Protein AF-0000000066797118 (afdb_homodimer)

pLDDT: mean 88.31, std 12.16, range [44.78, 98.69]

Nearest PDB structures (foldseek):
  5efv-assembly1_A  TM=8.133E-01  e=1.687E-69  Dubowvirus dv11
  5efv-assembly1_C  TM=8.160E-01  e=1.232E-68  Dubowvirus dv11
  6v8i-assembly1_FH  TM=8.648E-01  e=7.683E-67  Dubowvirus dv80alpha
  5efv-assembly1_B  TM=8.167E-01  e=9.477E-68  Dubowvirus dv11
  6iab-assembly1_A  TM=5.808E-01  e=4.477E-37  Staphylococcus phage P68

Organism: Staphylococcus aureus (strain NCTC 8325 / PS 47) (NCBI:txid93061)

Structure (mmCIF, N/CA/C/O backbone):
data_AF-0000000066797118-model_v1
#
loop_
_entity.id
_entity.type
_entity.pdbx_description
1 polymer 'SLT orf 636-like protein'
#
loop_
_atom_site.group_PDB
_atom_site.id
_atom_site.type_symbol
_atom_site.label_atom_id
_atom_site.label_alt_id
_atom_site.label_comp_id
_atom_site.label_asym_id
_atom_site.label_entity_id
_atom_site.label_seq_id
_atom_site.pdbx_PDB_ins_code
_atom_site.Cartn_x
_atom_site.Cartn_y
_atom_site.Cartn_z
_atom_site.occupancy
_atom_site.B_iso_or_equiv
_atom_site.auth_seq_id
_atom_site.auth_comp_id
_atom_site.auth_asym_id
_atom_site.auth_atom_id
_atom_site.pdbx_PDB_model_num
ATOM 1 N N . MET A 1 1 ? 9.672 45.156 -14.453 1 52.44 1 MET A N 1
ATOM 2 C CA . MET A 1 1 ? 9.688 44.719 -15.836 1 52.44 1 MET A CA 1
ATOM 3 C C . MET A 1 1 ? 10.453 43.406 -15.984 1 52.44 1 MET A C 1
ATOM 5 O O . MET A 1 1 ? 11.547 43.25 -15.438 1 52.44 1 MET A O 1
ATOM 9 N N . GLU A 1 2 ? 9.617 42.688 -16.25 1 57.53 2 GLU A N 1
ATOM 10 C CA . GLU A 1 2 ? 10.328 41.406 -16.406 1 57.53 2 GLU A CA 1
ATOM 11 C C . GLU A 1 2 ? 11.211 41.406 -17.656 1 57.53 2 GLU A C 1
ATOM 13 O O . GLU A 1 2 ? 10.859 42.031 -18.656 1 57.53 2 GLU A O 1
ATOM 18 N N . ASN A 1 3 ? 12.438 41.031 -17.5 1 62.5 3 ASN A N 1
ATOM 19 C CA . ASN A 1 3 ? 13.406 40.906 -18.578 1 62.5 3 ASN A CA 1
ATOM 20 C C . ASN A 1 3 ? 12.93 39.938 -19.656 1 62.5 3 ASN A C 1
ATOM 22 O O . ASN A 1 3 ? 12.227 38.969 -19.344 1 62.5 3 ASN A O 1
ATOM 26 N N . LEU A 1 4 ? 13.062 40.281 -20.969 1 65.06 4 LEU A N 1
ATOM 27 C CA . LEU A 1 4 ? 12.766 39.438 -22.094 1 65.06 4 LEU A CA 1
ATOM 28 C C . LEU A 1 4 ? 13.906 38.438 -22.344 1 65.06 4 LEU A C 1
ATOM 30 O O . LEU A 1 4 ? 15.031 38.875 -22.656 1 65.06 4 LEU A O 1
ATOM 34 N N . TYR A 1 5 ? 13.641 37.188 -22.016 1 67.19 5 TYR A N 1
ATOM 35 C CA . TYR A 1 5 ? 14.602 36.156 -22.359 1 67.19 5 TYR A CA 1
ATOM 36 C C . TYR A 1 5 ? 14.062 35.25 -23.469 1 67.19 5 TYR A C 1
ATOM 38 O O . TYR A 1 5 ? 13.008 34.625 -23.312 1 67.19 5 TYR A O 1
ATOM 46 N N . LEU A 1 6 ? 14.664 35.219 -24.672 1 68.31 6 LEU A N 1
ATOM 47 C CA . LEU A 1 6 ? 14.227 34.469 -25.828 1 68.31 6 LEU A CA 1
ATOM 48 C C . LEU A 1 6 ? 15.031 33.188 -25.969 1 68.31 6 LEU A C 1
ATOM 50 O O . LEU A 1 6 ? 16.188 33.094 -25.531 1 68.31 6 LEU A O 1
ATOM 54 N N . ILE A 1 7 ? 14.438 32.25 -26.641 1 69.88 7 ILE A N 1
ATOM 55 C CA . ILE A 1 7 ? 15.125 31 -27 1 69.88 7 ILE A CA 1
ATOM 56 C C . ILE A 1 7 ? 16.047 31.25 -28.203 1 69.88 7 ILE A C 1
ATOM 58 O O . ILE A 1 7 ? 15.586 31.625 -29.281 1 69.88 7 ILE A O 1
ATOM 62 N N . LYS A 1 8 ? 17.438 31 -28.141 1 70.56 8 LYS A N 1
ATOM 63 C CA . LYS A 1 8 ? 18.406 31.328 -29.188 1 70.56 8 LYS A CA 1
ATOM 64 C C . LYS A 1 8 ? 18.844 30.094 -29.938 1 70.56 8 LYS A C 1
ATOM 66 O O . LYS A 1 8 ? 19.203 30.172 -31.125 1 70.56 8 LYS A O 1
ATOM 71 N N . ASP A 1 9 ? 18.797 29 -29.359 1 64.56 9 ASP A N 1
ATOM 72 C CA . ASP A 1 9 ? 19.125 27.75 -30.047 1 64.56 9 ASP A CA 1
ATOM 73 C C . ASP A 1 9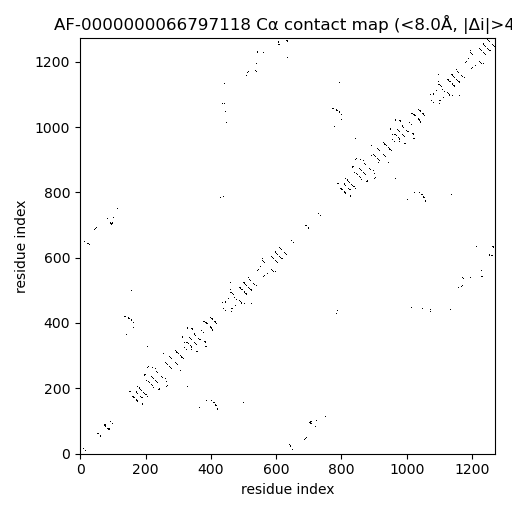 ? 17.859 27.094 -30.609 1 64.56 9 ASP A C 1
ATOM 75 O O . ASP A 1 9 ? 17.172 26.344 -29.906 1 64.56 9 ASP A O 1
ATOM 79 N N . LEU A 1 10 ? 17.422 27.453 -31.719 1 69.56 10 LEU A N 1
ATOM 80 C CA . LEU A 1 10 ? 16.172 27.016 -32.344 1 69.56 10 LEU A CA 1
ATOM 81 C C . LEU A 1 10 ? 16.344 25.641 -32.969 1 69.56 10 LEU A C 1
ATOM 83 O O . LEU A 1 10 ? 15.359 25.047 -33.438 1 69.56 10 LEU A O 1
ATOM 87 N N . GLY A 1 11 ? 17.328 25.109 -32.938 1 61.22 11 GLY A N 1
ATOM 88 C CA . GLY A 1 11 ? 17.625 23.844 -33.594 1 61.22 11 GLY A CA 1
ATOM 89 C C . GLY A 1 11 ? 17.891 23.984 -35.062 1 61.22 11 GLY A C 1
ATOM 90 O O . GLY A 1 11 ? 17.5 24.984 -35.688 1 61.22 11 GLY A O 1
ATOM 91 N N . ALA A 1 12 ? 18.688 23.25 -35.812 1 58.88 12 ALA A N 1
ATOM 92 C CA . ALA A 1 12 ? 19.188 23.328 -37.188 1 58.88 12 ALA A CA 1
ATOM 93 C C . ALA A 1 12 ? 18.078 22.984 -38.188 1 58.88 12 ALA A C 1
ATOM 95 O O . ALA A 1 12 ? 18.109 23.453 -39.312 1 58.88 12 ALA A O 1
ATOM 96 N N . LEU A 1 13 ? 17.172 21.953 -37.812 1 58.66 13 LEU A N 1
ATOM 97 C CA . LEU A 1 13 ? 16.203 21.531 -38.812 1 58.66 13 LEU A CA 1
ATOM 98 C C . LEU A 1 13 ? 14.867 22.25 -38.625 1 58.66 13 LEU A C 1
ATOM 100 O O . LEU A 1 13 ? 14.383 22.359 -37.5 1 58.66 13 LEU A O 1
ATOM 104 N N . ALA A 1 14 ? 14.391 22.875 -39.594 1 59.75 14 ALA A N 1
ATOM 105 C CA . ALA A 1 14 ? 13.156 23.656 -39.656 1 59.75 14 ALA A CA 1
ATOM 106 C C . ALA A 1 14 ? 11.93 22.781 -39.406 1 59.75 14 ALA A C 1
ATOM 108 O O . ALA A 1 14 ? 11.164 22.5 -40.344 1 59.75 14 ALA A O 1
ATOM 109 N N . GLY A 1 15 ? 11.953 22 -38.312 1 62.81 15 GLY A N 1
ATOM 110 C CA . GLY A 1 15 ? 10.844 21.094 -38 1 62.81 15 GLY A CA 1
ATOM 111 C C . GLY A 1 15 ? 9.945 21.594 -36.906 1 62.81 15 GLY A C 1
ATOM 112 O O . GLY A 1 15 ? 9.891 22.797 -36.625 1 62.81 15 GLY A O 1
ATOM 113 N N . ARG A 1 16 ? 9.242 20.625 -36.188 1 64.88 16 ARG A N 1
ATOM 114 C CA . ARG A 1 16 ? 8.211 20.891 -35.188 1 64.88 16 ARG A CA 1
ATOM 115 C C . ARG A 1 16 ? 8.797 21.578 -33.969 1 64.88 16 ARG A C 1
ATOM 117 O O . ARG A 1 16 ? 8.203 22.516 -33.438 1 64.88 16 ARG A O 1
ATOM 124 N N . ASP A 1 17 ? 9.891 21.219 -33.688 1 66 17 ASP A N 1
ATOM 125 C CA . ASP A 1 17 ? 10.539 21.766 -32.5 1 66 17 ASP A CA 1
ATOM 126 C C . ASP A 1 17 ? 10.969 23.203 -32.719 1 66 17 ASP A C 1
ATOM 128 O O . ASP A 1 17 ? 10.828 24.047 -31.812 1 66 17 ASP A O 1
ATOM 132 N N . TYR A 1 18 ? 11.422 23.438 -33.688 1 69.31 18 TYR A N 1
ATOM 133 C CA . TYR A 1 18 ? 11.812 24.781 -34.094 1 69.31 18 TYR A CA 1
ATOM 134 C C . TYR A 1 18 ? 10.617 25.734 -34.031 1 69.31 18 TYR A C 1
ATOM 136 O O . TYR A 1 18 ? 10.719 26.828 -33.469 1 69.31 18 TYR A O 1
ATOM 144 N N . ARG A 1 19 ? 9.594 25.266 -34.438 1 72.31 19 ARG A N 1
ATOM 145 C CA . ARG A 1 19 ? 8.383 26.078 -34.531 1 72.31 19 ARG A CA 1
ATOM 146 C C . ARG A 1 19 ? 7.828 26.359 -33.125 1 72.31 19 ARG A C 1
ATOM 148 O O . ARG A 1 19 ? 7.375 27.469 -32.844 1 72.31 19 ARG A O 1
ATOM 155 N N . ALA A 1 20 ? 7.816 25.438 -32.5 1 72 20 ALA A N 1
ATOM 156 C CA . ALA A 1 20 ? 7.305 25.578 -31.125 1 72 20 ALA A CA 1
ATOM 157 C C . ALA A 1 20 ? 8.133 26.578 -30.328 1 72 20 ALA A C 1
ATOM 159 O O . ALA A 1 20 ? 7.586 27.406 -29.594 1 72 20 ALA A O 1
ATOM 160 N N . LYS A 1 21 ? 9.352 26.484 -30.516 1 73.81 21 LYS A N 1
ATOM 161 C CA . LYS A 1 21 ? 10.242 27.406 -29.812 1 73.81 21 LYS A CA 1
ATOM 162 C C . LYS A 1 21 ? 10.078 28.844 -30.328 1 73.81 21 LYS A C 1
ATOM 164 O O . LYS A 1 21 ? 10.117 29.797 -29.547 1 73.81 21 LYS A O 1
ATOM 169 N N . GLU A 1 22 ? 9.867 28.844 -31.453 1 74.94 22 GLU A N 1
ATOM 170 C CA . GLU A 1 22 ? 9.609 30.141 -32.062 1 74.94 22 GLU A CA 1
ATOM 171 C C . GLU A 1 22 ? 8.305 30.734 -31.531 1 74.94 22 GLU A C 1
ATOM 173 O O . GLU A 1 22 ? 8.242 31.938 -31.219 1 74.94 22 GLU A O 1
ATOM 178 N N . ILE A 1 23 ? 7.465 29.875 -31.578 1 72.56 23 ILE A N 1
ATOM 179 C CA . ILE A 1 23 ? 6.172 30.328 -31.078 1 72.56 23 ILE A CA 1
ATOM 180 C C . ILE A 1 23 ? 6.301 30.766 -29.625 1 72.56 23 ILE A C 1
ATOM 182 O O . ILE A 1 23 ? 5.738 31.781 -29.219 1 72.56 23 ILE A O 1
ATOM 186 N N . GLN A 1 24 ? 6.969 30.062 -28.953 1 74.19 24 GLN A N 1
ATOM 187 C CA . GLN A 1 24 ? 7.211 30.438 -27.562 1 74.19 24 GLN A CA 1
ATOM 188 C C . GLN A 1 24 ? 7.926 31.781 -27.484 1 74.19 24 GLN A C 1
ATOM 190 O O . GLN A 1 24 ? 7.594 32.625 -26.625 1 74.19 24 GLN A O 1
ATOM 195 N N . ASN A 1 25 ? 8.852 31.922 -28.203 1 75.94 25 ASN A N 1
ATOM 196 C CA . ASN A 1 25 ? 9.547 33.188 -28.25 1 75.94 25 ASN A CA 1
ATOM 197 C C . ASN A 1 25 ? 8.602 34.344 -28.594 1 75.94 25 ASN A C 1
ATOM 199 O O . ASN A 1 25 ? 8.695 35.438 -28 1 75.94 25 ASN A O 1
ATOM 203 N N . LEU A 1 26 ? 7.758 34 -29.484 1 76.94 26 LEU A N 1
ATOM 204 C CA . LEU A 1 26 ? 6.797 35.031 -29.875 1 76.94 26 LEU A CA 1
ATOM 205 C C . LEU A 1 26 ? 5.844 35.344 -28.734 1 76.94 26 LEU A C 1
ATOM 207 O O . LEU A 1 26 ? 5.5 36.531 -28.516 1 76.94 26 LEU A O 1
ATOM 211 N N . GLN A 1 27 ? 5.523 34.438 -28.156 1 73.75 27 GLN A N 1
ATOM 212 C CA . GLN A 1 27 ? 4.664 34.656 -27 1 73.75 27 GLN A CA 1
ATOM 213 C C . GLN A 1 27 ? 5.391 35.438 -25.906 1 73.75 27 GLN A C 1
ATOM 215 O O . GLN A 1 27 ? 4.809 36.344 -25.312 1 73.75 27 GLN A O 1
ATOM 220 N N . ARG A 1 28 ? 6.496 35.125 -25.672 1 73.38 28 ARG A N 1
ATOM 221 C CA . ARG A 1 28 ? 7.289 35.812 -24.672 1 73.38 28 ARG A CA 1
ATOM 222 C C . ARG A 1 28 ? 7.465 37.281 -25.047 1 73.38 28 ARG A C 1
ATOM 224 O O . ARG A 1 28 ? 7.391 38.188 -24.188 1 73.38 28 ARG A O 1
ATOM 231 N N . ILE A 1 29 ? 7.719 37.375 -26.203 1 76.56 29 ILE A N 1
ATOM 232 C CA . ILE A 1 29 ? 7.906 38.75 -26.703 1 76.56 29 ILE A CA 1
ATOM 233 C C . ILE A 1 29 ? 6.617 39.531 -26.531 1 76.56 29 ILE A C 1
ATOM 235 O O . ILE A 1 29 ? 6.645 40.688 -26.094 1 76.56 29 ILE A O 1
ATOM 239 N N . GLU A 1 30 ? 5.637 38.906 -26.906 1 74.56 30 GLU A N 1
ATOM 240 C CA . GLU A 1 30 ? 4.348 39.562 -26.797 1 74.56 30 GLU A CA 1
ATOM 241 C C . GLU A 1 30 ? 4.031 39.906 -25.344 1 74.56 30 GLU A C 1
ATOM 243 O O . GLU A 1 30 ? 3.594 41 -25.031 1 74.56 30 GLU A O 1
ATOM 248 N N . GLN A 1 31 ? 4.238 39.062 -24.547 1 72.94 31 GLN A N 1
ATOM 249 C CA . GLN A 1 31 ? 3.973 39.281 -23.125 1 72.94 31 GLN A CA 1
ATOM 250 C C . GLN A 1 31 ? 4.867 40.406 -22.578 1 72.94 31 GLN A C 1
ATOM 252 O O . GLN A 1 31 ? 4.414 41.25 -21.797 1 72.94 31 GLN A O 1
ATOM 257 N N . PHE A 1 32 ? 6.047 40.344 -22.891 1 72.5 32 PHE A N 1
ATOM 258 C CA . PHE A 1 32 ? 6.996 41.344 -22.469 1 72.5 32 PHE A CA 1
ATOM 259 C C . PHE A 1 32 ? 6.559 42.75 -22.953 1 72.5 32 PHE A C 1
ATOM 261 O O . PHE A 1 32 ? 6.59 43.719 -22.203 1 72.5 32 PHE A O 1
ATOM 268 N N . ALA A 1 33 ? 6.211 42.719 -24.188 1 72.19 33 ALA A N 1
ATOM 269 C CA . ALA A 1 33 ? 5.789 43.969 -24.797 1 72.19 33 ALA A CA 1
ATOM 270 C C . ALA A 1 33 ? 4.535 44.531 -24.109 1 72.19 33 ALA A C 1
ATOM 272 O O . ALA A 1 33 ? 4.43 45.719 -23.859 1 72.19 33 ALA A O 1
ATOM 273 N N . LEU A 1 34 ? 3.727 43.688 -23.891 1 69.19 34 LEU A N 1
ATOM 274 C CA . LEU A 1 34 ? 2.508 44.094 -23.203 1 69.19 34 LEU A CA 1
ATOM 275 C C . LEU A 1 34 ? 2.816 44.562 -21.797 1 69.19 34 LEU A C 1
ATOM 277 O O . LEU A 1 34 ? 2.229 45.531 -21.328 1 69.19 34 LEU A O 1
ATOM 281 N N . GLY A 1 35 ? 3.66 43.906 -21.141 1 69.31 35 GLY A N 1
ATOM 282 C CA . GLY A 1 35 ? 4.098 44.375 -19.828 1 69.31 35 GLY A CA 1
ATOM 283 C C . GLY A 1 35 ? 4.73 45.75 -19.859 1 69.31 35 GLY A C 1
ATOM 284 O O . GLY A 1 35 ? 4.457 46.562 -18.984 1 69.31 35 GLY A O 1
ATOM 285 N N . LEU A 1 36 ? 5.523 45.906 -20.828 1 69.62 36 LEU A N 1
ATOM 286 C CA . LEU A 1 36 ? 6.191 47.188 -20.984 1 69.62 36 LEU A CA 1
ATOM 287 C C . LEU A 1 36 ? 5.176 48.312 -21.188 1 69.62 36 LEU A C 1
ATOM 289 O O . LEU A 1 36 ? 5.309 49.406 -20.609 1 69.62 36 LEU A O 1
ATOM 293 N N . THR A 1 37 ? 4.277 48.062 -22.062 1 65.56 37 THR A N 1
ATOM 294 C CA . THR A 1 37 ? 3.242 49.062 -22.328 1 65.56 37 THR A CA 1
ATOM 295 C C . THR A 1 37 ? 2.451 49.375 -21.062 1 65.56 37 THR A C 1
ATOM 297 O O . THR A 1 37 ? 2.162 50.531 -20.781 1 65.56 37 THR A O 1
ATOM 300 N N . THR A 1 38 ? 2.207 48.375 -20.422 1 64.56 38 THR A N 1
ATOM 301 C CA . THR A 1 38 ? 1.459 48.562 -19.188 1 64.56 38 THR A CA 1
ATOM 302 C C . THR A 1 38 ? 2.283 49.375 -18.172 1 64.56 38 THR A C 1
ATOM 304 O O . THR A 1 38 ? 1.768 50.281 -17.531 1 64.56 38 THR A O 1
ATOM 307 N N . GLU A 1 39 ? 3.477 49 -18.094 1 66 39 GLU A N 1
ATOM 308 C CA . GLU A 1 39 ? 4.34 49.719 -17.141 1 66 39 GLU A CA 1
ATOM 309 C C . GLU A 1 39 ? 4.504 51.188 -17.531 1 66 39 GLU A C 1
ATOM 311 O O . GLU A 1 39 ? 4.531 52.062 -16.656 1 66 39 GLU A O 1
ATOM 316 N N . PHE A 1 40 ? 4.59 51.344 -18.766 1 64 40 PHE A N 1
ATOM 317 C CA . PHE A 1 40 ? 4.746 52.719 -19.25 1 64 40 PHE A CA 1
ATOM 318 C C . PHE A 1 40 ? 3.486 53.531 -19 1 64 40 PHE A C 1
ATOM 320 O O . PHE A 1 40 ? 3.564 54.688 -18.594 1 64 40 PHE A O 1
ATOM 327 N N . LYS A 1 41 ? 2.439 52.938 -19.234 1 62.47 41 LYS A N 1
ATOM 328 C CA . LYS A 1 41 ? 1.177 53.625 -18.969 1 62.47 41 LYS A CA 1
ATOM 329 C C . LYS A 1 41 ? 1.019 53.906 -17.469 1 62.47 41 LYS A C 1
ATOM 331 O O . LYS A 1 41 ? 0.583 55 -17.094 1 62.47 41 LYS A O 1
ATOM 336 N N . LEU A 1 42 ? 1.353 52.969 -16.719 1 63.72 42 LEU A N 1
ATOM 337 C CA . LEU A 1 42 ? 1.281 53.156 -15.273 1 63.72 42 LEU A CA 1
ATOM 338 C C . LEU A 1 42 ? 2.273 54.219 -14.82 1 63.72 42 LEU A C 1
ATOM 340 O O . LEU A 1 42 ? 1.965 55.031 -13.945 1 63.72 42 LEU A O 1
ATOM 344 N N . HIS A 1 43 ? 3.369 54.156 -15.391 1 63.03 43 HIS A N 1
ATOM 345 C CA . HIS A 1 43 ? 4.395 55.156 -15.117 1 63.03 43 HIS A CA 1
ATOM 346 C C . HIS A 1 43 ? 3.879 56.562 -15.391 1 63.03 43 HIS A C 1
ATOM 348 O O . HIS A 1 43 ? 4.176 57.5 -14.641 1 63.03 43 HIS A O 1
ATOM 354 N N . GLN A 1 44 ? 3.121 56.688 -16.438 1 55.84 44 GLN A N 1
ATOM 355 C CA . GLN A 1 44 ? 2.621 58 -16.844 1 55.84 44 GLN A CA 1
ATOM 356 C C . GLN A 1 44 ? 1.487 58.469 -15.93 1 55.84 44 GLN A C 1
ATOM 358 O O . GLN A 1 44 ? 1.384 59.656 -15.617 1 55.84 44 GLN A O 1
ATOM 363 N N . LYS A 1 45 ? 0.59 57.562 -15.656 1 54.41 45 LYS A N 1
ATOM 364 C CA . LYS A 1 45 ? -0.666 58.031 -15.086 1 54.41 45 LYS A CA 1
ATOM 365 C C . LYS A 1 45 ? -0.819 57.594 -13.641 1 54.41 45 LYS A C 1
ATOM 367 O O . LYS A 1 45 ? -1.422 58.281 -12.828 1 54.41 45 LYS A O 1
ATOM 372 N N . ALA A 1 46 ? -0.504 56.375 -13.352 1 53.19 46 ALA A N 1
ATOM 373 C CA . ALA A 1 46 ? -1.07 55.812 -12.141 1 53.19 46 ALA A CA 1
ATOM 374 C C . ALA A 1 46 ? -0.007 55.656 -11.055 1 53.19 46 ALA A C 1
ATOM 376 O O . ALA A 1 46 ? -0.318 55.719 -9.859 1 53.19 46 ALA A O 1
ATOM 377 N N . LYS A 1 47 ? 1.193 55.344 -11.5 1 54.81 47 LYS A N 1
ATOM 378 C CA . LYS A 1 47 ? 2.139 55.062 -10.422 1 54.81 47 LYS A CA 1
ATOM 379 C C . LYS A 1 47 ? 2.492 56.344 -9.672 1 54.81 47 LYS A C 1
ATOM 381 O O . LYS A 1 47 ? 2.801 57.375 -10.289 1 54.81 47 LYS A O 1
ATOM 386 N N . THR A 1 48 ? 2.166 56.406 -8.414 1 53.88 48 THR A N 1
ATOM 387 C CA . THR A 1 48 ? 2.242 57.562 -7.551 1 53.88 48 THR A CA 1
ATOM 388 C C . THR A 1 48 ? 3.67 58.125 -7.488 1 53.88 48 THR A C 1
ATOM 390 O O . THR A 1 48 ? 3.881 59.312 -7.395 1 53.88 48 THR A O 1
ATOM 393 N N . ILE A 1 49 ? 4.594 57.25 -7.41 1 51.88 49 ILE A N 1
ATOM 394 C CA . ILE A 1 49 ? 5.957 57.75 -7.309 1 51.88 49 ILE A CA 1
ATOM 395 C C . ILE A 1 49 ? 6.723 57.438 -8.594 1 51.88 49 ILE A C 1
ATOM 397 O O . ILE A 1 49 ? 7.035 56.281 -8.867 1 51.88 49 ILE A O 1
ATOM 401 N N . GLN A 1 50 ? 6.805 58.312 -9.57 1 58.03 50 GLN A N 1
ATOM 402 C CA . GLN A 1 50 ? 7.445 58.062 -10.859 1 58.03 50 GLN A CA 1
ATOM 403 C C . GLN A 1 50 ? 8.859 58.625 -10.883 1 58.03 50 GLN A C 1
ATOM 405 O O . GLN A 1 50 ? 9.773 58.031 -11.445 1 58.03 50 GLN A O 1
ATOM 410 N N . HIS A 1 51 ? 8.984 59.906 -10.586 1 61.25 51 HIS A N 1
ATOM 411 C CA . HIS A 1 51 ? 10.305 60.531 -10.492 1 61.25 51 HIS A CA 1
ATOM 412 C C . HIS A 1 51 ? 10.531 61.125 -9.109 1 61.25 51 HIS A C 1
ATOM 414 O O . HIS A 1 51 ? 9.57 61.438 -8.398 1 61.25 51 HIS A O 1
ATOM 420 N N . PHE A 1 52 ? 11.773 61.125 -8.758 1 64 52 PHE A N 1
ATOM 421 C CA . PHE A 1 52 ? 12.141 61.906 -7.574 1 64 52 PHE A CA 1
ATOM 422 C C . PHE A 1 52 ? 12.555 63.312 -7.953 1 64 52 PHE A C 1
ATOM 424 O O . PHE A 1 52 ? 13.055 63.531 -9.055 1 64 52 PHE A O 1
ATOM 431 N N . ALA A 1 53 ? 12.25 64.312 -7.137 1 65.56 53 ALA A N 1
ATOM 432 C CA . ALA A 1 53 ? 12.578 65.75 -7.379 1 65.56 53 ALA A CA 1
ATOM 433 C C . ALA A 1 53 ? 14.055 65.875 -7.734 1 65.56 53 ALA A C 1
ATOM 435 O O . ALA A 1 53 ? 14.43 66.875 -8.414 1 65.56 53 ALA A O 1
ATOM 436 N N . GLU A 1 54 ? 14.797 64.938 -7.34 1 66.25 54 GLU A N 1
ATOM 437 C CA . GLU A 1 54 ? 16.219 65 -7.684 1 66.25 54 GLU A CA 1
ATOM 438 C C . GLU A 1 54 ? 16.422 64.688 -9.164 1 66.25 54 GLU A C 1
ATOM 440 O O . GLU A 1 54 ? 17.469 65 -9.734 1 66.25 54 GLU A O 1
ATOM 445 N N . GLN A 1 55 ? 15.469 64.125 -9.742 1 63.81 55 GLN A N 1
ATOM 446 C CA . GLN A 1 55 ? 15.602 63.656 -11.125 1 63.81 55 GLN A CA 1
ATOM 447 C C . GLN A 1 55 ? 14.992 64.625 -12.094 1 63.81 55 GLN A C 1
ATOM 449 O O . GLN A 1 55 ? 15.07 64.5 -13.312 1 63.81 55 GLN A O 1
ATOM 454 N N . ILE A 1 56 ? 14.344 65.5 -11.562 1 64.44 56 ILE A N 1
ATOM 455 C CA . ILE A 1 56 ? 13.727 66.562 -12.375 1 64.44 56 ILE A CA 1
ATOM 456 C C . ILE A 1 56 ? 14.539 67.812 -12.258 1 64.44 56 ILE A C 1
ATOM 458 O O . ILE A 1 56 ? 14.828 68.312 -11.148 1 64.44 56 ILE A O 1
ATOM 462 N N . TYR A 1 57 ? 15.031 68.312 -13.406 1 58.62 57 TYR A N 1
ATOM 463 C CA . TYR A 1 57 ? 15.906 69.5 -13.383 1 58.62 57 TYR A CA 1
ATOM 464 C C . TYR A 1 57 ? 15.18 70.688 -13.922 1 58.62 57 TYR A C 1
ATOM 466 O O . TYR A 1 57 ? 14.398 70.625 -14.867 1 58.62 57 TYR A O 1
ATOM 474 N N . TYR A 1 58 ? 15.25 71.75 -13.266 1 56.97 58 TYR A N 1
ATOM 475 C CA . TYR A 1 58 ? 14.805 73.062 -13.648 1 56.97 58 TYR A CA 1
ATOM 476 C C . TYR A 1 58 ? 15.977 74.062 -13.734 1 56.97 58 TYR A C 1
ATOM 478 O O . TYR A 1 58 ? 16.609 74.375 -12.727 1 56.97 58 TYR A O 1
ATOM 486 N N . ASN A 1 59 ? 16.156 74.625 -14.867 1 51.94 59 ASN A N 1
ATOM 487 C CA . ASN A 1 59 ? 17.234 75.625 -15.141 1 51.94 59 ASN A CA 1
ATOM 488 C C . ASN A 1 59 ? 18.562 75.125 -14.57 1 51.94 59 ASN A C 1
ATOM 490 O O . ASN A 1 59 ? 19.25 75.875 -13.891 1 51.94 59 ASN A O 1
ATOM 494 N N . GLY A 1 60 ? 18.922 73.812 -14.75 1 56.03 60 GLY A N 1
ATOM 495 C CA . GLY A 1 60 ? 20.219 73.25 -14.422 1 56.03 60 GLY A CA 1
ATOM 496 C C . GLY A 1 60 ? 20.312 72.75 -13 1 56.03 60 GLY A C 1
ATOM 497 O O . GLY A 1 60 ? 21.344 72.25 -12.578 1 56.03 60 GLY A O 1
ATOM 498 N N . ARG A 1 61 ? 19.406 73 -12.219 1 61.31 61 ARG A N 1
ATOM 499 C CA . ARG A 1 61 ? 19.359 72.5 -10.859 1 61.31 61 ARG A CA 1
ATOM 500 C C . ARG A 1 61 ? 18.203 71.5 -10.703 1 61.31 61 ARG A C 1
ATOM 502 O O . ARG A 1 61 ? 17.188 71.625 -11.375 1 61.31 61 ARG A O 1
ATOM 509 N N . SER A 1 62 ? 18.547 70.562 -9.945 1 64.31 62 SER A N 1
ATOM 510 C CA . SER A 1 62 ? 17.453 69.625 -9.68 1 64.31 62 SER A CA 1
ATOM 511 C C . SER A 1 62 ? 16.297 70.312 -8.977 1 64.31 62 SER A C 1
ATOM 513 O O . SER A 1 62 ? 16.484 71.312 -8.25 1 64.31 62 SER A O 1
ATOM 515 N N . GLN A 1 63 ? 15.102 69.812 -9.328 1 64.12 63 GLN A N 1
ATOM 516 C CA . GLN A 1 63 ? 13.945 70.375 -8.625 1 64.12 63 GLN A CA 1
ATOM 517 C C . GLN A 1 63 ? 14.109 70.25 -7.113 1 64.12 63 GLN A C 1
ATOM 519 O O . GLN A 1 63 ? 13.648 71.062 -6.352 1 64.12 63 GLN A O 1
ATOM 524 N N . ALA A 1 64 ? 14.742 69.25 -6.664 1 64.5 64 ALA A N 1
ATOM 525 C CA . ALA A 1 64 ? 15.055 69.125 -5.246 1 64.5 64 ALA A CA 1
ATOM 526 C C . ALA A 1 64 ? 15.898 70.25 -4.734 1 64.5 64 ALA A C 1
ATOM 528 O O . ALA A 1 64 ? 15.648 70.812 -3.648 1 64.5 64 ALA A O 1
ATOM 529 N N . ALA A 1 65 ? 16.781 70.625 -5.5 1 58.44 65 ALA A N 1
ATOM 530 C CA . ALA A 1 65 ? 17.641 71.75 -5.145 1 58.44 65 ALA A CA 1
ATOM 531 C C . ALA A 1 65 ? 16.844 73.062 -5.148 1 58.44 65 ALA A C 1
ATOM 533 O O . ALA A 1 65 ? 17.047 73.938 -4.277 1 58.44 65 ALA A O 1
ATOM 534 N N . VAL A 1 66 ? 16.125 73.312 -6.117 1 60.72 66 VAL A N 1
ATOM 535 C CA . VAL A 1 66 ? 15.289 74.5 -6.176 1 60.72 66 VAL A CA 1
ATOM 536 C C . VAL A 1 66 ? 14.398 74.562 -4.934 1 60.72 66 VAL A C 1
ATOM 538 O O . VAL A 1 66 ? 14.273 75.625 -4.305 1 60.72 66 VAL A O 1
ATOM 541 N N . ASN A 1 67 ? 13.844 73.5 -4.668 1 63.47 67 ASN A N 1
ATOM 542 C CA . ASN A 1 67 ? 13.008 73.438 -3.473 1 63.47 67 ASN A CA 1
ATOM 543 C C . ASN A 1 67 ? 13.797 73.75 -2.219 1 63.47 67 ASN A C 1
ATOM 545 O O . ASN A 1 67 ? 13.312 74.5 -1.372 1 63.47 67 ASN A O 1
ATOM 549 N N . LYS A 1 68 ? 14.867 73.25 -2.125 1 61.22 68 LYS A N 1
ATOM 550 C CA . LYS A 1 68 ? 15.727 73.562 -0.984 1 61.22 68 LYS A CA 1
ATOM 551 C C . LYS A 1 68 ? 16.078 75 -0.939 1 61.22 68 LYS A C 1
ATOM 553 O O . LYS A 1 68 ? 16.062 75.625 0.129 1 61.22 68 LYS A O 1
ATOM 558 N N . SER A 1 69 ? 16.484 75.562 -2.053 1 54.88 69 SER A N 1
ATOM 559 C CA . SER A 1 69 ? 16.812 77 -2.133 1 54.88 69 SER A CA 1
ATOM 560 C C . SER A 1 69 ? 15.625 77.875 -1.702 1 54.88 69 SER A C 1
ATOM 562 O O . SER A 1 69 ? 15.789 78.812 -0.904 1 54.88 69 SER A O 1
ATOM 564 N N . LEU A 1 70 ? 14.555 77.562 -2.24 1 56.84 70 LEU A N 1
ATOM 565 C CA . LEU A 1 70 ? 13.375 78.375 -1.889 1 56.84 70 LEU A CA 1
ATOM 566 C C . LEU A 1 70 ? 13.078 78.25 -0.396 1 56.84 70 LEU A C 1
ATOM 568 O O . LEU A 1 70 ? 12.797 79.25 0.256 1 56.84 70 LEU A O 1
ATOM 572 N N . GLN A 1 71 ? 13.211 77.188 0.071 1 61.25 71 GLN A N 1
ATOM 573 C CA . GLN A 1 71 ? 12.992 77 1.502 1 61.25 71 GLN A CA 1
ATOM 574 C C . GLN A 1 71 ? 14.039 77.75 2.32 1 61.25 71 GLN A C 1
ATOM 576 O O . GLN A 1 71 ? 13.719 78.375 3.336 1 61.25 71 GLN A O 1
ATOM 581 N N . SER A 1 72 ? 15.156 77.625 1.866 1 55.16 72 SER A N 1
ATOM 582 C CA . SER A 1 72 ? 16.219 78.375 2.549 1 55.16 72 SER A CA 1
ATOM 583 C C . SER A 1 72 ? 15.953 79.875 2.537 1 55.16 72 SER A C 1
ATOM 585 O O . SER A 1 72 ? 16.172 80.562 3.539 1 55.16 72 SER A O 1
ATOM 587 N N . GLN A 1 73 ? 15.633 80.438 1.498 1 54.25 73 GLN A N 1
ATOM 588 C CA . GLN A 1 73 ? 15.289 81.875 1.418 1 54.25 73 GLN A CA 1
ATOM 589 C C . GLN A 1 73 ? 14.156 82.188 2.387 1 54.25 73 GLN A C 1
ATOM 591 O O . GLN A 1 73 ? 14.227 83.188 3.09 1 54.25 73 GLN A O 1
ATOM 596 N N . ILE A 1 74 ? 13.25 81.375 2.354 1 58.03 74 ILE A N 1
ATOM 597 C CA . ILE A 1 74 ? 12.141 81.625 3.27 1 58.03 74 ILE A CA 1
ATOM 598 C C . ILE A 1 74 ? 12.641 81.562 4.711 1 58.03 74 ILE A C 1
ATOM 600 O O . ILE A 1 74 ? 12.289 82.438 5.531 1 58.03 74 ILE A O 1
ATOM 604 N N . ASN A 1 75 ? 13.5 80.562 4.93 1 56.03 75 ASN A N 1
ATOM 605 C CA . ASN A 1 75 ? 14.078 80.438 6.266 1 56.03 75 ASN A CA 1
ATOM 606 C C . ASN A 1 75 ? 14.875 81.688 6.641 1 56.03 75 ASN A C 1
ATOM 608 O O . ASN A 1 75 ? 14.766 82.188 7.766 1 56.03 75 ASN A O 1
ATOM 612 N N . ALA A 1 76 ? 15.688 82.125 5.82 1 54.03 76 ALA A N 1
ATOM 613 C CA . ALA A 1 76 ? 16.5 83.312 6.059 1 54.03 76 ALA A CA 1
ATOM 614 C C . ALA A 1 76 ? 15.625 84.562 6.281 1 54.03 76 ALA A C 1
ATOM 616 O O . ALA A 1 76 ? 15.914 85.375 7.137 1 54.03 76 ALA A O 1
ATOM 617 N N . LEU A 1 77 ? 14.727 84.688 5.531 1 56.03 77 LEU A N 1
ATOM 618 C CA . LEU A 1 77 ? 13.812 85.812 5.68 1 56.03 77 LEU A CA 1
ATOM 619 C C . LEU A 1 77 ? 13.117 85.75 7.035 1 56.03 77 LEU A C 1
ATOM 621 O O . LEU A 1 77 ? 12.875 86.812 7.641 1 56.03 77 LEU A O 1
ATOM 625 N N . VAL A 1 78 ? 12.93 84.562 7.473 1 57.12 78 VAL A N 1
ATOM 626 C CA . VAL A 1 78 ? 12.25 84.375 8.75 1 57.12 78 VAL A CA 1
ATOM 627 C C . VAL A 1 78 ? 13.211 84.688 9.898 1 57.12 78 VAL A C 1
ATOM 629 O O . VAL A 1 78 ? 12.82 85.312 10.898 1 57.12 78 VAL A O 1
ATOM 632 N N . VAL A 1 79 ? 14.609 84.438 9.82 1 54.5 79 VAL A N 1
ATOM 633 C CA . VAL A 1 79 ? 15.547 84.625 10.922 1 54.5 79 VAL A CA 1
ATOM 634 C C . VAL A 1 79 ? 16.203 86 10.82 1 54.5 79 VAL A C 1
ATOM 636 O O . VAL A 1 79 ? 16.953 86.375 11.703 1 54.5 79 VAL A O 1
ATOM 639 N N . ALA A 1 80 ? 16.172 86.875 9.922 1 50 80 ALA A N 1
ATOM 640 C CA . ALA A 1 80 ? 16.766 88.188 9.906 1 50 80 ALA A CA 1
ATOM 641 C C . ALA A 1 80 ? 16.344 89 11.141 1 50 80 ALA A C 1
ATOM 643 O O . ALA A 1 80 ? 15.25 88.812 11.68 1 50 80 ALA A O 1
ATOM 644 N N . PRO A 1 81 ? 17.25 89.875 11.992 1 46.28 81 PRO A N 1
ATOM 645 C CA . PRO A 1 81 ? 17.25 90.438 13.352 1 46.28 81 PRO A CA 1
ATOM 646 C C . PRO A 1 81 ? 15.898 91 13.758 1 46.28 81 PRO A C 1
ATOM 648 O O . PRO A 1 81 ? 15.641 91.188 14.953 1 46.28 81 PRO A O 1
ATOM 651 N N . ARG A 1 82 ? 15.289 91.938 13.289 1 50.25 82 ARG A N 1
ATOM 652 C CA . ARG A 1 82 ? 14.391 92.562 14.266 1 50.25 82 ARG A CA 1
ATOM 653 C C . ARG A 1 82 ? 13.531 91.5 14.961 1 50.25 82 ARG A C 1
ATOM 655 O O . ARG A 1 82 ? 13.711 91.25 16.156 1 50.25 82 ARG A O 1
ATOM 662 N N . ASN A 1 83 ? 12.18 91.438 14.906 1 44.78 83 ASN A N 1
ATOM 663 C CA . ASN A 1 83 ? 11.078 90.75 15.531 1 44.78 83 ASN A CA 1
ATOM 664 C C . ASN A 1 83 ? 10.953 89.312 15.008 1 44.78 83 ASN A C 1
ATOM 666 O O . ASN A 1 83 ? 9.969 88.938 14.359 1 44.78 83 ASN A O 1
ATOM 670 N N . ASN A 1 84 ? 11.961 88.5 14.906 1 50.94 84 ASN A N 1
ATOM 671 C CA . ASN A 1 84 ? 12.375 87.25 14.242 1 50.94 84 ASN A CA 1
ATOM 672 C C . ASN A 1 84 ? 11.57 86.062 14.75 1 50.94 84 ASN A C 1
ATOM 674 O O . ASN A 1 84 ? 11.203 85.188 13.969 1 50.94 84 ASN A O 1
ATOM 678 N N . SER A 1 85 ? 11.508 85.812 15.977 1 57.06 85 SER A N 1
ATOM 679 C CA . SER A 1 85 ? 10.844 84.688 16.562 1 57.06 85 SER A CA 1
ATOM 680 C C . SER A 1 85 ? 9.422 84.5 16.016 1 57.06 85 SER A C 1
ATOM 682 O O . SER A 1 85 ? 8.961 83.375 15.789 1 57.06 85 SER A O 1
ATOM 684 N N . ALA A 1 86 ? 8.898 85.625 15.617 1 61.31 86 ALA A N 1
ATOM 685 C CA . ALA A 1 86 ? 7.52 85.625 15.133 1 61.31 86 ALA A CA 1
ATOM 686 C C . ALA A 1 86 ? 7.434 85.062 13.719 1 61.31 86 ALA A C 1
ATOM 688 O O . ALA A 1 86 ? 6.539 84.25 13.414 1 61.31 86 ALA A O 1
ATOM 689 N N . ASN A 1 87 ? 8.414 85.375 12.945 1 61.19 87 ASN A N 1
ATOM 690 C CA . ASN A 1 87 ? 8.398 84.938 11.555 1 61.19 87 ASN A CA 1
ATOM 691 C C . ASN A 1 87 ? 8.656 83.438 11.445 1 61.19 87 ASN A C 1
ATOM 693 O O . ASN A 1 87 ? 8.055 82.75 10.617 1 61.19 87 ASN A O 1
ATOM 697 N N . GLU A 1 88 ? 9.508 82.875 12.148 1 64 88 GLU A N 1
ATOM 698 C CA . GLU A 1 88 ? 9.797 81.438 12.172 1 64 88 GLU A CA 1
ATOM 699 C C . GLU A 1 88 ? 8.555 80.625 12.531 1 64 88 GLU A C 1
ATOM 701 O O . GLU A 1 88 ? 8.312 79.562 11.945 1 64 88 GLU A O 1
ATOM 706 N N . ILE A 1 89 ? 7.844 81 13.438 1 69.5 89 ILE A N 1
ATOM 707 C CA . ILE A 1 89 ? 6.625 80.312 13.867 1 69.5 89 ILE A CA 1
ATOM 708 C C . ILE A 1 89 ? 5.602 80.375 12.734 1 69.5 89 ILE A C 1
ATOM 710 O O . ILE A 1 89 ? 4.965 79.312 12.461 1 69.5 89 ILE A O 1
ATOM 714 N N . VAL A 1 90 ? 5.551 81.5 12.094 1 67.81 90 VAL A N 1
ATOM 715 C CA . VAL A 1 90 ? 4.582 81.625 11.008 1 67.81 90 VAL A CA 1
ATOM 716 C C . VAL A 1 90 ? 4.953 80.688 9.883 1 67.81 90 VAL A C 1
ATOM 718 O O . VAL A 1 90 ? 4.086 80 9.312 1 67.81 90 VAL A O 1
ATOM 721 N N . GLN A 1 91 ? 6.148 80.562 9.625 1 67.81 91 GLN A N 1
ATOM 722 C CA . GLN A 1 91 ? 6.617 79.625 8.609 1 67.81 91 GLN A CA 1
ATOM 723 C C . GLN A 1 91 ? 6.309 78.188 9.008 1 67.81 91 GLN A C 1
ATOM 725 O O . GLN A 1 91 ? 5.918 77.375 8.164 1 67.81 91 GLN A O 1
ATOM 730 N N . ALA A 1 92 ? 6.426 77.812 10.195 1 70.19 92 ALA A N 1
ATOM 731 C CA . ALA A 1 92 ? 6.238 76.438 10.703 1 70.19 92 ALA A CA 1
ATOM 732 C C . ALA A 1 92 ? 4.762 76.062 10.703 1 70.19 92 ALA A C 1
ATOM 734 O O . ALA A 1 92 ? 4.422 74.938 10.898 1 70.19 92 ALA A O 1
ATOM 735 N N . ARG A 1 93 ? 3.936 77 10.453 1 72.5 93 ARG A N 1
ATOM 736 C CA . ARG A 1 93 ? 2.504 76.75 10.367 1 72.5 93 ARG A CA 1
ATOM 737 C C . ARG A 1 93 ? 2.152 76 9.07 1 72.5 93 ARG A C 1
ATOM 739 O O . ARG A 1 93 ? 1.025 75.562 8.891 1 72.5 93 ARG A O 1
ATOM 746 N N . VAL A 1 94 ? 3.061 75.938 8.281 1 65.25 94 VAL A N 1
ATOM 747 C CA . VAL A 1 94 ? 2.803 75.312 6.973 1 65.25 94 VAL A CA 1
ATOM 748 C C . VAL A 1 94 ? 3.391 73.938 6.926 1 65.25 94 VAL A C 1
ATOM 750 O O . VAL A 1 94 ? 4.57 73.688 7.227 1 65.25 94 VAL A O 1
ATOM 753 N N . ASN A 1 95 ? 2.539 73 6.586 1 67.44 95 ASN A N 1
ATOM 754 C CA . ASN A 1 95 ? 3.012 71.625 6.57 1 67.44 95 ASN A CA 1
ATOM 755 C C . ASN A 1 95 ? 3.66 71.312 5.234 1 67.44 95 ASN A C 1
ATOM 757 O O . ASN A 1 95 ? 3.775 72.125 4.352 1 67.44 95 ASN A O 1
ATOM 761 N N . VAL A 1 96 ? 4.004 70.062 5.07 1 65.06 96 VAL A N 1
ATOM 762 C CA . VAL A 1 96 ? 4.832 69.625 3.953 1 65.06 96 VAL A CA 1
ATOM 763 C C . VAL A 1 96 ? 4.012 69.625 2.666 1 65.06 96 VAL A C 1
ATOM 765 O O . VAL A 1 96 ? 4.562 69.75 1.569 1 65.06 96 VAL A O 1
ATOM 768 N N . ASN A 1 97 ? 2.752 69.688 2.934 1 63.69 97 ASN A N 1
ATOM 769 C CA . ASN A 1 97 ? 1.877 69.625 1.766 1 63.69 97 ASN A CA 1
ATOM 770 C C . ASN A 1 97 ? 1.434 71.062 1.363 1 63.69 97 ASN A C 1
ATOM 772 O O . ASN A 1 97 ? 0.655 71.188 0.422 1 63.69 97 ASN A O 1
ATOM 776 N N . GLY A 1 98 ? 1.9 72.062 2.154 1 60.59 98 GLY A N 1
ATOM 777 C CA . GLY A 1 98 ? 1.585 73.5 1.836 1 60.59 98 GLY A CA 1
ATOM 778 C C . GLY A 1 98 ? 0.318 73.938 2.508 1 60.59 98 GLY A C 1
ATOM 779 O O . GLY A 1 98 ? -0.161 75.062 2.213 1 60.59 98 GLY A O 1
ATOM 780 N N . GLU A 1 99 ? -0.144 73.062 3.324 1 71.31 99 GLU A N 1
ATOM 781 C CA . GLU A 1 99 ? -1.304 73.5 4.09 1 71.31 99 GLU A CA 1
ATOM 782 C C . GLU A 1 99 ? -0.892 74.5 5.211 1 71.31 99 GLU A C 1
ATOM 784 O O . GLU A 1 99 ? 0.038 74.188 5.965 1 71.31 99 GLU A O 1
ATOM 789 N N . THR A 1 100 ? -1.48 75.688 5.293 1 72.31 100 THR A N 1
ATOM 790 C CA . THR A 1 100 ? -1.192 76.625 6.324 1 72.31 100 THR A CA 1
ATOM 791 C C . THR A 1 100 ? -2.17 76.5 7.488 1 72.31 100 THR A C 1
ATOM 793 O O . THR A 1 100 ? -3.385 76.438 7.281 1 72.31 100 THR A O 1
ATOM 796 N N . PHE A 1 101 ? -1.584 76.5 8.641 1 74.06 101 PHE A N 1
ATOM 797 C CA . PHE A 1 101 ? -2.367 76.438 9.867 1 74.06 101 PHE A CA 1
ATOM 798 C C . PHE A 1 101 ? -2.373 77.812 10.57 1 74.06 101 PHE A C 1
ATOM 800 O O . PHE A 1 101 ? -1.491 78.625 10.336 1 74.06 101 PHE A O 1
ATOM 807 N N . ASP A 1 102 ? -3.398 77.938 11.172 1 72.44 102 ASP A N 1
ATOM 808 C CA . ASP A 1 102 ? -3.512 79.25 11.867 1 72.44 102 ASP A CA 1
ATOM 809 C C . ASP A 1 102 ? -2.443 79.375 12.953 1 72.44 102 ASP A C 1
ATOM 811 O O . ASP A 1 102 ? -1.931 80.438 13.195 1 72.44 102 ASP A O 1
ATOM 815 N N . THR A 1 103 ? -2.186 78.25 13.547 1 69.56 103 THR A N 1
ATOM 816 C CA . THR A 1 103 ? -1.163 78.188 14.594 1 69.56 103 THR A CA 1
ATOM 817 C C . THR A 1 103 ? -0.199 77 14.359 1 69.56 103 THR A C 1
ATOM 819 O O . THR A 1 103 ? -0.512 76.062 13.617 1 69.56 103 THR A O 1
ATOM 822 N N . LEU A 1 104 ? 0.907 77.125 14.906 1 74.62 104 LEU A N 1
ATOM 823 C CA . LEU A 1 104 ? 1.882 76 14.859 1 74.62 104 LEU A CA 1
ATOM 824 C C . LEU A 1 104 ? 1.339 74.812 15.547 1 74.62 104 LEU A C 1
ATOM 826 O O . LEU A 1 104 ? 1.559 73.688 15.07 1 74.62 104 LEU A O 1
ATOM 830 N N . LYS A 1 105 ? 0.647 74.938 16.625 1 70.75 105 LYS A N 1
ATOM 831 C CA . LYS A 1 105 ? 0.051 73.812 17.328 1 70.75 105 LYS A CA 1
ATOM 832 C C . LYS A 1 105 ? -0.854 73 16.391 1 70.75 105 LYS A C 1
ATOM 834 O O . LYS A 1 105 ? -0.825 71.75 16.406 1 70.75 105 LYS A O 1
ATOM 839 N N . GLU A 1 106 ? -1.596 73.625 15.68 1 72.56 106 GLU A N 1
ATOM 840 C CA . GLU A 1 106 ? -2.516 72.938 14.773 1 72.56 106 GLU A CA 1
ATOM 841 C C . GLU A 1 106 ? -1.759 72.125 13.742 1 72.56 106 GLU A C 1
ATOM 843 O O . GLU A 1 106 ? -2.195 71 13.383 1 72.56 106 GLU A O 1
ATOM 848 N N . HIS A 1 107 ? -0.666 72.625 13.344 1 76.56 107 HIS A N 1
ATOM 849 C CA . HIS A 1 107 ? 0.175 71.812 12.43 1 76.56 107 HIS A CA 1
ATOM 850 C C . HIS A 1 107 ? 0.704 70.562 13.102 1 76.56 107 HIS A C 1
ATOM 852 O O . HIS A 1 107 ? 0.585 69.5 12.555 1 76.56 107 HIS A O 1
ATOM 858 N N . LEU A 1 108 ? 1.199 70.688 14.188 1 75.38 108 LEU A N 1
ATOM 859 C CA . LEU A 1 108 ? 1.781 69.562 14.914 1 75.38 108 LEU A CA 1
ATOM 860 C C . LEU A 1 108 ? 0.71 68.562 15.273 1 75.38 108 LEU A C 1
ATOM 862 O O . LEU A 1 108 ? 0.938 67.375 15.164 1 75.38 108 LEU A O 1
ATOM 866 N N . ASP A 1 109 ? -0.419 69 15.688 1 72.44 109 ASP A N 1
ATOM 867 C CA . ASP A 1 109 ? -1.534 68.125 15.984 1 72.44 109 ASP A CA 1
ATOM 868 C C . ASP A 1 109 ? -1.933 67.312 14.75 1 72.44 109 ASP A C 1
ATOM 870 O O . ASP A 1 109 ? -2.205 66.125 14.844 1 72.44 109 ASP A O 1
ATOM 874 N N . ASP A 1 110 ? -1.964 68 13.688 1 76.31 110 ASP A N 1
ATOM 875 C CA . ASP A 1 110 ? -2.312 67.312 12.438 1 76.31 110 ASP A CA 1
ATOM 876 C C . ASP A 1 110 ? -1.314 66.188 12.109 1 76.31 110 ASP A C 1
ATOM 878 O O . ASP A 1 110 ? -1.707 65.125 11.727 1 76.31 110 ASP A O 1
ATOM 882 N N . TRP A 1 111 ? -0.111 66.438 12.266 1 77.88 111 TRP A N 1
ATOM 883 C CA . TRP A 1 111 ? 0.934 65.438 11.969 1 77.88 111 TRP A CA 1
ATOM 884 C C . TRP A 1 111 ? 0.843 64.25 12.914 1 77.88 111 TRP A C 1
ATOM 886 O O . TRP A 1 111 ? 0.899 63.125 12.477 1 77.88 111 TRP A O 1
ATOM 896 N N . GLU A 1 112 ? 0.725 64.5 14.164 1 71.31 112 GLU A N 1
ATOM 897 C CA . GLU A 1 112 ? 0.61 63.469 15.156 1 71.31 112 GLU A CA 1
ATOM 898 C C . GLU A 1 112 ? -0.602 62.562 14.883 1 71.31 112 GLU A C 1
ATOM 900 O O . GLU A 1 112 ? -0.511 61.344 14.961 1 71.31 112 GLU A O 1
ATOM 905 N N . THR A 1 113 ? -1.649 63.25 14.617 1 77.06 113 THR A N 1
ATOM 906 C CA . THR A 1 113 ? -2.871 62.531 14.32 1 77.06 113 THR A CA 1
ATOM 907 C C . THR A 1 113 ? -2.689 61.656 13.086 1 77.06 113 THR A C 1
ATOM 909 O O . THR A 1 113 ? -3.096 60.469 13.07 1 77.06 113 THR A O 1
ATOM 912 N N . LYS A 1 114 ? -2 62.094 12.102 1 73.62 114 LYS A N 1
ATOM 913 C CA . LYS A 1 114 ? -1.772 61.344 10.875 1 73.62 114 LYS A CA 1
ATOM 914 C C . LYS A 1 114 ? -0.86 60.156 11.125 1 73.62 114 LYS A C 1
ATOM 916 O O . LYS A 1 114 ? -1.066 59.062 10.555 1 73.62 114 LYS A O 1
ATOM 921 N N . THR A 1 115 ? 0.054 60.281 11.938 1 74.75 115 THR A N 1
ATOM 922 C CA . THR A 1 115 ? 0.958 59.188 12.266 1 74.75 115 THR A CA 1
ATOM 923 C C . THR A 1 115 ? 0.21 58.094 12.984 1 74.75 115 THR A C 1
ATOM 925 O O . THR A 1 115 ? 0.437 56.906 12.711 1 74.75 115 THR A O 1
ATOM 928 N N . GLN A 1 116 ? -0.597 58.5 13.898 1 71.69 116 GLN A N 1
ATOM 929 C CA . GLN A 1 116 ? -1.399 57.5 14.602 1 71.69 116 GLN A CA 1
ATOM 930 C C . GLN A 1 116 ? -2.332 56.75 13.648 1 71.69 116 GLN A C 1
ATOM 932 O O . GLN A 1 116 ? -2.457 55.531 13.711 1 71.69 116 GLN A O 1
ATOM 937 N N . ILE A 1 117 ? -2.922 57.562 12.789 1 77.38 117 ILE A N 1
ATOM 938 C CA . ILE A 1 117 ? -3.848 56.969 11.828 1 77.38 117 ILE A CA 1
ATOM 939 C C . ILE A 1 117 ? -3.1 56 10.914 1 77.38 117 ILE A C 1
ATOM 941 O O . ILE A 1 117 ? -3.584 54.906 10.633 1 77.38 117 ILE A O 1
ATOM 945 N N . ASN A 1 118 ? -1.876 56.344 10.539 1 73.62 118 ASN A N 1
ATOM 946 C CA . ASN A 1 118 ? -1.078 55.469 9.656 1 73.62 118 ASN A CA 1
ATOM 947 C C . ASN A 1 118 ? -0.698 54.156 10.336 1 73.62 118 ASN A C 1
ATOM 949 O O . ASN A 1 118 ? -0.723 53.125 9.711 1 73.62 118 ASN A O 1
ATOM 953 N N . LYS A 1 119 ? -0.382 54.344 11.539 1 75.5 119 LYS A N 1
ATOM 954 C CA . LYS A 1 119 ? -0.062 53.156 12.305 1 75.5 119 LYS A CA 1
ATOM 955 C C . LYS A 1 119 ? -1.265 52.219 12.383 1 75.5 119 LYS A C 1
ATOM 957 O O . LYS A 1 119 ? -1.146 51 12.109 1 75.5 119 LYS A O 1
ATOM 962 N N . GLU A 1 120 ? -2.314 52.75 12.766 1 75.94 120 GLU A N 1
ATOM 963 C CA . GLU A 1 120 ? -3.521 51.969 12.914 1 75.94 120 GLU A CA 1
ATOM 964 C C . GLU A 1 120 ? -3.928 51.312 11.586 1 75.94 120 GLU A C 1
ATOM 966 O O . GLU A 1 120 ? -4.324 50.156 11.539 1 75.94 120 GLU A O 1
ATOM 971 N N . GLU A 1 121 ? -3.68 52.062 10.555 1 77.5 121 GLU A N 1
ATOM 972 C CA . GLU A 1 121 ? -4.016 51.562 9.227 1 77.5 121 GLU A CA 1
ATOM 973 C C . GLU A 1 121 ? -3.08 50.438 8.828 1 77.5 121 GLU A C 1
ATOM 975 O O . GLU A 1 121 ? -3.521 49.438 8.25 1 77.5 121 GLU A O 1
ATOM 980 N N . THR A 1 122 ? -1.845 50.594 9.188 1 78.06 122 THR A N 1
ATOM 981 C CA . THR A 1 122 ? -0.865 49.562 8.844 1 78.06 122 THR A CA 1
ATOM 982 C C . THR A 1 122 ? -1.137 48.281 9.617 1 78.06 122 THR A C 1
ATOM 984 O O . THR A 1 122 ? -1.121 47.188 9.039 1 78.06 122 THR A O 1
ATOM 987 N N . ILE A 1 123 ? -1.455 48.375 10.773 1 77 123 ILE A N 1
ATOM 988 C CA . ILE A 1 123 ? -1.729 47.219 11.609 1 77 123 ILE A CA 1
ATOM 989 C C . ILE A 1 123 ? -3.002 46.531 11.133 1 77 123 ILE A C 1
ATOM 991 O O . ILE A 1 123 ? -3.064 45.312 11.078 1 77 123 ILE A O 1
ATOM 995 N N . ARG A 1 124 ? -3.895 47.344 10.828 1 78.88 124 ARG A N 1
ATOM 996 C CA . ARG A 1 124 ? -5.145 46.781 10.312 1 78.88 124 ARG A CA 1
ATOM 997 C C . ARG A 1 124 ? -4.91 46 9.039 1 78.88 124 ARG A C 1
ATOM 999 O O . ARG A 1 124 ? -5.445 44.906 8.875 1 78.88 124 ARG A O 1
ATOM 1006 N N . GLU A 1 125 ? -4.051 46.531 8.234 1 77.75 125 GLU A N 1
ATOM 1007 C CA . GLU A 1 125 ? -3.771 45.875 6.977 1 77.75 125 GLU A CA 1
ATOM 1008 C C . GLU A 1 125 ? -2.984 44.562 7.207 1 77.75 125 GLU A C 1
ATOM 1010 O O . GLU A 1 125 ? -3.217 43.562 6.535 1 77.75 125 GLU A O 1
ATOM 1015 N N . LEU A 1 126 ? -2.145 44.625 8.102 1 79.69 126 LEU A N 1
ATOM 1016 C CA . LEU A 1 126 ? -1.362 43.438 8.453 1 79.69 126 LEU A CA 1
ATOM 1017 C C . LEU A 1 126 ? -2.262 42.344 9 1 79.69 126 LEU A C 1
ATOM 1019 O O . LEU A 1 126 ? -2.146 41.188 8.594 1 79.69 126 LEU A O 1
ATOM 1023 N N . ASN A 1 127 ? -3.066 42.688 9.844 1 80.19 127 ASN A N 1
ATOM 1024 C CA . ASN A 1 127 ? -3.979 41.719 10.43 1 80.19 127 ASN A CA 1
ATOM 1025 C C . ASN A 1 127 ? -4.938 41.156 9.391 1 80.19 127 ASN A C 1
ATOM 1027 O O . ASN A 1 127 ? -5.254 39.938 9.422 1 80.19 127 ASN A O 1
ATOM 1031 N N . LYS A 1 128 ? -5.324 42 8.547 1 80.94 128 LYS A N 1
ATOM 1032 C CA . LYS A 1 128 ? -6.195 41.531 7.473 1 80.94 128 LYS A CA 1
ATOM 1033 C C . LYS A 1 128 ? -5.48 40.531 6.582 1 80.94 128 LYS A C 1
ATOM 1035 O O . LYS A 1 128 ? -6.047 39.5 6.238 1 80.94 128 LYS A O 1
ATOM 1040 N N . THR A 1 129 ? -4.25 40.812 6.254 1 79.88 129 THR A N 1
ATOM 1041 C CA . THR A 1 129 ? -3.465 39.906 5.414 1 79.88 129 THR A CA 1
ATOM 1042 C C . THR A 1 129 ? -3.223 38.594 6.121 1 79.88 129 THR A C 1
ATOM 1044 O O . THR A 1 129 ? -3.328 37.531 5.508 1 79.88 129 THR A O 1
ATOM 1047 N N . LYS A 1 130 ? -2.895 38.688 7.293 1 81.69 130 LYS A N 1
ATOM 1048 C CA . LYS A 1 130 ? -2.711 37.469 8.094 1 81.69 130 LYS A CA 1
ATOM 1049 C C . LYS A 1 130 ? -3.965 36.594 8.078 1 81.69 130 LYS A C 1
ATOM 1051 O O . LYS A 1 130 ? -3.889 35.375 7.84 1 81.69 130 LYS A O 1
ATOM 1056 N N . GLN A 1 131 ? -4.996 37.25 8.359 1 83.25 131 GLN A N 1
ATOM 1057 C CA . GLN A 1 131 ? -6.258 36.5 8.391 1 83.25 131 GLN A CA 1
ATOM 1058 C C . GLN A 1 131 ? -6.566 35.875 7.039 1 83.25 131 GLN A C 1
ATOM 1060 O O . GLN A 1 131 ? -7.055 34.75 6.977 1 83.25 131 GLN A O 1
ATOM 1065 N N . GLU A 1 132 ? -6.219 36.562 5.996 1 83.12 132 GLU A N 1
ATOM 1066 C CA . GLU A 1 132 ? -6.441 36.031 4.652 1 83.12 132 GLU A CA 1
ATOM 1067 C C . GLU A 1 132 ? -5.613 34.781 4.418 1 83.12 132 GLU A C 1
ATOM 1069 O O . GLU A 1 132 ? -6.105 33.812 3.84 1 83.12 132 GLU A O 1
ATOM 1074 N N . ILE A 1 133 ? -4.523 34.75 4.863 1 85.31 133 ILE A N 1
ATOM 1075 C CA . ILE A 1 133 ? -3.637 33.625 4.68 1 85.31 133 ILE A CA 1
ATOM 1076 C C . ILE A 1 133 ? -4.133 32.438 5.523 1 85.31 133 ILE A C 1
ATOM 1078 O O . ILE A 1 133 ? -4.16 31.297 5.055 1 85.31 133 ILE A O 1
ATOM 1082 N N . LEU A 1 134 ? -4.5 32.75 6.688 1 87.31 134 LEU A N 1
ATOM 1083 C CA . LEU A 1 134 ? -5.004 31.703 7.574 1 87.31 134 LEU A CA 1
ATOM 1084 C C . LEU A 1 134 ? -6.32 31.125 7.055 1 87.31 134 LEU A C 1
ATOM 1086 O O . LEU A 1 134 ? -6.586 29.938 7.203 1 87.31 134 LEU A O 1
ATOM 1090 N N . ASP A 1 135 ? -7.062 32 6.453 1 87.06 135 ASP A N 1
ATOM 1091 C CA . ASP A 1 135 ? -8.32 31.562 5.871 1 87.06 135 ASP A CA 1
ATOM 1092 C C . ASP A 1 135 ? -8.07 30.531 4.766 1 87.06 135 ASP A C 1
ATOM 1094 O O . ASP A 1 135 ? -8.859 29.609 4.586 1 87.06 135 ASP A O 1
ATOM 1098 N N . ILE A 1 136 ? -7.059 30.719 4.105 1 85.75 136 ILE A N 1
ATOM 1099 C CA . ILE A 1 136 ? -6.707 29.781 3.051 1 85.75 136 ILE A CA 1
ATOM 1100 C C . ILE A 1 136 ? -6.238 28.469 3.672 1 85.75 136 ILE A C 1
ATOM 1102 O O . ILE A 1 136 ? -6.672 27.391 3.256 1 85.75 136 ILE A O 1
ATOM 1106 N N . GLU A 1 137 ? -5.465 28.562 4.668 1 88.62 137 GLU A N 1
ATOM 1107 C CA . GLU A 1 137 ? -4.883 27.406 5.34 1 88.62 137 GLU A CA 1
ATOM 1108 C C . GLU A 1 137 ? -5.961 26.562 6.02 1 88.62 137 GLU A C 1
ATOM 1110 O O . GLU A 1 137 ? -5.891 25.328 6.012 1 88.62 137 GLU A O 1
ATOM 1115 N N . TYR A 1 138 ? -6.965 27.203 6.523 1 92.62 138 TYR A N 1
ATOM 1116 C CA . TYR A 1 138 ? -7.957 26.531 7.348 1 92.62 138 TYR A CA 1
ATOM 1117 C C . TYR A 1 138 ? -9.328 26.562 6.688 1 92.62 138 TYR A C 1
ATOM 1119 O O . TYR A 1 138 ? -10.359 26.516 7.371 1 92.62 138 TYR A O 1
ATOM 1127 N N . ARG A 1 139 ? -9.336 26.734 5.359 1 93.25 139 ARG A N 1
ATOM 1128 C CA . ARG A 1 139 ? -10.602 26.75 4.625 1 93.25 139 ARG A CA 1
ATOM 1129 C C . ARG A 1 139 ? -11.43 25.516 4.93 1 93.25 139 ARG A C 1
ATOM 1131 O O . ARG A 1 139 ? -10.93 24.391 4.867 1 93.25 139 ARG A O 1
ATOM 1138 N N . PHE A 1 140 ? -12.695 25.75 5.336 1 96.19 140 PHE A N 1
ATOM 1139 C CA . PHE A 1 140 ? -13.641 24.688 5.645 1 96.19 140 PHE A CA 1
ATOM 1140 C C . PHE A 1 140 ? -15.07 25.125 5.332 1 96.19 140 PHE A C 1
ATOM 1142 O O . PHE A 1 140 ? -15.758 25.672 6.195 1 96.19 140 PHE A O 1
ATOM 1149 N N . GLU A 1 141 ? -15.453 24.859 4.066 1 95.69 141 GLU A N 1
ATOM 1150 C CA . GLU A 1 141 ? -16.766 25.266 3.555 1 95.69 141 GLU A CA 1
ATOM 1151 C C . GLU A 1 141 ? -17.469 24.109 2.854 1 95.69 141 GLU A C 1
ATOM 1153 O O . GLU A 1 141 ? -17.562 24.078 1.625 1 95.69 141 GLU A O 1
ATOM 1158 N N . PRO A 1 142 ? -18.062 23.234 3.703 1 95.94 142 PRO A N 1
ATOM 1159 C CA . PRO A 1 142 ? -18.703 22.062 3.125 1 95.94 142 PRO A CA 1
ATOM 1160 C C . PRO A 1 142 ? -19.781 22.406 2.113 1 95.94 142 PRO A C 1
ATOM 1162 O O . PRO A 1 142 ? -20.125 21.578 1.25 1 95.94 142 PRO A O 1
ATOM 1165 N N . ASP A 1 143 ? -20.344 23.547 2.158 1 94.62 143 ASP A N 1
ATOM 1166 C CA . ASP A 1 143 ? -21.406 23.938 1.236 1 94.62 143 ASP A CA 1
ATOM 1167 C C . ASP A 1 143 ? -20.828 24.406 -0.096 1 94.62 143 ASP A C 1
ATOM 1169 O O . ASP A 1 143 ? -21.547 24.5 -1.092 1 94.62 143 ASP A O 1
ATOM 1173 N N . LYS A 1 144 ? -19.531 24.703 -0.157 1 93.62 144 LYS A N 1
ATOM 1174 C CA . LYS A 1 144 ? -18.938 25.266 -1.361 1 93.62 144 LYS A CA 1
ATOM 1175 C C . LYS A 1 144 ? -17.859 24.359 -1.922 1 93.62 144 LYS A C 1
ATOM 1177 O O . LYS A 1 144 ? -17.531 24.406 -3.113 1 93.62 144 LYS A O 1
ATOM 1182 N N . GLN A 1 145 ? -17.297 23.578 -1.078 1 93.44 145 GLN A N 1
ATOM 1183 C CA . GLN A 1 145 ? -16.203 22.703 -1.484 1 93.44 145 GLN A CA 1
ATOM 1184 C C . GLN A 1 145 ? -16.719 21.359 -1.955 1 93.44 145 GLN A C 1
ATOM 1186 O O . GLN A 1 145 ? -17.75 20.875 -1.471 1 93.44 145 GLN A O 1
ATOM 1191 N N . GLU A 1 146 ? -15.984 20.766 -2.916 1 91.94 146 GLU A N 1
ATOM 1192 C CA . GLU A 1 146 ? -16.297 19.422 -3.393 1 91.94 146 GLU A CA 1
ATOM 1193 C C . GLU A 1 146 ? -15.766 18.359 -2.438 1 91.94 146 GLU A C 1
ATOM 1195 O O . GLU A 1 146 ? -14.617 18.438 -1.981 1 91.94 146 GLU A O 1
ATOM 1200 N N . PHE A 1 147 ? -16.594 17.359 -2.137 1 95.69 147 PHE A N 1
ATOM 1201 C CA . PHE A 1 147 ? -16.109 16.188 -1.401 1 95.69 147 PHE A CA 1
ATOM 1202 C C . PHE A 1 147 ? -15.242 15.312 -2.291 1 95.69 147 PHE A C 1
ATOM 1204 O O . PHE A 1 147 ? -15.656 14.93 -3.389 1 95.69 147 PHE A O 1
ATOM 1211 N N . LEU A 1 148 ? -14.031 14.953 -1.791 1 96.06 148 LEU A N 1
ATOM 1212 C CA . LEU A 1 148 ? -13.07 14.164 -2.555 1 96.06 148 LEU A CA 1
ATOM 1213 C C . LEU A 1 148 ? -12.992 12.742 -2.008 1 96.06 148 LEU A C 1
ATOM 1215 O O . LEU A 1 148 ? -13.117 12.523 -0.801 1 96.06 148 LEU A O 1
ATOM 1219 N N . PHE A 1 149 ? -12.75 11.867 -2.949 1 96.44 149 PHE A N 1
ATOM 1220 C CA . PHE A 1 149 ? -12.664 10.453 -2.621 1 96.44 149 PHE A CA 1
ATOM 1221 C C . PHE A 1 149 ? -11.531 10.188 -1.645 1 96.44 149 PHE A C 1
ATOM 1223 O O . PHE A 1 149 ? -10.422 10.711 -1.812 1 96.44 149 PHE A O 1
ATOM 1230 N N . VAL A 1 150 ? -11.781 9.336 -0.599 1 96.56 150 VAL A N 1
ATOM 1231 C CA . VAL A 1 150 ? -10.766 8.969 0.384 1 96.56 150 VAL A CA 1
ATOM 1232 C C . VAL A 1 150 ? -10.383 7.5 0.201 1 96.56 150 VAL A C 1
ATOM 1234 O O . VAL A 1 150 ? -9.227 7.188 -0.07 1 96.56 150 VAL A O 1
ATOM 1237 N N . THR A 1 151 ? -11.352 6.625 0.371 1 96.62 151 THR A N 1
ATOM 1238 C CA . THR A 1 151 ? -11.094 5.191 0.283 1 96.62 151 THR A CA 1
ATOM 1239 C C . THR A 1 151 ? -12.406 4.418 0.149 1 96.62 151 THR A C 1
ATOM 1241 O O . THR A 1 151 ? -13.492 4.996 0.272 1 96.62 151 THR A O 1
ATOM 1244 N N . GLU A 1 152 ? -12.289 3.139 -0.187 1 95.81 152 GLU A N 1
ATOM 1245 C CA . GLU A 1 152 ? -13.391 2.184 -0.095 1 95.81 152 GLU A CA 1
ATOM 1246 C C . GLU A 1 152 ? -13.25 1.292 1.135 1 95.81 152 GLU A C 1
ATOM 1248 O O . GLU A 1 152 ? -12.141 0.877 1.48 1 95.81 152 GLU A O 1
ATOM 1253 N N . LEU A 1 153 ? -14.359 1.101 1.788 1 96.62 153 LEU A N 1
ATOM 1254 C CA . LEU A 1 153 ? -14.375 0.169 2.91 1 96.62 153 LEU A CA 1
ATOM 1255 C C . LEU A 1 153 ? -14.891 -1.197 2.475 1 96.62 153 LEU A C 1
ATOM 1257 O O . LEU A 1 153 ? -15.867 -1.285 1.728 1 96.62 153 LEU A O 1
ATOM 1261 N N . ALA A 1 154 ? -14.156 -2.24 2.906 1 93.44 154 ALA A N 1
ATOM 1262 C CA . ALA A 1 154 ? -14.445 -3.58 2.398 1 93.44 154 ALA A CA 1
ATOM 1263 C C . ALA A 1 154 ? -14.641 -4.57 3.543 1 93.44 154 ALA A C 1
ATOM 1265 O O . ALA A 1 154 ? -13.898 -5.543 3.668 1 93.44 154 ALA A O 1
ATOM 1266 N N . PRO A 1 155 ? -15.695 -4.426 4.301 1 94.88 155 PRO A N 1
ATOM 1267 C CA . PRO A 1 155 ? -16.016 -5.438 5.309 1 94.88 155 PRO A CA 1
ATOM 1268 C C . PRO A 1 155 ? -16.453 -6.766 4.695 1 94.88 155 PRO A C 1
ATOM 1270 O O . PRO A 1 155 ? -16.688 -6.844 3.488 1 94.88 155 PRO A O 1
ATOM 1273 N N . LEU A 1 156 ? -16.531 -7.809 5.5 1 92.44 156 LEU A N 1
ATOM 1274 C CA . LEU A 1 156 ? -16.984 -9.109 5.023 1 92.44 156 LEU A CA 1
ATOM 1275 C C . LEU A 1 156 ? -18.406 -9.398 5.516 1 92.44 156 LEU A C 1
ATOM 1277 O O . LEU A 1 156 ? -18.672 -10.469 6.062 1 92.44 156 LEU A O 1
ATOM 1281 N N . THR A 1 157 ? -19.219 -8.414 5.398 1 91.88 157 THR A N 1
ATOM 1282 C CA . THR A 1 157 ? -20.641 -8.461 5.73 1 91.88 157 THR A CA 1
ATOM 1283 C C . THR A 1 157 ? -21.484 -7.848 4.613 1 91.88 157 THR A C 1
ATOM 1285 O O . THR A 1 157 ? -21.234 -6.719 4.191 1 91.88 157 THR A O 1
ATOM 1288 N N . ASN A 1 158 ? -22.453 -8.625 4.129 1 90.56 158 ASN A N 1
ATOM 1289 C CA . ASN A 1 158 ? -23.281 -8.133 3.031 1 90.56 158 ASN A CA 1
ATOM 1290 C C . ASN A 1 158 ? -24.469 -7.312 3.543 1 90.56 158 ASN A C 1
ATOM 1292 O O . ASN A 1 158 ? -25.594 -7.812 3.615 1 90.56 158 ASN A O 1
ATOM 1296 N N . ALA A 1 159 ? -24.234 -6.18 3.807 1 94.44 159 ALA A N 1
ATOM 1297 C CA . ALA A 1 159 ? -25.25 -5.211 4.227 1 94.44 159 ALA A CA 1
ATOM 1298 C C . ALA A 1 159 ? -24.781 -3.781 3.971 1 94.44 159 ALA A C 1
ATOM 1300 O O . ALA A 1 159 ? -23.578 -3.539 3.791 1 94.44 159 ALA A O 1
ATOM 1301 N N . VAL A 1 160 ? -25.688 -2.924 3.869 1 95.62 160 VAL A N 1
ATOM 1302 C CA . VAL A 1 160 ? -25.375 -1.512 3.66 1 95.62 160 VAL A CA 1
ATOM 1303 C C . VAL A 1 160 ? -24.672 -0.949 4.891 1 95.62 160 VAL A C 1
ATOM 1305 O O . VAL A 1 160 ? -25.047 -1.242 6.023 1 95.62 160 VAL A O 1
ATOM 1308 N N . MET A 1 161 ? -23.656 -0.205 4.691 1 96.62 161 MET A N 1
ATOM 1309 C CA . MET A 1 161 ? -23 0.527 5.77 1 96.62 161 MET A CA 1
ATOM 1310 C C . MET A 1 161 ? -23.984 1.446 6.488 1 96.62 161 MET A C 1
ATOM 1312 O O . MET A 1 161 ? -24.812 2.094 5.848 1 96.62 161 MET A O 1
ATOM 1316 N N . GLN A 1 162 ? -23.859 1.496 7.777 1 97.5 162 GLN A N 1
ATOM 1317 C CA . GLN A 1 162 ? -24.688 2.42 8.539 1 97.5 162 GLN A CA 1
ATOM 1318 C C . GLN A 1 162 ? -23.875 3.586 9.078 1 97.5 162 GLN A C 1
ATOM 1320 O O . GLN A 1 162 ? -24.344 4.727 9.109 1 97.5 162 GLN A O 1
ATOM 1325 N N . SER A 1 163 ? -22.703 3.289 9.547 1 97.94 163 SER A N 1
ATOM 1326 C CA . SER A 1 163 ? -21.797 4.332 10.031 1 97.94 163 SER A CA 1
ATOM 1327 C C . SER A 1 163 ? -20.344 3.912 9.891 1 97.94 163 SER A C 1
ATOM 1329 O O . SER A 1 163 ? -20.047 2.74 9.641 1 97.94 163 SER A O 1
ATOM 1331 N N . PHE A 1 164 ? -19.5 4.852 9.961 1 98.31 164 PHE A N 1
ATOM 1332 C CA . PHE A 1 164 ? -18.047 4.648 9.969 1 98.31 164 PHE A CA 1
ATOM 1333 C C . PHE A 1 164 ? -17.375 5.656 10.891 1 98.31 164 PHE A C 1
ATOM 1335 O O . PHE A 1 164 ? -17.953 6.688 11.227 1 98.31 164 PHE A O 1
ATOM 1342 N N . TRP A 1 165 ? -16.188 5.309 11.312 1 98.5 165 TRP A N 1
ATOM 1343 C CA . TRP A 1 165 ? -15.383 6.211 12.133 1 98.5 165 TRP A CA 1
ATOM 1344 C C . TRP A 1 165 ? -13.898 5.926 11.945 1 98.5 165 TRP A C 1
ATOM 1346 O O . TRP A 1 165 ? -13.43 4.816 12.227 1 98.5 165 TRP A O 1
ATOM 1356 N N . PHE A 1 166 ? -13.211 6.91 11.414 1 98.06 166 PHE A N 1
ATOM 1357 C CA . PHE A 1 166 ? -11.758 6.844 11.297 1 98.06 166 PHE A CA 1
ATOM 1358 C C . PHE A 1 166 ? -11.086 7.23 12.609 1 98.06 166 PHE A C 1
ATOM 1360 O O . PHE A 1 166 ? -11.219 8.367 13.062 1 98.06 166 PHE A O 1
ATOM 1367 N N . ASP A 1 167 ? -10.359 6.352 13.164 1 97.31 167 ASP A N 1
ATOM 1368 C CA . ASP A 1 167 ? -9.578 6.625 14.367 1 97.31 167 ASP A CA 1
ATOM 1369 C C . ASP A 1 167 ? -8.344 7.465 14.039 1 97.31 167 ASP A C 1
ATOM 1371 O O . ASP A 1 167 ? -7.453 7.012 13.32 1 97.31 167 ASP A O 1
ATOM 1375 N N . ASN A 1 168 ? -8.305 8.656 14.516 1 95.06 168 ASN A N 1
ATOM 1376 C CA . ASN A 1 168 ? -7.215 9.562 14.172 1 95.06 168 ASN A CA 1
ATOM 1377 C C . ASN A 1 168 ? -5.926 9.195 14.898 1 95.06 168 ASN A C 1
ATOM 1379 O O . ASN A 1 168 ? -4.879 9.805 14.664 1 95.06 168 ASN A O 1
ATOM 1383 N N . ARG A 1 169 ? -5.926 8.195 15.812 1 92.44 169 ARG A N 1
ATOM 1384 C CA . ARG A 1 169 ? -4.73 7.754 16.531 1 92.44 169 ARG A CA 1
ATOM 1385 C C . ARG A 1 169 ? -4.066 6.582 15.805 1 92.44 169 ARG A C 1
ATOM 1387 O O . ARG A 1 169 ? -2.844 6.543 15.672 1 92.44 169 ARG A O 1
ATOM 1394 N N . THR A 1 170 ? -4.918 5.668 15.32 1 91.88 170 THR A N 1
ATOM 1395 C CA . THR A 1 170 ? -4.375 4.418 14.797 1 91.88 170 THR A CA 1
ATOM 1396 C C . THR A 1 170 ? -4.586 4.32 13.289 1 91.88 170 THR A C 1
ATOM 1398 O O . THR A 1 170 ? -3.955 3.498 12.625 1 91.88 170 THR A O 1
ATOM 1401 N N . GLY A 1 171 ? -5.531 5.086 12.812 1 92.69 171 GLY A N 1
ATOM 1402 C CA . GLY A 1 171 ? -5.902 4.984 11.414 1 92.69 171 GLY A CA 1
ATOM 1403 C C . GLY A 1 171 ? -6.93 3.9 11.141 1 92.69 171 GLY A C 1
ATOM 1404 O O . GLY A 1 171 ? -7.492 3.83 10.047 1 92.69 171 GLY A O 1
ATOM 1405 N N . ILE A 1 172 ? -7.285 3.146 12.148 1 96.44 172 ILE A N 1
ATOM 1406 C CA . ILE A 1 172 ? -8.25 2.062 12.008 1 96.44 172 ILE A CA 1
ATOM 1407 C C . ILE A 1 172 ? -9.648 2.643 11.789 1 96.44 172 ILE A C 1
ATOM 1409 O O . ILE A 1 172 ? -9.992 3.676 12.367 1 96.44 172 ILE A O 1
ATOM 1413 N N . VAL A 1 173 ? -10.398 1.957 10.945 1 97.94 173 VAL A N 1
ATOM 1414 C CA . VAL A 1 173 ? -11.766 2.389 10.68 1 97.94 173 VAL A CA 1
ATOM 1415 C C . VAL A 1 173 ? -12.75 1.438 11.359 1 97.94 173 VAL A C 1
ATOM 1417 O O . VAL A 1 173 ? -12.656 0.219 11.203 1 97.94 173 VAL A O 1
ATOM 1420 N N . TYR A 1 174 ? -13.617 1.937 12.125 1 98.38 174 TYR A N 1
ATOM 1421 C CA . TYR A 1 174 ? -14.742 1.194 12.68 1 98.38 174 TYR A CA 1
ATOM 1422 C C . TYR A 1 174 ? -16.016 1.426 11.867 1 98.38 174 TYR A C 1
ATOM 1424 O O . TYR A 1 174 ? -16.375 2.57 11.578 1 98.38 174 TYR A O 1
ATOM 1432 N N . MET A 1 175 ? -16.625 0.379 11.445 1 98 175 MET A N 1
ATOM 1433 C CA . MET A 1 175 ? -17.797 0.473 10.586 1 98 175 MET A CA 1
ATOM 1434 C C . MET A 1 175 ? -18.922 -0.42 11.094 1 98 175 MET A C 1
ATOM 1436 O O . MET A 1 175 ? -18.672 -1.477 11.68 1 98 175 MET A O 1
ATOM 1440 N N . THR A 1 176 ? -20.141 0.029 10.852 1 98.38 176 THR A N 1
ATOM 1441 C CA . THR A 1 176 ? -21.297 -0.764 11.281 1 98.38 176 THR A CA 1
ATOM 1442 C C . THR A 1 176 ? -22.156 -1.158 10.086 1 98.38 176 THR A C 1
ATOM 1444 O O . THR A 1 176 ? -22.266 -0.402 9.117 1 98.38 176 THR A O 1
ATOM 1447 N N . GLN A 1 177 ? -22.734 -2.316 10.148 1 97.38 177 GLN A N 1
ATOM 1448 C CA . GLN A 1 177 ? -23.734 -2.822 9.211 1 97.38 177 GLN A CA 1
ATOM 1449 C C . GLN A 1 177 ? -24.891 -3.498 9.945 1 97.38 177 GLN A C 1
ATOM 1451 O O . GLN A 1 177 ? -24.672 -4.293 10.859 1 97.38 177 GLN A O 1
ATOM 1456 N N . ALA A 1 178 ? -26.094 -3.199 9.516 1 96.94 178 ALA A N 1
ATOM 1457 C CA . ALA A 1 178 ? -27.281 -3.736 10.172 1 96.94 178 ALA A CA 1
ATOM 1458 C C . ALA A 1 178 ? -27.391 -5.246 9.961 1 96.94 178 ALA A C 1
ATOM 1460 O O . ALA A 1 178 ? -27.094 -5.75 8.875 1 96.94 178 ALA A O 1
ATOM 1461 N N . ARG A 1 179 ? -27.766 -5.906 11.055 1 95.69 179 ARG A N 1
ATOM 1462 C CA . ARG A 1 179 ? -28.109 -7.32 11.031 1 95.69 179 ARG A CA 1
ATOM 1463 C C . ARG A 1 179 ? -29.469 -7.562 11.68 1 95.69 179 ARG A C 1
ATOM 1465 O O . ARG A 1 179 ? -30.047 -6.648 12.273 1 95.69 179 ARG A O 1
ATOM 1472 N N . ASN A 1 180 ? -30.031 -8.742 11.594 1 91.62 180 ASN A N 1
ATOM 1473 C CA . ASN A 1 180 ? -31.359 -9.062 12.094 1 91.62 180 ASN A CA 1
ATOM 1474 C C . ASN A 1 180 ? -31.453 -8.859 13.602 1 91.62 180 ASN A C 1
ATOM 1476 O O . ASN A 1 180 ? -32.469 -8.359 14.102 1 91.62 180 ASN A O 1
ATOM 1480 N N . ASN A 1 181 ? -30.516 -9.219 14.359 1 93.56 181 ASN A N 1
ATOM 1481 C CA . ASN A 1 181 ? -30.562 -9.148 15.812 1 93.56 181 ASN A CA 1
ATOM 1482 C C . ASN A 1 181 ? -29.641 -8.07 16.359 1 93.56 181 ASN A C 1
ATOM 1484 O O . ASN A 1 181 ? -29.266 -8.102 17.531 1 93.56 181 ASN A O 1
ATOM 1488 N N . GLY A 1 182 ? -29.281 -7.109 15.586 1 97.5 182 GLY A N 1
ATOM 1489 C CA . GLY A 1 182 ? -28.344 -6.051 15.953 1 97.5 182 GLY A CA 1
ATOM 1490 C C . GLY A 1 182 ? -27.547 -5.527 14.781 1 97.5 182 GLY A C 1
ATOM 1491 O O . GLY A 1 182 ? -28.094 -5.309 13.695 1 97.5 182 GLY A O 1
ATOM 1492 N N . TYR A 1 183 ? -26.281 -5.254 15.031 1 98.19 183 TYR A N 1
ATOM 1493 C CA . TYR A 1 183 ? -25.438 -4.781 13.945 1 98.19 183 TYR A CA 1
ATOM 1494 C C . TYR A 1 183 ? -24.031 -5.367 14.039 1 98.19 183 TYR A C 1
ATOM 1496 O O . TYR A 1 183 ? -23.578 -5.75 15.125 1 98.19 183 TYR A O 1
ATOM 1504 N N . MET A 1 184 ? -23.406 -5.566 12.914 1 97.88 184 MET A N 1
ATOM 1505 C CA . MET A 1 184 ? -22.016 -5.984 12.836 1 97.88 184 MET A CA 1
ATOM 1506 C C . MET A 1 184 ? -21.078 -4.789 12.984 1 97.88 184 MET A C 1
ATOM 1508 O O . MET A 1 184 ? -21.234 -3.787 12.289 1 97.88 184 MET A O 1
ATOM 1512 N N . LEU A 1 185 ? -20.219 -4.832 13.945 1 98.19 185 LEU A N 1
ATOM 1513 C CA . LEU A 1 185 ? -19.141 -3.861 14.117 1 98.19 185 LEU A CA 1
ATOM 1514 C C . LEU A 1 185 ? -17.828 -4.41 13.586 1 98.19 185 LEU A C 1
ATOM 1516 O O . LEU A 1 185 ? -17.297 -5.398 14.109 1 98.19 185 LEU A O 1
ATOM 1520 N N . SER A 1 186 ? -17.297 -3.746 12.57 1 97.56 186 SER A N 1
ATOM 1521 C CA . SER A 1 186 ? -16.078 -4.238 11.922 1 97.56 186 SER A CA 1
ATOM 1522 C C . SER A 1 186 ? -14.914 -3.262 12.109 1 97.56 186 SER A C 1
ATOM 1524 O O . SER A 1 186 ? -15.125 -2.047 12.141 1 97.56 186 SER A O 1
ATOM 1526 N N . ARG A 1 187 ? -13.773 -3.832 12.227 1 97.19 187 ARG A N 1
ATOM 1527 C CA . ARG A 1 187 ? -12.531 -3.076 12.109 1 97.19 187 ARG A CA 1
ATOM 1528 C C . ARG A 1 187 ? -11.891 -3.289 10.742 1 97.19 187 ARG A C 1
ATOM 1530 O O . ARG A 1 187 ? -11.758 -4.426 10.281 1 97.19 187 ARG A O 1
ATOM 1537 N N . LEU A 1 188 ? -11.484 -2.125 10.156 1 97.44 188 LEU A N 1
ATOM 1538 C CA . LEU A 1 188 ? -10.852 -2.117 8.844 1 97.44 188 LEU A CA 1
ATOM 1539 C C . LEU A 1 188 ? -9.547 -1.325 8.875 1 97.44 188 LEU A C 1
ATOM 1541 O O . LEU A 1 188 ? -9.406 -0.391 9.664 1 97.44 188 LEU A O 1
ATOM 1545 N N . ARG A 1 189 ? -8.562 -1.727 8.078 1 94.62 189 ARG A N 1
ATOM 1546 C CA . ARG A 1 189 ? -7.379 -0.902 7.855 1 94.62 189 ARG A CA 1
ATOM 1547 C C . ARG A 1 189 ? -7.746 0.425 7.203 1 94.62 189 ARG A C 1
ATOM 1549 O O . ARG A 1 189 ? -8.852 0.58 6.684 1 94.62 189 ARG A O 1
ATOM 1556 N N . PRO A 1 190 ? -6.848 1.315 7.219 1 94 190 PRO A N 1
ATOM 1557 C CA . PRO A 1 190 ? -7.176 2.621 6.645 1 94 190 PRO A CA 1
ATOM 1558 C C . PRO A 1 190 ? -7.535 2.539 5.164 1 94 190 PRO A C 1
ATOM 1560 O O . PRO A 1 190 ? -8.242 3.41 4.645 1 94 190 PRO A O 1
ATOM 1563 N N . ASN A 1 191 ? -7.027 1.583 4.477 1 93.62 191 ASN A N 1
ATOM 1564 C CA . ASN A 1 191 ? -7.352 1.433 3.061 1 93.62 191 ASN A CA 1
ATOM 1565 C C . ASN A 1 191 ? -8.656 0.66 2.865 1 93.62 191 ASN A C 1
ATOM 1567 O O . ASN A 1 191 ? -9.039 0.369 1.731 1 93.62 191 ASN A O 1
ATOM 1571 N N . GLY A 1 192 ? -9.297 0.246 3.99 1 96.12 192 GLY A N 1
ATOM 1572 C CA . GLY A 1 192 ? -10.594 -0.406 3.918 1 96.12 192 GLY A CA 1
ATOM 1573 C C . GLY A 1 192 ? -10.508 -1.917 4.027 1 96.12 192 GLY A C 1
ATOM 1574 O O . GLY A 1 192 ? -11.539 -2.6 4.066 1 96.12 192 GLY A O 1
ATOM 1575 N N . GLN A 1 193 ? -9.32 -2.463 4.07 1 94.56 193 GLN A N 1
ATOM 1576 C CA . GLN A 1 193 ? -9.156 -3.91 4.164 1 94.56 193 GLN A CA 1
ATOM 1577 C C . GLN A 1 193 ? -9.664 -4.438 5.5 1 94.56 193 GLN A C 1
ATOM 1579 O O . GLN A 1 193 ? -9.414 -3.84 6.547 1 94.56 193 GLN A O 1
ATOM 1584 N N . PHE A 1 194 ? -10.32 -5.562 5.488 1 94.62 194 PHE A N 1
ATOM 1585 C CA . PHE A 1 194 ? -10.961 -6.18 6.641 1 94.62 194 PHE A CA 1
ATOM 1586 C C . PHE A 1 194 ? -9.922 -6.691 7.629 1 94.62 194 PHE A C 1
ATOM 1588 O O . PHE A 1 194 ? -8.914 -7.277 7.23 1 94.62 194 PHE A O 1
ATOM 1595 N N . ILE A 1 195 ? -10.125 -6.422 8.898 1 93.62 195 ILE A N 1
ATOM 1596 C CA . ILE A 1 195 ? -9.32 -6.996 9.969 1 93.62 195 ILE A CA 1
ATOM 1597 C C . ILE A 1 195 ? -10.133 -8.062 10.703 1 93.62 195 ILE A C 1
ATOM 1599 O O . ILE A 1 195 ? -9.766 -9.242 10.695 1 93.62 195 ILE A O 1
ATOM 1603 N N . ASP A 1 196 ? -11.211 -7.664 11.336 1 93.94 196 ASP A N 1
ATOM 1604 C CA . ASP A 1 196 ? -12.109 -8.531 12.094 1 93.94 196 ASP A CA 1
ATOM 1605 C C . ASP A 1 196 ? -13.453 -7.852 12.359 1 93.94 196 ASP A C 1
ATOM 1607 O O . ASP A 1 196 ? -13.68 -6.73 11.898 1 93.94 196 ASP A O 1
ATOM 1611 N N . SER A 1 197 ? -14.422 -8.602 12.992 1 95.88 197 SER A N 1
ATOM 1612 C CA . SER A 1 197 ? -15.734 -8.031 13.305 1 95.88 197 SER A CA 1
ATOM 1613 C C . SER A 1 197 ? -16.359 -8.719 14.508 1 95.88 197 SER A C 1
ATOM 1615 O O . SER A 1 197 ? -15.922 -9.797 14.922 1 95.88 197 SER A O 1
ATOM 1617 N N . SER A 1 198 ? -17.312 -8.031 15.125 1 96.94 198 SER A N 1
ATOM 1618 C CA . SER A 1 198 ? -18.141 -8.57 16.203 1 96.94 198 SER A CA 1
ATOM 1619 C C . SER A 1 198 ? -19.594 -8.141 16.062 1 96.94 198 SER A C 1
ATOM 1621 O O . SER A 1 198 ? -19.875 -7.027 15.609 1 96.94 198 SER A O 1
ATOM 1623 N N . LEU A 1 199 ? -20.453 -9.031 16.438 1 97.25 199 LEU A N 1
ATOM 1624 C CA . LEU A 1 199 ? -21.875 -8.75 16.375 1 97.25 199 LEU A CA 1
ATOM 1625 C C . LEU A 1 199 ? -22.344 -8.102 17.688 1 97.25 199 LEU A C 1
ATOM 1627 O O . LEU A 1 199 ? -22.125 -8.648 18.766 1 97.25 199 LEU A O 1
ATOM 1631 N N . ILE A 1 200 ? -22.922 -7.012 17.594 1 98.12 200 ILE A N 1
ATOM 1632 C CA . ILE A 1 200 ? -23.547 -6.359 18.734 1 98.12 200 ILE A CA 1
ATOM 1633 C C . ILE A 1 200 ? -25.031 -6.703 18.781 1 98.12 200 ILE A C 1
ATOM 1635 O O . ILE A 1 200 ? -25.844 -6.098 18.078 1 98.12 200 ILE A O 1
ATOM 1639 N N . VAL A 1 201 ? -25.344 -7.539 19.688 1 97.56 201 VAL A N 1
ATOM 1640 C CA . VAL A 1 201 ? -26.703 -8.047 19.797 1 97.56 201 VAL A CA 1
ATOM 1641 C C . VAL A 1 201 ? -27.578 -7.023 20.516 1 97.56 201 VAL A C 1
ATOM 1643 O O . VAL A 1 201 ? -27.203 -6.508 21.562 1 97.56 201 VAL A O 1
ATOM 1646 N N . GLY A 1 202 ? -28.719 -6.73 19.922 1 97.44 202 GLY A N 1
ATOM 1647 C CA . GLY A 1 202 ? -29.625 -5.762 20.516 1 97.44 202 GLY A CA 1
ATOM 1648 C C . GLY A 1 202 ? -29.219 -4.324 20.25 1 97.44 202 GLY A C 1
ATOM 1649 O O . GLY A 1 202 ? -29.797 -3.396 20.812 1 97.44 202 GLY A O 1
ATOM 1650 N N . GLY A 1 203 ? -28.266 -4.094 19.391 1 97.06 203 GLY A N 1
ATOM 1651 C CA . GLY A 1 203 ? -27.719 -2.768 19.156 1 97.06 203 GLY A CA 1
ATOM 1652 C C . GLY A 1 203 ? -28.469 -1.983 18.094 1 97.06 203 GLY A C 1
ATOM 1653 O O . GLY A 1 203 ? -28.062 -0.885 17.719 1 97.06 203 GLY A O 1
ATOM 1654 N N . GLY A 1 204 ? -29.609 -2.545 17.641 1 95 204 GLY A N 1
ATOM 1655 C CA . GLY A 1 204 ? -30.344 -1.874 16.562 1 95 204 GLY A CA 1
ATOM 1656 C C . GLY A 1 204 ? -29.625 -1.929 15.234 1 95 204 GLY A C 1
ATOM 1657 O O . GLY A 1 204 ? -28.984 -2.93 14.906 1 95 204 GLY A O 1
ATOM 1658 N N . HIS A 1 205 ? -29.719 -0.828 14.438 1 93.88 205 HIS A N 1
ATOM 1659 C CA . HIS A 1 205 ? -29.172 -0.782 13.086 1 93.88 205 HIS A CA 1
ATOM 1660 C C . HIS A 1 205 ? -27.703 -0.377 13.109 1 93.88 205 HIS A C 1
ATOM 1662 O O . HIS A 1 205 ? -27 -0.531 12.109 1 93.88 205 HIS A O 1
ATOM 1668 N N . GLY A 1 206 ? -27.219 0.059 14.219 1 95.56 206 GLY A N 1
ATOM 1669 C CA . GLY A 1 206 ? -25.875 0.621 14.227 1 95.56 206 GLY A CA 1
ATOM 1670 C C . GLY A 1 206 ? -25.781 1.947 13.5 1 95.56 206 GLY A C 1
ATOM 1671 O O . GLY A 1 206 ? -24.797 2.205 12.797 1 95.56 206 GLY A O 1
ATOM 1672 N N . THR A 1 207 ? -26.75 2.779 13.578 1 91.62 207 THR A N 1
ATOM 1673 C CA . THR A 1 207 ? -26.891 4.035 12.852 1 91.62 207 THR A CA 1
ATOM 1674 C C . THR A 1 207 ? -25.688 4.945 13.125 1 91.62 207 THR A C 1
ATOM 1676 O O . THR A 1 207 ? -25.125 5.527 12.195 1 91.62 207 THR A O 1
ATOM 1679 N N . HIS A 1 208 ? -25.406 5.129 14.445 1 93.06 208 HIS A N 1
ATOM 1680 C CA . HIS A 1 208 ? -24.203 5.852 14.844 1 93.06 208 HIS A CA 1
ATOM 1681 C C . HIS A 1 208 ? -23.734 5.406 16.219 1 93.06 208 HIS A C 1
ATOM 1683 O O . HIS A 1 208 ? -24.531 4.961 17.047 1 93.06 208 HIS A O 1
ATOM 1689 N N . ASN A 1 209 ? -22.5 5.523 16.359 1 97.88 209 ASN A N 1
ATOM 1690 C CA . ASN A 1 209 ? -21.844 5.258 17.625 1 97.88 209 ASN A CA 1
ATOM 1691 C C . ASN A 1 209 ? -20.906 6.398 18.031 1 97.88 209 ASN A C 1
ATOM 1693 O O . ASN A 1 209 ? -20.484 7.191 17.188 1 97.88 209 ASN A O 1
ATOM 1697 N N . GLY A 1 210 ? -20.734 6.523 19.344 1 98.44 210 GLY A N 1
ATOM 1698 C CA . GLY A 1 210 ? -19.688 7.402 19.844 1 98.44 210 GLY A CA 1
ATOM 1699 C C . GLY A 1 210 ? -18.391 6.68 20.125 1 98.44 210 GLY A C 1
ATOM 1700 O O . GLY A 1 210 ? -18.391 5.535 20.594 1 98.44 210 GLY A O 1
ATOM 1701 N N . TYR A 1 211 ? -17.344 7.293 19.844 1 98.31 211 TYR A N 1
ATOM 1702 C CA . TYR A 1 211 ? -16.016 6.758 20.109 1 98.31 211 TYR A CA 1
ATOM 1703 C C . TYR A 1 211 ? -15.195 7.727 20.953 1 98.31 211 TYR A C 1
ATOM 1705 O O . TYR A 1 211 ? -15.102 8.914 20.625 1 98.31 211 TYR A O 1
ATOM 1713 N N . ARG A 1 212 ? -14.625 7.16 22.016 1 98 212 ARG A N 1
ATOM 1714 C CA . ARG A 1 212 ? -13.906 8.023 22.953 1 98 212 ARG A CA 1
ATOM 1715 C C . ARG A 1 212 ? -12.742 7.273 23.609 1 98 212 ARG A C 1
ATOM 1717 O O . ARG A 1 212 ? -12.898 6.137 24.047 1 98 212 ARG A O 1
ATOM 1724 N N . TYR A 1 213 ? -11.594 7.977 23.594 1 97.12 213 TYR A N 1
ATOM 1725 C CA . TYR A 1 213 ? -10.461 7.438 24.344 1 97.12 213 TYR A CA 1
ATOM 1726 C C . TYR A 1 213 ? -10.5 7.898 25.797 1 97.12 213 TYR A C 1
ATOM 1728 O O . TYR A 1 213 ? -10.633 9.094 26.062 1 97.12 213 TYR A O 1
ATOM 1736 N N . ILE A 1 214 ? -10.43 6.969 26.703 1 95.88 214 ILE A N 1
ATOM 1737 C CA . ILE A 1 214 ? -10.281 7.215 28.125 1 95.88 214 ILE A CA 1
ATOM 1738 C C . ILE A 1 214 ? -9.062 6.453 28.656 1 95.88 214 ILE A C 1
ATOM 1740 O O . ILE A 1 214 ? -9.008 5.227 28.578 1 95.88 214 ILE A O 1
ATOM 1744 N N . ASP A 1 215 ? -8.062 7.156 29.172 1 93.38 215 ASP A N 1
ATOM 1745 C CA . ASP A 1 215 ? -6.828 6.559 29.656 1 93.38 215 ASP A CA 1
ATOM 1746 C C . ASP A 1 215 ? -6.195 5.648 28.609 1 93.38 215 ASP A C 1
ATOM 1748 O O . ASP A 1 215 ? -5.898 4.484 28.891 1 93.38 215 ASP A O 1
ATOM 1752 N N . ASP A 1 216 ? -6.184 6.059 27.344 1 91.44 216 ASP A N 1
ATOM 1753 C CA . ASP A 1 216 ? -5.516 5.426 26.219 1 91.44 216 ASP A CA 1
ATOM 1754 C C . ASP A 1 216 ? -6.246 4.156 25.781 1 91.44 216 ASP A C 1
ATOM 1756 O O . ASP A 1 216 ? -5.672 3.309 25.094 1 91.44 216 ASP A O 1
ATOM 1760 N N . GLU A 1 217 ? -7.457 4.074 26.266 1 94.25 217 GLU A N 1
ATOM 1761 C CA . GLU A 1 217 ? -8.312 2.98 25.812 1 94.25 217 GLU A CA 1
ATOM 1762 C C . GLU A 1 217 ? -9.531 3.508 25.047 1 94.25 217 GLU A C 1
ATOM 1764 O O . GLU A 1 217 ? -10.172 4.469 25.484 1 94.25 217 GLU A O 1
ATOM 1769 N N . LEU A 1 218 ? -9.828 2.848 23.953 1 96.06 218 LEU A N 1
ATOM 1770 C CA . LEU A 1 218 ? -10.961 3.283 23.141 1 96.06 218 LEU A CA 1
ATOM 1771 C C . LEU A 1 218 ? -12.266 2.701 23.672 1 96.06 218 LEU A C 1
ATOM 1773 O O . LEU A 1 218 ? -12.398 1.482 23.812 1 96.06 218 LEU A O 1
ATOM 1777 N N . TRP A 1 219 ? -13.188 3.51 24.016 1 97.44 219 TRP A N 1
ATOM 1778 C CA . TRP A 1 219 ? -14.547 3.137 24.406 1 97.44 219 TRP A CA 1
ATOM 1779 C C . TRP A 1 219 ? -15.539 3.453 23.297 1 97.44 219 TRP A C 1
ATOM 1781 O O . TRP A 1 219 ? -15.469 4.52 22.672 1 97.44 219 TRP A O 1
ATOM 1791 N N . ILE A 1 220 ? -16.453 2.533 23.047 1 98 220 ILE A N 1
ATOM 1792 C CA . ILE A 1 220 ? -17.5 2.701 22.047 1 98 220 ILE A CA 1
ATOM 1793 C C . ILE A 1 220 ? -18.844 2.896 22.734 1 98 220 ILE A C 1
ATOM 1795 O O . ILE A 1 220 ? -19.266 2.07 23.547 1 98 220 ILE A O 1
ATOM 1799 N N . TYR A 1 221 ? -19.484 3.992 22.484 1 98.44 221 TYR A N 1
ATOM 1800 C CA . TYR A 1 221 ? -20.812 4.316 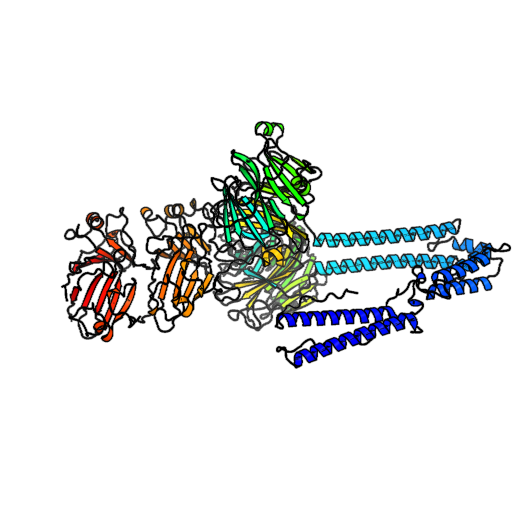22.969 1 98.44 221 TYR A CA 1
ATOM 1801 C C . TYR A 1 221 ? -21.875 3.91 21.969 1 98.44 221 TYR A C 1
ATOM 1803 O O . TYR A 1 221 ? -21.781 4.246 20.781 1 98.44 221 TYR A O 1
ATOM 1811 N N . SER A 1 222 ? -22.859 3.227 22.422 1 98.25 222 SER A N 1
ATOM 1812 C CA . SER A 1 222 ? -23.844 2.693 21.484 1 98.25 222 SER A CA 1
ATOM 1813 C C . SER A 1 222 ? -25.188 2.496 22.156 1 98.25 222 SER A C 1
ATOM 1815 O O . SER A 1 222 ? -25.266 2.332 23.375 1 98.25 222 SER A O 1
ATOM 1817 N N . PHE A 1 223 ? -26.188 2.572 21.328 1 98.12 223 PHE A N 1
ATOM 1818 C CA . PHE A 1 223 ? -27.516 2.107 21.719 1 98.12 223 PHE A CA 1
ATOM 1819 C C . PHE A 1 223 ? -27.531 0.588 21.844 1 98.12 223 PHE A C 1
ATOM 1821 O O . PHE A 1 223 ? -26.922 -0.116 21.047 1 98.12 223 PHE A O 1
ATOM 1828 N N . ILE A 1 224 ? -28.25 0.106 22.844 1 97.88 224 ILE A N 1
ATOM 1829 C CA . ILE A 1 224 ? -28.5 -1.328 22.953 1 97.88 224 ILE A CA 1
ATOM 1830 C C . ILE A 1 224 ? -29.797 -1.57 23.734 1 97.88 224 ILE A C 1
ATOM 1832 O O . ILE A 1 224 ? -30.219 -0.721 24.516 1 97.88 224 ILE A O 1
ATOM 1836 N N . LEU A 1 225 ? -30.5 -2.656 23.391 1 97.62 225 LEU A N 1
ATOM 1837 C CA . LEU A 1 225 ? -31.594 -3.123 24.25 1 97.62 225 LEU A CA 1
ATOM 1838 C C . LEU A 1 225 ? -31.047 -3.885 25.453 1 97.62 225 LEU A C 1
ATOM 1840 O O . LEU A 1 225 ? -30.266 -4.816 25.297 1 97.62 225 LEU A O 1
ATOM 1844 N N . ASN A 1 226 ? -31.469 -3.455 26.625 1 96.56 226 ASN A N 1
ATOM 1845 C CA . ASN A 1 226 ? -30.969 -4.145 27.828 1 96.56 226 ASN A CA 1
ATOM 1846 C C . ASN A 1 226 ? -31.734 -5.445 28.062 1 96.56 226 ASN A C 1
ATOM 1848 O O . ASN A 1 226 ? -32.469 -5.906 27.203 1 96.56 226 ASN A O 1
ATOM 1852 N N . GLY A 1 227 ? -31.406 -6.105 29.219 1 93.12 227 GLY A N 1
ATOM 1853 C CA . GLY A 1 227 ? -32 -7.395 29.531 1 93.12 227 GLY A CA 1
ATOM 1854 C C . GLY A 1 227 ? -33.531 -7.352 29.609 1 93.12 227 GLY A C 1
ATOM 1855 O O . GLY A 1 227 ? -34.188 -8.367 29.391 1 93.12 227 GLY A O 1
ATOM 1856 N N . ASN A 1 228 ? -34.125 -6.184 29.828 1 95.62 228 ASN A N 1
ATOM 1857 C CA . ASN A 1 228 ? -35.562 -5.988 29.906 1 95.62 228 ASN A CA 1
ATOM 1858 C C . ASN A 1 228 ? -36.125 -5.473 28.594 1 95.62 228 ASN A C 1
ATOM 1860 O O . ASN A 1 228 ? -37.25 -4.98 28.547 1 95.62 228 ASN A O 1
ATOM 1864 N N . ASN A 1 229 ? -35.281 -5.438 27.594 1 95.56 229 ASN A N 1
ATOM 1865 C CA . ASN A 1 229 ? -35.656 -4.969 26.266 1 95.56 229 ASN A CA 1
ATOM 1866 C C . ASN A 1 229 ? -35.969 -3.477 26.266 1 95.56 229 ASN A C 1
ATOM 1868 O O . ASN A 1 229 ? -36.906 -3.029 25.578 1 95.56 229 ASN A O 1
ATOM 1872 N N . GLU A 1 230 ? -35.312 -2.758 27.156 1 97.12 230 GLU A N 1
ATOM 1873 C CA . GLU A 1 230 ? -35.438 -1.306 27.203 1 97.12 230 GLU A CA 1
ATOM 1874 C C . GLU A 1 230 ? -34.312 -0.623 26.453 1 97.12 230 GLU A C 1
ATOM 1876 O O . GLU A 1 230 ? -33.188 -1.1 26.469 1 97.12 230 GLU A O 1
ATOM 1881 N N . ASN A 1 231 ? -34.719 0.522 25.828 1 97.69 231 ASN A N 1
ATOM 1882 C CA . ASN A 1 231 ? -33.688 1.322 25.172 1 97.69 231 ASN A CA 1
ATOM 1883 C C . ASN A 1 231 ? -32.625 1.81 26.172 1 97.69 231 ASN A C 1
ATOM 1885 O O . ASN A 1 231 ? -32.969 2.396 27.203 1 97.69 231 ASN A O 1
ATOM 1889 N N . THR A 1 232 ? -31.359 1.521 25.875 1 98.06 232 THR A N 1
ATOM 1890 C CA . THR A 1 232 ? -30.266 1.884 26.781 1 98.06 232 THR A CA 1
ATOM 1891 C C . THR A 1 232 ? -29.047 2.359 26.016 1 98.06 232 THR A C 1
ATOM 1893 O O . THR A 1 232 ? -28.766 1.86 24.922 1 98.06 232 THR A O 1
ATOM 1896 N N . LEU A 1 233 ? -28.438 3.383 26.531 1 98.25 233 LEU A N 1
ATOM 1897 C CA . LEU A 1 233 ? -27.141 3.811 26.031 1 98.25 233 LEU A CA 1
ATOM 1898 C C . LEU A 1 233 ? -26.016 3.234 26.875 1 98.25 233 LEU A C 1
ATOM 1900 O O . LEU A 1 233 ? -26.047 3.334 28.109 1 98.25 233 LEU A O 1
ATOM 1904 N N . VAL A 1 234 ? -25.078 2.637 26.219 1 98.38 234 VAL A N 1
ATOM 1905 C CA . VAL A 1 234 ? -23.984 1.979 26.938 1 98.38 234 VAL A CA 1
ATOM 1906 C C . VAL A 1 234 ? -22.641 2.379 26.344 1 98.38 234 VAL A C 1
ATOM 1908 O O . VAL A 1 234 ? -22.594 3.016 25.281 1 98.38 234 VAL A O 1
ATOM 1911 N N . ARG A 1 235 ? -21.594 2.068 27.016 1 98.06 235 ARG A N 1
ATOM 1912 C CA . ARG A 1 235 ? -20.25 2.064 26.453 1 98.06 235 ARG A CA 1
ATOM 1913 C C . ARG A 1 235 ? -19.547 0.747 26.75 1 98.06 235 ARG A C 1
ATOM 1915 O O . ARG A 1 235 ? -19.766 0.129 27.781 1 98.06 235 ARG A O 1
ATOM 1922 N N . PHE A 1 236 ? -18.75 0.313 25.812 1 97.44 236 PHE A N 1
ATOM 1923 C CA . PHE A 1 236 ? -18.016 -0.943 25.922 1 97.44 236 PHE A CA 1
ATOM 1924 C C . PHE A 1 236 ? -16.719 -0.893 25.125 1 97.44 236 PHE A C 1
ATOM 1926 O O . PHE A 1 236 ? -16.5 0.03 24.328 1 97.44 236 PHE A O 1
ATOM 1933 N N . LYS A 1 237 ? -15.828 -1.85 25.406 1 94.62 237 LYS A N 1
ATOM 1934 C CA . LYS A 1 237 ? -14.586 -2.006 24.656 1 94.62 237 LYS A CA 1
ATOM 1935 C C . LYS A 1 237 ? -14.727 -3.076 23.578 1 94.62 237 LYS A C 1
ATOM 1937 O O . LYS A 1 237 ? -15.391 -4.094 23.781 1 94.62 237 LYS A O 1
ATOM 1942 N N . TYR A 1 238 ? -14.102 -2.76 22.484 1 93.88 238 TYR A N 1
ATOM 1943 C CA . TYR A 1 238 ? -14.195 -3.686 21.359 1 93.88 238 TYR A CA 1
ATOM 1944 C C . TYR A 1 238 ? -13.469 -4.988 21.672 1 93.88 238 TYR A C 1
ATOM 1946 O O . TYR A 1 238 ? -12.344 -4.977 22.156 1 93.88 238 TYR A O 1
ATOM 1954 N N . THR A 1 239 ? -14.047 -6.098 21.453 1 93.69 239 THR A N 1
ATOM 1955 C CA . THR A 1 239 ? -13.484 -7.441 21.484 1 93.69 239 THR A CA 1
ATOM 1956 C C . THR A 1 239 ? -13.734 -8.164 20.156 1 93.69 239 THR A C 1
ATOM 1958 O O . THR A 1 239 ? -14.891 -8.32 19.75 1 93.69 239 THR A O 1
ATOM 1961 N N . PRO A 1 240 ? -12.672 -8.617 19.516 1 93.62 240 PRO A N 1
ATOM 1962 C CA . PRO A 1 240 ? -12.836 -9.148 18.172 1 93.62 240 PRO A CA 1
ATOM 1963 C C . PRO A 1 240 ? -13.477 -10.531 18.156 1 93.62 240 PRO A C 1
ATOM 1965 O O . PRO A 1 240 ? -13.234 -11.344 19.047 1 93.62 240 PRO A O 1
ATOM 1968 N N . ASN A 1 241 ? -14.336 -10.805 17.188 1 93.31 241 ASN A N 1
ATOM 1969 C CA . ASN A 1 241 ? -14.844 -12.109 16.781 1 93.31 241 ASN A CA 1
ATOM 1970 C C . ASN A 1 241 ? -15.727 -12.734 17.859 1 93.31 241 ASN A C 1
ATOM 1972 O O . ASN A 1 241 ? -15.617 -13.93 18.141 1 93.31 241 ASN A O 1
ATOM 1976 N N . VAL A 1 242 ? -16.484 -11.883 18.484 1 95.56 242 VAL A N 1
ATOM 1977 C CA . VAL A 1 242 ? -17.422 -12.344 19.5 1 95.56 242 VAL A CA 1
ATOM 1978 C C . VAL A 1 242 ? -18.781 -11.695 19.281 1 95.56 242 VAL A C 1
ATOM 1980 O O . VAL A 1 242 ? -18.938 -10.867 18.375 1 95.56 242 VAL A O 1
ATOM 1983 N N . GLU A 1 243 ? -19.75 -12.148 20.047 1 96.25 243 GLU A N 1
ATOM 1984 C CA . GLU A 1 243 ? -21.047 -11.477 20.203 1 96.25 243 GLU A CA 1
ATOM 1985 C C . GLU A 1 243 ? -21.094 -10.664 21.484 1 96.25 243 GLU A C 1
ATOM 1987 O O . GLU A 1 243 ? -20.844 -11.195 22.578 1 96.25 243 GLU A O 1
ATOM 1992 N N . ILE A 1 244 ? -21.391 -9.469 21.328 1 96.62 244 ILE A N 1
ATOM 1993 C CA . ILE A 1 244 ? -21.453 -8.586 22.484 1 96.62 244 ILE A CA 1
ATOM 1994 C C . ILE A 1 244 ? -22.891 -8.195 22.766 1 96.62 244 ILE A C 1
ATOM 1996 O O . ILE A 1 244 ? -23.516 -7.477 21.969 1 96.62 244 ILE A O 1
ATOM 2000 N N . SER A 1 245 ? -23.438 -8.664 23.797 1 96.5 245 SER A N 1
ATOM 2001 C CA . SER A 1 245 ? -24.766 -8.297 24.266 1 96.5 245 SER A CA 1
ATOM 2002 C C . SER A 1 245 ? -24.703 -7.453 25.531 1 96.5 245 SER A C 1
ATOM 2004 O O . SER A 1 245 ? -23.625 -7.281 26.109 1 96.5 245 SER A O 1
ATOM 2006 N N . TYR A 1 246 ? -25.859 -6.973 25.922 1 97.44 246 TYR A N 1
ATOM 2007 C CA . TYR A 1 246 ? -25.922 -6.098 27.078 1 97.44 246 TYR A CA 1
ATOM 2008 C C . TYR A 1 246 ? -25.281 -6.766 28.297 1 97.44 246 TYR A C 1
ATOM 2010 O O . TYR A 1 246 ? -25.547 -7.934 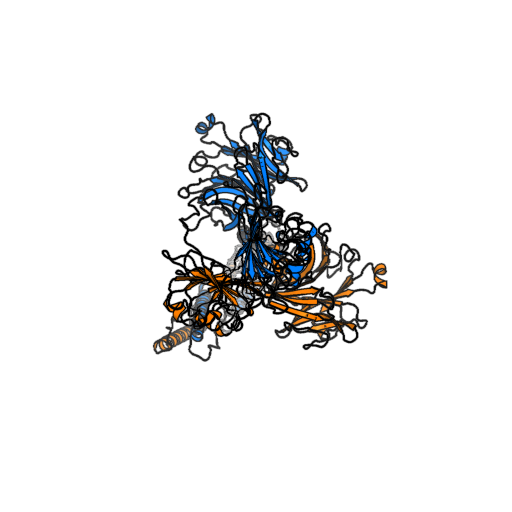28.578 1 97.44 246 TYR A O 1
ATOM 2018 N N . GLY A 1 247 ? -24.391 -6.023 28.969 1 95.56 247 GLY A N 1
ATOM 2019 C CA . GLY A 1 247 ? -23.797 -6.477 30.219 1 95.56 247 GLY A CA 1
ATOM 2020 C C . GLY A 1 247 ? -22.531 -7.281 30.031 1 95.56 247 GLY A C 1
ATOM 2021 O O . GLY A 1 247 ? -21.844 -7.605 31 1 95.56 247 GLY A O 1
ATOM 2022 N N . LYS A 1 248 ? -22.188 -7.523 28.875 1 92.19 248 LYS A N 1
ATOM 2023 C CA . LYS A 1 248 ? -21 -8.328 28.625 1 92.19 248 LYS A CA 1
ATOM 2024 C C . LYS A 1 248 ? -19.781 -7.449 28.344 1 92.19 248 LYS A C 1
ATOM 2026 O O . LYS A 1 248 ? -19.922 -6.266 28.031 1 92.19 248 LYS A O 1
ATOM 2031 N N . TYR A 1 249 ? -18.625 -7.969 28.609 1 88.75 249 TYR A N 1
ATOM 2032 C CA . TYR A 1 249 ? -17.328 -7.406 28.234 1 88.75 249 TYR A CA 1
ATOM 2033 C C . TYR A 1 249 ? -17.141 -6.027 28.859 1 88.75 249 TYR A C 1
ATOM 2035 O O . TYR A 1 249 ? -16.719 -5.09 28.172 1 88.75 249 TYR A O 1
ATOM 2043 N N . GLY A 1 250 ? -17.562 -5.906 30.078 1 88.12 250 GLY A N 1
ATOM 2044 C CA . GLY A 1 250 ? -17.297 -4.684 30.812 1 88.12 250 GLY A CA 1
ATOM 2045 C C . GLY A 1 250 ? -18.188 -3.531 30.406 1 88.12 250 GLY A C 1
ATOM 2046 O O . GLY A 1 250 ? -17.875 -2.369 30.688 1 88.12 250 GLY A O 1
ATOM 2047 N N . MET A 1 251 ? -19.219 -3.803 29.844 1 96.56 251 MET A N 1
ATOM 2048 C CA . MET A 1 251 ? -20.172 -2.795 29.391 1 96.56 251 MET A CA 1
ATOM 2049 C C . MET A 1 251 ? -20.719 -1.987 30.578 1 96.56 251 MET A C 1
ATOM 2051 O O . MET A 1 251 ? -21 -2.543 31.641 1 96.56 251 MET A O 1
ATOM 2055 N N . GLN A 1 252 ? -20.844 -0.69 30.328 1 97.44 252 GLN A N 1
ATOM 2056 C CA . GLN A 1 252 ? -21.375 0.226 31.344 1 97.44 252 GLN A CA 1
ATOM 2057 C C . GLN A 1 252 ? -22.516 1.071 30.781 1 97.44 252 GLN A C 1
ATOM 2059 O O . GLN A 1 252 ? -22.469 1.492 29.625 1 97.44 252 GLN A O 1
ATOM 2064 N N . ASP A 1 253 ? -23.5 1.291 31.594 1 97.62 253 ASP A N 1
ATOM 2065 C CA . ASP A 1 253 ? -24.562 2.215 31.203 1 97.62 253 ASP A CA 1
ATOM 2066 C C . ASP A 1 253 ? -24.047 3.65 31.156 1 97.62 253 ASP A C 1
ATOM 2068 O O . ASP A 1 253 ? -23.219 4.047 31.969 1 97.62 253 ASP A O 1
ATOM 2072 N N . VAL A 1 254 ? -24.578 4.367 30.25 1 98.5 254 VAL A N 1
ATOM 2073 C CA . VAL A 1 254 ? -24.219 5.773 30.094 1 98.5 254 VAL A CA 1
ATOM 2074 C C . VAL A 1 254 ? -25.406 6.656 30.469 1 98.5 254 VAL A C 1
ATOM 2076 O O . VAL A 1 254 ? -26.547 6.367 30.062 1 98.5 254 VAL A O 1
ATOM 2079 N N . PHE A 1 255 ? -25.156 7.695 31.172 1 98.5 255 PHE A N 1
ATOM 2080 C CA . PHE A 1 255 ? -26.203 8.625 31.594 1 98.5 255 PHE A CA 1
ATOM 2081 C C . PHE A 1 255 ? -26.766 9.383 30.391 1 98.5 255 PHE A C 1
ATOM 2083 O O . PHE A 1 255 ? -26.016 9.914 29.578 1 98.5 255 PHE A O 1
ATOM 2090 N N . THR A 1 256 ? -28.125 9.508 30.344 1 98.19 256 THR A N 1
ATOM 2091 C CA . THR A 1 256 ? -28.734 10.188 29.203 1 98.19 256 THR A CA 1
ATOM 2092 C C . THR A 1 256 ? -29.578 11.367 29.672 1 98.19 256 THR A C 1
ATOM 2094 O O . THR A 1 256 ? -29.938 12.234 28.859 1 98.19 256 THR A O 1
ATOM 2097 N N . GLY A 1 257 ? -29.953 11.359 30.906 1 97.56 257 GLY A N 1
ATOM 2098 C CA . GLY A 1 257 ? -30.906 12.352 31.391 1 97.56 257 GLY A CA 1
ATOM 2099 C C . GLY A 1 257 ? -32.344 12.047 31.031 1 97.56 257 GLY A C 1
ATOM 2100 O O . GLY A 1 257 ? -33.219 12.891 31.188 1 97.56 257 GLY A O 1
ATOM 2101 N N . HIS A 1 258 ? -32.562 10.922 30.531 1 97.81 258 HIS A N 1
ATOM 2102 C CA . HIS A 1 258 ? -33.875 10.523 30.078 1 97.81 258 HIS A CA 1
ATOM 2103 C C . HIS A 1 258 ? -34.344 9.242 30.766 1 97.81 258 HIS A C 1
ATOM 2105 O O . HIS A 1 258 ? -34.219 8.148 30.203 1 97.81 258 HIS A O 1
ATOM 2111 N N . PRO A 1 259 ? -35 9.359 31.922 1 95.25 259 PRO A N 1
ATOM 2112 C CA . PRO A 1 259 ? -35.438 8.164 32.656 1 95.25 259 PRO A CA 1
ATOM 2113 C C . PRO A 1 259 ? -36.5 7.379 31.906 1 95.25 259 PRO A C 1
ATOM 2115 O O . PRO A 1 259 ? -36.719 6.195 32.188 1 95.25 259 PRO A O 1
ATOM 2118 N N . GLU A 1 260 ? -37.281 8.016 30.953 1 94.38 260 GLU A N 1
ATOM 2119 C CA . GLU A 1 260 ? -38.312 7.359 30.172 1 94.38 260 GLU A CA 1
ATOM 2120 C C . GLU A 1 260 ? -37.719 6.477 29.094 1 94.38 260 GLU A C 1
ATOM 2122 O O . GLU A 1 260 ? -38.406 5.707 28.438 1 94.38 260 GLU A O 1
ATOM 2127 N N . LYS A 1 261 ? -36.406 6.574 28.828 1 96.38 261 LYS A N 1
ATOM 2128 C CA . LYS A 1 261 ? -35.594 5.691 28 1 96.38 261 LYS A CA 1
ATOM 2129 C C . LYS A 1 261 ? -36.062 5.695 26.547 1 96.38 261 LYS A C 1
ATOM 2131 O O . LYS A 1 261 ? -36.312 4.641 25.969 1 96.38 261 LYS A O 1
ATOM 2136 N N . PRO A 1 262 ? -36.125 6.855 25.953 1 97.12 262 PRO A N 1
ATOM 2137 C CA . PRO A 1 262 ? -36.375 6.895 24.516 1 97.12 262 PRO A CA 1
ATOM 2138 C C . PRO A 1 262 ? -35.25 6.293 23.703 1 97.12 262 PRO A C 1
ATOM 2140 O O . PRO A 1 262 ? -34.188 5.953 24.25 1 97.12 262 PRO A O 1
ATOM 2143 N N . TYR A 1 263 ? -35.5 6.055 22.406 1 96.81 263 TYR A N 1
ATOM 2144 C CA . TYR A 1 263 ? -34.438 5.609 21.516 1 96.81 263 TYR A CA 1
ATOM 2145 C C . TYR A 1 263 ? -33.406 6.707 21.312 1 96.81 263 TYR A C 1
ATOM 2147 O O . TYR A 1 263 ? -33.719 7.781 20.797 1 96.81 263 TYR A O 1
ATOM 2155 N N . ILE A 1 264 ? -32.156 6.461 21.781 1 97.81 264 ILE A N 1
ATOM 2156 C CA . ILE A 1 264 ? -31.062 7.441 21.734 1 97.81 264 ILE A CA 1
ATOM 2157 C C . ILE A 1 264 ? -29.844 6.824 21.047 1 97.81 264 ILE A C 1
ATOM 2159 O O . ILE A 1 264 ? -29.438 5.715 21.391 1 97.81 264 ILE A O 1
ATOM 2163 N N . THR A 1 265 ? -29.312 7.512 20.078 1 97.75 265 THR A N 1
ATOM 2164 C CA . THR A 1 265 ? -28.016 7.148 19.5 1 97.75 265 THR A CA 1
ATOM 2165 C C . THR A 1 265 ? -27 8.266 19.688 1 97.75 265 THR A C 1
ATOM 2167 O O . THR A 1 265 ? -27.344 9.445 19.594 1 97.75 265 THR A O 1
ATOM 2170 N N . PRO A 1 266 ? -25.797 7.938 19.984 1 98.38 266 PRO A N 1
ATOM 2171 C CA . PRO A 1 266 ? -24.797 8.938 20.375 1 98.38 266 PRO A CA 1
ATOM 2172 C C . PRO A 1 266 ? -23.797 9.227 19.266 1 98.38 266 PRO A C 1
ATOM 2174 O O . PRO A 1 266 ? -23.547 8.375 18.406 1 98.38 266 PRO A O 1
ATOM 2177 N N . VAL A 1 267 ? -23.281 10.375 19.203 1 98.44 267 VAL A N 1
ATOM 2178 C CA . VAL A 1 267 ? -22.062 10.773 18.484 1 98.44 267 VAL A CA 1
ATOM 2179 C C . VAL A 1 267 ? -21.156 11.57 19.422 1 98.44 267 VAL A C 1
ATOM 2181 O O . VAL A 1 267 ? -21.625 12.406 20.188 1 98.44 267 VAL A O 1
ATOM 2184 N N . ILE A 1 268 ? -19.875 11.273 19.375 1 98.62 268 ILE A N 1
ATOM 2185 C CA . ILE A 1 268 ? -18.969 11.961 20.297 1 98.62 268 ILE A CA 1
ATOM 2186 C C . ILE A 1 268 ? -17.969 12.797 19.5 1 98.62 268 ILE A C 1
ATOM 2188 O O . ILE A 1 268 ? -17.438 12.336 18.484 1 98.62 268 ILE A O 1
ATOM 2192 N N . ASN A 1 269 ? -17.781 13.977 19.859 1 98 269 ASN A N 1
ATOM 2193 C CA . ASN A 1 269 ? -16.672 14.852 19.469 1 98 269 ASN A CA 1
ATOM 2194 C C . ASN A 1 269 ? -15.68 15.047 20.609 1 98 269 ASN A C 1
ATOM 2196 O O . ASN A 1 269 ? -15.867 15.914 21.453 1 98 269 ASN A O 1
ATOM 2200 N N . GLU A 1 270 ? -14.664 14.336 20.547 1 95.62 270 GLU A N 1
ATOM 2201 C CA . GLU A 1 270 ? -13.68 14.328 21.625 1 95.62 270 GLU A CA 1
ATOM 2202 C C . GLU A 1 270 ? -12.938 15.656 21.703 1 95.62 270 GLU A C 1
ATOM 2204 O O . GLU A 1 270 ? -12.609 16.125 22.797 1 95.62 270 GLU A O 1
ATOM 2209 N N . LYS A 1 271 ? -12.68 16.188 20.562 1 95.06 271 LYS A N 1
ATOM 2210 C CA . LYS A 1 271 ? -11.953 17.453 20.516 1 95.06 271 LYS A CA 1
ATOM 2211 C C . LYS A 1 271 ? -12.68 18.547 21.297 1 95.06 271 LYS A C 1
ATOM 2213 O O . LYS A 1 271 ? -12.062 19.297 22.047 1 95.06 271 LYS A O 1
ATOM 2218 N N . GLU A 1 272 ? -13.938 18.578 21.156 1 94.56 272 GLU A N 1
ATOM 2219 C CA . GLU A 1 272 ? -14.758 19.594 21.828 1 94.56 272 GLU A CA 1
ATOM 2220 C C . GLU A 1 272 ? -15.242 19.078 23.188 1 94.56 272 GLU A C 1
ATOM 2222 O O . GLU A 1 272 ? -15.891 19.812 23.938 1 94.56 272 GLU A O 1
ATOM 2227 N N . ASN A 1 273 ? -15.016 17.906 23.547 1 97.81 273 ASN A N 1
ATOM 2228 C CA . ASN A 1 273 ? -15.453 17.281 24.781 1 97.81 273 ASN A CA 1
ATOM 2229 C C . ASN A 1 273 ? -16.969 17.297 24.922 1 97.81 273 ASN A C 1
ATOM 2231 O O . ASN A 1 273 ? -17.5 17.719 25.953 1 97.81 273 ASN A O 1
ATOM 2235 N N . LYS A 1 274 ? -17.641 16.859 23.875 1 98.62 274 LYS A N 1
ATOM 2236 C CA . LYS A 1 274 ? -19.094 16.906 23.844 1 98.62 274 LYS A CA 1
ATOM 2237 C C . LYS A 1 274 ? -19.672 15.609 23.266 1 98.62 274 LYS A C 1
ATOM 2239 O O . LYS A 1 274 ? -18.984 14.883 22.547 1 98.62 274 LYS A O 1
ATOM 2244 N N . ILE A 1 275 ? -20.875 15.328 23.625 1 98.69 275 ILE A N 1
ATOM 2245 C CA . ILE A 1 275 ? -21.609 14.172 23.109 1 98.69 275 ILE A CA 1
ATOM 2246 C C . ILE A 1 275 ? -22.984 14.625 22.594 1 98.69 275 ILE A C 1
ATOM 2248 O O . ILE A 1 275 ? -23.625 15.484 23.203 1 98.69 275 ILE A O 1
ATOM 2252 N N . LEU A 1 276 ? -23.359 14.141 21.469 1 98.69 276 LEU A N 1
ATOM 2253 C CA . LEU A 1 276 ? -24.656 14.367 20.844 1 98.69 276 LEU A CA 1
ATOM 2254 C C . LEU A 1 276 ? -25.578 13.156 21.047 1 98.69 276 LEU A C 1
ATOM 2256 O O . LEU A 1 276 ? -25.156 12.016 20.844 1 98.69 276 LEU A O 1
ATOM 2260 N N . TYR A 1 277 ? -26.797 13.375 21.516 1 98.69 277 TYR A N 1
ATOM 2261 C CA . TYR A 1 277 ? -27.875 12.391 21.547 1 98.69 277 TYR A CA 1
ATOM 2262 C C . TYR A 1 277 ? -28.906 12.672 20.469 1 98.69 277 TYR A C 1
ATOM 2264 O O . TYR A 1 277 ? -29.547 13.734 20.469 1 98.69 277 TYR A O 1
ATOM 2272 N N . ARG A 1 278 ? -29.016 11.828 19.547 1 98.44 278 ARG A N 1
ATOM 2273 C CA . ARG A 1 278 ? -30.203 11.836 18.703 1 98.44 278 ARG A CA 1
ATOM 2274 C C . ARG A 1 278 ? -31.359 11.109 19.391 1 98.44 278 ARG A C 1
ATOM 2276 O O . ARG A 1 278 ? -31.266 9.914 19.672 1 98.44 278 ARG A O 1
ATOM 2283 N N . ILE A 1 279 ? -32.438 11.758 19.578 1 98.06 279 ILE A N 1
ATOM 2284 C CA . ILE A 1 279 ? -33.531 11.227 20.375 1 98.06 279 ILE A CA 1
ATOM 2285 C C . ILE A 1 279 ? -34.781 11.156 19.516 1 98.06 279 ILE A C 1
ATOM 2287 O O . ILE A 1 279 ? -35.156 12.148 18.875 1 98.06 279 ILE A O 1
ATOM 2291 N N . GLU A 1 280 ? -35.406 10.062 19.547 1 96.44 280 GLU A N 1
ATOM 2292 C CA . GLU A 1 280 ? -36.656 9.906 18.844 1 96.44 280 GLU A CA 1
ATOM 2293 C C . GLU A 1 280 ? -37.844 10.289 19.734 1 96.44 280 GLU A C 1
ATOM 2295 O O . GLU A 1 280 ? -37.969 9.797 20.859 1 96.44 280 GLU A O 1
ATOM 2300 N N . ARG A 1 281 ? -38.688 11.094 19.141 1 96 281 ARG A N 1
ATOM 2301 C CA . ARG A 1 281 ? -39.906 11.461 19.844 1 96 281 ARG A CA 1
ATOM 2302 C C . ARG A 1 281 ? -40.938 10.328 19.812 1 96 281 ARG A C 1
ATOM 2304 O O . ARG A 1 281 ? -40.906 9.5 18.906 1 96 281 ARG A O 1
ATOM 2311 N N . PRO A 1 282 ? -41.75 10.367 20.891 1 94.88 282 PRO A N 1
ATOM 2312 C CA . PRO A 1 282 ? -42.906 9.461 20.734 1 94.88 282 PRO A CA 1
ATOM 2313 C C . PRO A 1 282 ? -43.75 9.773 19.5 1 94.88 282 PRO A C 1
ATOM 2315 O O . PRO A 1 282 ? -43.938 10.945 19.172 1 94.88 282 PRO A O 1
ATOM 2318 N N . ARG A 1 283 ? -44.25 8.75 18.844 1 91.44 283 ARG A N 1
ATOM 2319 C CA . ARG A 1 283 ? -44.969 8.883 17.594 1 91.44 283 ARG A CA 1
ATOM 2320 C C . ARG A 1 283 ? -46.094 9.906 17.719 1 91.44 283 ARG A C 1
ATOM 2322 O O . ARG A 1 283 ? -46.375 10.648 16.766 1 91.44 283 ARG A O 1
ATOM 2329 N N . SER A 1 284 ? -46.75 9.93 18.859 1 93.06 284 SER A N 1
ATOM 2330 C CA . SER A 1 284 ? -47.906 10.82 19.094 1 93.06 284 SER A CA 1
ATOM 2331 C C . SER A 1 284 ? -47.469 12.281 19.016 1 93.06 284 SER A C 1
ATOM 2333 O O . SER A 1 284 ? -48.312 13.164 18.781 1 93.06 284 SER A O 1
ATOM 2335 N N . GLN A 1 285 ? -46.25 12.531 19.094 1 93.81 285 GLN A N 1
ATOM 2336 C CA . GLN A 1 285 ? -45.781 13.914 19.141 1 93.81 285 GLN A CA 1
ATOM 2337 C C . GLN A 1 285 ? -45.25 14.352 17.781 1 93.81 285 GLN A C 1
ATOM 2339 O O . GLN A 1 285 ? -44.906 15.531 17.578 1 93.81 285 GLN A O 1
ATOM 2344 N N . TRP A 1 286 ? -45.125 13.531 16.812 1 94.12 286 TRP A N 1
ATOM 2345 C CA . TRP A 1 286 ? -44.469 13.812 15.539 1 94.12 286 TRP A CA 1
ATOM 2346 C C . TRP A 1 286 ? -45.188 14.953 14.805 1 94.12 286 TRP A C 1
ATOM 2348 O O . TRP A 1 286 ? -44.531 15.914 14.383 1 94.12 286 TRP A O 1
ATOM 2358 N N . GLU A 1 287 ? -46.438 14.836 14.695 1 92.75 287 GLU A N 1
ATOM 2359 C CA . GLU A 1 287 ? -47.219 15.828 13.961 1 92.75 287 GLU A CA 1
ATOM 2360 C C . GLU A 1 287 ? -47.281 17.156 14.719 1 92.75 287 GLU A C 1
ATOM 2362 O O . GLU A 1 287 ? -47.156 18.219 14.125 1 92.75 287 GLU A O 1
ATOM 2367 N N . LEU A 1 288 ? -47.469 17.031 16.016 1 93.44 288 LEU A N 1
ATOM 2368 C CA . LEU A 1 288 ? -47.562 18.219 16.859 1 93.44 288 LEU A CA 1
ATOM 2369 C C . LEU A 1 288 ? -46.281 19.047 16.812 1 93.44 288 LEU A C 1
ATOM 2371 O O . LEU A 1 288 ? -46.344 20.266 16.766 1 93.44 288 LEU A O 1
ATOM 2375 N N . GLU A 1 289 ? -45.25 18.359 16.781 1 93.56 289 GLU A N 1
ATOM 2376 C CA . GLU A 1 289 ? -43.938 19.031 16.812 1 93.56 289 GLU A CA 1
ATOM 2377 C C . GLU A 1 289 ? -43.375 19.219 15.414 1 93.56 289 GLU A C 1
ATOM 2379 O O . GLU A 1 289 ? -42.375 19.906 15.234 1 93.56 289 GLU A O 1
ATOM 2384 N N . ASN A 1 290 ? -43.969 18.594 14.422 1 95.25 290 ASN A N 1
ATOM 2385 C CA . ASN A 1 290 ? -43.438 18.531 13.07 1 95.25 290 ASN A CA 1
ATOM 2386 C C . ASN A 1 290 ? -41.969 18.078 13.062 1 95.25 290 ASN A C 1
ATOM 2388 O O . ASN A 1 290 ? -41.125 18.719 12.469 1 95.25 290 ASN A O 1
ATOM 2392 N N . SER A 1 291 ? -41.75 17.125 13.875 1 95.44 291 SER A N 1
ATOM 2393 C CA . SER A 1 291 ? -40.406 16.594 14.109 1 95.44 291 SER A CA 1
ATOM 2394 C C . SER A 1 291 ? -40.438 15.18 14.68 1 95.44 291 SER A C 1
ATOM 2396 O O . SER A 1 291 ? -41.188 14.914 15.625 1 95.44 291 SER A O 1
ATOM 2398 N N . MET A 1 292 ? -39.719 14.289 14.07 1 95.38 292 MET A N 1
ATOM 2399 C CA . MET A 1 292 ? -39.594 12.914 14.562 1 95.38 292 MET A CA 1
ATOM 2400 C C . MET A 1 292 ? -38.438 12.789 15.547 1 95.38 292 MET A C 1
ATOM 2402 O O . MET A 1 292 ? -38.531 12.07 16.547 1 95.38 292 MET A O 1
ATOM 2406 N N . ASN A 1 293 ? -37.344 13.484 15.258 1 95.38 293 ASN A N 1
ATOM 2407 C CA . ASN A 1 293 ? -36.125 13.422 16.062 1 95.38 293 ASN A CA 1
ATOM 2408 C C . ASN A 1 293 ? -35.688 14.812 16.531 1 95.38 293 ASN A C 1
ATOM 2410 O O . ASN A 1 293 ? -35.938 15.805 15.844 1 95.38 293 ASN A O 1
ATOM 2414 N N . TYR A 1 294 ? -35.125 14.852 17.656 1 96.94 294 TYR A N 1
ATOM 2415 C CA . TYR A 1 294 ? -34.375 16.047 18.078 1 96.94 294 TYR A CA 1
ATOM 2416 C C . TYR A 1 294 ? -33.031 15.68 18.656 1 96.94 294 TYR A C 1
ATOM 2418 O O . TYR A 1 294 ? -32.75 14.516 18.953 1 96.94 294 TYR A O 1
ATOM 2426 N N . ILE A 1 295 ? -32.188 16.703 18.734 1 97.94 295 ILE A N 1
ATOM 2427 C CA . ILE A 1 295 ? -30.812 16.516 19.156 1 97.94 295 ILE A CA 1
ATOM 2428 C C . ILE A 1 295 ? -30.562 17.25 20.469 1 97.94 295 ILE A C 1
ATOM 2430 O O . ILE A 1 295 ? -31.031 18.375 20.656 1 97.94 295 ILE A O 1
ATOM 2434 N N . GLU A 1 296 ? -29.812 16.562 21.312 1 98.62 296 GLU A N 1
ATOM 2435 C CA . GLU A 1 296 ? -29.234 17.203 22.484 1 98.62 296 GLU A CA 1
ATOM 2436 C C . GLU A 1 296 ? -27.719 17.047 22.5 1 98.62 296 GLU A C 1
ATOM 2438 O O . GLU A 1 296 ? -27.203 15.953 22.234 1 98.62 296 GLU A O 1
ATOM 2443 N N . ILE A 1 297 ? -27.078 18.125 22.734 1 98.69 297 ILE A N 1
ATOM 2444 C CA . ILE A 1 297 ? -25.625 18.078 22.922 1 98.69 297 ILE A CA 1
ATOM 2445 C C . ILE A 1 297 ? -25.297 18.391 24.391 1 98.69 297 ILE A C 1
ATOM 2447 O O . ILE A 1 297 ? -25.828 19.344 24.969 1 98.69 297 ILE A O 1
ATOM 2451 N N . ARG A 1 298 ? -24.438 17.562 24.938 1 98.62 298 ARG A N 1
ATOM 2452 C CA . ARG A 1 298 ? -24.031 17.656 26.328 1 98.62 298 ARG A CA 1
ATOM 2453 C C . ARG A 1 298 ? -22.516 17.594 26.453 1 98.62 298 ARG A C 1
ATOM 2455 O O . ARG A 1 298 ? -21.812 17.172 25.531 1 98.62 298 ARG A O 1
ATOM 2462 N N . SER A 1 299 ? -22.031 18.094 27.625 1 98.44 299 SER A N 1
ATOM 2463 C CA . SER A 1 299 ? -20.625 17.891 27.938 1 98.44 299 SER A CA 1
ATOM 2464 C C . SER A 1 299 ? -20.344 16.453 28.375 1 98.44 299 SER A C 1
ATOM 2466 O O . SER A 1 299 ? -21.125 15.875 29.141 1 98.44 299 SER A O 1
ATOM 2468 N N . LEU A 1 300 ? -19.266 15.953 27.875 1 98.62 300 LEU A N 1
ATOM 2469 C CA . LEU A 1 300 ? -18.891 14.602 28.281 1 98.62 300 LEU A CA 1
ATOM 2470 C C . LEU A 1 300 ? -18.625 14.539 29.781 1 98.62 300 LEU A C 1
ATOM 2472 O O . LEU A 1 300 ? -18.969 13.555 30.438 1 98.62 300 LEU A O 1
ATOM 2476 N N . ASP A 1 301 ? -18.078 15.609 30.328 1 98.12 301 ASP A N 1
ATOM 2477 C CA . ASP A 1 301 ? -17.844 15.68 31.766 1 98.12 301 ASP A CA 1
ATOM 2478 C C . ASP A 1 301 ? -19.156 15.586 32.531 1 98.12 301 ASP A C 1
ATOM 2480 O O . ASP A 1 301 ? -19.234 14.875 33.531 1 98.12 301 ASP A O 1
ATOM 2484 N N . ASP A 1 302 ? -20.141 16.281 32.094 1 98.31 302 ASP A N 1
ATOM 2485 C CA . ASP A 1 302 ? -21.438 16.25 32.75 1 98.31 302 ASP A CA 1
ATOM 2486 C C . ASP A 1 302 ? -22.062 14.867 32.688 1 98.31 302 ASP A C 1
ATOM 2488 O O . ASP A 1 302 ? -22.625 14.367 33.656 1 98.31 302 ASP A O 1
ATOM 2492 N N . VAL A 1 303 ? -21.938 14.258 31.562 1 98.44 303 VAL A N 1
ATOM 2493 C CA . VAL A 1 303 ? -22.469 12.914 31.375 1 98.44 303 VAL A CA 1
ATOM 2494 C C . VAL A 1 303 ? -21.781 11.945 32.312 1 98.44 303 VAL A C 1
ATOM 2496 O O . VAL A 1 303 ? -22.438 11.125 32.969 1 98.44 303 VAL A O 1
ATOM 2499 N N . ASP A 1 304 ? -20.5 12.047 32.438 1 98 304 ASP A N 1
ATOM 2500 C CA . ASP A 1 304 ? -19.734 11.172 33.312 1 98 304 ASP A CA 1
ATOM 2501 C C . ASP A 1 304 ? -20.141 11.359 34.781 1 98 304 ASP A C 1
ATOM 2503 O O . ASP A 1 304 ? -20.062 10.422 35.562 1 98 304 ASP A O 1
ATOM 2507 N N . LYS A 1 305 ? -20.594 12.523 35.125 1 97.81 305 LYS A N 1
ATOM 2508 C CA . LYS A 1 305 ? -20.969 12.844 36.5 1 97.81 305 LYS A CA 1
ATOM 2509 C C . LYS A 1 305 ? -22.484 12.734 36.688 1 97.81 305 LYS A C 1
ATOM 2511 O O . LYS A 1 305 ? -23 13.133 37.75 1 97.81 305 LYS A O 1
ATOM 2516 N N . ASN A 1 306 ? -23.203 12.32 35.75 1 97.69 306 ASN A N 1
ATOM 2517 C CA . ASN A 1 306 ? -24.656 12.164 35.781 1 97.69 306 ASN A CA 1
ATOM 2518 C C . ASN A 1 306 ? -25.359 13.5 36 1 97.69 306 ASN A C 1
ATOM 2520 O O . ASN A 1 306 ? -26.297 13.578 36.812 1 97.69 306 ASN A O 1
ATOM 2524 N N . ILE A 1 307 ? -24.781 14.477 35.406 1 98 307 ILE A N 1
ATOM 2525 C CA . ILE A 1 307 ? -25.375 15.805 35.469 1 98 307 ILE A CA 1
ATOM 2526 C C . ILE A 1 307 ? -26.266 16.031 34.25 1 98 307 ILE A C 1
ATOM 2528 O O . ILE A 1 307 ? -25.812 15.914 33.125 1 98 307 ILE A O 1
ATOM 2532 N N . ASP A 1 308 ? -27.484 16.344 34.5 1 97.81 308 ASP A N 1
ATOM 2533 C CA . ASP A 1 308 ? -28.469 16.547 33.438 1 97.81 308 ASP A CA 1
ATOM 2534 C C . ASP A 1 308 ? -28.438 18 32.938 1 97.81 308 ASP A C 1
ATOM 2536 O O . ASP A 1 308 ? -29.297 18.797 33.344 1 97.81 308 ASP A O 1
ATOM 2540 N N . LYS A 1 309 ? -27.531 18.297 32.156 1 98.12 309 LYS A N 1
ATOM 2541 C CA . LYS A 1 309 ? -27.391 19.625 31.562 1 98.12 309 LYS A CA 1
ATOM 2542 C C . LYS A 1 309 ? -27.297 19.531 30.047 1 98.12 309 LYS A C 1
ATOM 2544 O O . LYS A 1 309 ? -26.406 18.875 29.5 1 98.12 309 LYS A O 1
ATOM 2549 N N . VAL A 1 310 ? -28.234 20.203 29.375 1 98.19 310 VAL A N 1
ATOM 2550 C CA . VAL A 1 310 ? -28.25 20.25 27.922 1 98.19 310 VAL A CA 1
ATOM 2551 C C . VAL A 1 310 ? -27.641 21.562 27.438 1 98.19 310 VAL A C 1
ATOM 2553 O O . VAL A 1 310 ? -28.094 22.641 27.828 1 98.19 310 VAL A O 1
ATOM 2556 N N . LEU A 1 311 ? -26.625 21.5 26.594 1 98 311 LEU A N 1
ATOM 2557 C CA . LEU A 1 311 ? -25.953 22.688 26.078 1 98 311 LEU A CA 1
ATOM 2558 C C . LEU A 1 311 ? -26.688 23.25 24.859 1 98 311 LEU A C 1
ATOM 2560 O O . LEU A 1 311 ? -26.812 24.469 24.703 1 98 311 LEU A O 1
ATOM 2564 N N . HIS A 1 312 ? -27.047 22.406 23.938 1 97.94 312 HIS A N 1
ATOM 2565 C CA . HIS A 1 312 ? -27.781 22.734 22.734 1 97.94 312 HIS A CA 1
ATOM 2566 C C . HIS A 1 312 ? -28.922 21.75 22.5 1 97.94 312 HIS A C 1
ATOM 2568 O O . HIS A 1 312 ? -28.781 20.562 22.766 1 97.94 312 HIS A O 1
ATOM 2574 N N . LYS A 1 313 ? -29.984 22.219 22.016 1 97.5 313 LYS A N 1
ATOM 2575 C CA . LYS A 1 313 ? -31.141 21.422 21.625 1 97.5 313 LYS A CA 1
ATOM 2576 C C . LYS A 1 313 ? -31.719 21.875 20.297 1 97.5 313 LYS A C 1
ATOM 2578 O O . LYS A 1 313 ? -32 23.062 20.109 1 97.5 313 LYS A O 1
ATOM 2583 N N . ILE A 1 314 ? -31.812 20.984 19.391 1 97.69 314 ILE A N 1
ATOM 2584 C CA . ILE A 1 314 ? -32.281 21.328 18.047 1 97.69 314 ILE A CA 1
ATOM 2585 C C . ILE A 1 314 ? -33.344 20.312 17.609 1 97.69 314 ILE A C 1
ATOM 2587 O O . ILE A 1 314 ? -33.094 19.109 17.625 1 97.69 314 ILE A O 1
ATOM 2591 N N . SER A 1 315 ? -34.469 20.781 17.188 1 96.88 315 SER A N 1
ATOM 2592 C CA . SER A 1 315 ? -35.5 19.938 16.609 1 96.88 315 SER A CA 1
ATOM 2593 C C . SER A 1 315 ? -35.281 19.75 15.109 1 96.88 315 SER A C 1
ATOM 2595 O O . SER A 1 315 ? -35.125 20.734 14.375 1 96.88 315 SER A O 1
ATOM 2597 N N . ILE A 1 316 ? -35.281 18.562 14.656 1 97.56 316 ILE A N 1
ATOM 2598 C CA . ILE A 1 316 ? -35.062 18.297 13.242 1 97.56 316 ILE A CA 1
ATOM 2599 C C . ILE A 1 316 ? -36.406 18.281 12.508 1 97.56 316 ILE A C 1
ATOM 2601 O O . ILE A 1 316 ? -37.312 17.5 12.844 1 97.56 316 ILE A O 1
ATOM 2605 N N . PRO A 1 317 ? -36.531 19.078 11.492 1 96.5 317 PRO A N 1
ATOM 2606 C CA . PRO A 1 317 ? -37.812 19.141 10.789 1 96.5 317 PRO A CA 1
ATOM 2607 C C . PRO A 1 317 ? -38.219 17.797 10.18 1 96.5 317 PRO A C 1
ATOM 2609 O O . PRO A 1 317 ? -37.375 17.062 9.672 1 96.5 317 PRO A O 1
ATOM 2612 N N . MET A 1 318 ? -39.5 17.625 10.094 1 95.31 318 MET A N 1
ATOM 2613 C CA . MET A 1 318 ? -40.031 16.359 9.594 1 95.31 318 MET A CA 1
ATOM 2614 C C . MET A 1 318 ? -39.625 16.125 8.148 1 95.31 318 MET A C 1
ATOM 2616 O O . MET A 1 318 ? -39.406 14.977 7.742 1 95.31 318 MET A O 1
ATOM 2620 N N . ARG A 1 319 ? -39.375 17.125 7.363 1 93.56 319 ARG A N 1
ATOM 2621 C CA . ARG A 1 319 ? -39 17 5.957 1 93.56 319 ARG A CA 1
ATOM 2622 C C . ARG A 1 319 ? -37.656 16.312 5.805 1 93.56 319 ARG A C 1
ATOM 2624 O O . ARG A 1 319 ? -37.344 15.773 4.738 1 93.56 319 ARG A O 1
ATOM 2631 N N . LEU A 1 320 ? -36.875 16.328 6.824 1 95 320 LEU A N 1
ATOM 2632 C CA . LEU A 1 320 ? -35.531 15.734 6.793 1 95 320 LEU A CA 1
ATOM 2633 C C . LEU A 1 320 ? -35.531 14.336 7.398 1 95 320 LEU A C 1
ATOM 2635 O O . LEU A 1 320 ? -34.5 13.805 7.754 1 95 320 LEU A O 1
ATOM 2639 N N . THR A 1 321 ? -36.656 13.734 7.602 1 90.81 321 THR A N 1
ATOM 2640 C CA . THR A 1 321 ? -36.781 12.391 8.164 1 90.81 321 THR A CA 1
ATOM 2641 C C . THR A 1 321 ? -37.844 11.594 7.438 1 90.81 321 THR A C 1
ATOM 2643 O O . THR A 1 321 ? -38.281 10.539 7.914 1 90.81 321 THR A O 1
ATOM 2646 N N . ASN A 1 322 ? -38.312 12 6.379 1 87 322 ASN A N 1
ATOM 2647 C CA . ASN A 1 322 ? -39.406 11.328 5.684 1 87 322 ASN A CA 1
ATOM 2648 C C . ASN A 1 322 ? -38.906 10.141 4.867 1 87 322 ASN A C 1
ATOM 2650 O O . ASN A 1 322 ? -37.75 9.773 4.957 1 87 322 ASN A O 1
ATOM 2654 N N . GLU A 1 323 ? -39.812 9.562 4.051 1 87.75 323 GLU A N 1
ATOM 2655 C CA . GLU A 1 323 ? -39.5 8.297 3.383 1 87.75 323 GLU A CA 1
ATOM 2656 C C . GLU A 1 323 ? -38.438 8.461 2.324 1 87.75 323 GLU A C 1
ATOM 2658 O O . GLU A 1 323 ? -37.594 7.57 2.135 1 87.75 323 GLU A O 1
ATOM 2663 N N . THR A 1 324 ? -38.344 9.539 1.676 1 91.06 324 THR A N 1
ATOM 2664 C CA . THR A 1 324 ? -37.375 9.758 0.617 1 91.06 324 THR A CA 1
ATOM 2665 C C . THR A 1 324 ? -36.125 10.445 1.164 1 91.06 324 THR A C 1
ATOM 2667 O O . THR A 1 324 ? -35.094 10.469 0.51 1 91.06 324 THR A O 1
ATOM 2670 N N . GLN A 1 325 ? -36.312 10.977 2.332 1 94.69 325 GLN A N 1
ATOM 2671 C CA . GLN A 1 325 ? -35.188 11.672 2.955 1 94.69 325 GLN A CA 1
ATOM 2672 C C . GLN A 1 325 ? -35 11.195 4.391 1 94.69 325 GLN A C 1
ATOM 2674 O O . GLN A 1 325 ? -34.906 12 5.316 1 94.69 325 GLN A O 1
ATOM 2679 N N . PRO A 1 326 ? -34.875 9.922 4.547 1 94.88 326 PRO A N 1
ATOM 2680 C CA . PRO A 1 326 ? -34.531 9.461 5.895 1 94.88 326 PRO A CA 1
ATOM 2681 C C . PRO A 1 326 ? -33.156 9.945 6.359 1 94.88 326 PRO A C 1
ATOM 2683 O O . PRO A 1 326 ? -32.281 10.25 5.531 1 94.88 326 PRO A O 1
ATOM 2686 N N . MET A 1 327 ? -33 10.039 7.68 1 95.69 327 MET A N 1
ATOM 2687 C CA . MET A 1 327 ? -31.703 10.375 8.242 1 95.69 327 MET A CA 1
ATOM 2688 C C . MET A 1 327 ? -30.703 9.242 8.023 1 95.69 327 MET A C 1
ATOM 2690 O O . MET A 1 327 ? -30.984 8.086 8.328 1 95.69 327 MET A O 1
ATOM 2694 N N . GLN A 1 328 ? -29.5 9.664 7.5 1 96.12 328 GLN A N 1
ATOM 2695 C CA . GLN A 1 328 ? -28.484 8.664 7.18 1 96.12 328 GLN A CA 1
ATOM 2696 C C . GLN A 1 328 ? -27.188 8.914 7.965 1 96.12 328 GLN A C 1
ATOM 2698 O O . GLN A 1 328 ? -26.312 8.055 8.031 1 96.12 328 GLN A O 1
ATOM 2703 N N . GLY A 1 329 ? -27.062 10.031 8.539 1 96.81 329 GLY A N 1
ATOM 2704 C CA . GLY A 1 329 ? -25.891 10.367 9.336 1 96.81 329 GLY A CA 1
ATOM 2705 C C . GLY A 1 329 ? -26.016 11.695 10.047 1 96.81 329 GLY A C 1
ATOM 2706 O O . GLY A 1 329 ? -26.719 12.594 9.578 1 96.81 329 GLY A O 1
ATOM 2707 N N . VAL A 1 330 ? -25.328 11.789 11.141 1 98 330 VAL A N 1
ATOM 2708 C CA . VAL A 1 330 ? -25.312 13.031 11.898 1 98 330 VAL A CA 1
ATOM 2709 C C . VAL A 1 330 ? -23.953 13.211 12.57 1 98 330 VAL A C 1
ATOM 2711 O O . VAL A 1 330 ? -23.297 12.234 12.945 1 98 330 VAL A O 1
ATOM 2714 N N . THR A 1 331 ? -23.516 14.375 12.578 1 98.44 331 THR A N 1
ATOM 2715 C CA . THR A 1 331 ? -22.312 14.766 13.32 1 98.44 331 THR A CA 1
ATOM 2716 C C . THR A 1 331 ? -22.328 16.266 13.625 1 98.44 331 THR A C 1
ATOM 2718 O O . THR A 1 331 ? -23.297 16.953 13.297 1 98.44 331 THR A O 1
ATOM 2721 N N . PHE A 1 332 ? -21.297 16.688 14.375 1 98.62 332 PHE A N 1
ATOM 2722 C CA . PHE A 1 332 ? -21.297 18.109 14.727 1 98.62 332 PHE A CA 1
ATOM 2723 C C . PHE A 1 332 ? -19.875 18.578 15.016 1 98.62 332 PHE A C 1
ATOM 2725 O O . PHE A 1 332 ? -19 17.781 15.367 1 98.62 332 PHE A O 1
ATOM 2732 N N . ASP A 1 333 ? -19.672 19.797 14.734 1 97.75 333 ASP A N 1
ATOM 2733 C CA . ASP A 1 333 ? -18.438 20.469 15.164 1 97.75 333 ASP A CA 1
ATOM 2734 C C . ASP A 1 333 ? -18.75 21.656 16.094 1 97.75 333 ASP A C 1
ATOM 2736 O O . ASP A 1 333 ? -19.781 21.656 16.766 1 97.75 333 ASP A O 1
ATOM 2740 N N . GLU A 1 334 ? -17.859 22.609 16.234 1 95.69 334 GLU A N 1
ATOM 2741 C CA . GLU A 1 334 ? -18.016 23.703 17.203 1 95.69 334 GLU A CA 1
ATOM 2742 C C . GLU A 1 334 ? -19.141 24.641 16.797 1 95.69 334 GLU A C 1
ATOM 2744 O O . GLU A 1 334 ? -19.703 25.344 17.641 1 95.69 334 GLU A O 1
ATOM 2749 N N . LYS A 1 335 ? -19.531 24.578 15.531 1 96.56 335 LYS A N 1
ATOM 2750 C CA . LYS A 1 335 ? -20.469 25.594 15.062 1 96.56 335 LYS A CA 1
ATOM 2751 C C . LYS A 1 335 ? -21.75 24.953 14.531 1 96.56 335 LYS A C 1
ATOM 2753 O O . LYS A 1 335 ? -22.844 25.5 14.711 1 96.56 335 LYS A O 1
ATOM 2758 N N . TYR A 1 336 ? -21.578 23.844 13.906 1 98.19 336 TYR A N 1
ATOM 2759 C CA . TYR A 1 336 ? -22.734 23.344 13.164 1 98.19 336 TYR A CA 1
ATOM 2760 C C . TYR A 1 336 ? -23.047 21.906 13.562 1 98.19 336 TYR A C 1
ATOM 2762 O O . TYR A 1 336 ? -22.156 21.141 13.938 1 98.19 336 TYR A O 1
ATOM 2770 N N . LEU A 1 337 ? -24.328 21.609 13.492 1 98.56 337 LEU A N 1
ATOM 2771 C CA . LEU A 1 337 ? -24.844 20.25 13.367 1 98.56 337 LEU A CA 1
ATOM 2772 C C . LEU A 1 337 ? -25 19.859 11.898 1 98.56 337 LEU A C 1
ATOM 2774 O O . LEU A 1 337 ? -25.625 20.594 11.133 1 98.56 337 LEU A O 1
ATOM 2778 N N . TYR A 1 338 ? -24.391 18.766 11.508 1 98.62 338 TYR A N 1
ATOM 2779 C CA . TYR A 1 338 ? -24.516 18.266 10.141 1 98.62 338 TYR A CA 1
ATOM 2780 C C . TYR A 1 338 ? -25.469 17.078 10.078 1 98.62 338 TYR A C 1
ATOM 2782 O O . TYR A 1 338 ? -25.344 16.141 10.852 1 98.62 338 TYR A O 1
ATOM 2790 N N . TRP A 1 339 ? -26.406 17.141 9.18 1 98.25 339 TRP A N 1
ATOM 2791 C CA . TRP A 1 339 ? -27.469 16.156 9 1 98.25 339 TRP A CA 1
ATOM 2792 C C . TRP A 1 339 ? -27.516 15.656 7.555 1 98.25 339 TRP A C 1
ATOM 2794 O O . TRP A 1 339 ? -27.672 16.453 6.621 1 98.25 339 TRP A O 1
ATOM 2804 N N . TYR A 1 340 ? -27.281 14.352 7.406 1 97.75 340 TYR A N 1
ATOM 2805 C CA . TYR A 1 340 ? -27.188 13.719 6.094 1 97.75 340 TYR A CA 1
ATOM 2806 C C . TYR A 1 340 ? -28.453 12.922 5.789 1 97.75 340 TYR A C 1
ATOM 2808 O O . TYR A 1 340 ? -28.891 12.094 6.598 1 97.75 340 TYR A O 1
ATOM 2816 N N . THR A 1 341 ? -29.125 13.203 4.637 1 97.56 341 THR A N 1
ATOM 2817 C CA . THR A 1 341 ? -30.359 12.523 4.293 1 97.56 341 THR A CA 1
ATOM 2818 C C . THR A 1 341 ? -30.312 11.977 2.867 1 97.56 341 THR A C 1
ATOM 2820 O O . THR A 1 341 ? -29.594 12.516 2.02 1 97.56 341 THR A O 1
ATOM 2823 N N . GLY A 1 342 ? -31.047 10.969 2.689 1 95.38 342 GLY A N 1
ATOM 2824 C CA . GLY A 1 342 ? -31.203 10.336 1.389 1 95.38 342 GLY A CA 1
ATOM 2825 C C . GLY A 1 342 ? -31.656 8.898 1.477 1 95.38 342 GLY A C 1
ATOM 2826 O O . GLY A 1 342 ? -31.688 8.312 2.564 1 95.38 342 GLY A O 1
ATOM 2827 N N . ASP A 1 343 ? -32.031 8.305 0.359 1 92.56 343 ASP A N 1
ATOM 2828 C CA . ASP A 1 343 ? -32.438 6.906 0.311 1 92.56 343 ASP A CA 1
ATOM 2829 C C . ASP A 1 343 ? -31.594 6.125 -0.698 1 92.56 343 ASP A C 1
ATOM 2831 O O . ASP A 1 343 ? -30.484 6.547 -1.047 1 92.56 343 ASP A O 1
ATOM 2835 N N . SER A 1 344 ? -32.031 4.941 -1.027 1 91.5 344 SER A N 1
ATOM 2836 C CA . SER A 1 344 ? -31.219 4.051 -1.857 1 91.5 344 SER A CA 1
ATOM 2837 C C . SER A 1 344 ? -31.531 4.238 -3.338 1 91.5 344 SER A C 1
ATOM 2839 O O . SER A 1 344 ? -30.922 3.596 -4.195 1 91.5 344 SER A O 1
ATOM 2841 N N . ASN A 1 345 ? -32.5 5.039 -3.643 1 90.25 345 ASN A N 1
ATOM 2842 C CA . ASN A 1 345 ? -32.844 5.316 -5.031 1 90.25 345 ASN A CA 1
ATOM 2843 C C . ASN A 1 345 ? -31.984 6.426 -5.617 1 90.25 345 ASN A C 1
ATOM 2845 O O . ASN A 1 345 ? -32.156 7.598 -5.273 1 90.25 345 ASN A O 1
ATOM 2849 N N . PRO A 1 346 ? -31.203 6.078 -6.602 1 89.12 346 PRO A N 1
ATOM 2850 C CA . PRO A 1 346 ? -30.281 7.078 -7.137 1 89.12 346 PRO A CA 1
ATOM 2851 C C . PRO A 1 346 ? -31 8.258 -7.793 1 89.12 346 PRO A C 1
ATOM 2853 O O . PRO A 1 346 ? -30.391 9.305 -8.031 1 89.12 346 PRO A O 1
ATOM 2856 N N . ASN A 1 347 ? -32.281 8.141 -8.086 1 89.31 347 ASN A N 1
ATOM 2857 C CA . ASN A 1 347 ? -33.031 9.227 -8.68 1 89.31 347 ASN A CA 1
ATOM 2858 C C . ASN A 1 347 ? -33.406 10.289 -7.645 1 89.31 347 ASN A C 1
ATOM 2860 O O . ASN A 1 347 ? -33.781 11.406 -8 1 89.31 347 ASN A O 1
ATOM 2864 N N . ASN A 1 348 ? -33.438 9.883 -6.395 1 92.25 348 ASN A N 1
ATOM 2865 C CA . ASN A 1 348 ? -33.656 10.828 -5.312 1 92.25 348 ASN A CA 1
ATOM 2866 C C . ASN A 1 348 ? -32.344 11.461 -4.832 1 92.25 348 ASN A C 1
ATOM 2868 O O . ASN A 1 348 ? -31.391 10.75 -4.547 1 92.25 348 ASN A O 1
ATOM 2872 N N . ARG A 1 349 ? -32.281 12.672 -4.742 1 91.69 349 ARG A N 1
ATOM 2873 C CA . ARG A 1 349 ? -31.078 13.383 -4.336 1 91.69 349 ARG A CA 1
ATOM 2874 C C . ARG A 1 349 ? -30.797 13.172 -2.85 1 91.69 349 ARG A C 1
ATOM 2876 O O . ARG A 1 349 ? -31.734 13.008 -2.055 1 91.69 349 ARG A O 1
ATOM 2883 N N . ASN A 1 350 ? -29.547 13.148 -2.506 1 94.88 350 ASN A N 1
ATOM 2884 C CA . ASN A 1 350 ? -29.109 13.227 -1.115 1 94.88 350 ASN A CA 1
ATOM 2885 C C . ASN A 1 350 ? -28.734 14.648 -0.718 1 94.88 350 ASN A C 1
ATOM 2887 O O . ASN A 1 350 ? -28.281 15.438 -1.554 1 94.88 350 ASN A O 1
ATOM 2891 N N . TYR A 1 351 ? -28.969 14.953 0.554 1 97.19 351 TYR A N 1
ATOM 2892 C CA . TYR A 1 351 ? -28.672 16.312 0.998 1 97.19 351 TYR A CA 1
ATOM 2893 C C . TYR A 1 351 ? -27.844 16.297 2.275 1 97.19 351 TYR A C 1
ATOM 2895 O O . TYR A 1 351 ? -28 15.414 3.121 1 97.19 351 TYR A O 1
ATOM 2903 N N . LEU A 1 352 ? -26.969 17.203 2.359 1 98 352 LEU A N 1
ATOM 2904 C CA . LEU A 1 352 ? -26.297 17.594 3.598 1 98 352 LEU A CA 1
ATOM 2905 C C . LEU A 1 352 ? -26.859 18.922 4.117 1 98 352 LEU A C 1
ATOM 2907 O O . LEU A 1 352 ? -26.797 19.938 3.424 1 98 352 LEU A O 1
ATOM 2911 N N . THR A 1 353 ? -27.391 18.906 5.266 1 98.31 353 THR A N 1
ATOM 2912 C CA . THR A 1 353 ? -27.969 20.094 5.891 1 98.31 353 THR A CA 1
ATOM 2913 C C . THR A 1 353 ? -27.188 20.469 7.145 1 98.31 353 THR A C 1
ATOM 2915 O O . THR A 1 353 ? -26.875 19.609 7.969 1 98.31 353 THR A O 1
ATOM 2918 N N . ALA A 1 354 ? -26.922 21.734 7.25 1 98.62 354 ALA A N 1
ATOM 2919 C CA . ALA A 1 354 ? -26.219 22.234 8.43 1 98.62 354 ALA A CA 1
ATOM 2920 C C . ALA A 1 354 ? -27.109 23.141 9.258 1 98.62 354 ALA A C 1
ATOM 2922 O O . ALA A 1 354 ? -27.781 24.031 8.719 1 98.62 354 ALA A O 1
ATOM 2923 N N . PHE A 1 355 ? -27.125 22.859 10.555 1 98.5 355 PHE A N 1
ATOM 2924 C CA . PHE A 1 355 ? -27.828 23.703 11.516 1 98.5 355 PHE A CA 1
ATOM 2925 C C . PHE A 1 355 ? -26.844 24.453 12.406 1 98.5 355 PHE A C 1
ATOM 2927 O O . PHE A 1 355 ? -25.859 23.875 12.859 1 98.5 355 PHE A O 1
ATOM 2934 N N . ASP A 1 356 ? -27.125 25.688 12.633 1 97.94 356 ASP A N 1
ATOM 2935 C CA . ASP A 1 356 ? -26.312 26.453 13.57 1 97.94 356 ASP A CA 1
ATOM 2936 C C . ASP A 1 356 ? -26.594 26.031 15.016 1 97.94 356 ASP A C 1
ATOM 2938 O O . ASP A 1 356 ? -27.734 26.047 15.461 1 97.94 356 ASP A O 1
ATOM 2942 N N . LEU A 1 357 ? -25.594 25.703 15.773 1 97.56 357 LEU A N 1
ATOM 2943 C CA . LEU A 1 357 ? -25.766 25.156 17.109 1 97.56 357 LEU A CA 1
ATOM 2944 C C . LEU A 1 357 ? -26.297 26.219 18.062 1 97.56 357 LEU A C 1
ATOM 2946 O O . LEU A 1 357 ? -27.031 25.906 19.016 1 97.56 357 LEU A O 1
ATOM 2950 N N . GLU A 1 358 ? -25.953 27.391 17.859 1 94.81 358 GLU A N 1
ATOM 2951 C CA . GLU A 1 358 ? -26.359 28.484 18.75 1 94.81 358 GLU A CA 1
ATOM 2952 C C . GLU A 1 358 ? -27.812 28.875 18.531 1 94.81 358 GLU A C 1
ATOM 2954 O O . GLU A 1 358 ? -28.578 29 19.5 1 94.81 358 GLU A O 1
ATOM 2959 N N . THR A 1 359 ? -28.234 28.953 17.312 1 95.25 359 THR A N 1
ATOM 2960 C CA . THR A 1 359 ? -29.578 29.438 17.016 1 95.25 359 THR A CA 1
ATOM 2961 C C . THR A 1 359 ? -30.547 28.281 16.828 1 95.25 359 THR A C 1
ATOM 2963 O O . THR A 1 359 ? -31.75 28.438 16.953 1 95.25 359 THR A O 1
ATOM 2966 N N . GLY A 1 360 ? -29.953 27.172 16.438 1 95.75 360 GLY A N 1
ATOM 2967 C CA . GLY A 1 360 ? -30.781 26.016 16.125 1 95.75 360 GLY A CA 1
ATOM 2968 C C . GLY A 1 360 ? -31.391 26.078 14.734 1 95.75 360 GLY A C 1
ATOM 2969 O O . GLY A 1 360 ? -32.125 25.188 14.328 1 95.75 360 GLY A O 1
ATOM 2970 N N . GLU A 1 361 ? -31.047 27.125 13.977 1 96.25 361 GLU A N 1
ATOM 2971 C CA . GLU A 1 361 ? -31.641 27.344 12.664 1 96.25 361 GLU A CA 1
ATOM 2972 C C . GLU A 1 361 ? -30.797 26.688 11.57 1 96.25 361 GLU A C 1
ATOM 2974 O O . GLU A 1 361 ? -29.594 26.516 11.727 1 96.25 361 GLU A O 1
ATOM 2979 N N . GLU A 1 362 ? -31.453 26.312 10.453 1 97.38 362 GLU A N 1
ATOM 2980 C CA . GLU A 1 362 ? -30.766 25.797 9.273 1 97.38 362 GLU A CA 1
ATOM 2981 C C . GLU A 1 362 ? -29.875 26.875 8.648 1 97.38 362 GLU A C 1
ATOM 2983 O O . GLU A 1 362 ? -30.344 27.969 8.32 1 97.38 362 GLU A O 1
ATOM 2988 N N . ALA A 1 363 ? -28.641 26.578 8.508 1 97.62 363 ALA A N 1
ATOM 2989 C CA . ALA A 1 363 ? -27.688 27.5 7.906 1 97.62 363 ALA A CA 1
ATOM 2990 C C . ALA A 1 363 ? -27.625 27.312 6.395 1 97.62 363 ALA A C 1
ATOM 2992 O O . ALA A 1 363 ? -27.641 28.297 5.641 1 97.62 363 ALA A O 1
ATOM 2993 N N . TYR A 1 364 ? -27.5 26.078 5.918 1 97.25 364 TYR A N 1
ATOM 2994 C CA . TYR A 1 364 ? -27.484 25.766 4.492 1 97.25 364 TYR A CA 1
ATOM 2995 C C . TYR A 1 364 ? -27.844 24.312 4.246 1 97.25 364 TYR A C 1
ATOM 2997 O O . TYR A 1 364 ? -27.859 23.5 5.18 1 97.25 364 TYR A O 1
ATOM 3005 N N . GLN A 1 365 ? -28.219 23.984 3.07 1 97.25 365 GLN A N 1
ATOM 3006 C CA . GLN A 1 365 ? -28.391 22.641 2.533 1 97.25 365 GLN A CA 1
ATOM 3007 C C . GLN A 1 365 ? -27.766 22.516 1.153 1 97.25 365 GLN A C 1
ATOM 3009 O O . GLN A 1 365 ? -27.906 23.391 0.308 1 97.25 365 GLN A O 1
ATOM 3014 N N . VAL A 1 366 ? -27.016 21.484 1.002 1 96.75 366 VAL A N 1
ATOM 3015 C CA . VAL A 1 366 ? -26.344 21.266 -0.281 1 96.75 366 VAL A CA 1
ATOM 3016 C C . VAL A 1 366 ? -26.594 19.844 -0.767 1 96.75 366 VAL A C 1
ATOM 3018 O O . VAL A 1 366 ? -26.844 18.938 0.038 1 96.75 366 VAL A O 1
ATOM 3021 N N . ASN A 1 367 ? -26.594 19.734 -2.107 1 94.31 367 ASN A N 1
ATOM 3022 C CA . ASN A 1 367 ? -26.641 18.406 -2.705 1 94.31 367 ASN A CA 1
ATOM 3023 C C . ASN A 1 367 ? -25.406 17.594 -2.367 1 94.31 367 ASN A C 1
ATOM 3025 O O . ASN A 1 367 ? -24.281 18.109 -2.426 1 94.31 367 ASN A O 1
ATOM 3029 N N . ALA A 1 368 ? -25.609 16.344 -1.963 1 94.75 368 ALA A N 1
ATOM 3030 C CA . ALA A 1 368 ? -24.5 15.461 -1.596 1 94.75 368 ALA A CA 1
ATOM 3031 C C . ALA A 1 368 ? -24.609 14.117 -2.305 1 94.75 368 ALA A C 1
ATOM 3033 O O . ALA A 1 368 ? -24.562 13.062 -1.665 1 94.75 368 ALA A O 1
ATOM 3034 N N . ASP A 1 369 ? -24.672 14.102 -3.664 1 92.44 369 ASP A N 1
ATOM 3035 C CA . ASP A 1 369 ? -24.734 12.891 -4.469 1 92.44 369 ASP A CA 1
ATOM 3036 C C . ASP A 1 369 ? -23.344 12.398 -4.844 1 92.44 369 ASP A C 1
ATOM 3038 O O . ASP A 1 369 ? -22.703 12.961 -5.73 1 92.44 369 ASP A O 1
ATOM 3042 N N . TYR A 1 370 ? -22.875 11.391 -4.203 1 92.69 370 TYR A N 1
ATOM 3043 C CA . TYR A 1 370 ? -21.531 10.859 -4.445 1 92.69 370 TYR A CA 1
ATOM 3044 C C . TYR A 1 370 ? -21.562 9.359 -4.68 1 92.69 370 TYR A C 1
ATOM 3046 O O . TYR A 1 370 ? -22.578 8.703 -4.391 1 92.69 370 TYR A O 1
ATOM 3054 N N . GLY A 1 371 ? -20.453 8.805 -5.262 1 90.31 371 GLY A N 1
ATOM 3055 C CA . GLY A 1 371 ? -20.312 7.363 -5.414 1 90.31 371 GLY A CA 1
ATOM 3056 C C . GLY A 1 371 ? -20.484 6.898 -6.848 1 90.31 371 GLY A C 1
ATOM 3057 O O . GLY A 1 371 ? -20.266 5.723 -7.156 1 90.31 371 GLY A O 1
ATOM 3058 N N . GLY A 1 372 ? -20.922 7.785 -7.656 1 88.75 372 GLY A N 1
ATOM 3059 C CA . GLY A 1 372 ? -21.109 7.434 -9.055 1 88.75 372 GLY A CA 1
ATOM 3060 C C . GLY A 1 372 ? -20.328 8.312 -10.008 1 88.75 372 GLY A C 1
ATOM 3061 O O . GLY A 1 372 ? -19.484 9.102 -9.57 1 88.75 372 GLY A O 1
ATOM 3062 N N . THR A 1 373 ? -20.406 7.961 -11.25 1 85.38 373 THR A N 1
ATOM 3063 C CA . THR A 1 373 ? -19.859 8.766 -12.336 1 85.38 373 THR A CA 1
ATOM 3064 C C . THR A 1 373 ? -20.969 9.227 -13.281 1 85.38 373 THR A C 1
ATOM 3066 O O . THR A 1 373 ? -21.703 8.406 -13.828 1 85.38 373 THR A O 1
ATOM 3069 N N . LEU A 1 374 ? -21.031 10.656 -13.258 1 81 374 LEU A N 1
ATOM 3070 C CA . LEU A 1 374 ? -22.125 11.266 -13.992 1 81 374 LEU A CA 1
ATOM 3071 C C . LEU A 1 374 ? -23.469 10.82 -13.414 1 81 374 LEU A C 1
ATOM 3073 O O . LEU A 1 374 ? -23.703 10.938 -12.211 1 81 374 LEU A O 1
ATOM 3077 N N . ASP A 1 375 ? -24.266 10.148 -13.953 1 78.31 375 ASP A N 1
ATOM 3078 C CA . ASP A 1 375 ? -25.562 9.734 -13.453 1 78.31 375 ASP A CA 1
ATOM 3079 C C . ASP A 1 375 ? -25.672 8.219 -13.367 1 78.31 375 ASP A C 1
ATOM 3081 O O . ASP A 1 375 ? -26.781 7.664 -13.367 1 78.31 375 ASP A O 1
ATOM 3085 N N . SER A 1 376 ? -24.516 7.719 -13.297 1 88.19 376 SER A N 1
ATOM 3086 C CA . SER A 1 376 ? -24.5 6.258 -13.25 1 88.19 376 SER A CA 1
ATOM 3087 C C . SER A 1 376 ? -23.828 5.754 -11.977 1 88.19 376 SER A C 1
ATOM 3089 O O . SER A 1 376 ? -22.766 6.234 -11.602 1 88.19 376 SER A O 1
ATOM 3091 N N . PHE A 1 377 ? -24.562 4.863 -11.258 1 90.81 377 PHE A N 1
ATOM 3092 C CA . PHE A 1 377 ? -24.062 4.227 -10.039 1 90.81 377 PHE A CA 1
ATOM 3093 C C . PHE A 1 377 ? -23.953 2.721 -10.227 1 90.81 377 PHE A C 1
ATOM 3095 O O . PHE A 1 377 ? -24.781 2.104 -10.891 1 90.81 377 PHE A O 1
ATOM 3102 N N . PRO A 1 378 ? -22.938 2.131 -9.711 1 88.62 378 PRO A N 1
ATOM 3103 C CA . PRO A 1 378 ? -22.859 0.67 -9.766 1 88.62 378 PRO A CA 1
ATOM 3104 C C . PRO A 1 378 ? -24.125 -0.011 -9.266 1 88.62 378 PRO A C 1
ATOM 3106 O O . PRO A 1 378 ? -24.641 0.324 -8.195 1 88.62 378 PRO A O 1
ATOM 3109 N N . GLY A 1 379 ? -24.703 -0.897 -10.109 1 89.75 379 GLY A N 1
ATOM 3110 C CA . GLY A 1 379 ? -25.906 -1.626 -9.734 1 89.75 379 GLY A CA 1
ATOM 3111 C C . GLY A 1 379 ? -27.125 -0.737 -9.617 1 89.75 379 GLY A C 1
ATOM 3112 O O . GLY A 1 379 ? -28.141 -1.146 -9.055 1 89.75 379 GLY A O 1
ATOM 3113 N N . GLU A 1 380 ? -26.938 0.494 -9.984 1 89.75 380 GLU A N 1
ATOM 3114 C CA . GLU A 1 380 ? -28.031 1.458 -9.883 1 89.75 380 GLU A CA 1
ATOM 3115 C C . GLU A 1 380 ? -28.5 1.604 -8.438 1 89.75 380 GLU A C 1
ATOM 3117 O O . GLU A 1 380 ? -29.703 1.645 -8.172 1 89.75 380 GLU A O 1
ATOM 3122 N N . PHE A 1 381 ? -27.625 1.513 -7.625 1 92.38 381 PHE A N 1
ATOM 3123 C CA . PHE A 1 381 ? -27.875 1.606 -6.191 1 92.38 381 PHE A CA 1
ATOM 3124 C C . PHE A 1 381 ? -26.891 2.559 -5.531 1 92.38 381 PHE A C 1
ATOM 3126 O O . PHE A 1 381 ? -25.672 2.43 -5.715 1 92.38 381 PHE A O 1
ATOM 3133 N N . ALA A 1 382 ? -27.344 3.484 -4.855 1 93.19 382 ALA A N 1
ATOM 3134 C CA . ALA A 1 382 ? -26.562 4.406 -4.043 1 93.19 382 ALA A CA 1
ATOM 3135 C C . ALA A 1 382 ? -27.328 4.836 -2.797 1 93.19 382 ALA A C 1
ATOM 3137 O O . ALA A 1 382 ? -28.422 5.402 -2.896 1 93.19 382 ALA A O 1
ATOM 3138 N N . GLU A 1 383 ? -26.719 4.625 -1.67 1 94.88 383 GLU A N 1
ATOM 3139 C CA . GLU A 1 383 ? -27.375 5.008 -0.417 1 94.88 383 GLU A CA 1
ATOM 3140 C C . GLU A 1 383 ? -26.406 5.754 0.496 1 94.88 383 GLU A C 1
ATOM 3142 O O . GLU A 1 383 ? -25.344 5.234 0.846 1 94.88 383 GLU A O 1
ATOM 3147 N N . ALA A 1 384 ? -26.844 6.922 0.854 1 94.75 384 ALA A N 1
ATOM 3148 C CA . ALA A 1 384 ? -26.078 7.738 1.789 1 94.75 384 ALA A CA 1
ATOM 3149 C C . ALA A 1 384 ? -26.031 7.09 3.17 1 94.75 384 ALA A C 1
ATOM 3151 O O . ALA A 1 384 ? -27.047 6.586 3.662 1 94.75 384 ALA A O 1
ATOM 3152 N N . GLU A 1 385 ? -24.734 7.055 3.77 1 94.94 385 GLU A N 1
ATOM 3153 C CA . GLU A 1 385 ? -24.609 6.465 5.098 1 94.94 385 GLU A CA 1
ATOM 3154 C C . GLU A 1 385 ? -23.422 7.035 5.844 1 94.94 385 GLU A C 1
ATOM 3156 O O . GLU A 1 385 ? -22.281 6.98 5.355 1 94.94 385 GLU A O 1
ATOM 3161 N N . GLY A 1 386 ? -23.688 7.547 7.016 1 96.38 386 GLY A N 1
ATOM 3162 C CA . GLY A 1 386 ? -22.594 7.867 7.922 1 96.38 386 GLY A CA 1
ATOM 3163 C C . GLY A 1 386 ? -22.016 9.258 7.695 1 96.38 386 GLY A C 1
ATOM 3164 O O . GLY A 1 386 ? -21.922 9.711 6.559 1 96.38 386 GLY A O 1
ATOM 3165 N N . LEU A 1 387 ? -21.672 9.906 8.781 1 98 387 LEU A N 1
ATOM 3166 C CA . LEU A 1 387 ? -20.969 11.188 8.836 1 98 387 LEU A CA 1
ATOM 3167 C C . LEU A 1 387 ? -19.938 11.203 9.969 1 98 387 LEU A C 1
ATOM 3169 O O . LEU A 1 387 ? -20.203 10.672 11.047 1 98 387 LEU A O 1
ATOM 3173 N N . GLN A 1 388 ? -18.844 11.836 9.68 1 98.25 388 GLN A N 1
ATOM 3174 C CA . GLN A 1 388 ? -17.859 12.055 10.742 1 98.25 388 GLN A CA 1
ATOM 3175 C C . GLN A 1 388 ? -17.172 13.406 10.578 1 98.25 388 GLN A C 1
ATOM 3177 O O . GLN A 1 388 ? -16.781 13.781 9.469 1 98.25 388 GLN A O 1
ATOM 3182 N N . ILE A 1 389 ? -17.125 14.125 11.625 1 98.44 389 ILE A N 1
ATOM 3183 C CA . ILE A 1 389 ? -16.125 15.188 11.719 1 98.44 389 ILE A CA 1
ATOM 3184 C C . ILE A 1 389 ? -14.805 14.617 12.227 1 98.44 389 ILE A C 1
ATOM 3186 O O . ILE A 1 389 ? -14.727 14.117 13.352 1 98.44 389 ILE A O 1
ATOM 3190 N N . TYR A 1 390 ? -13.844 14.664 11.383 1 98 390 TYR A N 1
ATOM 3191 C CA . TYR A 1 390 ? -12.508 14.133 11.656 1 98 390 TYR A CA 1
ATOM 3192 C C . TYR A 1 390 ? -11.547 15.25 12.023 1 98 390 TYR A C 1
ATOM 3194 O O . TYR A 1 390 ? -11.484 16.281 11.352 1 98 390 TYR A O 1
ATOM 3202 N N . TYR A 1 391 ? -10.82 15.039 13.133 1 97.5 391 TYR A N 1
ATOM 3203 C CA . TYR A 1 391 ? -9.75 15.953 13.516 1 97.5 391 TYR A CA 1
ATOM 3204 C C . TYR A 1 391 ? -8.391 15.25 13.453 1 97.5 391 TYR A C 1
ATOM 3206 O O . TYR A 1 391 ? -8.188 14.227 14.109 1 97.5 391 TYR A O 1
ATOM 3214 N N . ASP A 1 392 ? -7.543 15.836 12.688 1 94.94 392 ASP A N 1
ATOM 3215 C CA . ASP A 1 392 ? -6.18 15.32 12.688 1 94.94 392 ASP A CA 1
ATOM 3216 C C . ASP A 1 392 ? -5.531 15.508 14.062 1 94.94 392 ASP A C 1
ATOM 3218 O O . ASP A 1 392 ? -5.555 16.594 14.625 1 94.94 392 ASP A O 1
ATOM 3222 N N . LYS A 1 393 ? -4.926 14.516 14.547 1 90.75 393 LYS A N 1
ATOM 3223 C CA . LYS A 1 393 ? -4.402 14.516 15.906 1 90.75 393 LYS A CA 1
ATOM 3224 C C . LYS A 1 393 ? -3.23 15.484 16.047 1 90.75 393 LYS A C 1
ATOM 3226 O O . LYS A 1 393 ? -3.098 16.172 17.062 1 90.75 393 LYS A O 1
ATOM 3231 N N . ASP A 1 394 ? -2.41 15.625 15.062 1 87.44 394 ASP A N 1
ATOM 3232 C CA . ASP A 1 394 ? -1.178 16.406 15.125 1 87.44 394 ASP A CA 1
ATOM 3233 C C . ASP A 1 394 ? -1.456 17.891 14.906 1 87.44 394 ASP A C 1
ATOM 3235 O O . ASP A 1 394 ? -0.99 18.734 15.672 1 87.44 394 ASP A O 1
ATOM 3239 N N . SER A 1 395 ? -2.252 18.203 13.914 1 87.19 395 SER A N 1
ATOM 3240 C CA . SER A 1 395 ? -2.43 19.594 13.508 1 87.19 395 SER A CA 1
ATOM 3241 C C . SER A 1 395 ? -3.693 20.188 14.117 1 87.19 395 SER A C 1
ATOM 3243 O O . SER A 1 395 ? -3.834 21.406 14.188 1 87.19 395 SER A O 1
ATOM 3245 N N . GLY A 1 396 ? -4.629 19.328 14.453 1 92.06 396 GLY A N 1
ATOM 3246 C CA . GLY A 1 396 ? -5.918 19.797 14.93 1 92.06 396 GLY A CA 1
ATOM 3247 C C . GLY A 1 396 ? -6.852 20.219 13.812 1 92.06 396 GLY A C 1
ATOM 3248 O O . GLY A 1 396 ? -8.008 20.578 14.055 1 92.06 396 GLY A O 1
ATOM 3249 N N . LYS A 1 397 ? -6.398 20.156 12.609 1 94.12 397 LYS A N 1
ATOM 3250 C CA . LYS A 1 397 ? -7.238 20.484 11.461 1 94.12 397 LYS A CA 1
ATOM 3251 C C . LYS A 1 397 ? -8.406 19.516 11.336 1 94.12 397 LYS A C 1
ATOM 3253 O O . LYS A 1 397 ? -8.312 18.375 11.789 1 94.12 397 LYS A O 1
ATOM 3258 N N . LYS A 1 398 ? -9.445 19.984 10.703 1 96.62 398 LYS A N 1
ATOM 3259 C CA . LYS A 1 398 ? -10.625 19.125 10.695 1 96.62 398 LYS A CA 1
ATOM 3260 C C . LYS A 1 398 ? -11.094 18.859 9.273 1 96.62 398 LYS A C 1
ATOM 3262 O O . LYS A 1 398 ? -10.688 19.531 8.336 1 96.62 398 LYS A O 1
ATOM 3267 N N . ALA A 1 399 ? -11.867 17.797 9.133 1 98 399 ALA A N 1
ATOM 3268 C CA . ALA A 1 399 ? -12.523 17.375 7.898 1 98 399 ALA A CA 1
ATOM 3269 C C . ALA A 1 399 ? -13.922 16.844 8.18 1 98 399 ALA A C 1
ATOM 3271 O O . ALA A 1 399 ? -14.195 16.344 9.273 1 98 399 ALA A O 1
ATOM 3272 N N . LEU A 1 400 ? -14.844 17.047 7.266 1 98.62 400 LEU A N 1
ATOM 3273 C CA . LEU A 1 400 ? -16.141 16.391 7.254 1 98.62 400 LEU A CA 1
ATOM 3274 C C . LEU A 1 400 ? -16.156 15.234 6.262 1 98.62 400 LEU A C 1
ATOM 3276 O O . LEU A 1 400 ? -15.891 15.43 5.07 1 98.62 400 LEU A O 1
ATOM 3280 N N . MET A 1 401 ? -16.453 14.078 6.797 1 98.19 401 MET A N 1
ATOM 3281 C CA . MET A 1 401 ? -16.453 12.875 5.965 1 98.19 401 MET A CA 1
ATOM 3282 C C . MET A 1 401 ? -17.875 12.328 5.816 1 98.19 401 MET A C 1
ATOM 3284 O O . MET A 1 401 ? -18.656 12.328 6.77 1 98.19 401 MET A O 1
ATOM 3288 N N . LEU A 1 402 ? -18.203 11.852 4.617 1 97.75 402 LEU A N 1
ATOM 3289 C CA . LEU A 1 402 ? -19.5 11.211 4.391 1 97.75 402 LEU A CA 1
ATOM 3290 C C . LEU A 1 402 ? -19.328 9.898 3.641 1 97.75 402 LEU A C 1
ATOM 3292 O O . LEU A 1 402 ? -18.391 9.742 2.846 1 97.75 402 LEU A O 1
ATOM 3296 N N . GLY A 1 403 ? -20.219 8.969 3.887 1 97.56 403 GLY A N 1
ATOM 3297 C CA . GLY A 1 403 ? -20.156 7.652 3.277 1 97.56 403 GLY A CA 1
ATOM 3298 C C . GLY A 1 403 ? -21.328 7.383 2.338 1 97.56 403 GLY A C 1
ATOM 3299 O O . GLY A 1 403 ? -22.406 7.941 2.506 1 97.56 403 GLY A O 1
ATOM 3300 N N . VAL A 1 404 ? -21.062 6.543 1.333 1 96.88 404 VAL A N 1
ATOM 3301 C CA . VAL A 1 404 ? -22.094 6.086 0.412 1 96.88 404 VAL A CA 1
ATOM 3302 C C . VAL A 1 404 ? -21.875 4.617 0.072 1 96.88 404 VAL A C 1
ATOM 3304 O O . VAL A 1 404 ? -20.75 4.191 -0.173 1 96.88 404 VAL A O 1
ATOM 3307 N N . THR A 1 405 ? -22.906 3.846 0.176 1 96.31 405 THR A N 1
ATOM 3308 C CA . THR A 1 405 ? -22.875 2.465 -0.294 1 96.31 405 THR A CA 1
ATOM 3309 C C . THR A 1 405 ? -23.406 2.365 -1.719 1 96.31 405 THR A C 1
ATOM 3311 O O . THR A 1 405 ? -24.484 2.904 -2.025 1 96.31 405 THR A O 1
ATOM 3314 N N . VAL A 1 406 ? -22.641 1.737 -2.531 1 94.19 406 VAL A N 1
ATOM 3315 C CA . VAL A 1 406 ? -23.094 1.512 -3.904 1 94.19 406 VAL A CA 1
ATOM 3316 C C . VAL A 1 406 ? -23.062 0.017 -4.215 1 94.19 406 VAL A C 1
ATOM 3318 O O . VAL A 1 406 ? -22.484 -0.771 -3.463 1 94.19 406 VAL A O 1
ATOM 3321 N N . GLY A 1 407 ? -23.719 -0.349 -5.316 1 92.06 407 GLY A N 1
ATOM 3322 C CA . GLY A 1 407 ? -23.766 -1.749 -5.707 1 92.06 407 GLY A CA 1
ATOM 3323 C C . GLY A 1 407 ? -24.938 -2.494 -5.098 1 92.06 407 GLY A C 1
ATOM 3324 O O . GLY A 1 407 ? -25.297 -2.254 -3.941 1 92.06 407 GLY A O 1
ATOM 3325 N N . GLY A 1 408 ? -25.469 -3.412 -5.766 1 86 408 GLY A N 1
ATOM 3326 C CA . GLY A 1 408 ? -26.625 -4.18 -5.309 1 86 408 GLY A CA 1
ATOM 3327 C C . GLY A 1 408 ? -26.266 -5.223 -4.266 1 86 408 GLY A C 1
ATOM 3328 O O . GLY A 1 408 ? -25.094 -5.344 -3.875 1 86 408 GLY A O 1
ATOM 3329 N N . ASP A 1 409 ? -27.25 -5.953 -3.842 1 86.38 409 ASP A N 1
ATOM 3330 C CA . ASP A 1 409 ? -27.109 -6.977 -2.811 1 86.38 409 ASP A CA 1
ATOM 3331 C C . ASP A 1 409 ? -26.031 -8 -3.191 1 86.38 409 ASP A C 1
ATOM 3333 O O . ASP A 1 409 ? -26.016 -8.5 -4.316 1 86.38 409 ASP A O 1
ATOM 3337 N N . GLY A 1 410 ? -25.141 -8.219 -2.309 1 86.19 410 GLY A N 1
ATOM 3338 C CA . GLY A 1 410 ? -24.062 -9.172 -2.533 1 86.19 410 GLY A CA 1
ATOM 3339 C C . GLY A 1 410 ? -22.875 -8.57 -3.246 1 86.19 410 GLY A C 1
ATOM 3340 O O . GLY A 1 410 ? -21.828 -9.211 -3.381 1 86.19 410 GLY A O 1
ATOM 3341 N N . ASN A 1 411 ? -23.016 -7.387 -3.721 1 87.81 411 ASN A N 1
ATOM 3342 C CA . ASN A 1 411 ? -21.969 -6.719 -4.48 1 87.81 411 ASN A CA 1
ATOM 3343 C C . ASN A 1 411 ? -21.75 -5.289 -4.004 1 87.81 411 ASN A C 1
ATOM 3345 O O . ASN A 1 411 ? -21.484 -4.391 -4.809 1 87.81 411 ASN A O 1
ATOM 3349 N N . ARG A 1 412 ? -21.859 -5.102 -2.734 1 91.31 412 ARG A N 1
ATOM 3350 C CA . ARG A 1 412 ? -21.828 -3.744 -2.199 1 91.31 412 ARG A CA 1
ATOM 3351 C C . ARG A 1 412 ? -20.406 -3.312 -1.889 1 91.31 412 ARG A C 1
ATOM 3353 O O . ARG A 1 412 ? -19.578 -4.125 -1.452 1 91.31 412 ARG A O 1
ATOM 3360 N N . THR A 1 413 ? -20.125 -2.111 -2.164 1 91.81 413 THR A N 1
ATOM 3361 C CA . THR A 1 413 ? -18.922 -1.434 -1.688 1 91.81 413 THR A CA 1
ATOM 3362 C C . THR A 1 413 ? -19.281 -0.108 -1.021 1 91.81 413 THR A C 1
ATOM 3364 O O . THR A 1 413 ? -20.312 0.49 -1.327 1 91.81 413 THR A O 1
ATOM 3367 N N . HIS A 1 414 ? -18.484 0.325 -0.109 1 97.12 414 HIS A N 1
ATOM 3368 C CA . HIS A 1 414 ? -18.75 1.519 0.689 1 97.12 414 HIS A CA 1
ATOM 3369 C C . HIS A 1 414 ? -17.656 2.562 0.483 1 97.12 414 HIS A C 1
ATOM 3371 O O . HIS A 1 414 ? -16.484 2.297 0.741 1 97.12 414 HIS A O 1
ATOM 3377 N N . ARG A 1 415 ? -18.047 3.635 -0.007 1 96.75 415 ARG A N 1
ATOM 3378 C CA . ARG A 1 415 ? -17.078 4.664 -0.401 1 96.75 415 ARG A CA 1
ATOM 3379 C C . ARG A 1 415 ? -17.125 5.848 0.563 1 96.75 415 ARG A C 1
ATOM 3381 O O . ARG A 1 415 ? -18.203 6.281 0.978 1 96.75 415 ARG A O 1
ATOM 3388 N N . ILE A 1 416 ? -15.977 6.363 0.914 1 98.31 416 ILE A N 1
ATOM 3389 C CA . ILE A 1 416 ? -15.859 7.504 1.818 1 98.31 416 ILE A CA 1
ATOM 3390 C C . ILE A 1 416 ? -15.32 8.711 1.056 1 98.31 416 ILE A C 1
ATOM 3392 O O . ILE A 1 416 ? -14.359 8.602 0.295 1 98.31 416 ILE A O 1
ATOM 3396 N N . PHE A 1 417 ? -15.898 9.828 1.252 1 97.81 417 PHE A N 1
ATOM 3397 C CA . PHE A 1 417 ? -15.5 11.117 0.691 1 97.81 417 PHE A CA 1
ATOM 3398 C C . PHE A 1 417 ? -15.289 12.148 1.793 1 97.81 417 PHE A C 1
ATOM 3400 O O . PHE A 1 417 ? -15.828 12.008 2.893 1 97.81 417 PHE A O 1
ATOM 3407 N N . MET A 1 418 ? -14.5 13.195 1.451 1 97.94 418 MET A N 1
ATOM 3408 C CA . MET A 1 418 ? -14.312 14.203 2.494 1 97.94 418 MET A CA 1
ATOM 3409 C C . MET A 1 418 ? -14.086 15.578 1.887 1 97.94 418 MET A C 1
ATOM 3411 O O . MET A 1 418 ? -13.742 15.695 0.71 1 97.94 418 MET A O 1
ATOM 3415 N N . ILE A 1 419 ? -14.406 16.531 2.654 1 96.94 419 ILE A N 1
ATOM 3416 C CA . ILE A 1 419 ? -13.852 17.875 2.547 1 96.94 419 ILE A CA 1
ATOM 3417 C C . ILE A 1 419 ? -13.047 18.203 3.799 1 96.94 419 ILE A C 1
ATOM 3419 O O . ILE A 1 419 ? -13.43 17.828 4.91 1 96.94 419 ILE A O 1
ATOM 3423 N N . GLY A 1 420 ? -11.875 18.781 3.607 1 95.5 420 GLY A N 1
ATOM 3424 C CA . GLY A 1 420 ? -11.055 19.062 4.777 1 95.5 420 GLY A CA 1
ATOM 3425 C C . GLY A 1 420 ? -10.109 20.219 4.574 1 95.5 420 GLY A C 1
ATOM 3426 O O . GLY A 1 420 ? -9.906 20.672 3.445 1 95.5 420 GLY A O 1
ATOM 3427 N N . GLN A 1 421 ? -9.672 20.641 5.711 1 95.62 421 GLN A N 1
ATOM 3428 C CA . GLN A 1 421 ? -8.625 21.656 5.691 1 95.62 421 GLN A CA 1
ATOM 3429 C C . GLN A 1 421 ? -7.344 21.125 5.059 1 95.62 421 GLN A C 1
ATOM 3431 O O . GLN A 1 421 ? -7.195 19.906 4.875 1 95.62 421 GLN A O 1
ATOM 3436 N N . ARG A 1 422 ? -6.516 21.953 4.719 1 92.12 422 ARG A N 1
ATOM 3437 C CA . ARG A 1 422 ? -5.367 21.641 3.869 1 92.12 422 ARG A CA 1
ATOM 3438 C C . ARG A 1 422 ? -4.488 20.578 4.508 1 92.12 422 ARG A C 1
ATOM 3440 O O . ARG A 1 422 ? -4.168 20.656 5.695 1 92.12 422 ARG A O 1
ATOM 3447 N N . GLY A 1 423 ? -4.141 19.578 3.744 1 91.62 423 GLY A N 1
ATOM 3448 C CA . GLY A 1 423 ? -3.16 18.594 4.172 1 91.62 423 GLY A CA 1
ATOM 3449 C C . GLY A 1 423 ? -3.787 17.297 4.648 1 91.62 423 GLY A C 1
ATOM 3450 O O . GLY A 1 423 ? -3.135 16.25 4.656 1 91.62 423 GLY A O 1
ATOM 3451 N N . ILE A 1 424 ? -5.07 17.297 5.031 1 94.12 424 ILE A N 1
ATOM 3452 C CA . ILE A 1 424 ? -5.699 16.125 5.656 1 94.12 424 ILE A CA 1
ATOM 3453 C C . ILE A 1 424 ? -5.848 15.008 4.633 1 94.12 424 ILE A C 1
ATOM 3455 O O . ILE A 1 424 ? -5.594 13.844 4.941 1 94.12 424 ILE A O 1
ATOM 3459 N N . LEU A 1 425 ? -6.281 15.383 3.447 1 93.94 425 LEU A N 1
ATOM 3460 C CA . LEU A 1 425 ? -6.484 14.359 2.43 1 93.94 425 LEU A CA 1
ATOM 3461 C C . LEU A 1 425 ? -5.188 13.609 2.145 1 93.94 425 LEU A C 1
ATOM 3463 O O . LEU A 1 425 ? -5.195 12.391 1.993 1 93.94 425 LEU A O 1
ATOM 3467 N N . GLU A 1 426 ? -4.098 14.273 2.105 1 91.88 426 GLU A N 1
ATOM 3468 C CA . GLU A 1 426 ? -2.791 13.672 1.864 1 91.88 426 GLU A CA 1
ATOM 3469 C C . GLU A 1 426 ? -2.43 12.68 2.969 1 91.88 426 GLU A C 1
ATOM 3471 O O . GLU A 1 426 ? -1.884 11.609 2.695 1 91.88 426 GLU A O 1
ATOM 3476 N N . ILE A 1 427 ? -2.693 13.062 4.152 1 92.81 427 ILE A N 1
ATOM 3477 C CA . ILE A 1 427 ? -2.408 12.211 5.305 1 92.81 427 ILE A CA 1
ATOM 3478 C C . ILE A 1 427 ? -3.225 10.922 5.211 1 92.81 427 ILE A C 1
ATOM 3480 O O . ILE A 1 427 ? -2.688 9.828 5.379 1 92.81 427 ILE A O 1
ATOM 3484 N N . LEU A 1 428 ? -4.484 11.055 4.898 1 94.25 428 LEU A N 1
ATOM 3485 C CA . LEU A 1 428 ? -5.371 9.898 4.84 1 94.25 428 LEU A CA 1
ATOM 3486 C C . LEU A 1 428 ? -4.988 8.984 3.684 1 94.25 428 LEU A C 1
ATOM 3488 O O . LEU A 1 428 ? -5.035 7.758 3.816 1 94.25 428 LEU A O 1
ATOM 3492 N N . HIS A 1 429 ? -4.57 9.531 2.566 1 92.94 429 HIS A N 1
ATOM 3493 C CA . HIS A 1 429 ? -4.137 8.727 1.43 1 92.94 429 HIS A CA 1
ATOM 3494 C C . HIS A 1 429 ? -2.834 7.992 1.737 1 92.94 429 HIS A C 1
ATOM 3496 O O . HIS A 1 429 ? -2.625 6.867 1.279 1 92.94 429 HIS A O 1
ATOM 3502 N N . SER A 1 430 ? -1.994 8.602 2.412 1 91.94 430 SER A N 1
ATOM 3503 C CA . SER A 1 430 ? -0.728 7.973 2.775 1 91.94 430 SER A CA 1
ATOM 3504 C C . SER A 1 430 ? -0.945 6.805 3.73 1 91.94 430 SER A C 1
ATOM 3506 O O . SER A 1 430 ? -0.267 5.781 3.631 1 91.94 430 SER A O 1
ATOM 3508 N N . ARG A 1 431 ? -1.946 6.922 4.645 1 89.88 431 ARG A N 1
ATOM 3509 C CA . ARG A 1 431 ? -2.283 5.848 5.574 1 89.88 431 ARG A CA 1
ATOM 3510 C C . ARG A 1 431 ? -2.977 4.695 4.855 1 89.88 431 ARG A C 1
ATOM 3512 O O . ARG A 1 431 ? -2.852 3.539 5.258 1 89.88 431 ARG A O 1
ATOM 3519 N N . GLY A 1 432 ? -3.705 5.125 3.855 1 90.62 432 GLY A N 1
ATOM 3520 C CA . GLY A 1 432 ? -4.578 4.16 3.203 1 90.62 432 GLY A CA 1
ATOM 3521 C C . GLY A 1 432 ? -4.164 3.85 1.778 1 90.62 432 GLY A C 1
ATOM 3522 O O . GLY A 1 432 ? -4.965 3.984 0.851 1 90.62 432 GLY A O 1
ATOM 3523 N N . VAL A 1 433 ? -2.969 3.359 1.6 1 88.06 433 VAL A N 1
ATOM 3524 C CA . VAL A 1 433 ? -2.527 2.984 0.26 1 88.06 433 VAL A CA 1
ATOM 3525 C C . VAL A 1 433 ? -3.396 1.848 -0.272 1 88.06 433 VAL A C 1
ATOM 3527 O O . VAL A 1 433 ? -3.627 0.855 0.423 1 88.06 433 VAL A O 1
ATOM 3530 N N . PRO A 1 434 ? -3.906 2.027 -1.511 1 88.75 434 PRO A N 1
ATOM 3531 C CA . PRO A 1 434 ? -4.773 0.988 -2.068 1 88.75 434 PRO A CA 1
ATOM 3532 C C . PRO A 1 434 ? -4.102 -0.383 -2.107 1 88.75 434 PRO A C 1
ATOM 3534 O O . PRO A 1 434 ? -2.889 -0.473 -2.312 1 88.75 434 PRO A O 1
ATOM 3537 N N . PHE A 1 435 ? -4.969 -1.421 -1.997 1 91.69 435 PHE A N 1
ATOM 3538 C CA . PHE A 1 435 ? -4.496 -2.799 -1.96 1 91.69 435 PHE A CA 1
ATOM 3539 C C . PHE A 1 435 ? -3.951 -3.223 -3.32 1 91.69 435 PHE A C 1
ATOM 3541 O O . PHE A 1 435 ? -4.562 -2.939 -4.352 1 91.69 435 PHE A O 1
ATOM 3548 N N . ILE A 1 436 ? -2.836 -3.848 -3.275 1 91.38 436 ILE A N 1
ATOM 3549 C CA . ILE A 1 436 ? -2.285 -4.508 -4.453 1 91.38 436 ILE A CA 1
ATOM 3550 C C . ILE A 1 436 ? -1.82 -5.914 -4.086 1 91.38 436 ILE A C 1
ATOM 3552 O O . ILE A 1 436 ? -1.487 -6.184 -2.93 1 91.38 436 ILE A O 1
ATOM 3556 N N . MET A 1 437 ? -1.767 -6.816 -4.988 1 94.44 437 MET A N 1
ATOM 3557 C CA . MET A 1 437 ? -1.454 -8.219 -4.75 1 94.44 437 MET A CA 1
ATOM 3558 C C . MET A 1 437 ? 0.026 -8.406 -4.43 1 94.44 437 MET A C 1
ATOM 3560 O O . MET A 1 437 ? 0.408 -9.375 -3.771 1 94.44 437 MET A O 1
ATOM 3564 N N . SER A 1 438 ? 0.895 -7.5 -4.914 1 93.75 438 SER A N 1
ATOM 3565 C CA . SER A 1 438 ? 2.336 -7.496 -4.684 1 93.75 438 SER A CA 1
ATOM 3566 C C . SER A 1 438 ? 2.738 -6.375 -3.729 1 93.75 438 SER A C 1
ATOM 3568 O O . SER A 1 438 ? 1.884 -5.641 -3.23 1 93.75 438 SER A O 1
ATOM 3570 N N . ASP A 1 439 ? 3.998 -6.34 -3.303 1 91.12 439 ASP A N 1
ATOM 3571 C CA . ASP A 1 439 ? 4.465 -5.121 -2.652 1 91.12 439 ASP A CA 1
ATOM 3572 C C . ASP A 1 439 ? 4.59 -3.975 -3.654 1 91.12 439 ASP A C 1
ATOM 3574 O O . ASP A 1 439 ? 4.328 -4.156 -4.848 1 91.12 439 ASP A O 1
ATOM 3578 N N . THR A 1 440 ? 4.91 -2.787 -3.258 1 90.56 440 THR A N 1
ATOM 3579 C CA . THR A 1 440 ? 4.848 -1.612 -4.121 1 90.56 440 THR A CA 1
ATOM 3580 C C . THR A 1 440 ? 5.91 -1.687 -5.215 1 90.56 440 THR A C 1
ATOM 3582 O O . THR A 1 440 ? 5.805 -1.008 -6.238 1 90.56 440 THR A O 1
ATOM 3585 N N . GLY A 1 441 ? 6.93 -2.531 -5.039 1 90.88 441 GLY A N 1
ATOM 3586 C CA . GLY A 1 441 ? 7.98 -2.693 -6.031 1 90.88 441 GLY A CA 1
ATOM 3587 C C . GLY A 1 441 ? 7.719 -3.832 -6.996 1 90.88 441 GLY A C 1
ATOM 3588 O O . GLY A 1 441 ? 8.523 -4.094 -7.891 1 90.88 441 GLY A O 1
ATOM 3589 N N . GLY A 1 442 ? 6.648 -4.539 -6.789 1 91.25 442 GLY A N 1
ATOM 3590 C CA . GLY A 1 442 ? 6.273 -5.598 -7.715 1 91.25 442 GLY A CA 1
ATOM 3591 C C . GLY A 1 442 ? 6.875 -6.945 -7.355 1 91.25 442 GLY A C 1
ATOM 3592 O O . GLY A 1 442 ? 7.156 -7.758 -8.242 1 91.25 442 GLY A O 1
ATOM 3593 N N . ARG A 1 443 ? 7.164 -7.215 -6.121 1 93.69 443 ARG A N 1
ATOM 3594 C CA . ARG A 1 443 ? 7.57 -8.523 -5.613 1 93.69 443 ARG A CA 1
ATOM 3595 C C . ARG A 1 443 ? 6.461 -9.156 -4.781 1 93.69 443 ARG A C 1
ATOM 3597 O O . ARG A 1 443 ? 5.5 -8.477 -4.398 1 93.69 443 ARG A O 1
ATOM 3604 N N . VAL A 1 444 ? 6.664 -10.391 -4.555 1 94.25 444 VAL A N 1
ATOM 3605 C CA . VAL A 1 444 ? 5.727 -11.062 -3.664 1 94.25 444 VAL A CA 1
ATOM 3606 C C . VAL A 1 444 ? 5.746 -10.391 -2.293 1 94.25 444 VAL A C 1
ATOM 3608 O O . VAL A 1 444 ? 6.738 -9.766 -1.918 1 94.25 444 VAL A O 1
ATOM 3611 N N . LYS A 1 445 ? 4.664 -10.5 -1.53 1 92.81 445 LYS A N 1
ATOM 3612 C CA . LYS A 1 445 ? 4.527 -9.961 -0.181 1 92.81 445 LYS A CA 1
ATOM 3613 C C . LYS A 1 445 ? 5.148 -10.898 0.852 1 92.81 445 LYS A C 1
ATOM 3615 O O . LYS A 1 445 ? 5.336 -12.086 0.586 1 92.81 445 LYS A O 1
ATOM 3620 N N . PRO A 1 446 ? 5.504 -10.289 2.002 1 90.94 446 PRO A N 1
ATOM 3621 C CA . PRO A 1 446 ? 5.848 -11.188 3.111 1 90.94 446 PRO A CA 1
ATOM 3622 C C . PRO A 1 446 ? 4.648 -11.992 3.607 1 90.94 446 PRO A C 1
ATOM 3624 O O . PRO A 1 446 ? 3.51 -11.531 3.518 1 90.94 446 PRO A O 1
ATOM 3627 N N . LEU A 1 447 ? 5.008 -13.18 4.098 1 92.06 447 LEU A N 1
ATOM 3628 C CA . LEU A 1 447 ? 3.941 -13.922 4.762 1 92.06 447 LEU A CA 1
ATOM 3629 C C . LEU A 1 447 ? 3.385 -13.125 5.941 1 92.06 447 LEU A C 1
ATOM 3631 O O . LEU A 1 447 ? 4.145 -12.5 6.688 1 92.06 447 LEU A O 1
ATOM 3635 N N . PRO A 1 448 ? 2.092 -13.07 6.156 1 88.5 448 PRO A N 1
ATOM 3636 C CA . PRO A 1 448 ? 1.483 -12.297 7.238 1 88.5 448 PRO A CA 1
ATOM 3637 C C . PRO A 1 448 ? 1.778 -12.883 8.617 1 88.5 448 PRO A C 1
ATOM 3639 O O . PRO A 1 448 ? 1.586 -12.203 9.633 1 88.5 448 PRO A O 1
ATOM 3642 N N . MET A 1 449 ? 2.193 -14.078 8.688 1 88.62 449 MET A N 1
ATOM 3643 C CA . MET A 1 449 ? 2.553 -14.719 9.945 1 88.62 449 MET A CA 1
ATOM 3644 C C . MET A 1 449 ? 3.91 -15.406 9.836 1 88.62 449 MET A C 1
ATOM 3646 O O . MET A 1 449 ? 4.441 -15.57 8.734 1 88.62 449 MET A O 1
ATOM 3650 N N . ARG A 1 450 ? 4.438 -15.797 10.953 1 88.31 450 ARG A N 1
ATOM 3651 C CA . ARG A 1 450 ? 5.703 -16.516 10.977 1 88.31 450 ARG A CA 1
ATOM 3652 C C . ARG A 1 450 ? 5.559 -17.891 10.32 1 88.31 450 ARG A C 1
ATOM 3654 O O . ARG A 1 450 ? 4.574 -18.594 10.555 1 88.31 450 ARG A O 1
ATOM 3661 N N . PRO A 1 451 ? 6.527 -18.219 9.562 1 85.75 451 PRO A N 1
ATOM 3662 C CA . PRO A 1 451 ? 6.441 -19.5 8.867 1 85.75 451 PRO A CA 1
ATOM 3663 C C . PRO A 1 451 ? 6.262 -20.688 9.812 1 85.75 451 PRO A C 1
ATOM 3665 O O . PRO A 1 451 ? 5.57 -21.641 9.484 1 85.75 451 PRO A O 1
ATOM 3668 N N . ASP A 1 452 ? 6.855 -20.562 11.016 1 87.94 452 ASP A N 1
ATOM 3669 C CA . ASP A 1 452 ? 6.766 -21.688 11.953 1 87.94 452 ASP A CA 1
ATOM 3670 C C . ASP A 1 452 ? 5.367 -21.781 12.555 1 87.94 452 ASP A C 1
ATOM 3672 O O . ASP A 1 452 ? 4.988 -22.828 13.086 1 87.94 452 ASP A O 1
ATOM 3676 N N . LYS A 1 453 ? 4.633 -20.75 12.484 1 88.88 453 LYS A N 1
ATOM 3677 C CA . LYS A 1 453 ? 3.27 -20.75 13.008 1 88.88 453 LYS A CA 1
ATOM 3678 C C . LYS A 1 453 ? 2.264 -21.125 11.922 1 88.88 453 LYS A C 1
ATOM 3680 O O . LYS A 1 453 ? 1.111 -21.453 12.219 1 88.88 453 LYS A O 1
ATOM 3685 N N . LEU A 1 454 ? 2.68 -21.031 10.727 1 91.56 454 LEU A N 1
ATOM 3686 C CA . LEU A 1 454 ? 1.819 -21.422 9.617 1 91.56 454 LEU A CA 1
ATOM 3687 C C . LEU A 1 454 ? 1.767 -22.938 9.469 1 91.56 454 LEU A C 1
ATOM 3689 O O . LEU A 1 454 ? 2.311 -23.5 8.508 1 91.56 454 LEU A O 1
ATOM 3693 N N . LYS A 1 455 ? 1.081 -23.594 10.32 1 92.69 455 LYS A N 1
ATOM 3694 C CA . LYS A 1 455 ? 1.021 -25.047 10.367 1 92.69 455 LYS A CA 1
ATOM 3695 C C . LYS A 1 455 ? 0.084 -25.594 9.297 1 92.69 455 LYS A C 1
ATOM 3697 O O . LYS A 1 455 ? 0.225 -26.734 8.867 1 92.69 455 LYS A O 1
ATOM 3702 N N . ASN A 1 456 ? -0.916 -24.734 9 1 95.19 456 ASN A N 1
ATOM 3703 C CA . ASN A 1 456 ? -1.855 -25.062 7.93 1 95.19 456 ASN A CA 1
ATOM 3704 C C . ASN A 1 456 ? -2.016 -23.891 6.949 1 95.19 456 ASN A C 1
ATOM 3706 O O . ASN A 1 456 ? -2.188 -22.75 7.363 1 95.19 456 ASN A O 1
ATOM 3710 N N . LEU A 1 457 ? -2.006 -24.188 5.672 1 95.81 457 LEU A N 1
ATOM 3711 C CA . LEU A 1 457 ? -2.205 -23.141 4.672 1 95.81 457 LEU A CA 1
ATOM 3712 C C . LEU A 1 457 ? -3.619 -22.578 4.75 1 95.81 457 LEU A C 1
ATOM 3714 O O . LEU A 1 457 ? -3.877 -21.469 4.266 1 95.81 457 LEU A O 1
ATOM 3718 N N . GLY A 1 458 ? -4.5 -23.375 5.32 1 94.56 458 GLY A N 1
ATOM 3719 C CA . GLY A 1 458 ? -5.863 -22.906 5.504 1 94.56 458 GLY A CA 1
ATOM 3720 C C . GLY A 1 458 ? -5.957 -21.672 6.371 1 94.56 458 GLY A C 1
ATOM 3721 O O . GLY A 1 458 ? -6.961 -20.953 6.332 1 94.56 458 GLY A O 1
ATOM 3722 N N . MET A 1 459 ? -4.973 -21.375 7.125 1 92 459 MET A N 1
ATOM 3723 C CA . MET A 1 459 ? -4.934 -20.203 8 1 92 459 MET A CA 1
ATOM 3724 C C . MET A 1 459 ? -4.676 -18.938 7.203 1 92 459 MET A C 1
ATOM 3726 O O . MET A 1 459 ? -4.922 -17.828 7.691 1 92 459 MET A O 1
ATOM 3730 N N . LEU A 1 460 ? -4.094 -19.062 6.086 1 93.25 460 LEU A N 1
ATOM 3731 C CA . LEU A 1 460 ? -3.721 -17.906 5.285 1 93.25 460 LEU A CA 1
ATOM 3732 C C . LEU A 1 460 ? -4.848 -17.516 4.336 1 93.25 460 LEU A C 1
ATOM 3734 O O . LEU A 1 460 ? -4.918 -18 3.209 1 93.25 460 LEU A O 1
ATOM 3738 N N . THR A 1 461 ? -5.621 -16.516 4.73 1 93 461 THR A N 1
ATOM 3739 C CA . THR A 1 461 ? -6.742 -16.078 3.914 1 93 461 THR A CA 1
ATOM 3740 C C . THR A 1 461 ? -6.523 -14.641 3.424 1 93 461 THR A C 1
ATOM 3742 O O . THR A 1 461 ? -7.285 -14.141 2.596 1 93 461 THR A O 1
ATOM 3745 N N . GLU A 1 462 ? -5.52 -14.008 3.908 1 92.56 462 GLU A N 1
ATOM 3746 C CA . GLU A 1 462 ? -5.211 -12.664 3.418 1 92.56 462 GLU A CA 1
ATOM 3747 C C . GLU A 1 462 ? -4.781 -12.695 1.954 1 92.56 462 GLU A C 1
ATOM 3749 O O . GLU A 1 462 ? -3.84 -13.406 1.594 1 92.56 462 GLU A O 1
ATOM 3754 N N . PRO A 1 463 ? -5.48 -11.977 1.084 1 95.12 463 PRO A N 1
ATOM 3755 C CA . PRO A 1 463 ? -5.121 -12.008 -0.336 1 95.12 463 PRO A CA 1
ATOM 3756 C C . PRO A 1 463 ? -3.705 -11.492 -0.597 1 95.12 463 PRO A C 1
ATOM 3758 O O . PRO A 1 463 ? -3.223 -10.609 0.117 1 95.12 463 PRO A O 1
ATOM 3761 N N . GLY A 1 464 ? -3.057 -11.984 -1.58 1 95.88 464 GLY A N 1
ATOM 3762 C CA . GLY A 1 464 ? -1.714 -11.578 -1.961 1 95.88 464 GLY A CA 1
ATOM 3763 C C . GLY A 1 464 ? -0.953 -12.664 -2.703 1 95.88 464 GLY A C 1
ATOM 3764 O O . GLY A 1 464 ? -1.438 -13.789 -2.838 1 95.88 464 GLY A O 1
ATOM 3765 N N . LEU A 1 465 ? 0.192 -12.266 -3.277 1 96.88 465 LEU A N 1
ATOM 3766 C CA . LEU A 1 465 ? 1.188 -13.188 -3.816 1 96.88 465 LEU A CA 1
ATOM 3767 C C . LEU A 1 465 ? 2.281 -13.469 -2.791 1 96.88 465 LEU A C 1
ATOM 3769 O O . LEU A 1 465 ? 2.9 -12.539 -2.268 1 96.88 465 LEU A O 1
ATOM 3773 N N . TYR A 1 466 ? 2.482 -14.68 -2.496 1 96.12 466 TYR A N 1
ATOM 3774 C CA . TYR A 1 466 ? 3.449 -15.102 -1.488 1 96.12 466 TYR A CA 1
ATOM 3775 C C . TYR A 1 466 ? 4.395 -16.156 -2.047 1 96.12 466 TYR A C 1
ATOM 3777 O O . TYR A 1 466 ? 4.223 -16.609 -3.182 1 96.12 466 TYR A O 1
ATOM 3785 N N . TYR A 1 467 ? 5.391 -16.484 -1.318 1 96.19 467 TYR A N 1
ATOM 3786 C CA . TYR A 1 467 ? 6.332 -17.547 -1.665 1 96.19 467 TYR A CA 1
ATOM 3787 C C . TYR A 1 467 ? 6.652 -18.406 -0.451 1 96.19 467 TYR A C 1
ATOM 3789 O O . TYR A 1 467 ? 6.867 -17.891 0.648 1 96.19 467 TYR A O 1
ATOM 3797 N N . LEU A 1 468 ? 6.609 -19.672 -0.595 1 95.88 468 LEU A N 1
ATOM 3798 C CA . LEU A 1 468 ? 6.973 -20.641 0.423 1 95.88 468 LEU A CA 1
ATOM 3799 C C . LEU A 1 468 ? 8.289 -21.328 0.07 1 95.88 468 LEU A C 1
ATOM 3801 O O . LEU A 1 468 ? 8.406 -21.953 -0.988 1 95.88 468 LEU A O 1
ATOM 3805 N N . TYR A 1 469 ? 9.18 -21.219 0.914 1 94.38 469 TYR A N 1
ATOM 3806 C CA . TYR A 1 469 ? 10.43 -21.953 0.735 1 94.38 469 TYR A CA 1
ATOM 3807 C C . TYR A 1 469 ? 10.297 -23.391 1.201 1 94.38 469 TYR A C 1
ATOM 3809 O O . TYR A 1 469 ? 9.32 -23.75 1.873 1 94.38 469 TYR A O 1
ATOM 3817 N N . THR A 1 470 ? 11.297 -24.203 0.83 1 93.88 470 THR A N 1
ATOM 3818 C CA . THR A 1 470 ? 11.258 -25.641 1.145 1 93.88 470 THR A CA 1
ATOM 3819 C C . THR A 1 470 ? 11.117 -25.859 2.648 1 93.88 470 THR A C 1
ATOM 3821 O O . THR A 1 470 ? 10.359 -26.719 3.086 1 93.88 470 THR A O 1
ATOM 3824 N N . ASP A 1 471 ? 11.781 -25.047 3.393 1 91.69 471 ASP A N 1
ATOM 3825 C CA . ASP A 1 471 ? 11.742 -25.203 4.844 1 91.69 471 ASP A CA 1
ATOM 3826 C C . ASP A 1 471 ? 10.367 -24.844 5.398 1 91.69 471 ASP A C 1
ATOM 3828 O O . ASP A 1 471 ? 10 -25.297 6.484 1 91.69 471 ASP A O 1
ATOM 3832 N N . HIS A 1 472 ? 9.602 -24.078 4.672 1 92.69 472 HIS A N 1
ATOM 3833 C CA . HIS A 1 472 ? 8.242 -23.75 5.086 1 92.69 472 HIS A CA 1
ATOM 3834 C C . HIS A 1 472 ? 7.293 -24.922 4.812 1 92.69 472 HIS A C 1
ATOM 3836 O O . HIS A 1 472 ? 6.547 -25.344 5.699 1 92.69 472 HIS A O 1
ATOM 3842 N N . THR A 1 473 ? 7.387 -25.453 3.617 1 94.56 473 THR A N 1
ATOM 3843 C CA . THR A 1 473 ? 6.41 -26.438 3.148 1 94.56 473 THR A CA 1
ATOM 3844 C C . THR A 1 473 ? 6.504 -27.719 3.957 1 94.56 473 THR A C 1
ATOM 3846 O O . THR A 1 473 ? 5.496 -28.406 4.176 1 94.56 473 THR A O 1
ATOM 3849 N N . VAL A 1 474 ? 7.668 -28.016 4.453 1 93.5 474 VAL A N 1
ATOM 3850 C CA . VAL A 1 474 ? 7.867 -29.281 5.168 1 93.5 474 VAL A CA 1
ATOM 3851 C C . VAL A 1 474 ? 7.125 -29.234 6.504 1 93.5 474 VAL A C 1
ATOM 3853 O O . VAL A 1 474 ? 6.754 -30.281 7.047 1 93.5 474 VAL A O 1
ATOM 3856 N N . GLN A 1 475 ? 6.844 -28.016 6.969 1 91.94 475 GLN A N 1
ATOM 3857 C CA . GLN A 1 475 ? 6.215 -27.859 8.273 1 91.94 475 GLN A CA 1
ATOM 3858 C C . GLN A 1 475 ? 4.699 -27.734 8.148 1 91.94 475 GLN A C 1
ATOM 3860 O O . GLN A 1 475 ? 3.98 -27.812 9.148 1 91.94 475 GLN A O 1
ATOM 3865 N N . ILE A 1 476 ? 4.203 -27.594 7.027 1 95.94 476 ILE A N 1
ATOM 3866 C CA . ILE A 1 476 ? 2.789 -27.328 6.801 1 95.94 476 ILE A CA 1
ATOM 3867 C C . ILE A 1 476 ? 2.027 -28.641 6.699 1 95.94 476 ILE A C 1
ATOM 3869 O O . ILE A 1 476 ? 2.346 -29.5 5.859 1 95.94 476 ILE A O 1
ATOM 3873 N N . ASP A 1 477 ? 0.983 -28.828 7.43 1 95.44 477 ASP A N 1
ATOM 3874 C CA . ASP A 1 477 ? 0.295 -30.109 7.543 1 95.44 477 ASP A CA 1
ATOM 3875 C C . ASP A 1 477 ? -0.669 -30.312 6.375 1 95.44 477 ASP A C 1
ATOM 3877 O O . ASP A 1 477 ? -0.832 -31.438 5.891 1 95.44 477 ASP A O 1
ATOM 3881 N N . ASP A 1 478 ? -1.358 -29.312 5.961 1 95.94 478 ASP A N 1
ATOM 3882 C CA . ASP A 1 478 ? -2.369 -29.484 4.922 1 95.94 478 ASP A CA 1
ATOM 3883 C C . ASP A 1 478 ? -1.798 -29.172 3.543 1 95.94 478 ASP A C 1
ATOM 3885 O O . ASP A 1 478 ? -2.496 -28.625 2.688 1 95.94 478 ASP A O 1
ATOM 3889 N N . PHE A 1 479 ? -0.477 -29.375 3.355 1 96.69 479 PHE A N 1
ATOM 3890 C CA . PHE A 1 479 ? 0.158 -29.25 2.049 1 96.69 479 PHE A CA 1
ATOM 3891 C C . PHE A 1 479 ? -0.228 -30.422 1.145 1 96.69 479 PHE A C 1
ATOM 3893 O O . PHE A 1 479 ? -0.393 -31.547 1.613 1 96.69 479 PHE A O 1
ATOM 3900 N N . PRO A 1 480 ? -0.427 -30.188 -0.161 1 95.69 480 PRO A N 1
ATOM 3901 C CA . PRO A 1 480 ? -1.04 -31.219 -1.009 1 95.69 480 PRO A CA 1
ATOM 3902 C C . PRO A 1 480 ? -0.104 -32.406 -1.285 1 95.69 480 PRO A C 1
ATOM 3904 O O . PRO A 1 480 ? -0.55 -33.438 -1.742 1 95.69 480 PRO A O 1
ATOM 3907 N N . LEU A 1 481 ? 1.158 -32.312 -0.959 1 93.62 481 LEU A N 1
ATOM 3908 C CA . LEU A 1 481 ? 2.123 -33.406 -1.197 1 93.62 481 LEU A CA 1
ATOM 3909 C C . LEU A 1 481 ? 2.623 -33.969 0.119 1 93.62 481 LEU A C 1
ATOM 3911 O O . LEU A 1 481 ? 2.727 -33.281 1.12 1 93.62 481 LEU A O 1
ATOM 3915 N N . PRO A 1 482 ? 2.994 -35.281 0.041 1 90.12 482 PRO A N 1
ATOM 3916 C CA . PRO A 1 482 ? 3.682 -35.812 1.219 1 90.12 482 PRO A CA 1
ATOM 3917 C C . PRO A 1 482 ? 4.992 -35.094 1.516 1 90.12 482 PRO A C 1
ATOM 3919 O O . PRO A 1 482 ? 5.629 -34.562 0.602 1 90.12 482 PRO A O 1
ATOM 3922 N N . ARG A 1 483 ? 5.391 -35.031 2.729 1 90.94 483 ARG A N 1
ATOM 3923 C CA . ARG A 1 483 ? 6.539 -34.25 3.201 1 90.94 483 ARG A CA 1
ATOM 3924 C C . ARG A 1 483 ? 7.805 -34.656 2.441 1 90.94 483 ARG A C 1
ATOM 3926 O O . ARG A 1 483 ? 8.625 -33.781 2.113 1 90.94 483 ARG A O 1
ATOM 3933 N N . GLU A 1 484 ? 7.957 -35.938 2.156 1 88.06 484 GLU A N 1
ATOM 3934 C CA . GLU A 1 484 ? 9.164 -36.438 1.5 1 88.06 484 GLU A CA 1
ATOM 3935 C C . GLU A 1 484 ? 9.25 -35.938 0.058 1 88.06 484 GLU A C 1
ATOM 3937 O O . GLU A 1 484 ? 10.32 -36 -0.554 1 88.06 484 GLU A O 1
ATOM 3942 N N . TRP A 1 485 ? 8.148 -35.562 -0.469 1 90.06 485 TRP A N 1
ATOM 3943 C CA . TRP A 1 485 ? 8.062 -35.094 -1.854 1 90.06 485 TRP A CA 1
ATOM 3944 C C . TRP A 1 485 ? 8.266 -33.594 -1.946 1 90.06 485 TRP A C 1
ATOM 3946 O O . TRP A 1 485 ? 8.227 -33.031 -3.039 1 90.06 485 TRP A O 1
ATOM 3956 N N . ARG A 1 486 ? 8.477 -32.906 -0.831 1 92.44 486 ARG A N 1
ATOM 3957 C CA . ARG A 1 486 ? 8.531 -31.453 -0.763 1 92.44 486 ARG A CA 1
ATOM 3958 C C . ARG A 1 486 ? 9.969 -30.953 -0.829 1 92.44 486 ARG A C 1
ATOM 3960 O O . ARG A 1 486 ? 10.555 -30.609 0.196 1 92.44 486 ARG A O 1
ATOM 3967 N N . ASP A 1 487 ? 10.516 -30.797 -2.051 1 91.44 487 ASP A N 1
ATOM 3968 C CA . ASP A 1 487 ? 11.93 -30.516 -2.25 1 91.44 487 ASP A CA 1
ATOM 3969 C C . ASP A 1 487 ? 12.133 -29.203 -3.002 1 91.44 487 ASP A C 1
ATOM 3971 O O . ASP A 1 487 ? 13.188 -28.984 -3.59 1 91.44 487 ASP A O 1
ATOM 3975 N N . ALA A 1 488 ? 11.117 -28.453 -3.1 1 93.81 488 ALA A N 1
ATOM 3976 C CA . ALA A 1 488 ? 11.219 -27.188 -3.838 1 93.81 488 ALA A CA 1
ATOM 3977 C C . ALA A 1 488 ? 10.391 -26.094 -3.172 1 93.81 488 ALA A C 1
ATOM 3979 O O . ALA A 1 488 ? 9.586 -26.375 -2.283 1 93.81 488 ALA A O 1
ATOM 3980 N N . GLY A 1 489 ? 10.711 -24.844 -3.629 1 94.81 489 GLY A N 1
ATOM 3981 C CA . GLY A 1 489 ? 9.852 -23.734 -3.238 1 94.81 489 GLY A CA 1
ATOM 3982 C C . GLY A 1 489 ? 8.578 -23.656 -4.051 1 94.81 489 GLY A C 1
ATOM 3983 O O . GLY A 1 489 ? 8.461 -24.281 -5.102 1 94.81 489 GLY A O 1
ATOM 3984 N N . TRP A 1 490 ? 7.637 -22.875 -3.5 1 97.25 490 TRP A N 1
ATOM 3985 C CA . TRP A 1 490 ? 6.332 -22.766 -4.145 1 97.25 490 TRP A CA 1
ATOM 3986 C C . TRP A 1 490 ? 5.832 -21.328 -4.133 1 97.25 490 TRP A C 1
ATOM 3988 O O . TRP A 1 490 ? 5.934 -20.641 -3.117 1 97.25 490 TRP A O 1
ATOM 3998 N N . PHE A 1 491 ? 5.34 -20.859 -5.301 1 97.19 491 PHE A N 1
ATOM 3999 C CA . PHE A 1 491 ? 4.543 -19.625 -5.336 1 97.19 491 PHE A CA 1
ATOM 4000 C C . PHE A 1 491 ? 3.143 -19.891 -4.789 1 97.19 491 PHE A C 1
ATOM 4002 O O . PHE A 1 491 ? 2.535 -20.922 -5.074 1 97.19 491 PHE A O 1
ATOM 4009 N N . LEU A 1 492 ? 2.689 -19.031 -3.947 1 97.5 492 LEU A N 1
ATOM 4010 C CA . LEU A 1 492 ? 1.355 -19.125 -3.365 1 97.5 492 LEU A CA 1
ATOM 4011 C C . LEU A 1 492 ? 0.549 -17.859 -3.658 1 97.5 492 LEU A C 1
ATOM 4013 O O . LEU A 1 492 ? 0.964 -16.75 -3.301 1 97.5 492 LEU A O 1
ATOM 4017 N N . GLU A 1 493 ? -0.54 -18.031 -4.324 1 97.56 493 GLU A N 1
ATOM 4018 C CA . GLU A 1 493 ? -1.47 -16.953 -4.609 1 97.56 493 GLU A CA 1
ATOM 4019 C C . GLU A 1 493 ? -2.771 -17.109 -3.832 1 97.56 493 GLU A C 1
ATOM 4021 O O . GLU A 1 493 ? -3.391 -18.188 -3.869 1 97.56 493 GLU A O 1
ATOM 4026 N N . VAL A 1 494 ? -3.137 -16.141 -3.076 1 97.38 494 VAL A N 1
ATOM 4027 C CA . VAL A 1 494 ? -4.453 -16.047 -2.457 1 97.38 494 VAL A CA 1
ATOM 4028 C C . VAL A 1 494 ? -5.262 -14.93 -3.113 1 97.38 494 VAL A C 1
ATOM 4030 O O . VAL A 1 494 ? -4.93 -13.75 -2.965 1 97.38 494 VAL A O 1
ATOM 4033 N N . LYS A 1 495 ? -6.34 -15.258 -3.801 1 96.69 495 LYS A N 1
ATOM 4034 C CA . LYS A 1 495 ? -7.133 -14.289 -4.547 1 96.69 495 LYS A CA 1
ATOM 4035 C C . LYS A 1 495 ? -8.062 -13.508 -3.623 1 96.69 495 LYS A C 1
ATOM 4037 O O . LYS A 1 495 ? -8.43 -13.992 -2.553 1 96.69 495 LYS A O 1
ATOM 4042 N N . PRO A 1 496 ? -8.398 -12.25 -4.008 1 94.75 496 PRO A N 1
ATOM 4043 C CA . PRO A 1 496 ? -9.312 -11.453 -3.188 1 94.75 496 PRO A CA 1
ATOM 4044 C C . PRO A 1 496 ? -10.648 -12.148 -2.945 1 94.75 496 PRO A C 1
ATOM 4046 O O . PRO A 1 496 ? -11.18 -12.805 -3.846 1 94.75 496 PRO A O 1
ATOM 4049 N N . PRO A 1 497 ? -11.227 -12.016 -1.81 1 94.06 497 PRO A N 1
ATOM 4050 C CA . PRO A 1 497 ? -12.492 -12.656 -1.462 1 94.06 497 PRO A CA 1
ATOM 4051 C C . PRO A 1 497 ? -13.703 -11.883 -1.97 1 94.06 497 PRO A C 1
ATOM 4053 O O . PRO A 1 497 ? -13.594 -10.688 -2.277 1 94.06 497 PRO A O 1
ATOM 4056 N N . GLN A 1 498 ? -14.789 -12.555 -2.088 1 91.88 498 GLN A N 1
ATOM 4057 C CA . GLN A 1 498 ? -16.062 -11.867 -2.186 1 91.88 498 GLN A CA 1
ATOM 4058 C C . GLN A 1 498 ? -16.594 -11.477 -0.806 1 91.88 498 GLN A C 1
ATOM 4060 O O . GLN A 1 498 ? -15.875 -11.57 0.188 1 91.88 498 GLN A O 1
ATOM 4065 N N . THR A 1 499 ? -17.812 -10.945 -0.694 1 89.62 499 THR A N 1
ATOM 4066 C CA . THR A 1 499 ? -18.359 -10.312 0.5 1 89.62 499 THR A CA 1
ATOM 4067 C C . THR A 1 499 ? -18.422 -11.312 1.656 1 89.62 499 THR A C 1
ATOM 4069 O O . THR A 1 499 ? -18.344 -10.922 2.822 1 89.62 499 THR A O 1
ATOM 4072 N N . GLY A 1 500 ? -18.5 -12.602 1.331 1 88.56 500 GLY A N 1
ATOM 4073 C CA . GLY A 1 500 ? -18.562 -13.633 2.359 1 88.56 500 GLY A CA 1
ATOM 4074 C C . GLY A 1 500 ? -17.188 -14.055 2.859 1 88.56 500 GLY A C 1
ATOM 4075 O O . GLY A 1 500 ? -17.094 -14.781 3.852 1 88.56 500 GLY A O 1
ATOM 4076 N N . GLY A 1 501 ? -16.156 -13.68 2.133 1 92.56 501 GLY A N 1
ATOM 4077 C CA . GLY A 1 501 ? -14.805 -13.922 2.609 1 92.56 501 GLY A CA 1
ATOM 4078 C C . GLY A 1 501 ? -14.172 -15.156 1.994 1 92.56 501 GLY A C 1
ATOM 4079 O O . GLY A 1 501 ? -13.094 -15.594 2.422 1 92.56 501 GLY A O 1
ATOM 4080 N N . ASP A 1 502 ? -14.836 -15.812 1.058 1 94.94 502 ASP A N 1
ATOM 4081 C CA . ASP A 1 502 ? -14.258 -16.984 0.409 1 94.94 502 ASP A CA 1
ATOM 4082 C C . ASP A 1 502 ? -13.078 -16.609 -0.476 1 94.94 502 ASP A C 1
ATOM 4084 O O . ASP A 1 502 ? -13.117 -15.586 -1.166 1 94.94 502 ASP A O 1
ATOM 4088 N N . VAL A 1 503 ? -12.055 -17.453 -0.414 1 96.88 503 VAL A N 1
ATOM 4089 C CA . VAL A 1 503 ? -10.875 -17.156 -1.226 1 96.88 503 VAL A CA 1
ATOM 4090 C C . VAL A 1 503 ? -10.461 -18.391 -2.01 1 96.88 503 VAL A C 1
ATOM 4092 O O . VAL A 1 503 ? -10.852 -19.516 -1.665 1 96.88 503 VAL A O 1
ATOM 4095 N N . ILE A 1 504 ? -9.727 -18.188 -3.113 1 97.81 504 ILE A N 1
ATOM 4096 C CA . ILE A 1 504 ? -9.055 -19.234 -3.875 1 97.81 504 ILE A CA 1
ATOM 4097 C C . ILE A 1 504 ? -7.562 -19.234 -3.557 1 97.81 504 ILE A C 1
ATOM 4099 O O . ILE A 1 504 ? -6.938 -18.172 -3.5 1 97.81 504 ILE A O 1
ATOM 4103 N N . GLN A 1 505 ? -6.992 -20.344 -3.227 1 97.62 505 GLN A N 1
ATOM 4104 C CA . GLN A 1 505 ? -5.551 -20.531 -3.084 1 97.62 505 GLN A CA 1
ATOM 4105 C C . GLN A 1 505 ? -4.969 -21.297 -4.27 1 97.62 505 GLN A C 1
ATOM 4107 O O . GLN A 1 505 ? -5.543 -22.297 -4.711 1 97.62 505 GLN A O 1
ATOM 4112 N N . ILE A 1 506 ? -3.875 -20.859 -4.812 1 98.12 506 ILE A N 1
ATOM 4113 C CA . ILE A 1 506 ? -3.168 -21.5 -5.914 1 98.12 506 ILE A CA 1
ATOM 4114 C C . ILE A 1 506 ? -1.7 -21.703 -5.539 1 98.12 506 ILE A C 1
ATOM 4116 O O . ILE A 1 506 ? -1.002 -20.734 -5.215 1 98.12 506 ILE A O 1
ATOM 4120 N N . LEU A 1 507 ? -1.264 -22.875 -5.531 1 97.62 507 LEU A N 1
ATOM 4121 C CA . LEU A 1 507 ? 0.128 -23.25 -5.305 1 97.62 507 LEU A CA 1
ATOM 4122 C C . LEU A 1 507 ? 0.803 -23.656 -6.609 1 97.62 507 LEU A C 1
ATOM 4124 O O . LEU A 1 507 ? 0.282 -24.5 -7.348 1 97.62 507 LEU A O 1
ATOM 4128 N N . THR A 1 508 ? 1.916 -23.094 -6.91 1 97.5 508 THR A N 1
ATOM 4129 C CA . THR A 1 508 ? 2.691 -23.469 -8.086 1 97.5 508 THR A CA 1
ATOM 4130 C C . THR A 1 508 ? 4.148 -23.734 -7.711 1 97.5 508 THR A C 1
ATOM 4132 O O . THR A 1 508 ? 4.812 -22.859 -7.148 1 97.5 508 THR A O 1
ATOM 4135 N N . ARG A 1 509 ? 4.652 -24.891 -8.031 1 95.94 509 ARG A N 1
ATOM 4136 C CA . ARG A 1 509 ? 6.016 -25.281 -7.691 1 95.94 509 ARG A CA 1
ATOM 4137 C C . ARG A 1 509 ? 7.035 -24.484 -8.5 1 95.94 509 ARG A C 1
ATOM 4139 O O . ARG A 1 509 ? 6.844 -24.266 -9.695 1 95.94 509 ARG A O 1
ATOM 4146 N N . ASN A 1 510 ? 8.031 -24.031 -7.848 1 94.81 510 ASN A N 1
ATOM 4147 C CA . ASN A 1 510 ? 9.156 -23.344 -8.484 1 94.81 510 ASN A CA 1
ATOM 4148 C C . ASN A 1 510 ? 10.305 -24.297 -8.781 1 94.81 510 ASN A C 1
ATOM 4150 O O . ASN A 1 510 ? 11.141 -24.562 -7.922 1 94.81 510 ASN A O 1
ATOM 4154 N N . SER A 1 511 ? 10.359 -24.828 -10.008 1 91.44 511 SER A N 1
ATOM 4155 C CA . SER A 1 511 ? 11.398 -25.75 -10.461 1 91.44 511 SER A CA 1
ATOM 4156 C C . SER A 1 511 ? 11.695 -25.562 -11.945 1 91.44 511 SER A C 1
ATOM 4158 O O . SER A 1 511 ? 10.789 -25.234 -12.727 1 91.44 511 SER A O 1
ATOM 4160 N N . TYR A 1 512 ? 12.945 -25.875 -12.32 1 88.69 512 TYR A N 1
ATOM 4161 C CA . TYR A 1 512 ? 13.375 -25.609 -13.688 1 88.69 512 TYR A CA 1
ATOM 4162 C C . TYR A 1 512 ? 13.539 -26.906 -14.477 1 88.69 512 TYR A C 1
ATOM 4164 O O . TYR A 1 512 ? 13.547 -26.891 -15.711 1 88.69 512 TYR A O 1
ATOM 4172 N N . ALA A 1 513 ? 13.711 -27.969 -13.805 1 86.06 513 ALA A N 1
ATOM 4173 C CA . ALA A 1 513 ? 14.133 -29.203 -14.461 1 86.06 513 ALA A CA 1
ATOM 4174 C C . ALA A 1 513 ? 12.969 -30.188 -14.586 1 86.06 513 ALA A C 1
ATOM 4176 O O . ALA A 1 513 ? 13.133 -31.297 -15.102 1 86.06 513 ALA A O 1
ATOM 4177 N N . ARG A 1 514 ? 11.773 -29.828 -14.148 1 88.38 514 ARG A N 1
ATOM 4178 C CA . ARG A 1 514 ? 10.609 -30.703 -14.148 1 88.38 514 ARG A CA 1
ATOM 4179 C C . ARG A 1 514 ? 9.367 -29.969 -14.656 1 88.38 514 ARG A C 1
ATOM 4181 O O . ARG A 1 514 ? 9.398 -28.766 -14.859 1 88.38 514 ARG A O 1
ATOM 4188 N N . ASN A 1 515 ? 8.305 -30.812 -14.852 1 91.19 515 ASN A N 1
ATOM 4189 C CA . ASN A 1 515 ? 7.023 -30.188 -15.164 1 91.19 515 ASN A CA 1
ATOM 4190 C C . ASN A 1 515 ? 6.59 -29.219 -14.07 1 91.19 515 ASN A C 1
ATOM 4192 O O . ASN A 1 515 ? 6.836 -29.469 -12.883 1 91.19 515 ASN A O 1
ATOM 4196 N N . MET A 1 516 ? 6.012 -28.188 -14.523 1 93.06 516 MET A N 1
ATOM 4197 C CA . MET A 1 516 ? 5.363 -27.328 -13.539 1 93.06 516 MET A CA 1
ATOM 4198 C C . MET A 1 516 ? 4.227 -28.062 -12.836 1 93.06 516 MET A C 1
ATOM 4200 O O . MET A 1 516 ? 3.562 -28.906 -13.438 1 93.06 516 MET A O 1
ATOM 4204 N N . MET A 1 517 ? 4.105 -27.844 -11.617 1 93.94 517 MET A N 1
ATOM 4205 C CA . MET A 1 517 ? 3.062 -28.438 -10.789 1 93.94 517 MET A CA 1
ATOM 4206 C C . MET A 1 517 ? 2.234 -27.359 -10.094 1 93.94 517 MET A C 1
ATOM 4208 O O . MET A 1 517 ? 2.783 -26.469 -9.445 1 93.94 517 MET A O 1
ATOM 4212 N N . THR A 1 518 ? 0.893 -27.422 -10.273 1 97 518 THR A N 1
ATOM 4213 C CA . THR A 1 518 ? 0.001 -26.438 -9.68 1 97 518 THR A CA 1
ATOM 4214 C C . THR A 1 518 ? -1.169 -27.109 -8.977 1 97 518 THR A C 1
ATOM 4216 O O . THR A 1 518 ? -1.733 -28.078 -9.492 1 97 518 THR A O 1
ATOM 4219 N N . PHE A 1 519 ? -1.504 -26.703 -7.77 1 97.56 519 PHE A N 1
ATOM 4220 C CA . PHE A 1 519 ? -2.695 -27.094 -7.027 1 97.56 519 PHE A CA 1
ATOM 4221 C C . PHE A 1 519 ? -3.553 -25.891 -6.695 1 97.56 519 PHE A C 1
ATOM 4223 O O . PHE A 1 519 ? -3.027 -24.797 -6.457 1 97.56 519 PHE A O 1
ATOM 4230 N N . GLU A 1 520 ? -4.852 -26.047 -6.676 1 97.69 520 GLU A N 1
ATOM 4231 C CA . GLU A 1 520 ? -5.738 -24.953 -6.285 1 97.69 520 GLU A CA 1
ATOM 4232 C C . GLU A 1 520 ? -6.863 -25.453 -5.383 1 97.69 520 GLU A C 1
ATOM 4234 O O . GLU A 1 520 ? -7.223 -26.625 -5.426 1 97.69 520 GLU A O 1
ATOM 4239 N N . ARG A 1 521 ? -7.41 -24.625 -4.562 1 97.81 521 ARG A N 1
ATOM 4240 C CA . ARG A 1 521 ? -8.555 -24.938 -3.715 1 97.81 521 ARG A CA 1
ATOM 4241 C C . ARG A 1 521 ? -9.289 -23.688 -3.285 1 97.81 521 ARG A C 1
ATOM 4243 O O . ARG A 1 521 ? -8.852 -22.562 -3.584 1 97.81 521 ARG A O 1
ATOM 4250 N N . VAL A 1 522 ? -10.469 -23.875 -2.67 1 97.12 522 VAL A N 1
ATOM 4251 C CA . VAL A 1 522 ? -11.281 -22.766 -2.168 1 97.12 522 VAL A CA 1
ATOM 4252 C C . VAL A 1 522 ? -11.406 -22.875 -0.649 1 97.12 522 VAL A C 1
ATOM 4254 O O . VAL A 1 522 ? -11.539 -23.969 -0.104 1 97.12 522 VAL A O 1
ATOM 4257 N N . LEU A 1 523 ? -11.305 -21.797 -0.011 1 96.25 523 LEU A N 1
ATOM 4258 C CA . LEU A 1 523 ? -11.508 -21.672 1.429 1 96.25 523 LEU A CA 1
ATOM 4259 C C . LEU A 1 523 ? -12.719 -20.812 1.733 1 96.25 523 LEU A C 1
ATOM 4261 O O . LEU A 1 523 ? -12.898 -19.75 1.129 1 96.25 523 LEU A O 1
ATOM 4265 N N . SER A 1 524 ? -13.5 -21.234 2.664 1 93.31 524 SER A N 1
ATOM 4266 C CA . SER A 1 524 ? -14.641 -20.438 3.088 1 93.31 524 SER A CA 1
ATOM 4267 C C . SER A 1 524 ? -14.234 -19.406 4.145 1 93.31 524 SER A C 1
ATOM 4269 O O . SER A 1 524 ? -13.523 -19.75 5.094 1 93.31 524 SER A O 1
ATOM 4271 N N . GLY A 1 525 ? -14.664 -18.25 4.02 1 86.38 525 GLY A N 1
ATOM 4272 C CA . GLY A 1 525 ? -14.445 -17.219 5.02 1 86.38 525 GLY A CA 1
ATOM 4273 C C . GLY A 1 525 ? -15.406 -17.312 6.191 1 86.38 525 GLY A C 1
ATOM 4274 O O . GLY A 1 525 ? -15.109 -16.812 7.281 1 86.38 525 GLY A O 1
ATOM 4275 N N . ARG A 1 526 ? -16.578 -17.891 6.113 1 77.75 526 ARG A N 1
ATOM 4276 C CA . ARG A 1 526 ? -17.656 -17.859 7.094 1 77.75 526 ARG A CA 1
ATOM 4277 C C . ARG A 1 526 ? -17.625 -19.109 7.969 1 77.75 526 ARG A C 1
ATOM 4279 O O . ARG A 1 526 ? -17.734 -19.016 9.195 1 77.75 526 ARG A O 1
ATOM 4286 N N . THR A 1 527 ? -17.406 -20.219 7.242 1 80.38 527 THR A N 1
ATOM 4287 C CA . THR A 1 527 ? -17.625 -21.484 7.953 1 80.38 527 THR A CA 1
ATOM 4288 C C . THR A 1 527 ? -16.297 -22.141 8.305 1 80.38 527 THR A C 1
ATOM 4290 O O . THR A 1 527 ? -16.234 -23.031 9.141 1 80.38 527 THR A O 1
ATOM 4293 N N . GLY A 1 528 ? -15.305 -21.688 7.641 1 86.06 528 GLY A N 1
ATOM 4294 C CA . GLY A 1 528 ? -14.023 -22.344 7.852 1 86.06 528 GLY A CA 1
ATOM 4295 C C . GLY A 1 528 ? -13.844 -23.594 7.012 1 86.06 528 GLY A C 1
ATOM 4296 O O . GLY A 1 528 ? -12.797 -24.25 7.066 1 86.06 528 GLY A O 1
ATOM 4297 N N . ASP A 1 529 ? -14.844 -23.953 6.211 1 92.12 529 ASP A N 1
ATOM 4298 C CA . ASP A 1 529 ? -14.742 -25.094 5.297 1 92.12 529 ASP A CA 1
ATOM 4299 C C . ASP A 1 529 ? -13.617 -24.875 4.285 1 92.12 529 ASP A C 1
ATOM 4301 O O . ASP A 1 529 ? -13.406 -23.75 3.812 1 92.12 529 ASP A O 1
ATOM 4305 N N . ILE A 1 530 ? -12.945 -25.969 4.008 1 95.69 530 ILE A N 1
ATOM 4306 C CA . ILE A 1 530 ? -11.844 -25.953 3.057 1 95.69 530 ILE A CA 1
ATOM 4307 C C . ILE A 1 530 ? -12.008 -27.078 2.043 1 95.69 530 ILE A C 1
ATOM 4309 O O . ILE A 1 530 ? -12.203 -28.234 2.42 1 95.69 530 ILE A O 1
ATOM 4313 N N . SER A 1 531 ? -11.969 -26.75 0.793 1 95.56 531 SER A N 1
ATOM 4314 C CA . SER A 1 531 ? -12.055 -27.766 -0.244 1 95.56 531 SER A CA 1
ATOM 4315 C C . SER A 1 531 ? -10.75 -28.547 -0.363 1 95.56 531 SER A C 1
ATOM 4317 O O . SER A 1 531 ? -9.719 -28.125 0.165 1 95.56 531 SER A O 1
ATOM 4319 N N . ASP A 1 532 ? -10.867 -29.703 -1.055 1 94.12 532 ASP A N 1
ATOM 4320 C CA . ASP A 1 532 ? -9.672 -30.484 -1.367 1 94.12 532 ASP A CA 1
ATOM 4321 C C . ASP A 1 532 ? -8.797 -29.75 -2.379 1 94.12 532 ASP A C 1
ATOM 4323 O O . ASP A 1 532 ? -9.281 -28.906 -3.133 1 94.12 532 ASP A O 1
ATOM 4327 N N . TRP A 1 533 ? -7.527 -30.062 -2.324 1 96.25 533 TRP A N 1
ATOM 4328 C CA . TRP A 1 533 ? -6.629 -29.562 -3.361 1 96.25 533 TRP A CA 1
ATOM 4329 C C . TRP A 1 533 ? -6.961 -30.172 -4.715 1 96.25 533 TRP A C 1
ATOM 4331 O O . TRP A 1 533 ? -7.176 -31.391 -4.812 1 96.25 533 TRP A O 1
ATOM 4341 N N . ASN A 1 534 ? -7.035 -29.375 -5.719 1 96 534 ASN A N 1
ATOM 4342 C CA . ASN A 1 534 ? -7.195 -29.812 -7.105 1 96 534 ASN A CA 1
ATOM 4343 C C . ASN A 1 534 ? -5.891 -29.672 -7.887 1 96 534 ASN A C 1
ATOM 4345 O O . ASN A 1 534 ? -5.312 -28.594 -7.961 1 96 534 ASN A O 1
ATOM 4349 N N . TYR A 1 535 ? -5.469 -30.766 -8.414 1 95.69 535 TYR A N 1
ATOM 4350 C CA . TYR A 1 535 ? -4.305 -30.734 -9.289 1 95.69 535 TYR A CA 1
ATOM 4351 C C . TYR A 1 535 ? -4.668 -30.172 -10.664 1 95.69 535 TYR A C 1
ATOM 4353 O O . TYR A 1 535 ? -5.695 -30.547 -11.234 1 95.69 535 TYR A O 1
ATOM 4361 N N . VAL A 1 536 ? -3.816 -29.25 -11.18 1 94.75 536 VAL A N 1
ATOM 4362 C CA . VAL A 1 536 ? -3.984 -28.688 -12.516 1 94.75 536 VAL A CA 1
ATOM 4363 C C . VAL A 1 536 ? -2.975 -29.328 -13.469 1 94.75 536 VAL A C 1
ATOM 4365 O O . VAL A 1 536 ? -1.786 -29 -13.43 1 94.75 536 VAL A O 1
ATOM 4368 N N . PRO A 1 537 ? -3.453 -30.125 -14.352 1 91.19 537 PRO A N 1
ATOM 4369 C CA . PRO A 1 537 ? -2.523 -30.812 -15.25 1 91.19 537 PRO A CA 1
ATOM 4370 C C . PRO A 1 537 ? -1.739 -29.859 -16.141 1 91.19 537 PRO A C 1
ATOM 4372 O O . PRO A 1 537 ? -2.32 -28.938 -16.734 1 91.19 537 PRO A O 1
ATOM 4375 N N . LYS A 1 538 ? -0.442 -30 -16.109 1 91.75 538 LYS A N 1
ATOM 4376 C CA . LYS A 1 538 ? 0.521 -29.312 -16.969 1 91.75 538 LYS A CA 1
ATOM 4377 C C . LYS A 1 538 ? 1.653 -30.25 -17.375 1 91.75 538 LYS A C 1
ATOM 4379 O O . LYS A 1 538 ? 2.041 -31.141 -16.625 1 91.75 538 LYS A O 1
ATOM 4384 N N . ASN A 1 539 ? 2.131 -30 -18.625 1 91.38 539 ASN A N 1
ATOM 4385 C CA . ASN A 1 539 ? 3.193 -30.906 -19.047 1 91.38 539 ASN A CA 1
ATOM 4386 C C . ASN A 1 539 ? 4.125 -30.25 -20.062 1 91.38 539 ASN A C 1
ATOM 4388 O O . ASN A 1 539 ? 3.668 -29.562 -20.984 1 91.38 539 ASN A O 1
ATOM 4392 N N . SER A 1 540 ? 5.395 -30.375 -19.859 1 89.5 540 SER A N 1
ATOM 4393 C CA . SER A 1 540 ? 6.414 -29.844 -20.766 1 89.5 540 SER A CA 1
ATOM 4394 C C . SER A 1 540 ? 7.094 -30.953 -21.547 1 89.5 540 SER A C 1
ATOM 4396 O O . SER A 1 540 ? 8.062 -30.703 -22.281 1 89.5 540 SER A O 1
ATOM 4398 N N . GLY A 1 541 ? 6.629 -32.125 -21.453 1 85.31 541 GLY A N 1
ATOM 4399 C CA . GLY A 1 541 ? 7.297 -33.281 -22.047 1 85.31 541 GLY A CA 1
ATOM 4400 C C . GLY A 1 541 ? 8.359 -33.875 -21.156 1 85.31 541 GLY A C 1
ATOM 4401 O O . GLY A 1 541 ? 9.094 -34.781 -21.594 1 85.31 541 GLY A O 1
ATOM 4402 N N . LYS A 1 542 ? 8.422 -33.312 -20 1 84.44 542 LYS A N 1
ATOM 4403 C CA . LYS A 1 542 ? 9.312 -33.906 -19.016 1 84.44 542 LYS A CA 1
ATOM 4404 C C . LYS A 1 542 ? 8.562 -34.844 -18.094 1 84.44 542 LYS A C 1
ATOM 4406 O O . LYS A 1 542 ? 7.328 -34.875 -18.094 1 84.44 542 LYS A O 1
ATOM 4411 N N . TRP A 1 543 ? 9.367 -35.719 -17.547 1 75.31 543 TRP A N 1
ATOM 4412 C CA . TRP A 1 543 ? 8.719 -36.688 -16.688 1 75.31 543 TRP A CA 1
ATOM 4413 C C . TRP A 1 543 ? 8.812 -36.25 -15.227 1 75.31 543 TRP A C 1
ATOM 4415 O O . TRP A 1 543 ? 9.719 -35.5 -14.844 1 75.31 543 TRP A O 1
ATOM 4425 N N . GLU A 1 544 ? 7.738 -36.625 -14.539 1 80.69 544 GLU A N 1
ATOM 4426 C CA . GLU A 1 544 ? 7.797 -36.688 -13.086 1 80.69 544 GLU A CA 1
ATOM 4427 C C . GLU A 1 544 ? 8.164 -38.094 -12.594 1 80.69 544 GLU A C 1
ATOM 4429 O O . GLU A 1 544 ? 7.629 -39.094 -13.086 1 80.69 544 GLU A O 1
ATOM 4434 N N . ARG A 1 545 ? 9.156 -38.156 -11.805 1 85 545 ARG A N 1
ATOM 4435 C CA . ARG A 1 545 ? 9.562 -39.438 -11.258 1 85 545 ARG A CA 1
ATOM 4436 C C . ARG A 1 545 ? 8.836 -39.75 -9.953 1 85 545 ARG A C 1
ATOM 4438 O O . ARG A 1 545 ? 8.602 -38.844 -9.141 1 85 545 ARG A O 1
ATOM 4445 N N . VAL A 1 546 ? 8.539 -41.031 -9.891 1 89.06 546 VAL A N 1
ATOM 4446 C CA . VAL A 1 546 ? 7.973 -41.438 -8.609 1 89.06 546 VAL A CA 1
ATOM 4447 C C . VAL A 1 546 ? 9.055 -41.406 -7.535 1 89.06 546 VAL A C 1
ATOM 4449 O O . VAL A 1 546 ? 10.117 -42 -7.707 1 89.06 546 VAL A O 1
ATOM 4452 N N . PRO A 1 547 ? 8.797 -40.75 -6.5 1 88.56 547 PRO A N 1
ATOM 4453 C CA . PRO A 1 547 ? 9.789 -40.75 -5.422 1 88.56 547 PRO A CA 1
ATOM 4454 C C . PRO A 1 547 ? 10.125 -42.156 -4.93 1 88.56 547 PRO A C 1
ATOM 4456 O O . PRO A 1 547 ? 9.242 -43 -4.848 1 88.56 547 PRO A O 1
ATOM 4459 N N . SER A 1 548 ? 11.375 -42.344 -4.406 1 89.88 548 SER A N 1
ATOM 4460 C CA . SER A 1 548 ? 11.898 -43.656 -4.062 1 89.88 548 SER A CA 1
ATOM 4461 C C . SER A 1 548 ? 11.25 -44.188 -2.791 1 89.88 548 SER A C 1
ATOM 4463 O O . SER A 1 548 ? 11.234 -45.406 -2.562 1 89.88 548 SER A O 1
ATOM 4465 N N . PHE A 1 549 ? 10.703 -43.312 -2.012 1 90.25 549 PHE A N 1
ATOM 4466 C CA . PHE A 1 549 ? 10.125 -43.75 -0.75 1 90.25 549 PHE A CA 1
ATOM 4467 C C . PHE A 1 549 ? 8.781 -44.438 -0.983 1 90.25 549 PHE A C 1
ATOM 4469 O O . PHE A 1 549 ? 8.266 -45.125 -0.096 1 90.25 549 PHE A O 1
ATOM 4476 N N . ILE A 1 550 ? 8.227 -44.312 -2.121 1 93.5 550 ILE A N 1
ATOM 4477 C CA . ILE A 1 550 ? 6.965 -44.938 -2.443 1 93.5 550 ILE A CA 1
ATOM 4478 C C . ILE A 1 550 ? 7.215 -46.406 -2.84 1 93.5 550 ILE A C 1
ATOM 4480 O O . ILE A 1 550 ? 7.934 -46.688 -3.807 1 93.5 550 ILE A O 1
ATOM 4484 N N . THR A 1 551 ? 6.555 -47.344 -2.135 1 94.75 551 THR A N 1
ATOM 4485 C CA . THR A 1 551 ? 6.805 -48.75 -2.391 1 94.75 551 THR A CA 1
ATOM 4486 C C . THR A 1 551 ? 5.531 -49.438 -2.854 1 94.75 551 THR A C 1
ATOM 4488 O O . THR A 1 551 ? 5.555 -50.625 -3.18 1 94.75 551 THR A O 1
ATOM 4491 N N . LYS A 1 552 ? 4.449 -48.719 -2.848 1 95.06 552 LYS A N 1
ATOM 4492 C CA . LYS A 1 552 ? 3.182 -49.25 -3.332 1 95.06 552 LYS A CA 1
ATOM 4493 C C . LYS A 1 552 ? 2.588 -48.344 -4.422 1 95.06 552 LYS A C 1
ATOM 4495 O O . LYS A 1 552 ? 2.539 -47.125 -4.273 1 95.06 552 LYS A O 1
ATOM 4500 N N . MET A 1 553 ? 2.086 -48.969 -5.453 1 95.06 553 MET A N 1
ATOM 4501 C CA . MET A 1 553 ? 1.434 -48.25 -6.531 1 95.06 553 MET A CA 1
ATOM 4502 C C . MET A 1 553 ? 0.22 -47.469 -6.016 1 95.06 553 MET A C 1
ATOM 4504 O O . MET A 1 553 ? -0.078 -46.375 -6.492 1 95.06 553 MET A O 1
ATOM 4508 N N . SER A 1 554 ? -0.446 -48.062 -5.051 1 94.38 554 SER A N 1
ATOM 4509 C CA . SER A 1 554 ? -1.671 -47.469 -4.527 1 94.38 554 SER A CA 1
ATOM 4510 C C . SER A 1 554 ? -1.396 -46.125 -3.875 1 94.38 554 SER A C 1
ATOM 4512 O O . SER A 1 554 ? -2.312 -45.312 -3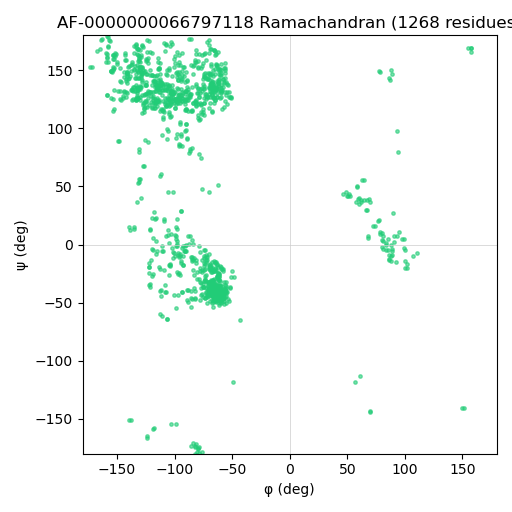.686 1 94.38 554 SER A O 1
ATOM 4514 N N . ASP A 1 555 ? -0.142 -45.844 -3.541 1 92.94 555 ASP A N 1
ATOM 4515 C CA . ASP A 1 555 ? 0.229 -44.594 -2.912 1 92.94 555 ASP A CA 1
ATOM 4516 C C . ASP A 1 555 ? 0.377 -43.5 -3.951 1 92.94 555 ASP A C 1
ATOM 4518 O O . ASP A 1 555 ? 0.496 -42.312 -3.6 1 92.94 555 ASP A O 1
ATOM 4522 N N . ILE A 1 556 ? 0.423 -43.844 -5.191 1 93.94 556 ILE A N 1
ATOM 4523 C CA . ILE A 1 556 ? 0.42 -42.875 -6.277 1 93.94 556 ILE A CA 1
ATOM 4524 C C . ILE A 1 556 ? -1.018 -42.562 -6.695 1 93.94 556 ILE A C 1
ATOM 4526 O O . ILE A 1 556 ? -1.548 -43.188 -7.621 1 93.94 556 ILE A O 1
ATOM 4530 N N . ASN A 1 557 ? -1.606 -41.562 -6.086 1 93.06 557 ASN A N 1
ATOM 4531 C CA . ASN A 1 557 ? -3.055 -41.438 -6.219 1 93.06 557 ASN A CA 1
ATOM 4532 C C . ASN A 1 557 ? -3.477 -40 -6.508 1 93.06 557 ASN A C 1
ATOM 4534 O O . ASN A 1 557 ? -4.633 -39.656 -6.297 1 93.06 557 ASN A O 1
ATOM 4538 N N . ILE A 1 558 ? -2.551 -39.156 -6.898 1 92.88 558 ILE A N 1
ATOM 4539 C CA . ILE A 1 558 ? -2.947 -37.812 -7.281 1 92.88 558 ILE A CA 1
ATOM 4540 C C . ILE A 1 558 ? -3.502 -37.812 -8.703 1 92.88 558 ILE A C 1
ATOM 4542 O O . ILE A 1 558 ? -2.746 -37.938 -9.672 1 92.88 558 ILE A O 1
ATOM 4546 N N . VAL A 1 559 ? -4.773 -37.625 -8.82 1 93.5 559 VAL A N 1
ATOM 4547 C CA . VAL A 1 559 ? -5.484 -37.75 -10.086 1 93.5 559 VAL A CA 1
ATOM 4548 C C . VAL A 1 559 ? -5.02 -36.656 -11.039 1 93.5 559 VAL A C 1
ATOM 4550 O O . VAL A 1 559 ? -4.926 -35.469 -10.656 1 93.5 559 VAL A O 1
ATOM 4553 N N . GLY A 1 560 ? -4.73 -37.031 -12.297 1 91.88 560 GLY A N 1
ATOM 4554 C CA . GLY A 1 560 ? -4.281 -36.125 -13.32 1 91.88 560 GLY A CA 1
ATOM 4555 C C . GLY A 1 560 ? -2.783 -36.156 -13.555 1 91.88 560 GLY A C 1
ATOM 4556 O O . GLY A 1 560 ? -2.295 -35.688 -14.586 1 91.88 560 GLY A O 1
ATOM 4557 N N . MET A 1 561 ? -2.066 -36.75 -12.648 1 92.5 561 MET A N 1
ATOM 4558 C CA . MET A 1 561 ? -0.614 -36.812 -12.789 1 92.5 561 MET A CA 1
ATOM 4559 C C . MET A 1 561 ? -0.202 -38 -13.633 1 92.5 561 MET A C 1
ATOM 4561 O O . MET A 1 561 ? -0.942 -39 -13.727 1 92.5 561 MET A O 1
ATOM 4565 N N . SER A 1 562 ? 0.935 -37.906 -14.25 1 92.88 562 SER A N 1
ATOM 4566 C CA . SER A 1 562 ? 1.566 -39 -14.992 1 92.88 562 SER A CA 1
ATOM 4567 C C . SER A 1 562 ? 3.012 -39.219 -14.555 1 92.88 562 SER A C 1
ATOM 4569 O O . SER A 1 562 ? 3.691 -38.25 -14.172 1 92.88 562 SER A O 1
ATOM 4571 N N . PHE A 1 563 ? 3.443 -40.469 -14.586 1 92.44 563 PHE A N 1
ATOM 4572 C CA . PHE A 1 563 ? 4.789 -40.812 -14.156 1 92.44 563 PHE A CA 1
ATOM 4573 C C . PHE A 1 563 ? 5.43 -41.781 -15.141 1 92.44 563 PHE A C 1
ATOM 4575 O O . PHE A 1 563 ? 4.727 -42.531 -15.836 1 92.44 563 PHE A O 1
ATOM 4582 N N . TYR A 1 564 ? 6.668 -41.719 -15.234 1 91.88 564 TYR A N 1
ATOM 4583 C CA . TYR A 1 564 ? 7.434 -42.75 -15.898 1 91.88 564 TYR A CA 1
ATOM 4584 C C . TYR A 1 564 ? 8.016 -43.75 -14.883 1 91.88 564 TYR A C 1
ATOM 4586 O O . TYR A 1 564 ? 8.703 -43.344 -13.945 1 91.88 564 TYR A O 1
ATOM 4594 N N . LEU A 1 565 ? 7.75 -45.031 -15.055 1 93 565 LEU A N 1
ATOM 4595 C CA . LEU A 1 565 ? 8.234 -46.062 -14.156 1 93 565 LEU A CA 1
ATOM 4596 C C . LEU A 1 565 ? 9.43 -46.812 -14.766 1 93 565 LEU A C 1
ATOM 4598 O O . LEU A 1 565 ? 9.328 -47.375 -15.844 1 93 565 LEU A O 1
ATOM 4602 N N . THR A 1 566 ? 10.492 -46.781 -14.047 1 91.62 566 THR A N 1
ATOM 4603 C CA . THR A 1 566 ? 11.695 -47.5 -14.453 1 91.62 566 THR A CA 1
ATOM 4604 C C . THR A 1 566 ? 11.641 -48.938 -13.992 1 91.62 566 THR A C 1
ATOM 4606 O O . THR A 1 566 ? 10.711 -49.344 -13.297 1 91.62 566 THR A O 1
ATOM 4609 N N . THR A 1 567 ? 12.781 -49.656 -14.453 1 93 567 THR A N 1
ATOM 4610 C CA . THR A 1 567 ? 12.938 -51.031 -14 1 93 567 THR A CA 1
ATOM 4611 C C . THR A 1 567 ? 13.031 -51.094 -12.477 1 93 567 THR A C 1
ATOM 4613 O O . THR A 1 567 ? 12.438 -51.969 -11.844 1 93 567 THR A O 1
ATOM 4616 N N . ASP A 1 568 ? 13.711 -50.156 -11.906 1 93.25 568 ASP A N 1
ATOM 4617 C CA . ASP A 1 568 ? 13.875 -50.094 -10.461 1 93.25 568 ASP A CA 1
ATOM 4618 C C . ASP A 1 568 ? 12.539 -49.812 -9.766 1 93.25 568 ASP A C 1
ATOM 4620 O O . ASP A 1 568 ? 12.266 -50.375 -8.695 1 93.25 568 ASP A O 1
ATOM 4624 N N . ASP A 1 569 ? 11.688 -49.125 -10.367 1 94.12 569 ASP A N 1
ATOM 4625 C CA . ASP A 1 569 ? 10.383 -48.781 -9.789 1 94.12 569 ASP A CA 1
ATOM 4626 C C . ASP A 1 569 ? 9.477 -50.031 -9.758 1 94.12 569 ASP A C 1
ATOM 4628 O O . ASP A 1 569 ? 8.891 -50.344 -8.719 1 94.12 569 ASP A O 1
ATOM 4632 N N . THR A 1 570 ? 9.383 -50.719 -10.914 1 94.38 570 THR A N 1
ATOM 4633 C CA . THR A 1 570 ? 8.492 -51.875 -10.984 1 94.38 570 THR A CA 1
ATOM 4634 C C . THR A 1 570 ? 8.953 -52.969 -10.016 1 94.38 570 THR A C 1
ATOM 4636 O O . THR A 1 570 ? 8.125 -53.688 -9.461 1 94.38 570 THR A O 1
ATOM 4639 N N . LYS A 1 571 ? 10.258 -53.031 -9.82 1 94.81 571 LYS A N 1
ATOM 4640 C CA . LYS A 1 571 ? 10.789 -54 -8.859 1 94.81 571 LYS A CA 1
ATOM 4641 C C . LYS A 1 571 ? 10.445 -53.594 -7.43 1 94.81 571 LYS A C 1
ATOM 4643 O O . LYS A 1 571 ? 10.141 -54.438 -6.594 1 94.81 571 LYS A O 1
ATOM 4648 N N . ARG A 1 572 ? 10.516 -52.344 -7.184 1 94.81 572 ARG A N 1
ATOM 4649 C CA . ARG A 1 572 ? 10.328 -51.781 -5.844 1 94.81 572 ARG A CA 1
ATOM 4650 C C . ARG A 1 572 ? 8.867 -51.875 -5.422 1 94.81 572 ARG A C 1
ATOM 4652 O O . ARG A 1 572 ? 8.57 -52.125 -4.25 1 94.81 572 ARG A O 1
ATOM 4659 N N . PHE A 1 573 ? 7.926 -51.781 -6.316 1 96.06 573 PHE A N 1
ATOM 4660 C CA . PHE A 1 573 ? 6.504 -51.75 -5.988 1 96.06 573 PHE A CA 1
ATOM 4661 C C . PHE A 1 573 ? 6.012 -53.125 -5.586 1 96.06 573 PHE A C 1
ATOM 4663 O O . PHE A 1 573 ? 6.031 -54.062 -6.395 1 96.06 573 PHE A O 1
ATOM 4670 N N . THR A 1 574 ? 5.477 -53.312 -4.418 1 95.12 574 THR A N 1
ATOM 4671 C CA . THR A 1 574 ? 5.035 -54.594 -3.881 1 95.12 574 THR A CA 1
ATOM 4672 C C . THR A 1 574 ? 3.75 -55.031 -4.562 1 95.12 574 THR A C 1
ATOM 4674 O O . THR A 1 574 ? 3.494 -56.25 -4.672 1 95.12 574 THR A O 1
ATOM 4677 N N . ASP A 1 575 ? 2.945 -54.062 -4.992 1 94.19 575 ASP A N 1
ATOM 4678 C CA . ASP A 1 575 ? 1.649 -54.406 -5.562 1 94.19 575 ASP A CA 1
ATOM 4679 C C . ASP A 1 575 ? 1.669 -54.312 -7.086 1 94.19 575 ASP A C 1
ATOM 4681 O O . ASP A 1 575 ? 0.617 -54.188 -7.715 1 94.19 575 ASP A O 1
ATOM 4685 N N . PHE A 1 576 ? 2.809 -54.125 -7.684 1 95.62 576 PHE A N 1
ATOM 4686 C CA . PHE A 1 576 ? 2.932 -54.219 -9.133 1 95.62 576 PHE A CA 1
ATOM 4687 C C . PHE A 1 576 ? 2.717 -55.656 -9.609 1 95.62 576 PHE A C 1
ATOM 4689 O O . PHE A 1 576 ? 3.053 -56.594 -8.906 1 95.62 576 PHE A O 1
ATOM 4696 N N . PRO A 1 577 ? 2.121 -55.906 -10.828 1 94.31 577 PRO A N 1
ATOM 4697 C CA . PRO A 1 577 ? 1.904 -57.281 -11.258 1 94.31 577 PRO A CA 1
ATOM 4698 C C . PRO A 1 577 ? 3.201 -58.062 -11.352 1 94.31 577 PRO A C 1
ATOM 4700 O O . PRO A 1 577 ? 4.137 -57.688 -12.047 1 94.31 577 PRO A O 1
ATOM 4703 N N . THR A 1 578 ? 3.193 -59.281 -10.789 1 93.5 578 THR A N 1
ATOM 4704 C CA . THR A 1 578 ? 4.395 -60.094 -10.656 1 93.5 578 THR A CA 1
ATOM 4705 C C . THR A 1 578 ? 4.949 -60.5 -12.023 1 93.5 578 THR A C 1
ATOM 4707 O O . THR A 1 578 ? 6.164 -60.531 -12.211 1 93.5 578 THR A O 1
ATOM 4710 N N . GLU A 1 579 ? 4.125 -60.719 -12.984 1 92.62 579 GLU A N 1
ATOM 4711 C CA . GLU A 1 579 ? 4.516 -61.156 -14.32 1 92.62 579 GLU A CA 1
ATOM 4712 C C . GLU A 1 579 ? 5.289 -60.062 -15.062 1 92.62 579 GLU A C 1
ATOM 4714 O O . GLU A 1 579 ? 5.988 -60.375 -16.031 1 92.62 579 GLU A O 1
ATOM 4719 N N . ARG A 1 580 ? 5.152 -58.906 -14.664 1 92.56 580 ARG A N 1
ATOM 4720 C CA . ARG A 1 580 ? 5.785 -57.781 -15.375 1 92.56 580 ARG A CA 1
ATOM 4721 C C . ARG A 1 580 ? 6.82 -57.094 -14.5 1 92.56 580 ARG A C 1
ATOM 4723 O O . ARG A 1 580 ? 7.324 -56.031 -14.852 1 92.56 580 ARG A O 1
ATOM 4730 N N . LYS A 1 581 ? 7.047 -57.562 -13.367 1 92.69 581 LYS A N 1
ATOM 4731 C CA . LYS A 1 581 ? 8.086 -57 -12.516 1 92.69 581 LYS A CA 1
ATOM 4732 C C . LYS A 1 581 ? 9.453 -57.094 -13.18 1 92.69 581 LYS A C 1
ATOM 4734 O O . LYS A 1 581 ? 9.812 -58.156 -13.727 1 92.69 581 LYS A O 1
ATOM 4739 N N . GLY A 1 582 ? 10.195 -55.969 -13.156 1 89.88 582 GLY A N 1
ATOM 4740 C CA . GLY A 1 582 ? 11.516 -55.938 -13.75 1 89.88 582 GLY A CA 1
ATOM 4741 C C . GLY A 1 582 ? 11.5 -55.625 -15.234 1 89.88 582 GLY A C 1
ATOM 4742 O O . GLY A 1 582 ? 12.555 -55.531 -15.867 1 89.88 582 GLY A O 1
ATOM 4743 N N . VAL A 1 583 ? 10.406 -55.688 -15.797 1 85.25 583 VAL A N 1
ATOM 4744 C CA . VAL A 1 583 ? 10.273 -55.25 -17.188 1 85.25 583 VAL A CA 1
ATOM 4745 C C . VAL A 1 583 ? 10.227 -53.75 -17.266 1 85.25 583 VAL A C 1
ATOM 4747 O O . VAL A 1 583 ? 9.422 -53.094 -16.578 1 85.25 583 VAL A O 1
ATOM 4750 N N . ALA A 1 584 ? 11.18 -53.375 -17.984 1 75.06 584 ALA A N 1
ATOM 4751 C CA . ALA A 1 584 ? 11.406 -51.938 -17.922 1 75.06 584 ALA A CA 1
ATOM 4752 C C . ALA A 1 584 ? 10.484 -51.188 -18.891 1 75.06 584 ALA A C 1
ATOM 4754 O O . ALA A 1 584 ? 10.078 -51.719 -19.922 1 75.06 584 ALA A O 1
ATOM 4755 N N . GLY A 1 585 ? 10.086 -49.969 -18.453 1 87.75 585 GLY A N 1
ATOM 4756 C CA . GLY A 1 585 ? 9.508 -48.812 -19.172 1 87.75 585 GLY A CA 1
ATOM 4757 C C . GLY A 1 585 ? 7.996 -48.812 -19.156 1 87.75 585 GLY A C 1
ATOM 4758 O O . GLY A 1 585 ? 7.367 -49.656 -19.797 1 87.75 585 GLY A O 1
ATOM 4759 N N . TRP A 1 586 ? 7.359 -48.094 -18.297 1 93.25 586 TRP A N 1
ATOM 4760 C CA . TRP A 1 586 ? 5.91 -47.906 -18.266 1 93.25 586 TRP A CA 1
ATOM 4761 C C . TRP A 1 586 ? 5.535 -46.469 -18.031 1 93.25 586 TRP A C 1
ATOM 4763 O O . TRP A 1 586 ? 6.121 -45.781 -17.172 1 93.25 586 TRP A O 1
ATOM 4773 N N . ASN A 1 587 ? 4.645 -45.969 -18.812 1 93.94 587 ASN A N 1
ATOM 4774 C CA . ASN A 1 587 ? 4.004 -44.688 -18.516 1 93.94 587 ASN A CA 1
ATOM 4775 C C . ASN A 1 587 ? 2.742 -44.875 -17.672 1 93.94 587 ASN A C 1
ATOM 4777 O O . ASN A 1 587 ? 1.81 -45.562 -18.094 1 93.94 587 ASN A O 1
ATOM 4781 N N . LEU A 1 588 ? 2.811 -44.344 -16.516 1 95.06 588 LEU A N 1
ATOM 4782 C CA . LEU A 1 588 ? 1.679 -44.438 -15.602 1 95.06 588 LEU A CA 1
ATOM 4783 C C . LEU A 1 588 ? 0.825 -43.188 -15.648 1 95.06 588 LEU A C 1
ATOM 4785 O O . LEU A 1 588 ? 1.338 -42.062 -15.492 1 95.06 588 LEU A O 1
ATOM 4789 N N . TYR A 1 589 ? -0.451 -43.312 -15.906 1 95.06 589 TYR A N 1
ATOM 4790 C CA . TYR A 1 589 ? -1.442 -42.25 -15.844 1 95.06 589 TYR A CA 1
ATOM 4791 C C . TYR A 1 589 ? -2.449 -42.5 -14.727 1 95.06 589 TYR A C 1
ATOM 4793 O O . TYR A 1 589 ? -3.121 -43.531 -14.711 1 95.06 589 TYR A O 1
ATOM 4801 N N . VAL A 1 590 ? -2.537 -41.531 -13.836 1 94.69 590 VAL A N 1
ATOM 4802 C CA . VAL A 1 590 ? -3.533 -41.625 -12.773 1 94.69 590 VAL A CA 1
ATOM 4803 C C . VAL A 1 590 ? -4.828 -40.969 -13.227 1 94.69 590 VAL A C 1
ATOM 4805 O O . VAL A 1 590 ? -4.887 -39.75 -13.359 1 94.69 590 VAL A O 1
ATOM 4808 N N . GLU A 1 591 ? -5.848 -41.688 -13.352 1 95.56 591 GLU A N 1
ATOM 4809 C CA . GLU A 1 591 ? -7.086 -41.188 -13.93 1 95.56 591 GLU A CA 1
ATOM 4810 C C . GLU A 1 591 ? -8.211 -41.156 -12.898 1 95.56 591 GLU A C 1
ATOM 4812 O O . GLU A 1 591 ? -8.156 -41.875 -11.891 1 95.56 591 GLU A O 1
ATOM 4817 N N . ALA A 1 592 ? -9.242 -40.312 -13.133 1 93.38 592 ALA A N 1
ATOM 4818 C CA . ALA A 1 592 ? -10.352 -40.094 -12.203 1 93.38 592 ALA A CA 1
ATOM 4819 C C . ALA A 1 592 ? -11.297 -41.281 -12.188 1 93.38 592 ALA A C 1
ATOM 4821 O O . ALA A 1 592 ? -11.477 -41.969 -13.203 1 93.38 592 ALA A O 1
ATOM 4822 N N . SER A 1 593 ? -11.797 -41.531 -11.055 1 92.69 593 SER A N 1
ATOM 4823 C CA . SER A 1 593 ? -12.82 -42.531 -10.805 1 92.69 593 SER A CA 1
ATOM 4824 C C . SER A 1 593 ? -13.891 -42.031 -9.852 1 92.69 593 SER A C 1
ATOM 4826 O O . SER A 1 593 ? -14.242 -40.844 -9.898 1 92.69 593 SER A O 1
ATOM 4828 N N . ASN A 1 594 ? -14.523 -42.906 -9.086 1 87.88 594 ASN A N 1
ATOM 4829 C CA . ASN A 1 594 ? -15.508 -42.469 -8.086 1 87.88 594 ASN A CA 1
ATOM 4830 C C . ASN A 1 594 ? -14.836 -41.75 -6.922 1 87.88 594 ASN A C 1
ATOM 4832 O O . ASN A 1 594 ? -13.617 -41.562 -6.906 1 87.88 594 ASN A O 1
ATOM 4836 N N . THR A 1 595 ? -15.68 -41.188 -6.07 1 86.5 595 THR A N 1
ATOM 4837 C CA . THR A 1 595 ? -15.164 -40.406 -4.949 1 86.5 595 THR A CA 1
ATOM 4838 C C . THR A 1 595 ? -14.219 -41.25 -4.102 1 86.5 595 THR A C 1
ATOM 4840 O O . THR A 1 595 ? -14.609 -42.281 -3.564 1 86.5 595 THR A O 1
ATOM 4843 N N . GLY A 1 596 ? -12.953 -40.75 -4.074 1 84.62 596 GLY A N 1
ATOM 4844 C CA . GLY A 1 596 ? -11.961 -41.469 -3.271 1 84.62 596 GLY A CA 1
ATOM 4845 C C . GLY A 1 596 ? -11.188 -42.5 -4.051 1 84.62 596 GLY A C 1
ATOM 4846 O O . GLY A 1 596 ? -10.141 -42.969 -3.6 1 84.62 596 GLY A O 1
ATOM 4847 N N . GLY A 1 597 ? -11.719 -42.812 -5.195 1 92.38 597 GLY A N 1
ATOM 4848 C CA . GLY A 1 597 ? -11.062 -43.812 -6.027 1 92.38 597 GLY A CA 1
ATOM 4849 C C . GLY A 1 597 ? -10.281 -43.219 -7.18 1 92.38 597 GLY A C 1
ATOM 4850 O O . GLY A 1 597 ? -10.328 -42 -7.402 1 92.38 597 GLY A O 1
ATOM 4851 N N . PHE A 1 598 ? -9.531 -44.094 -7.879 1 95.81 598 PHE A N 1
ATOM 4852 C CA . PHE A 1 598 ? -8.773 -43.719 -9.062 1 95.81 598 PHE A CA 1
ATOM 4853 C C . PHE A 1 598 ? -8.453 -44.938 -9.914 1 95.81 598 PHE A C 1
ATOM 4855 O O . PHE A 1 598 ? -8.727 -46.062 -9.508 1 95.81 598 PHE A O 1
ATOM 4862 N N . VAL A 1 599 ? -8.047 -44.719 -11.148 1 96.94 599 VAL A N 1
ATOM 4863 C CA . VAL A 1 599 ? -7.648 -45.75 -12.078 1 96.94 599 VAL A CA 1
ATOM 4864 C C . VAL A 1 599 ? -6.195 -45.562 -12.5 1 96.94 599 VAL A C 1
ATOM 4866 O O . VAL A 1 599 ? -5.781 -44.438 -12.797 1 96.94 599 VAL A O 1
ATOM 4869 N N . HIS A 1 600 ? -5.445 -46.656 -12.352 1 97.12 600 HIS A N 1
ATOM 4870 C CA . HIS A 1 600 ? -4.121 -46.656 -12.961 1 97.12 600 HIS A CA 1
ATOM 4871 C C . HIS A 1 600 ? -4.164 -47.219 -14.375 1 97.12 600 HIS A C 1
ATOM 4873 O O . HIS A 1 600 ? -4.59 -48.375 -14.578 1 97.12 600 HIS A O 1
ATOM 4879 N N . ARG A 1 601 ? -3.777 -46.469 -15.336 1 96.62 601 ARG A N 1
ATOM 4880 C CA . ARG A 1 601 ? -3.52 -46.938 -16.688 1 96.62 601 ARG A CA 1
ATOM 4881 C C . ARG A 1 601 ? -2.033 -46.844 -17.016 1 96.62 601 ARG A C 1
ATOM 4883 O O . ARG A 1 601 ? -1.438 -45.781 -17.016 1 96.62 601 ARG A O 1
ATOM 4890 N N . LEU A 1 602 ? -1.437 -47.969 -17.219 1 95.56 602 LEU A N 1
ATOM 4891 C CA . LEU A 1 602 ? -0.032 -48.062 -17.609 1 95.56 602 LEU A CA 1
ATOM 4892 C C . LEU A 1 602 ? 0.11 -48.438 -19.078 1 95.56 602 LEU A C 1
ATOM 4894 O O . LEU A 1 602 ? -0.605 -49.312 -19.562 1 95.56 602 LEU A O 1
ATOM 4898 N N . VAL A 1 603 ? 0.917 -47.75 -19.781 1 93.38 603 VAL A N 1
ATOM 4899 C CA . VAL A 1 603 ? 1.259 -48.094 -21.156 1 93.38 603 VAL A CA 1
ATOM 4900 C C . VAL A 1 603 ? 2.746 -48.406 -21.266 1 93.38 603 VAL A C 1
ATOM 4902 O O . VAL A 1 603 ? 3.596 -47.594 -20.875 1 93.38 603 VAL A O 1
ATOM 4905 N N . ARG A 1 604 ? 3.031 -49.562 -21.781 1 92.31 604 ARG A N 1
ATOM 4906 C CA . ARG A 1 604 ? 4.426 -50 -21.922 1 92.31 604 ARG A CA 1
ATOM 4907 C C . ARG A 1 604 ? 5.176 -49.062 -22.875 1 92.31 604 ARG A C 1
ATOM 4909 O O . ARG A 1 604 ? 4.676 -48.719 -23.953 1 92.31 604 ARG A O 1
ATOM 4916 N N . ASN A 1 605 ? 6.223 -48.625 -22.328 1 89.94 605 ASN A N 1
ATOM 4917 C CA . ASN A 1 605 ? 7.094 -47.719 -23.094 1 89.94 605 ASN A CA 1
ATOM 4918 C C . ASN A 1 605 ? 8.258 -48.5 -23.719 1 89.94 605 ASN A C 1
ATOM 4920 O O . ASN A 1 605 ? 9.305 -48.656 -23.078 1 89.94 605 ASN A O 1
ATOM 4924 N N . SER A 1 606 ? 8.125 -48.906 -24.953 1 85.69 606 SER A N 1
ATOM 4925 C CA . SER A 1 606 ? 9.156 -49.688 -25.656 1 85.69 606 SER A CA 1
ATOM 4926 C C . SER A 1 606 ? 9.211 -49.281 -27.125 1 85.69 606 SER A C 1
ATOM 4928 O O . SER A 1 606 ? 8.18 -49.031 -27.75 1 85.69 606 SER A O 1
ATOM 4930 N N . VAL A 1 607 ? 10.422 -49.281 -27.656 1 85.19 607 VAL A N 1
ATOM 4931 C CA . VAL A 1 607 ? 10.586 -48.969 -29.062 1 85.19 607 VAL A CA 1
ATOM 4932 C C . VAL A 1 607 ? 10.695 -50.25 -29.875 1 85.19 607 VAL A C 1
ATOM 4934 O O . VAL A 1 607 ? 10.898 -50.219 -31.094 1 85.19 607 VAL A O 1
ATOM 4937 N N . THR A 1 608 ? 10.633 -51.375 -29.281 1 84.38 608 THR A N 1
ATOM 4938 C CA . THR A 1 608 ? 10.773 -52.625 -30.016 1 84.38 608 THR A CA 1
ATOM 4939 C C . THR A 1 608 ? 9.539 -53.5 -29.828 1 84.38 608 THR A C 1
ATOM 4941 O O . THR A 1 608 ? 9.086 -54.156 -30.781 1 84.38 608 THR A O 1
ATOM 4944 N N . ALA A 1 609 ? 8.969 -53.438 -28.719 1 82.75 609 ALA A N 1
ATOM 4945 C CA . ALA A 1 609 ? 7.859 -54.344 -28.391 1 82.75 609 ALA A CA 1
ATOM 4946 C C . ALA A 1 609 ? 6.52 -53.656 -28.672 1 82.75 609 ALA A C 1
ATOM 4948 O O . ALA A 1 609 ? 6.453 -52.438 -28.844 1 82.75 609 ALA A O 1
ATOM 4949 N N . SER A 1 610 ? 5.469 -54.469 -28.75 1 86.56 610 SER A N 1
ATOM 4950 C CA . SER A 1 610 ? 4.109 -53.938 -28.844 1 86.56 610 SER A CA 1
ATOM 4951 C C . SER A 1 610 ? 3.73 -53.188 -27.578 1 86.56 610 SER A C 1
ATOM 4953 O O . SER A 1 610 ? 4.234 -53.469 -26.5 1 86.56 610 SER A O 1
ATOM 4955 N N . ALA A 1 611 ? 2.879 -52.25 -27.844 1 89.38 611 ALA A N 1
ATOM 4956 C CA . ALA A 1 611 ? 2.396 -51.469 -26.719 1 89.38 611 ALA A CA 1
ATOM 4957 C C . ALA A 1 611 ? 1.354 -52.25 -25.922 1 89.38 611 ALA A C 1
ATOM 4959 O O . ALA A 1 611 ? 0.306 -52.625 -26.453 1 89.38 611 ALA A O 1
ATOM 4960 N N . GLU A 1 612 ? 1.697 -52.594 -24.672 1 91.25 612 GLU A N 1
ATOM 4961 C CA . GLU A 1 612 ? 0.771 -53.188 -23.734 1 91.25 612 GLU A CA 1
ATOM 4962 C C . GLU A 1 612 ? 0.11 -52.156 -22.844 1 91.25 612 GLU A C 1
ATOM 4964 O O . GLU A 1 612 ? 0.723 -51.125 -22.516 1 91.25 612 GLU A O 1
ATOM 4969 N N . ILE A 1 613 ? -1.14 -52.406 -22.484 1 94.31 613 ILE A N 1
ATOM 4970 C CA . ILE A 1 613 ? -1.848 -51.562 -21.547 1 94.31 613 ILE A CA 1
ATOM 4971 C C . ILE A 1 613 ? -2.221 -52.344 -20.297 1 94.31 613 ILE A C 1
ATOM 4973 O O . ILE A 1 613 ? -2.824 -53.406 -20.391 1 94.31 613 ILE A O 1
ATOM 4977 N N . LEU A 1 614 ? -1.782 -51.906 -19.188 1 95.25 614 LEU A N 1
ATOM 4978 C CA . LEU A 1 614 ? -2.215 -52.438 -17.906 1 95.25 614 LEU A CA 1
ATOM 4979 C C . LEU A 1 614 ? -3.209 -51.5 -17.234 1 95.25 614 LEU A C 1
ATOM 4981 O O . LEU A 1 614 ? -2.99 -50.281 -17.188 1 95.25 614 LEU A O 1
ATOM 4985 N N . LEU A 1 615 ? -4.297 -52.031 -16.75 1 96.38 615 LEU A N 1
ATOM 4986 C CA . LEU A 1 615 ? -5.312 -51.25 -16.047 1 96.38 615 LEU A CA 1
ATOM 4987 C C . LEU A 1 615 ? -5.602 -51.812 -14.672 1 96.38 615 LEU A C 1
ATOM 4989 O O . LEU A 1 615 ? -5.648 -53.031 -14.5 1 96.38 615 LEU A O 1
ATOM 4993 N N . LYS A 1 616 ? -5.785 -50.969 -13.695 1 96.38 616 LYS A N 1
ATOM 4994 C CA . LYS A 1 616 ? -6.223 -51.344 -12.352 1 96.38 616 LYS A CA 1
ATOM 4995 C C . LYS A 1 616 ? -7.125 -50.281 -11.742 1 96.38 616 LYS A C 1
ATOM 4997 O O . LYS A 1 616 ? -6.781 -49.094 -11.75 1 96.38 616 LYS A O 1
ATOM 5002 N N . ASN A 1 617 ? -8.266 -50.688 -11.305 1 96.06 617 ASN A N 1
ATOM 5003 C CA . ASN A 1 617 ? -9.195 -49.812 -10.602 1 96.06 617 ASN A CA 1
ATOM 5004 C C . ASN A 1 617 ? -8.938 -49.812 -9.102 1 96.06 617 ASN A C 1
ATOM 5006 O O . ASN A 1 617 ? -8.68 -50.875 -8.508 1 96.06 617 ASN A O 1
ATOM 5010 N N . TYR A 1 618 ? -8.938 -48.719 -8.516 1 95 618 TYR A N 1
ATOM 5011 C CA . TYR A 1 618 ? -8.875 -48.531 -7.074 1 95 618 TYR A CA 1
ATOM 5012 C C . TYR A 1 618 ? -10.141 -47.844 -6.551 1 95 618 TYR A C 1
ATOM 5014 O O . TYR A 1 618 ? -10.477 -46.75 -6.957 1 95 618 TYR A O 1
ATOM 5022 N N . ASP A 1 619 ? -10.938 -48.469 -5.699 1 91.69 619 ASP A N 1
ATOM 5023 C CA . ASP A 1 619 ? -12.047 -47.812 -4.992 1 91.69 619 ASP A CA 1
ATOM 5024 C C . ASP A 1 619 ? -11.531 -46.906 -3.898 1 91.69 619 ASP A C 1
ATOM 5026 O O . ASP A 1 619 ? -12.242 -46 -3.465 1 91.69 619 ASP A O 1
ATOM 5030 N N . SER A 1 620 ? -10.438 -47.281 -3.363 1 88 620 SER A N 1
ATOM 5031 C CA . SER A 1 620 ? -9.664 -46.531 -2.398 1 88 620 SER A CA 1
ATOM 5032 C C . SER A 1 620 ? -8.211 -46.969 -2.359 1 88 620 SER A C 1
ATOM 5034 O O . SER A 1 620 ? -7.828 -47.906 -3.061 1 88 620 SER A O 1
ATOM 5036 N N . LYS A 1 621 ? -7.445 -46.281 -1.49 1 85.31 621 LYS A N 1
ATOM 5037 C CA . LYS A 1 621 ? -6.035 -46.625 -1.352 1 85.31 621 LYS A CA 1
ATOM 5038 C C . LYS A 1 621 ? -5.879 -48.062 -0.852 1 85.31 621 LYS A C 1
ATOM 5040 O O . LYS A 1 621 ? -4.852 -48.719 -1.095 1 85.31 621 LYS A O 1
ATOM 5045 N N . THR A 1 622 ? -6.93 -48.562 -0.161 1 88.06 622 THR A N 1
ATOM 5046 C CA . THR A 1 622 ? -6.805 -49.875 0.488 1 88.06 622 THR A CA 1
ATOM 5047 C C . THR A 1 622 ? -7.68 -50.906 -0.212 1 88.06 622 THR A C 1
ATOM 5049 O O . THR A 1 622 ? -7.648 -52.094 0.134 1 88.06 622 THR A O 1
ATOM 5052 N N . SER A 1 623 ? -8.469 -50.5 -1.156 1 90.38 623 SER A N 1
ATOM 5053 C CA . SER A 1 623 ? -9.359 -51.375 -1.889 1 90.38 623 SER A CA 1
ATOM 5054 C C . SER A 1 623 ? -9.164 -51.25 -3.395 1 90.38 623 SER A C 1
ATOM 5056 O O . SER A 1 623 ? -9.398 -50.156 -3.959 1 90.38 623 SER A O 1
ATOM 5058 N N . SER A 1 624 ? -8.695 -52.312 -4.012 1 93.56 624 SER A N 1
ATOM 5059 C CA . SER A 1 624 ? -8.422 -52.25 -5.441 1 93.56 624 SER A CA 1
ATOM 5060 C C . SER A 1 624 ? -8.828 -53.531 -6.156 1 93.56 624 SER A C 1
ATOM 5062 O O . SER A 1 624 ? -8.953 -54.594 -5.527 1 93.56 624 SER A O 1
ATOM 5064 N N . GLY A 1 625 ? -9.172 -53.5 -7.457 1 94.06 625 GLY A N 1
ATOM 5065 C CA . GLY A 1 625 ? -9.406 -54.625 -8.312 1 94.06 625 GLY A CA 1
ATOM 5066 C C . GLY A 1 625 ? -8.133 -55.281 -8.812 1 94.06 625 GLY A C 1
ATOM 5067 O O . GLY A 1 625 ? -7.035 -54.906 -8.391 1 94.06 625 GLY A O 1
ATOM 5068 N N . PRO A 1 626 ? -8.25 -56.344 -9.641 1 94.06 626 PRO A N 1
ATOM 5069 C CA . PRO A 1 626 ? -7.066 -57 -10.211 1 94.06 626 PRO A CA 1
ATOM 5070 C C . PRO A 1 626 ? -6.426 -56.188 -11.336 1 94.06 626 PRO A C 1
ATOM 5072 O O . PRO A 1 626 ? -7.074 -55.281 -11.906 1 94.06 626 PRO A O 1
ATOM 5075 N N . TRP A 1 627 ? -5.199 -56.406 -11.57 1 96 627 TRP A N 1
ATOM 5076 C CA . TRP A 1 627 ? -4.555 -55.906 -12.781 1 96 627 TRP A CA 1
ATOM 5077 C C . TRP A 1 627 ? -5.129 -56.562 -14.023 1 96 627 TRP A C 1
ATOM 5079 O O . TRP A 1 627 ? -5.359 -57.781 -14.039 1 96 627 TRP A O 1
ATOM 5089 N N . THR A 1 628 ? -5.477 -55.812 -15.016 1 95.25 628 THR A N 1
ATOM 5090 C CA . THR A 1 628 ? -5.945 -56.312 -16.297 1 95.25 628 THR A CA 1
ATOM 5091 C C . THR A 1 628 ? -4.977 -55.938 -17.422 1 95.25 628 THR A C 1
ATOM 5093 O O . THR A 1 628 ? -4.656 -54.75 -17.578 1 95.25 628 THR A O 1
ATOM 5096 N N . LEU A 1 629 ? -4.523 -56.906 -18.141 1 94.5 629 LEU A N 1
ATOM 5097 C CA . LEU A 1 629 ? -3.59 -56.688 -19.25 1 94.5 629 LEU A CA 1
ATOM 5098 C C . LEU A 1 629 ? -4.32 -56.656 -20.578 1 94.5 629 LEU A C 1
ATOM 5100 O O . LEU A 1 629 ? -5.098 -57.562 -20.891 1 94.5 629 LEU A O 1
ATOM 5104 N N . HIS A 1 630 ? -4.203 -55.594 -21.344 1 91.94 630 HIS A N 1
ATOM 5105 C CA . HIS A 1 630 ? -4.656 -55.5 -22.719 1 91.94 630 HIS A CA 1
ATOM 5106 C C . HIS A 1 630 ? -3.48 -55.531 -23.688 1 91.94 630 HIS A C 1
ATOM 5108 O O . HIS A 1 630 ? -2.623 -54.656 -23.688 1 91.94 630 HIS A O 1
ATOM 5114 N N . GLU A 1 631 ? -3.506 -56.5 -24.531 1 90.5 631 GLU A N 1
ATOM 5115 C CA . GLU A 1 631 ? -2.426 -56.688 -25.5 1 90.5 631 GLU A CA 1
ATOM 5116 C C . GLU A 1 631 ? -2.842 -56.188 -26.891 1 90.5 631 GLU A C 1
ATOM 5118 O O . GLU A 1 631 ? -4.031 -56.188 -27.219 1 90.5 631 GLU A O 1
ATOM 5123 N N . GLY A 1 632 ? -1.939 -55.656 -27.594 1 88.06 632 GLY A N 1
ATOM 5124 C CA . GLY A 1 632 ? -2.158 -55.219 -28.969 1 88.06 632 GLY A CA 1
ATOM 5125 C C . GLY A 1 632 ? -1.245 -55.938 -29.953 1 88.06 632 GLY A C 1
ATOM 5126 O O . GLY A 1 632 ? -0.343 -56.688 -29.562 1 88.06 632 GLY A O 1
ATOM 5127 N N . ARG A 1 633 ? -1.587 -55.844 -31.281 1 91.69 633 ARG A N 1
ATOM 5128 C CA . ARG A 1 633 ? -0.771 -56.406 -32.344 1 91.69 633 ARG A CA 1
ATOM 5129 C C . ARG A 1 633 ? -0.028 -55.344 -33.125 1 91.69 633 ARG A C 1
ATOM 5131 O O . ARG A 1 633 ? -0.591 -54.281 -33.406 1 91.69 633 ARG A O 1
ATOM 5138 N N . ILE A 1 634 ? 1.202 -55.594 -33.438 1 93.06 634 ILE A N 1
ATOM 5139 C CA . ILE A 1 634 ? 1.994 -54.656 -34.25 1 93.06 634 ILE A CA 1
ATOM 5140 C C . ILE A 1 634 ? 1.438 -54.625 -35.688 1 93.06 634 ILE A C 1
ATOM 5142 O O . ILE A 1 634 ? 1.104 -55.656 -36.25 1 93.06 634 ILE A O 1
ATOM 5146 N N . ILE A 1 635 ? 1.37 -53.406 -36.156 1 90.12 635 ILE A N 1
ATOM 5147 C CA . ILE A 1 635 ? 0.932 -53.25 -37.531 1 90.12 635 ILE A CA 1
ATOM 5148 C C . ILE A 1 635 ? 1.92 -52.375 -38.312 1 90.12 635 ILE A C 1
ATOM 5150 O O . ILE A 1 635 ? 2.678 -51.594 -37.688 1 90.12 635 ILE A O 1
ATOM 5154 N N . SER A 1 636 ? 2.025 -52.562 -39.719 1 83.31 636 SER A N 1
ATOM 5155 C CA . SER A 1 636 ? 2.947 -51.812 -40.531 1 83.31 636 SER A CA 1
ATOM 5156 C C . SER A 1 636 ? 2.211 -50.75 -41.344 1 83.31 636 SER A C 1
ATOM 5158 O O . SER A 1 636 ? 1.052 -50.938 -41.719 1 83.31 636 SER A O 1
ATOM 5160 N N . MET B 1 1 ? 0.746 54.094 -27.047 1 54.62 1 MET B N 1
ATOM 5161 C CA . MET B 1 1 ? 1.52 52.906 -27.391 1 54.62 1 MET B CA 1
ATOM 5162 C C . MET B 1 1 ? 0.6 51.75 -27.766 1 54.62 1 MET B C 1
ATOM 5164 O O . MET B 1 1 ? -0.377 51.469 -27.078 1 54.62 1 MET B O 1
ATOM 5168 N N . GLU B 1 2 ? 0.684 51.312 -28.891 1 64.25 2 GLU B N 1
ATOM 5169 C CA . GLU B 1 2 ? -0.171 50.219 -29.375 1 64.25 2 GLU B CA 1
ATOM 5170 C C . GLU B 1 2 ? 0.315 48.875 -28.859 1 64.25 2 GLU B C 1
ATOM 5172 O O . GLU B 1 2 ? 1.517 48.656 -28.688 1 64.25 2 GLU B O 1
ATOM 5177 N N . ASN B 1 3 ? -0.651 48.094 -28.375 1 68.81 3 ASN B N 1
ATOM 5178 C CA . ASN B 1 3 ? -0.373 46.75 -27.906 1 68.81 3 ASN B CA 1
ATOM 5179 C C . ASN B 1 3 ? 0.223 45.875 -29.016 1 68.81 3 ASN B C 1
ATOM 5181 O O . ASN B 1 3 ? -0.142 46.031 -30.172 1 68.81 3 ASN B O 1
ATOM 5185 N N . LEU B 1 4 ? 1.352 45.094 -28.797 1 73.94 4 LEU B N 1
ATOM 5186 C CA . LEU B 1 4 ? 1.937 44.156 -29.734 1 73.94 4 LEU B CA 1
ATOM 5187 C C . LEU B 1 4 ? 1.155 42.844 -29.734 1 73.94 4 LEU B C 1
ATOM 5189 O O . LEU B 1 4 ? 1.026 42.188 -28.688 1 73.94 4 LEU B O 1
ATOM 5193 N N . TYR B 1 5 ? 0.438 42.5 -30.797 1 74.31 5 TYR B N 1
ATOM 5194 C CA . TYR B 1 5 ? -0.191 41.219 -31 1 74.31 5 TYR B CA 1
ATOM 5195 C C . TYR B 1 5 ? 0.494 40.438 -32.125 1 74.31 5 TYR B C 1
ATOM 5197 O O . TYR B 1 5 ? 0.593 40.938 -33.25 1 74.31 5 TYR B O 1
ATOM 5205 N N . LEU B 1 6 ? 1.16 39.219 -31.844 1 76.75 6 LEU B N 1
ATOM 5206 C CA . LEU B 1 6 ? 1.9 38.438 -32.812 1 76.75 6 LEU B CA 1
ATOM 5207 C C . LEU B 1 6 ? 1.075 37.25 -33.312 1 76.75 6 LEU B C 1
ATOM 5209 O O . LEU B 1 6 ? 0.192 36.781 -32.594 1 76.75 6 LEU B O 1
ATOM 5213 N N . ILE B 1 7 ? 1.313 36.75 -34.531 1 74.12 7 ILE B N 1
ATOM 5214 C CA . ILE B 1 7 ? 0.7 35.562 -35.094 1 74.12 7 ILE B CA 1
ATOM 5215 C C . ILE B 1 7 ? 1.317 34.312 -34.469 1 74.12 7 ILE B C 1
ATOM 5217 O O . ILE B 1 7 ? 2.512 34.062 -34.625 1 74.12 7 ILE B O 1
ATOM 5221 N N . LYS B 1 8 ? 0.616 33.469 -33.75 1 75.19 8 LYS B N 1
ATOM 5222 C CA . LYS B 1 8 ? 1.124 32.344 -33 1 75.19 8 LYS B CA 1
ATOM 5223 C C . LYS B 1 8 ? 0.826 31.016 -33.719 1 75.19 8 LYS B C 1
ATOM 5225 O O . LYS B 1 8 ? 1.472 30 -33.438 1 75.19 8 LYS B O 1
ATOM 5230 N N . ASP B 1 9 ? -0.044 30.984 -34.594 1 74.38 9 ASP B N 1
ATOM 5231 C CA . ASP B 1 9 ? -0.324 29.844 -35.438 1 74.38 9 ASP B CA 1
ATOM 5232 C C . ASP B 1 9 ? 0.416 29.969 -36.781 1 74.38 9 ASP B C 1
ATOM 5234 O O . ASP B 1 9 ? -0.117 30.516 -37.75 1 74.38 9 ASP B O 1
ATOM 5238 N N . LEU B 1 10 ? 1.662 29.562 -36.938 1 75.12 10 LEU B N 1
ATOM 5239 C CA . LEU B 1 10 ? 2.525 29.781 -38.094 1 75.12 10 LEU B CA 1
ATOM 5240 C C . LEU B 1 10 ? 2.289 28.719 -39.156 1 75.12 10 LEU B C 1
ATOM 5242 O O . LEU B 1 10 ? 2.92 28.734 -40.219 1 75.12 10 LEU B O 1
ATOM 5246 N N . GLY B 1 11 ? 1.382 27.797 -39.062 1 68.69 11 GLY B N 1
ATOM 5247 C CA . GLY B 1 11 ? 1.082 26.75 -40.031 1 68.69 11 GLY B CA 1
ATOM 5248 C C . GLY B 1 11 ? 2.084 25.609 -40 1 68.69 11 GLY B C 1
ATOM 5249 O O . GLY B 1 11 ? 3.195 25.766 -39.469 1 68.69 11 GLY B O 1
ATOM 5250 N N . ALA B 1 12 ? 1.861 24.312 -40.281 1 61.97 12 ALA B N 1
ATOM 5251 C CA . ALA B 1 12 ? 2.594 23.062 -40.156 1 61.97 12 ALA B CA 1
ATOM 5252 C C . ALA B 1 12 ? 3.709 22.953 -41.188 1 61.97 12 ALA B C 1
ATOM 5254 O O . ALA B 1 12 ? 4.703 22.25 -40.969 1 61.97 12 ALA B O 1
ATOM 5255 N N . LEU B 1 13 ? 3.531 23.547 -42.375 1 59.5 13 LEU B N 1
ATOM 5256 C CA . LEU B 1 13 ? 4.539 23.375 -43.406 1 59.5 13 LEU B CA 1
ATOM 5257 C C . LEU B 1 13 ? 5.402 24.625 -43.531 1 59.5 13 LEU B C 1
ATOM 5259 O O . LEU B 1 13 ? 4.883 25.75 -43.594 1 59.5 13 LEU B O 1
ATOM 5263 N N . ALA B 1 14 ? 6.652 24.484 -43.531 1 61.41 14 ALA B N 1
ATOM 5264 C CA . ALA B 1 14 ? 7.672 25.531 -43.625 1 61.41 14 ALA B CA 1
ATOM 5265 C C . ALA B 1 14 ? 7.684 26.141 -45.031 1 61.41 14 ALA B C 1
ATOM 5267 O O . ALA B 1 14 ? 8.539 25.812 -45.844 1 61.41 14 ALA B O 1
ATOM 5268 N N . GLY B 1 15 ? 6.52 26.422 -45.531 1 64.5 15 GLY B N 1
ATOM 5269 C CA . GLY B 1 15 ? 6.434 27 -46.875 1 64.5 15 GLY B CA 1
ATOM 5270 C C . GLY B 1 15 ? 6.266 28.516 -46.875 1 64.5 15 GLY B C 1
ATOM 5271 O O . GLY B 1 15 ? 6.621 29.172 -45.906 1 64.5 15 GLY B O 1
ATOM 5272 N N . ARG B 1 16 ? 5.703 28.906 -47.906 1 63.31 16 ARG B N 1
ATOM 5273 C CA . ARG B 1 16 ? 5.527 30.328 -48.219 1 63.31 16 ARG B CA 1
ATOM 5274 C C . ARG B 1 16 ? 4.676 31 -47.156 1 63.31 16 ARG B C 1
ATOM 5276 O O . ARG B 1 16 ? 4.988 32.125 -46.719 1 63.31 16 ARG B O 1
ATOM 5283 N N . ASP B 1 17 ? 3.891 30.312 -46.562 1 68.44 17 ASP B N 1
ATOM 5284 C CA . ASP B 1 17 ? 2.943 30.891 -45.594 1 68.44 17 ASP B CA 1
ATOM 5285 C C . ASP B 1 17 ? 3.588 31.078 -44.219 1 68.44 17 ASP B C 1
ATOM 5287 O O . ASP B 1 17 ? 3.369 32.094 -43.562 1 68.44 17 ASP B O 1
ATOM 5291 N N . TYR B 1 18 ? 4.293 30.281 -43.906 1 70.38 18 TYR B N 1
ATOM 5292 C CA . TYR B 1 18 ? 5.035 30.344 -42.625 1 70.38 18 TYR B CA 1
ATOM 5293 C C . TYR B 1 18 ? 5.984 31.531 -42.625 1 70.38 18 TYR B C 1
ATOM 5295 O O . TYR B 1 18 ? 6.012 32.312 -41.656 1 70.38 18 TYR B O 1
ATOM 5303 N N . ARG B 1 19 ? 6.684 31.594 -43.688 1 69.12 19 ARG B N 1
ATOM 5304 C CA . ARG B 1 19 ? 7.652 32.688 -43.812 1 69.12 19 ARG B CA 1
ATOM 5305 C C . ARG B 1 19 ? 6.957 34.031 -43.812 1 69.12 19 ARG B C 1
ATOM 5307 O O . ARG B 1 19 ? 7.445 35 -43.188 1 69.12 19 ARG B O 1
ATOM 5314 N N . ALA B 1 20 ? 5.895 33.969 -44.375 1 70.69 20 ALA B N 1
ATOM 5315 C CA . ALA B 1 20 ? 5.148 35.219 -44.469 1 70.69 20 ALA B CA 1
ATOM 5316 C C . ALA B 1 20 ? 4.648 35.625 -43.094 1 70.69 20 ALA B C 1
ATOM 5318 O O . ALA B 1 20 ? 4.727 36.812 -42.719 1 70.69 20 ALA B O 1
ATOM 5319 N N . LYS B 1 21 ? 4.277 34.75 -42.344 1 75.56 21 LYS B N 1
ATOM 5320 C CA . LYS B 1 21 ? 3.74 35.031 -41 1 75.56 21 LYS B CA 1
ATOM 5321 C C . LYS B 1 21 ? 4.855 35.406 -40.031 1 75.56 21 LYS B C 1
ATOM 5323 O O . LYS B 1 21 ? 4.688 36.312 -39.219 1 75.56 21 LYS B O 1
ATOM 5328 N N . GLU B 1 22 ? 5.895 34.844 -40.219 1 73.88 22 GLU B N 1
ATOM 5329 C CA . GLU B 1 22 ? 7.062 35.188 -39.406 1 73.88 22 GLU B CA 1
ATOM 5330 C C . GLU B 1 22 ? 7.531 36.625 -39.719 1 73.88 22 GLU B C 1
ATOM 5332 O O . GLU B 1 22 ? 7.855 37.375 -38.812 1 73.88 22 GLU B O 1
ATOM 5337 N N . ILE B 1 23 ? 7.574 36.688 -41 1 70.56 23 ILE B N 1
ATOM 5338 C CA . ILE B 1 23 ? 7.988 38.031 -41.406 1 70.56 23 ILE B CA 1
ATOM 5339 C C . ILE B 1 23 ? 7.012 39.062 -40.875 1 70.56 23 ILE B C 1
ATOM 5341 O O . ILE B 1 23 ? 7.43 40.125 -40.406 1 70.56 23 ILE B O 1
ATOM 5345 N N . GLN B 1 24 ? 5.852 38.719 -40.906 1 74.69 24 GLN B N 1
ATOM 5346 C CA . GLN B 1 24 ? 4.844 39.625 -40.344 1 74.69 24 GLN B CA 1
ATOM 5347 C C . GLN B 1 24 ? 5.043 39.844 -38.875 1 74.69 24 GLN B C 1
ATOM 5349 O O . GLN B 1 24 ? 4.93 40.969 -38.375 1 74.69 24 GLN B O 1
ATOM 5354 N N . ASN B 1 25 ? 5.285 38.938 -38.219 1 76.31 25 ASN B N 1
ATOM 5355 C CA . ASN B 1 25 ? 5.555 39.062 -36.781 1 76.31 25 ASN B CA 1
ATOM 5356 C C . ASN B 1 25 ? 6.789 39.906 -36.531 1 76.31 25 ASN B C 1
ATOM 5358 O O . ASN B 1 25 ? 6.789 40.75 -35.625 1 76.31 25 ASN B O 1
ATOM 5362 N N . LEU B 1 26 ? 7.781 39.656 -37.312 1 72.88 26 LEU B N 1
ATOM 5363 C CA . LEU B 1 26 ? 8.992 40.469 -37.188 1 72.88 26 LEU B CA 1
ATOM 5364 C C . LEU B 1 26 ? 8.711 41.938 -37.469 1 72.88 26 LEU B C 1
ATOM 5366 O O . LEU B 1 26 ? 9.234 42.812 -36.781 1 72.88 26 LEU B O 1
ATOM 5370 N N . GLN B 1 27 ? 7.895 42.031 -38.375 1 70.94 27 GLN B N 1
ATOM 5371 C CA . GLN B 1 27 ? 7.5 43.406 -38.688 1 70.94 27 GLN B CA 1
ATOM 5372 C C . GLN B 1 27 ? 6.715 44 -37.531 1 70.94 27 GLN B C 1
ATOM 5374 O O . GLN B 1 27 ? 6.938 45.156 -37.156 1 70.94 27 GLN B O 1
ATOM 5379 N N . ARG B 1 28 ? 5.918 43.281 -37 1 74.81 28 ARG B N 1
ATOM 5380 C CA . ARG B 1 28 ? 5.109 43.781 -35.875 1 74.81 28 ARG B CA 1
ATOM 5381 C C . ARG B 1 28 ? 5.973 44.062 -34.656 1 74.81 28 ARG B C 1
ATOM 5383 O O . ARG B 1 28 ? 5.766 45.062 -33.969 1 74.81 28 ARG B O 1
ATOM 5390 N N . ILE B 1 29 ? 6.844 43.25 -34.438 1 75.31 29 ILE B N 1
ATOM 5391 C CA . ILE B 1 29 ? 7.758 43.438 -33.312 1 75.31 29 ILE B CA 1
ATOM 5392 C C . ILE B 1 29 ? 8.586 44.688 -33.531 1 75.31 29 ILE B C 1
ATOM 5394 O O . ILE B 1 29 ? 8.758 45.5 -32.594 1 75.31 29 ILE B O 1
ATOM 5398 N N . GLU B 1 30 ? 9.07 44.719 -34.719 1 68.25 30 GLU B N 1
ATOM 5399 C CA . GLU B 1 30 ? 9.859 45.875 -35.062 1 68.25 30 GLU B CA 1
ATOM 5400 C C . GLU B 1 30 ? 9.047 47.156 -34.875 1 68.25 30 GLU B C 1
ATOM 5402 O O . GLU B 1 30 ? 9.531 48.156 -34.312 1 68.25 30 GLU B O 1
ATOM 5407 N N . GLN B 1 31 ? 7.922 47.156 -35.312 1 69.44 31 GLN B N 1
ATOM 5408 C CA . GLN B 1 31 ? 7.062 48.312 -35.219 1 69.44 31 GLN B CA 1
ATOM 5409 C C . GLN B 1 31 ? 6.773 48.656 -33.75 1 69.44 31 GLN B C 1
ATOM 5411 O O . GLN B 1 31 ? 6.766 49.812 -33.344 1 69.44 31 GLN B O 1
ATOM 5416 N N . PHE B 1 32 ? 6.531 47.781 -33.062 1 73.5 32 PHE B N 1
ATOM 5417 C CA . PHE B 1 32 ? 6.277 47.969 -31.656 1 73.5 32 PHE B CA 1
ATOM 5418 C C . PHE B 1 32 ? 7.508 48.562 -30.969 1 73.5 32 PHE B C 1
ATOM 5420 O O . PHE B 1 32 ? 7.398 49.5 -30.172 1 73.5 32 PHE B O 1
ATOM 5427 N N . ALA B 1 33 ? 8.633 47.969 -31.281 1 67.5 33 ALA B N 1
ATOM 5428 C CA . ALA B 1 33 ? 9.875 48.438 -30.688 1 67.5 33 ALA B CA 1
ATOM 5429 C C . ALA B 1 33 ? 10.141 49.875 -31.031 1 67.5 33 ALA B C 1
ATOM 5431 O O . ALA B 1 33 ? 10.57 50.688 -30.188 1 67.5 33 ALA B O 1
ATOM 5432 N N . LEU B 1 34 ? 9.875 50.094 -32.25 1 65.44 34 LEU B N 1
ATOM 5433 C CA . LEU B 1 34 ? 10.062 51.469 -32.719 1 65.44 34 LEU B CA 1
ATOM 5434 C C . LEU B 1 34 ? 9.07 52.406 -32.031 1 65.44 34 LEU B C 1
ATOM 5436 O O . LEU B 1 34 ? 9.43 53.531 -31.656 1 65.44 34 LEU B O 1
ATOM 5440 N N . GLY B 1 35 ? 7.922 51.938 -31.891 1 65.69 35 GLY B N 1
ATOM 5441 C CA . GLY B 1 35 ? 6.926 52.719 -31.188 1 65.69 35 GLY B CA 1
ATOM 5442 C C . GLY B 1 35 ? 7.285 52.969 -29.734 1 65.69 35 GLY B C 1
ATOM 5443 O O . GLY B 1 35 ? 7.121 54.094 -29.25 1 65.69 35 GLY B O 1
ATOM 5444 N N . LEU B 1 36 ? 7.793 52.062 -29.141 1 67.88 36 LEU B N 1
ATOM 5445 C CA . LEU B 1 36 ? 8.234 52.188 -27.75 1 67.88 36 LEU B CA 1
ATOM 5446 C C . LEU B 1 36 ? 9.367 53.219 -27.641 1 67.88 36 LEU B C 1
ATOM 5448 O O . LEU B 1 36 ? 9.375 54.031 -26.719 1 67.88 36 LEU B O 1
ATOM 5452 N N . THR B 1 37 ? 10.266 53.031 -28.516 1 63.19 37 THR B N 1
ATOM 5453 C CA . THR B 1 37 ? 11.391 53.969 -28.531 1 63.19 37 THR B CA 1
ATOM 5454 C C . THR B 1 37 ? 10.906 55.406 -28.719 1 63.19 37 THR B C 1
ATOM 5456 O O . THR B 1 37 ? 11.391 56.312 -28.047 1 63.19 37 THR B O 1
ATOM 5459 N N . THR B 1 38 ? 10 55.5 -29.562 1 61.69 38 THR B N 1
ATOM 5460 C CA . THR B 1 38 ? 9.461 56.844 -29.828 1 61.69 38 THR B CA 1
ATOM 5461 C C . THR B 1 38 ? 8.727 57.375 -28.594 1 61.69 38 THR B C 1
ATOM 5463 O O . THR B 1 38 ? 8.883 58.531 -28.234 1 61.69 38 THR B O 1
ATOM 5466 N N . GLU B 1 39 ? 8.047 56.531 -28.031 1 65.38 39 GLU B N 1
ATOM 5467 C CA . GLU B 1 39 ? 7.281 56.969 -26.875 1 65.38 39 GLU B CA 1
ATOM 5468 C C . GLU B 1 39 ? 8.203 57.344 -25.719 1 65.38 39 GLU B C 1
ATOM 5470 O O . GLU B 1 39 ? 7.941 58.312 -25 1 65.38 39 GLU B O 1
ATOM 5475 N N . PHE B 1 40 ? 9.195 56.594 -25.625 1 64.75 40 PHE B N 1
ATOM 5476 C CA . PHE B 1 40 ? 10.172 56.906 -24.594 1 64.75 40 PHE B CA 1
ATOM 5477 C C . PHE B 1 40 ? 10.859 58.25 -24.859 1 64.75 40 PHE B C 1
ATOM 5479 O O . PHE B 1 40 ? 11.094 59.031 -23.953 1 64.75 40 PHE B O 1
ATOM 5486 N N . LYS B 1 41 ? 11.172 58.469 -26.094 1 58.91 41 LYS B N 1
ATOM 5487 C CA . LYS B 1 41 ? 11.805 59.75 -26.484 1 58.91 41 LYS B CA 1
ATOM 5488 C C . LYS B 1 41 ? 10.867 60.906 -26.25 1 58.91 41 LYS B C 1
ATOM 5490 O O . LYS B 1 41 ? 11.289 61.969 -25.766 1 58.91 41 LYS B O 1
ATOM 5495 N N . LEU B 1 42 ? 9.703 60.625 -26.625 1 59.5 42 LEU B N 1
ATOM 5496 C CA . LEU B 1 42 ? 8.727 61.688 -26.406 1 59.5 42 LEU B CA 1
ATOM 5497 C C . LEU B 1 42 ? 8.508 61.938 -24.922 1 59.5 42 LEU B C 1
ATOM 5499 O O . LEU B 1 42 ? 8.375 63.094 -24.5 1 59.5 42 LEU B O 1
ATOM 5503 N N . HIS B 1 43 ? 8.469 60.906 -24.234 1 63 43 HIS B N 1
ATOM 5504 C CA . HIS B 1 43 ? 8.297 61 -22.797 1 63 43 HIS B CA 1
ATOM 5505 C C . HIS B 1 43 ? 9.453 61.781 -22.156 1 63 43 HIS B C 1
ATOM 5507 O O . HIS B 1 43 ? 9.25 62.562 -21.25 1 63 43 HIS B O 1
ATOM 5513 N N . GLN B 1 44 ? 10.664 61.562 -22.688 1 56 44 GLN B N 1
ATOM 5514 C CA . GLN B 1 44 ? 11.859 62.219 -22.172 1 56 44 GLN B CA 1
ATOM 5515 C C . GLN B 1 44 ? 11.891 63.688 -22.578 1 56 44 GLN B C 1
ATOM 5517 O O . GLN B 1 44 ? 12.297 64.562 -21.797 1 56 44 GLN B O 1
ATOM 5522 N N . LYS B 1 45 ? 11.594 63.938 -23.906 1 52.12 45 LYS B N 1
ATOM 5523 C CA . LYS B 1 45 ? 11.977 65.25 -24.438 1 52.12 45 LYS B CA 1
ATOM 5524 C C . LYS B 1 45 ? 10.742 66.062 -24.734 1 52.12 45 LYS B C 1
ATOM 5526 O O . LYS B 1 45 ? 10.805 67.312 -24.703 1 52.12 45 LYS B O 1
ATOM 5531 N N . ALA B 1 46 ? 9.688 65.5 -25.25 1 48.72 46 ALA B N 1
ATOM 5532 C CA . ALA B 1 46 ? 8.734 66.375 -25.922 1 48.72 46 ALA B CA 1
ATOM 5533 C C . ALA B 1 46 ? 7.41 66.438 -25.172 1 48.72 46 ALA B C 1
ATOM 5535 O O . ALA B 1 46 ? 6.617 67.312 -25.375 1 48.72 46 ALA B O 1
ATOM 5536 N N . LYS B 1 47 ? 6.996 65.312 -24.688 1 53.19 47 LYS B N 1
ATOM 5537 C CA . LYS B 1 47 ? 5.66 65.438 -24.125 1 53.19 47 LYS B CA 1
ATOM 5538 C C . LYS B 1 47 ? 5.637 66.5 -23.016 1 53.19 47 LYS B C 1
ATOM 5540 O O . LYS B 1 47 ? 6.531 66.562 -22.172 1 53.19 47 LYS B O 1
ATOM 5545 N N . THR B 1 48 ? 4.855 67.562 -23.281 1 52.06 48 THR B N 1
ATOM 5546 C CA . THR B 1 48 ? 4.742 68.75 -22.406 1 52.06 48 THR B CA 1
ATOM 5547 C C . THR B 1 48 ? 4.398 68.312 -20.984 1 52.06 48 THR B C 1
ATOM 5549 O O . THR B 1 48 ? 4.867 68.938 -20.016 1 52.06 48 THR B O 1
ATOM 5552 N N . ILE B 1 49 ? 3.443 67.5 -20.906 1 52.47 49 ILE B N 1
ATOM 5553 C CA . ILE B 1 49 ? 3.068 67.062 -19.578 1 52.47 49 ILE B CA 1
ATOM 5554 C C . ILE B 1 49 ? 3.523 65.625 -19.375 1 52.47 49 ILE B C 1
ATOM 5556 O O . ILE B 1 49 ? 3.039 64.688 -20.047 1 52.47 49 ILE B O 1
ATOM 5560 N N . GLN B 1 50 ? 4.574 65.375 -18.922 1 57.47 50 GLN B N 1
ATOM 5561 C CA . GLN B 1 50 ? 5.137 64.062 -18.719 1 57.47 50 GLN B CA 1
ATOM 5562 C C . GLN B 1 50 ? 4.699 63.469 -17.375 1 57.47 50 GLN B C 1
ATOM 5564 O O . GLN B 1 50 ? 4.375 62.281 -17.266 1 57.47 50 GLN B O 1
ATOM 5569 N N . HIS B 1 51 ? 4.98 64.312 -16.469 1 60.88 51 HIS B N 1
ATOM 5570 C CA . HIS B 1 51 ? 4.516 63.875 -15.141 1 60.88 51 HIS B CA 1
ATOM 5571 C C . HIS B 1 51 ? 3.791 65 -14.438 1 60.88 51 HIS B C 1
ATOM 5573 O O . HIS B 1 51 ? 4.098 66.188 -14.664 1 60.88 51 HIS B O 1
ATOM 5579 N N . PHE B 1 52 ? 2.693 64.688 -13.898 1 60.62 52 PHE B N 1
ATOM 5580 C CA . PHE B 1 52 ? 2.08 65.688 -13.008 1 60.62 52 PHE B CA 1
ATOM 5581 C C . PHE B 1 52 ? 2.84 65.75 -11.688 1 60.62 52 PHE B C 1
ATOM 5583 O O . PHE B 1 52 ? 3.498 64.812 -11.281 1 60.62 52 PHE B O 1
ATOM 5590 N N . ALA B 1 53 ? 2.83 67 -11.188 1 64.44 53 ALA B N 1
ATOM 5591 C CA . ALA B 1 53 ? 3.527 67.188 -9.922 1 64.44 53 ALA B CA 1
ATOM 5592 C C . ALA B 1 53 ? 3.092 66.188 -8.867 1 64.44 53 ALA B C 1
ATOM 5594 O O . ALA B 1 53 ? 3.85 65.875 -7.945 1 64.44 53 ALA B O 1
ATOM 5595 N N . GLU B 1 54 ? 2.006 65.75 -8.93 1 67.12 54 GLU B N 1
ATOM 5596 C CA . GLU B 1 54 ? 1.484 64.688 -8.023 1 67.12 54 GLU B CA 1
ATOM 5597 C C . GLU B 1 54 ? 2.209 63.375 -8.211 1 67.12 54 GLU B C 1
ATOM 5599 O O . GLU B 1 54 ? 2.213 62.531 -7.312 1 67.12 54 GLU B O 1
ATOM 5604 N N . GLN B 1 55 ? 2.855 63.312 -9.258 1 61.81 55 GLN B N 1
ATOM 5605 C CA . GLN B 1 55 ? 3.525 62.062 -9.602 1 61.81 55 GLN B CA 1
ATOM 5606 C C . GLN B 1 55 ? 5.016 62.125 -9.289 1 61.81 55 GLN B C 1
ATOM 5608 O O . GLN B 1 55 ? 5.742 61.156 -9.469 1 61.81 55 GLN B O 1
ATOM 5613 N N . ILE B 1 56 ? 5.535 63.25 -9.008 1 63.44 56 ILE B N 1
ATOM 5614 C CA . ILE B 1 56 ? 6.93 63.469 -8.656 1 63.44 56 ILE B CA 1
ATOM 5615 C C . ILE B 1 56 ? 7.074 63.531 -7.137 1 63.44 56 ILE B C 1
ATOM 5617 O O . ILE B 1 56 ? 6.375 64.312 -6.469 1 63.44 56 ILE B O 1
ATOM 5621 N N . TYR B 1 57 ? 7.875 62.688 -6.527 1 62.19 57 TYR B N 1
ATOM 5622 C CA . TYR B 1 57 ? 7.922 62.625 -5.07 1 62.19 57 TYR B CA 1
ATOM 5623 C C . TYR B 1 57 ? 9.242 63.156 -4.539 1 62.19 57 TYR B C 1
ATOM 5625 O O . TYR B 1 57 ? 10.297 62.938 -5.133 1 62.19 57 TYR B O 1
ATOM 5633 N N . TYR B 1 58 ? 9.195 64.062 -3.598 1 57.88 58 TYR B N 1
ATOM 5634 C CA . TYR B 1 58 ? 10.289 64.625 -2.834 1 57.88 58 TYR B CA 1
ATOM 5635 C C . TYR B 1 58 ? 10.133 64.375 -1.346 1 57.88 58 TYR B C 1
ATOM 5637 O O . TYR B 1 58 ? 9.203 64.875 -0.708 1 57.88 58 TYR B O 1
ATOM 5645 N N . ASN B 1 59 ? 11.055 63.656 -0.819 1 57.53 59 ASN B N 1
ATOM 5646 C CA . ASN B 1 59 ? 11.07 63.312 0.598 1 57.53 59 ASN B CA 1
ATOM 5647 C C . ASN B 1 59 ? 9.727 62.781 1.057 1 57.53 59 ASN B C 1
ATOM 5649 O O . ASN B 1 59 ? 9.172 63.219 2.059 1 57.53 59 ASN B O 1
ATOM 5653 N N . GLY B 1 60 ? 9.141 61.938 0.347 1 61.03 60 GLY B N 1
ATOM 5654 C CA . GLY B 1 60 ? 7.961 61.188 0.734 1 61.03 60 GLY B CA 1
ATOM 5655 C C . GLY B 1 60 ? 6.664 61.906 0.409 1 61.03 60 GLY B C 1
ATOM 5656 O O . GLY B 1 60 ? 5.586 61.438 0.778 1 61.03 60 GLY B O 1
ATOM 5657 N N . ARG B 1 61 ? 6.797 63.031 -0.124 1 70.19 61 ARG B N 1
ATOM 5658 C CA . ARG B 1 61 ? 5.598 63.781 -0.519 1 70.19 61 ARG B CA 1
ATOM 5659 C C . ARG B 1 61 ? 5.648 64.125 -1.996 1 70.19 61 ARG B C 1
ATOM 5661 O O . ARG B 1 61 ? 6.727 64.25 -2.59 1 70.19 61 ARG B O 1
ATOM 5668 N N . SER B 1 62 ? 4.523 64.312 -2.471 1 66 62 SER B N 1
ATOM 5669 C CA . SER B 1 62 ? 4.473 64.75 -3.869 1 66 62 SER B CA 1
ATOM 5670 C C . SER B 1 62 ? 5 66.188 -4.043 1 66 62 SER B C 1
ATOM 5672 O O . SER B 1 62 ? 4.93 67 -3.119 1 66 62 SER B O 1
ATOM 5674 N N . GLN B 1 63 ? 5.605 66.438 -5.172 1 66.12 63 GLN B N 1
ATOM 5675 C CA . GLN B 1 63 ? 6.051 67.812 -5.488 1 66.12 63 GLN B CA 1
ATOM 5676 C C . GLN B 1 63 ? 4.891 68.812 -5.43 1 66.12 63 GLN B C 1
ATOM 5678 O O . GLN B 1 63 ? 5.078 69.938 -5.055 1 66.12 63 GLN B O 1
ATOM 5683 N N . ALA B 1 64 ? 3.74 68.312 -5.828 1 63.38 64 ALA B N 1
ATOM 5684 C CA . ALA B 1 64 ? 2.564 69.188 -5.695 1 63.38 64 ALA B CA 1
ATOM 5685 C C . ALA B 1 64 ? 2.359 69.562 -4.242 1 63.38 64 ALA B C 1
ATOM 5687 O O . ALA B 1 64 ? 2.084 70.75 -3.965 1 63.38 64 ALA B O 1
ATOM 5688 N N . ALA B 1 65 ? 2.502 68.812 -3.367 1 66.06 65 ALA B N 1
ATOM 5689 C CA . ALA B 1 65 ? 2.377 69.125 -1.945 1 66.06 65 ALA B CA 1
ATOM 5690 C C . ALA B 1 65 ? 3.494 70.062 -1.486 1 66.06 65 ALA B C 1
ATOM 5692 O O . ALA B 1 65 ? 3.264 70.938 -0.68 1 66.06 65 ALA B O 1
ATOM 5693 N N . VAL B 1 66 ? 4.656 69.875 -1.928 1 65.88 66 VAL B N 1
ATOM 5694 C CA . VAL B 1 66 ? 5.777 70.75 -1.587 1 65.88 66 VAL B CA 1
ATOM 5695 C C . VAL B 1 66 ? 5.492 72.188 -2.074 1 65.88 66 VAL B C 1
ATOM 5697 O O . VAL B 1 66 ? 5.68 73.188 -1.331 1 65.88 66 VAL B O 1
ATOM 5700 N N . ASN B 1 67 ? 5.062 72.312 -3.287 1 60.84 67 ASN B N 1
ATOM 5701 C CA . ASN B 1 67 ? 4.727 73.625 -3.828 1 60.84 67 ASN B CA 1
ATOM 5702 C C . ASN B 1 67 ? 3.658 74.312 -2.99 1 60.84 67 ASN B C 1
ATOM 5704 O O . ASN B 1 67 ? 3.773 75.5 -2.695 1 60.84 67 ASN B O 1
ATOM 5708 N N . LYS B 1 68 ? 2.736 73.562 -2.699 1 61.5 68 LYS B N 1
ATOM 5709 C CA . LYS B 1 68 ? 1.672 74.125 -1.872 1 61.5 68 LYS B CA 1
ATOM 5710 C C . LYS B 1 68 ? 2.205 74.562 -0.512 1 61.5 68 LYS B C 1
ATOM 5712 O O . LYS B 1 68 ? 1.854 75.688 -0.019 1 61.5 68 LYS B O 1
ATOM 5717 N N . SER B 1 69 ? 3.033 73.875 0.002 1 65 69 SER B N 1
ATOM 5718 C CA . SER B 1 69 ? 3.623 74.188 1.293 1 65 69 SER B CA 1
ATOM 5719 C C . SER B 1 69 ? 4.441 75.5 1.208 1 65 69 SER B C 1
ATOM 5721 O O . SER B 1 69 ? 4.316 76.375 2.059 1 65 69 SER B O 1
ATOM 5723 N N . LEU B 1 70 ? 5.203 75.625 0.339 1 60.66 70 LEU B N 1
ATOM 5724 C CA . LEU B 1 70 ? 6.035 76.812 0.176 1 60.66 70 LEU B CA 1
ATOM 5725 C C . LEU B 1 70 ? 5.176 78.062 -0.001 1 60.66 70 LEU B C 1
ATOM 5727 O O . LEU B 1 70 ? 5.418 79.062 0.645 1 60.66 70 LEU B O 1
ATOM 5731 N N . GLN B 1 71 ? 4.211 77.875 -0.785 1 56.75 71 GLN B N 1
ATOM 5732 C CA . GLN B 1 71 ? 3.328 79.062 -1 1 56.75 71 GLN B CA 1
ATOM 5733 C C . GLN B 1 71 ? 2.576 79.438 0.278 1 56.75 71 GLN B C 1
ATOM 5735 O O . GLN B 1 71 ? 2.426 80.562 0.602 1 56.75 71 GLN B O 1
ATOM 5740 N N . SER B 1 72 ? 2.188 78.5 0.872 1 60.5 72 SER B N 1
ATOM 5741 C CA . SER B 1 72 ? 1.464 78.75 2.113 1 60.5 72 SER B CA 1
ATOM 5742 C C . SER B 1 72 ? 2.363 79.375 3.15 1 60.5 72 SER B C 1
ATOM 5744 O O . SER B 1 72 ? 1.923 80.25 3.887 1 60.5 72 SER B O 1
ATOM 5746 N N . GLN B 1 73 ? 3.518 79 3.217 1 59.78 73 GLN B N 1
ATOM 5747 C CA . GLN B 1 73 ? 4.469 79.688 4.109 1 59.78 73 GLN B CA 1
ATOM 5748 C C . GLN B 1 73 ? 4.641 81.125 3.75 1 59.78 73 GLN B C 1
ATOM 5750 O O . GLN B 1 73 ? 4.637 82 4.629 1 59.78 73 GLN B O 1
ATOM 5755 N N . ILE B 1 74 ? 4.762 81.375 2.602 1 56.75 74 ILE B N 1
ATOM 5756 C CA . ILE B 1 74 ? 4.922 82.75 2.127 1 56.75 74 ILE B CA 1
ATOM 5757 C C . ILE B 1 74 ? 3.682 83.562 2.475 1 56.75 74 ILE B C 1
ATOM 5759 O O . ILE B 1 74 ? 3.789 84.688 2.996 1 56.75 74 ILE B O 1
ATOM 5763 N N . ASN B 1 75 ? 2.574 82.938 2.221 1 55.66 75 ASN B N 1
ATOM 5764 C CA . ASN B 1 75 ? 1.334 83.625 2.535 1 55.66 75 ASN B CA 1
ATOM 5765 C C . ASN B 1 75 ? 1.235 83.938 4.023 1 55.66 75 ASN B C 1
ATOM 5767 O O . ASN B 1 75 ? 0.832 85.062 4.398 1 55.66 75 ASN B O 1
ATOM 5771 N N . ALA B 1 76 ? 1.554 83.062 4.836 1 57.91 76 ALA B N 1
ATOM 5772 C CA . ALA B 1 76 ? 1.46 83.25 6.281 1 57.91 76 ALA B CA 1
ATOM 5773 C C . ALA B 1 76 ? 2.426 84.312 6.758 1 57.91 76 ALA B C 1
ATOM 5775 O O . ALA B 1 76 ? 2.088 85.125 7.629 1 57.91 76 ALA B O 1
ATOM 5776 N N . LEU B 1 77 ? 3.545 84.312 6.207 1 58.34 77 LEU B N 1
ATOM 5777 C CA . LEU B 1 77 ? 4.539 85.312 6.602 1 58.34 77 LEU B CA 1
ATOM 5778 C C . LEU B 1 77 ? 4.098 86.75 6.195 1 58.34 77 LEU B C 1
ATOM 5780 O O . LEU B 1 77 ? 4.363 87.688 6.91 1 58.34 77 LEU B O 1
ATOM 5784 N N . VAL B 1 78 ? 3.426 86.75 5.215 1 53.44 78 VAL B N 1
ATOM 5785 C CA . VAL B 1 78 ? 3.01 88.062 4.715 1 53.44 78 VAL B CA 1
ATOM 5786 C C . VAL B 1 78 ? 1.896 88.625 5.598 1 53.44 78 VAL B C 1
ATOM 5788 O O . VAL B 1 78 ? 1.854 89.812 5.867 1 53.44 78 VAL B O 1
ATOM 5791 N N . VAL B 1 79 ? 0.985 87.688 6.082 1 51.94 79 VAL B N 1
ATOM 5792 C CA . VAL B 1 79 ? -0.165 88.25 6.801 1 51.94 79 VAL B CA 1
ATOM 5793 C C . VAL B 1 79 ? 0.096 88.188 8.305 1 51.94 79 VAL B C 1
ATOM 5795 O O . VAL B 1 79 ? -0.738 88.625 9.102 1 51.94 79 VAL B O 1
ATOM 5798 N N . ALA B 1 80 ? 1.146 87.688 8.852 1 53.41 80 ALA B N 1
ATOM 5799 C CA . ALA B 1 80 ? 1.308 87.438 10.281 1 53.41 80 ALA B CA 1
ATOM 5800 C C . ALA B 1 80 ? 1.533 88.75 11.047 1 53.41 80 ALA B C 1
ATOM 5802 O O . ALA B 1 80 ? 2.363 89.562 10.648 1 53.41 80 ALA B O 1
ATOM 5803 N N . PRO B 1 81 ? 0.565 89.188 11.883 1 51.56 81 PRO B N 1
ATOM 5804 C CA . PRO B 1 81 ? 0.845 90.312 12.781 1 51.56 81 PRO B CA 1
ATOM 5805 C C . PRO B 1 81 ? 2.055 90.062 13.68 1 51.56 81 PRO B C 1
ATOM 5807 O O . PRO B 1 81 ? 2.322 88.938 14.062 1 51.56 81 PRO B O 1
ATOM 5810 N N . ARG B 1 82 ? 3.168 90.812 13.797 1 51 82 ARG B N 1
ATOM 5811 C CA . ARG B 1 82 ? 4.5 90.75 14.383 1 51 82 ARG B CA 1
ATOM 5812 C C . ARG B 1 82 ? 4.426 90.438 15.875 1 51 82 ARG B C 1
ATOM 5814 O O . ARG B 1 82 ? 5.305 89.75 16.406 1 51 82 ARG B O 1
ATOM 5821 N N . ASN B 1 83 ? 3.531 90.875 16.734 1 49.78 83 ASN B N 1
ATOM 5822 C CA . ASN B 1 83 ? 3.672 90.875 18.188 1 49.78 83 ASN B CA 1
ATOM 5823 C C . ASN B 1 83 ? 3.289 89.5 18.781 1 49.78 83 ASN B C 1
ATOM 5825 O O . ASN B 1 83 ? 3.564 89.25 19.938 1 49.78 83 ASN B O 1
ATOM 5829 N N . ASN B 1 84 ? 2.471 88.562 18.312 1 51.69 84 ASN B N 1
ATOM 5830 C CA . ASN B 1 84 ? 1.803 87.5 18.984 1 51.69 84 ASN B CA 1
ATOM 5831 C C . ASN B 1 84 ? 2.574 86.188 18.828 1 51.69 84 ASN B C 1
ATOM 5833 O O . ASN B 1 84 ? 2.031 85.062 19.062 1 51.69 84 ASN B O 1
ATOM 5837 N N . SER B 1 85 ? 3.803 86.188 18.547 1 59.78 85 SER B N 1
ATOM 5838 C CA . SER B 1 85 ? 4.602 85 18.219 1 59.78 85 SER B CA 1
ATOM 5839 C C . SER B 1 85 ? 4.914 84.188 19.469 1 59.78 85 SER B C 1
ATOM 5841 O O . SER B 1 85 ? 4.859 82.938 19.453 1 59.78 85 SER B O 1
ATOM 5843 N N . ALA B 1 86 ? 5.148 84.812 20.562 1 61.47 86 ALA B N 1
ATOM 5844 C CA . ALA B 1 86 ? 5.484 84.125 21.797 1 61.47 86 ALA B CA 1
ATOM 5845 C C . ALA B 1 86 ? 4.324 83.25 22.266 1 61.47 86 ALA B C 1
ATOM 5847 O O . ALA B 1 86 ? 4.531 82.125 22.703 1 61.47 86 ALA B O 1
ATOM 5848 N N . ASN B 1 87 ? 3.076 83.688 22.188 1 63.62 87 ASN B N 1
ATOM 5849 C CA . ASN B 1 87 ? 1.9 82.875 22.609 1 63.62 87 ASN B CA 1
ATOM 5850 C C . ASN B 1 87 ? 1.688 81.688 21.734 1 63.62 87 ASN B C 1
ATOM 5852 O O . ASN B 1 87 ? 1.271 80.625 22.234 1 63.62 87 ASN B O 1
ATOM 5856 N N . GLU B 1 88 ? 1.95 81.688 20.531 1 71.88 88 GLU B N 1
ATOM 5857 C CA . GLU B 1 88 ? 1.778 80.562 19.641 1 71.88 88 GLU B CA 1
ATOM 5858 C C . GLU B 1 88 ? 2.766 79.438 19.969 1 71.88 88 GLU B C 1
ATOM 5860 O O . GLU B 1 88 ? 2.432 78.25 19.891 1 71.88 88 GLU B O 1
ATOM 5865 N N . ILE B 1 89 ? 3.938 79.812 20.328 1 72.19 89 ILE B N 1
ATOM 5866 C CA . ILE B 1 89 ? 4.926 78.812 20.734 1 72.19 89 ILE B CA 1
ATOM 5867 C C . ILE B 1 89 ? 4.445 78.062 21.984 1 72.19 89 ILE B C 1
ATOM 5869 O O . ILE B 1 89 ? 4.527 76.875 22.062 1 72.19 89 ILE B O 1
ATOM 5873 N N . VAL B 1 90 ? 3.885 78.875 22.891 1 68.94 90 VAL B N 1
ATOM 5874 C CA . VAL B 1 90 ? 3.387 78.312 24.125 1 68.94 90 VAL B CA 1
ATOM 5875 C C . VAL B 1 90 ? 2.229 77.375 23.828 1 68.94 90 VAL B C 1
ATOM 5877 O O . VAL B 1 90 ? 2.146 76.25 24.391 1 68.94 90 VAL B O 1
ATOM 5880 N N . GLN B 1 91 ? 1.441 77.625 22.969 1 73.69 91 GLN B N 1
ATOM 5881 C CA . GLN B 1 91 ? 0.324 76.75 22.594 1 73.69 91 GLN B CA 1
ATOM 5882 C C . GLN B 1 91 ? 0.817 75.5 21.922 1 73.69 91 GLN B C 1
ATOM 5884 O O . GLN B 1 91 ? 0.283 74.438 22.172 1 73.69 91 GLN B O 1
ATOM 5889 N N . ALA B 1 92 ? 1.787 75.688 21.125 1 78.19 92 ALA B N 1
ATOM 5890 C CA . ALA B 1 92 ? 2.309 74.562 20.344 1 78.19 92 ALA B CA 1
ATOM 5891 C C . ALA B 1 92 ? 3.045 73.562 21.25 1 78.19 92 ALA B C 1
ATOM 5893 O O . ALA B 1 92 ? 3.344 72.438 20.844 1 78.19 92 ALA B O 1
ATOM 5894 N N . ARG B 1 93 ? 3.213 73.938 22.438 1 72.5 93 ARG B N 1
ATOM 5895 C CA . ARG B 1 93 ? 3.893 73.062 23.406 1 72.5 93 ARG B CA 1
ATOM 5896 C C . ARG B 1 93 ? 2.953 71.938 23.922 1 72.5 93 ARG B C 1
ATOM 5898 O O . ARG B 1 93 ? 3.383 71.062 24.641 1 72.5 93 ARG B O 1
ATOM 5905 N N . VAL B 1 94 ? 1.676 72 23.531 1 72.62 94 VAL B N 1
ATOM 5906 C CA . VAL B 1 94 ? 0.688 71 23.969 1 72.62 94 VAL B CA 1
ATOM 5907 C C . VAL B 1 94 ? 0.381 70 22.844 1 72.62 94 VAL B C 1
ATOM 5909 O O . VAL B 1 94 ? 0.032 70.438 21.734 1 72.62 94 VAL B O 1
ATOM 5912 N N . ASN B 1 95 ? 0.589 68.875 23.188 1 74.38 95 ASN B N 1
ATOM 5913 C CA . ASN B 1 95 ? 0.363 67.875 22.141 1 74.38 95 ASN B CA 1
ATOM 5914 C C . ASN B 1 95 ? -1.112 67.5 22.031 1 74.38 95 ASN B C 1
ATOM 5916 O O . ASN B 1 95 ? -1.951 68.062 22.75 1 74.38 95 ASN B O 1
ATOM 5920 N N . VAL B 1 96 ? -1.346 66.625 21.125 1 75 96 VAL B N 1
ATOM 5921 C CA . VAL B 1 96 ? -2.723 66.25 20.75 1 75 96 VAL B CA 1
ATOM 5922 C C . VAL B 1 96 ? -3.42 65.562 21.922 1 75 96 VAL B C 1
ATOM 5924 O O . VAL B 1 96 ? -4.648 65.625 22.031 1 75 96 VAL B O 1
ATOM 5927 N N . ASN B 1 97 ? -2.664 65.188 22.844 1 72.69 97 ASN B N 1
ATOM 5928 C CA . ASN B 1 97 ? -3.24 64.438 23.984 1 72.69 97 ASN B CA 1
ATOM 5929 C C . ASN B 1 97 ? -3.402 65.375 25.188 1 72.69 97 ASN B C 1
ATOM 5931 O O . ASN B 1 97 ? -3.822 64.938 26.25 1 72.69 97 ASN B O 1
ATOM 5935 N N . GLY B 1 98 ? -2.971 66.625 25.047 1 71.38 98 GLY B N 1
ATOM 5936 C CA . GLY B 1 98 ? -3.143 67.625 26.125 1 71.38 98 GLY B CA 1
ATOM 5937 C C . GLY B 1 98 ? -1.937 67.688 27.031 1 71.38 98 GLY B C 1
ATOM 5938 O O . GLY B 1 98 ? -1.985 68.375 28.062 1 71.38 98 GLY B O 1
ATOM 5939 N N . GLU B 1 99 ? -0.956 67 26.625 1 77.06 99 GLU B N 1
ATOM 5940 C CA . GLU B 1 99 ? 0.269 67.125 27.422 1 77.06 99 GLU B CA 1
ATOM 5941 C C . GLU B 1 99 ? 1.037 68.375 27.109 1 77.06 99 GLU B C 1
ATOM 5943 O O . GLU B 1 99 ? 1.263 68.688 25.938 1 77.06 99 GLU B O 1
ATOM 5948 N N . THR B 1 100 ? 1.42 69.125 28.109 1 77.12 100 THR B N 1
ATOM 5949 C CA . THR B 1 100 ? 2.145 70.438 27.953 1 77.12 100 THR B CA 1
ATOM 5950 C C . THR B 1 100 ? 3.645 70.188 28.141 1 77.12 100 THR B C 1
ATOM 5952 O O . THR B 1 100 ? 4.074 69.562 29.109 1 77.12 100 THR B O 1
ATOM 5955 N N . PHE B 1 101 ? 4.41 70.812 27.203 1 76.75 101 PHE B N 1
ATOM 5956 C CA . PHE B 1 101 ? 5.863 70.688 27.25 1 76.75 101 PHE B CA 1
ATOM 5957 C C . PHE B 1 101 ? 6.465 72.062 27.594 1 76.75 101 PHE B C 1
ATOM 5959 O O . PHE B 1 101 ? 5.836 73.125 27.359 1 76.75 101 PHE B O 1
ATOM 5966 N N . ASP B 1 102 ? 7.582 72 28.109 1 74.25 102 ASP B N 1
ATOM 5967 C CA . ASP B 1 102 ? 8.242 73.188 28.516 1 74.25 102 ASP B CA 1
ATOM 5968 C C . ASP B 1 102 ? 8.68 74 27.297 1 74.25 102 ASP B C 1
ATOM 5970 O O . ASP B 1 102 ? 8.641 75.25 27.312 1 74.25 102 ASP B O 1
ATOM 5974 N N . THR B 1 103 ? 9.141 73.25 26.219 1 70.69 103 THR B N 1
ATOM 5975 C CA . THR B 1 103 ? 9.547 73.938 24.984 1 70.69 103 THR B CA 1
ATOM 5976 C C . THR B 1 103 ? 8.867 73.25 23.781 1 70.69 103 THR B C 1
ATOM 5978 O O . THR B 1 103 ? 8.375 72.125 23.891 1 70.69 103 THR B O 1
ATOM 5981 N N . LEU B 1 104 ? 8.852 73.938 22.766 1 74.38 104 LEU B N 1
ATOM 5982 C CA . LEU B 1 104 ? 8.312 73.375 21.516 1 74.38 104 LEU B CA 1
ATOM 5983 C C . LEU B 1 104 ? 9.188 72.25 21.016 1 74.38 104 LEU B C 1
ATOM 5985 O O . LEU B 1 104 ? 8.68 71.25 20.484 1 74.38 104 LEU B O 1
ATOM 5989 N N . LYS B 1 105 ? 10.383 72.375 21.125 1 69.69 105 LYS B N 1
ATOM 5990 C CA . LYS B 1 105 ? 11.305 71.312 20.719 1 69.69 105 LYS B CA 1
ATOM 5991 C C . LYS B 1 105 ? 10.977 70 21.422 1 69.69 105 LYS B C 1
ATOM 5993 O O . LYS B 1 105 ? 10.992 68.938 20.781 1 69.69 105 LYS B O 1
ATOM 5998 N N . GLU B 1 106 ? 10.656 70.062 22.609 1 72.69 106 GLU B N 1
ATOM 5999 C CA . GLU B 1 106 ? 10.312 68.875 23.359 1 72.69 106 GLU B CA 1
ATOM 6000 C C . GLU B 1 106 ? 9.047 68.188 22.812 1 72.69 106 GLU B C 1
ATOM 6002 O O . GLU B 1 106 ? 8.945 67 22.766 1 72.69 106 GLU B O 1
ATOM 6007 N N . HIS B 1 107 ? 8.148 68.938 22.422 1 77.25 107 HIS B N 1
ATOM 6008 C CA . HIS B 1 107 ? 6.945 68.438 21.797 1 77.25 107 HIS B CA 1
ATOM 6009 C C . HIS B 1 107 ? 7.273 67.75 20.484 1 77.25 107 HIS B C 1
ATOM 6011 O O . HIS B 1 107 ? 6.855 66.562 20.266 1 77.25 107 HIS B O 1
ATOM 6017 N N . LEU B 1 108 ? 8.008 68.375 19.672 1 74.5 108 LEU B N 1
ATOM 6018 C CA . LEU B 1 108 ? 8.367 67.812 18.359 1 74.5 108 LEU B CA 1
ATOM 6019 C C . LEU B 1 108 ? 9.211 66.562 18.531 1 74.5 108 LEU B C 1
ATOM 6021 O O . LEU B 1 108 ? 9.031 65.562 17.797 1 74.5 108 LEU B O 1
ATOM 6025 N N . ASP B 1 109 ? 10.023 66.5 19.5 1 69.38 109 ASP B N 1
ATOM 6026 C CA . ASP B 1 109 ? 10.836 65.375 19.781 1 69.38 109 ASP B CA 1
ATOM 6027 C C . ASP B 1 109 ? 9.961 64.188 20.219 1 69.38 109 ASP B C 1
ATOM 6029 O O . ASP B 1 109 ? 10.195 63.031 19.797 1 69.38 109 ASP B O 1
ATOM 6033 N N . ASP B 1 110 ? 9.008 64.5 21.078 1 74.5 110 ASP B N 1
ATOM 6034 C CA . ASP B 1 110 ? 8.094 63.438 21.547 1 74.5 110 ASP B CA 1
ATOM 6035 C C . ASP B 1 110 ? 7.344 62.781 20.375 1 74.5 110 ASP B C 1
ATOM 6037 O O . ASP B 1 110 ? 7.242 61.562 20.297 1 74.5 110 ASP B O 1
ATOM 6041 N N . TRP B 1 111 ? 6.93 63.562 19.484 1 76.56 111 TRP B N 1
ATOM 6042 C CA . TRP B 1 111 ? 6.203 63.062 18.328 1 76.56 111 TRP B CA 1
ATOM 6043 C C . TRP B 1 111 ? 7.113 62.219 17.422 1 76.56 111 TRP B C 1
ATOM 6045 O O . TRP B 1 111 ? 6.734 61.125 16.984 1 76.56 111 TRP B O 1
ATOM 6055 N N . GLU B 1 112 ? 8.18 62.719 17.109 1 68.25 112 GLU B N 1
ATOM 6056 C CA . GLU B 1 112 ? 9.141 62 16.281 1 68.25 112 GLU B CA 1
ATOM 6057 C C . GLU B 1 112 ? 9.5 60.656 16.906 1 68.25 112 GLU B C 1
ATOM 6059 O O . GLU B 1 112 ? 9.57 59.656 16.219 1 68.25 112 GLU B O 1
ATOM 6064 N N . THR B 1 113 ? 9.656 60.719 18.188 1 72.31 113 THR B N 1
ATOM 6065 C CA . THR B 1 113 ? 9.984 59.5 18.906 1 72.31 113 THR B CA 1
ATOM 6066 C C . THR B 1 113 ? 8.836 58.5 18.828 1 72.31 113 THR B C 1
ATOM 6068 O O . THR B 1 113 ? 9.047 57.312 18.562 1 72.31 113 THR B O 1
ATOM 6071 N N . LYS B 1 114 ? 7.625 58.969 18.984 1 73.81 114 LYS B N 1
ATOM 6072 C CA . LYS B 1 114 ? 6.457 58.094 18.922 1 73.81 114 LYS B CA 1
ATOM 6073 C C . LYS B 1 114 ? 6.281 57.531 17.531 1 73.81 114 LYS B C 1
ATOM 6075 O O . LYS B 1 114 ? 5.91 56.375 17.375 1 73.81 114 LYS B O 1
ATOM 6080 N N . THR B 1 115 ? 6.543 58.281 16.562 1 75.19 115 THR B N 1
ATOM 6081 C CA . THR B 1 115 ? 6.461 57.812 15.195 1 75.19 115 THR B CA 1
ATOM 6082 C C . THR B 1 115 ? 7.48 56.688 14.945 1 75.19 115 THR B C 1
ATOM 6084 O O . THR B 1 115 ? 7.172 55.688 14.289 1 75.19 115 THR B O 1
ATOM 6087 N N . GLN B 1 116 ? 8.586 56.875 15.492 1 69.94 116 GLN B N 1
ATOM 6088 C CA . GLN B 1 116 ? 9.625 55.875 15.344 1 69.94 116 GLN B CA 1
ATOM 6089 C C . GLN B 1 116 ? 9.242 54.594 16.062 1 69.94 116 GLN B C 1
ATOM 6091 O O . GLN B 1 116 ? 9.406 53.5 15.531 1 69.94 116 GLN B O 1
ATOM 6096 N N . ILE B 1 117 ? 8.68 54.781 17.219 1 75.25 117 ILE B N 1
ATOM 6097 C CA . ILE B 1 117 ? 8.273 53.656 18.031 1 75.25 117 ILE B CA 1
ATOM 6098 C C . ILE B 1 117 ? 7.145 52.906 17.312 1 75.25 117 ILE B C 1
ATOM 6100 O O . ILE B 1 117 ? 7.16 51.656 17.234 1 75.25 117 ILE B O 1
ATOM 6104 N N . ASN B 1 118 ? 6.242 53.656 16.797 1 74.44 118 ASN B N 1
ATOM 6105 C CA . ASN B 1 118 ? 5.117 53.031 16.078 1 74.44 118 ASN B CA 1
ATOM 6106 C C . ASN B 1 118 ? 5.582 52.281 14.852 1 74.44 118 ASN B C 1
ATOM 6108 O O . ASN B 1 118 ? 5.074 51.188 14.562 1 74.44 118 ASN B O 1
ATOM 6112 N N . LYS B 1 119 ? 6.469 52.875 14.148 1 75 119 LYS B N 1
ATOM 6113 C CA . LYS B 1 119 ? 7.039 52.188 12.992 1 75 119 LYS B CA 1
ATOM 6114 C C . LYS B 1 119 ? 7.719 50.875 13.406 1 75 119 LYS B C 1
ATOM 6116 O O . LYS B 1 119 ? 7.512 49.844 12.781 1 75 119 LYS B O 1
ATOM 6121 N N . GLU B 1 120 ? 8.367 50.938 14.453 1 73.5 120 GLU B N 1
ATOM 6122 C CA . GLU B 1 120 ? 9.078 49.75 14.922 1 73.5 120 GLU B CA 1
ATOM 6123 C C . GLU B 1 120 ? 8.102 48.656 15.383 1 73.5 120 GLU B C 1
ATOM 6125 O O . GLU B 1 120 ? 8.312 47.469 15.109 1 73.5 120 GLU B O 1
ATOM 6130 N N . GLU B 1 121 ? 7.047 49.156 16 1 76.19 121 GLU B N 1
ATOM 6131 C CA . GLU B 1 121 ? 6.043 48.188 16.469 1 76.19 121 GLU B CA 1
ATOM 6132 C C . GLU B 1 121 ? 5.324 47.531 15.297 1 76.19 121 GLU B C 1
ATOM 6134 O O . GLU B 1 121 ? 5.074 46.312 15.328 1 76.19 121 GLU B O 1
ATOM 6139 N N . THR B 1 122 ? 5.062 48.281 14.312 1 77.5 122 THR B N 1
ATOM 6140 C CA . THR B 1 122 ? 4.41 47.75 13.125 1 77.5 122 THR B CA 1
ATOM 6141 C C . THR B 1 122 ? 5.312 46.75 12.422 1 77.5 122 THR B C 1
ATOM 6143 O O . THR B 1 122 ? 4.855 45.688 12.008 1 77.5 122 THR B O 1
ATOM 6146 N N . ILE B 1 123 ? 6.496 47.062 12.398 1 74.88 123 ILE B N 1
ATOM 6147 C CA . ILE B 1 123 ? 7.461 46.156 11.75 1 74.88 123 ILE B CA 1
ATOM 6148 C C . ILE B 1 123 ? 7.613 44.875 12.555 1 74.88 123 ILE B C 1
ATOM 6150 O O . ILE B 1 123 ? 7.695 43.781 11.992 1 74.88 123 ILE B O 1
ATOM 6154 N N . ARG B 1 124 ? 7.516 45.031 13.781 1 78.81 124 ARG B N 1
ATOM 6155 C CA . ARG B 1 124 ? 7.617 43.844 14.648 1 78.81 124 ARG B CA 1
ATOM 6156 C C . ARG B 1 124 ? 6.422 42.938 14.445 1 78.81 124 ARG B C 1
ATOM 6158 O O . ARG B 1 124 ? 6.586 41.719 14.352 1 78.81 124 ARG B O 1
ATOM 6165 N N . GLU B 1 125 ? 5.297 43.562 14.383 1 78.69 125 GLU B N 1
ATOM 6166 C CA . GLU B 1 125 ? 4.094 42.75 14.188 1 78.69 125 GLU B CA 1
ATOM 6167 C C . GLU B 1 125 ? 4.086 42.094 12.82 1 78.69 125 GLU B C 1
ATOM 6169 O O . GLU B 1 125 ? 3.654 40.938 12.68 1 78.69 125 GLU B O 1
ATOM 6174 N N . LEU B 1 126 ? 4.52 42.781 11.922 1 79.19 126 LEU B N 1
ATOM 6175 C CA . LEU B 1 126 ? 4.633 42.219 10.578 1 79.19 126 LEU B CA 1
ATOM 6176 C C . LEU B 1 126 ? 5.586 41.031 10.555 1 79.19 126 LEU B C 1
ATOM 6178 O O . LEU B 1 126 ? 5.273 40 9.969 1 79.19 126 LEU B O 1
ATOM 6182 N N . ASN B 1 127 ? 6.617 41.188 11.227 1 77.5 127 ASN B N 1
ATOM 6183 C CA . ASN B 1 127 ? 7.613 40.125 11.25 1 77.5 127 ASN B CA 1
ATOM 6184 C C . ASN B 1 127 ? 7.105 38.906 12.016 1 77.5 127 ASN B C 1
ATOM 6186 O O . ASN B 1 127 ? 7.379 37.75 11.633 1 77.5 127 ASN B O 1
ATOM 6190 N N . LYS B 1 128 ? 6.355 39.219 12.977 1 80.38 128 LYS B N 1
ATOM 6191 C CA . LYS B 1 128 ? 5.766 38.125 13.742 1 80.38 128 LYS B CA 1
ATOM 6192 C C . LYS B 1 128 ? 4.773 37.344 12.898 1 80.38 128 LYS B C 1
ATOM 6194 O O . LYS B 1 128 ? 4.797 36.125 12.891 1 80.38 128 LYS B O 1
ATOM 6199 N N . THR B 1 129 ? 3.992 38.031 12.227 1 81.19 129 THR B N 1
ATOM 6200 C CA . THR B 1 129 ? 3.012 37.375 11.352 1 81.19 129 THR B CA 1
ATOM 6201 C C . THR B 1 129 ? 3.703 36.594 10.258 1 81.19 129 THR B C 1
ATOM 6203 O O . THR B 1 129 ? 3.301 35.469 9.953 1 81.19 129 THR B O 1
ATOM 6206 N N . LYS B 1 130 ? 4.613 37.156 9.68 1 79.06 130 LYS B N 1
ATOM 6207 C CA . LYS B 1 130 ? 5.395 36.469 8.648 1 79.06 130 LYS B CA 1
ATOM 6208 C C . LYS B 1 130 ? 5.988 35.188 9.18 1 79.06 130 LYS B C 1
ATOM 6210 O O . LYS B 1 130 ? 5.895 34.125 8.531 1 79.06 130 LYS B O 1
ATOM 6215 N N . GLN B 1 131 ? 6.453 35.281 10.336 1 83.56 131 GLN B N 1
ATOM 6216 C CA . GLN B 1 131 ? 7.082 34.094 10.93 1 83.56 131 GLN B CA 1
ATOM 6217 C C . GLN B 1 131 ? 6.059 33 11.203 1 83.56 131 GLN B C 1
ATOM 6219 O O . GLN B 1 131 ? 6.332 31.828 10.992 1 83.56 131 GLN B O 1
ATOM 6224 N N . GLU B 1 132 ? 4.922 33.344 11.641 1 82.06 132 GLU B N 1
ATOM 6225 C CA . GLU B 1 132 ? 3.861 32.375 11.906 1 82.06 132 GLU B CA 1
ATOM 6226 C C . GLU B 1 132 ? 3.449 31.656 10.633 1 82.06 132 GLU B C 1
ATOM 6228 O O . GLU B 1 132 ? 3.258 30.438 10.648 1 82.06 132 GLU B O 1
ATOM 6233 N N . ILE B 1 133 ? 3.385 32.281 9.625 1 83.31 133 ILE B N 1
ATOM 6234 C CA . ILE B 1 133 ? 3.006 31.688 8.344 1 83.31 133 ILE B CA 1
ATOM 6235 C C . ILE B 1 133 ? 4.117 30.766 7.852 1 83.31 133 ILE B C 1
ATOM 6237 O O . ILE B 1 133 ? 3.848 29.672 7.367 1 83.31 133 ILE B O 1
ATOM 6241 N N . LEU B 1 134 ? 5.289 31.219 8.016 1 84.81 134 LEU B N 1
ATOM 6242 C CA . LEU B 1 134 ? 6.43 30.406 7.586 1 84.81 134 LEU B CA 1
ATOM 6243 C C . LEU B 1 134 ? 6.562 29.156 8.438 1 84.81 134 LEU B C 1
ATOM 6245 O O . LEU B 1 134 ? 6.953 28.094 7.938 1 84.81 134 LEU B O 1
ATOM 6249 N N . ASP B 1 135 ? 6.16 29.297 9.68 1 86.62 135 ASP B N 1
ATOM 6250 C CA . ASP B 1 135 ? 6.219 28.141 10.57 1 86.62 135 ASP B CA 1
ATOM 6251 C C . ASP B 1 135 ? 5.246 27.062 10.125 1 86.62 135 ASP B C 1
ATOM 6253 O O . ASP B 1 135 ? 5.531 25.859 10.273 1 86.62 135 ASP B O 1
ATOM 6257 N N . ILE B 1 136 ? 4.227 27.422 9.602 1 85.5 136 ILE B N 1
ATOM 6258 C CA . ILE B 1 136 ? 3.248 26.469 9.086 1 85.5 136 ILE B CA 1
ATOM 6259 C C . ILE B 1 136 ? 3.783 25.812 7.816 1 85.5 136 ILE B C 1
ATOM 6261 O O . ILE B 1 136 ? 3.74 24.578 7.676 1 85.5 136 ILE B O 1
ATOM 6265 N N . GLU B 1 137 ? 4.32 26.562 6.98 1 86.88 137 GLU B N 1
ATOM 6266 C CA . GLU B 1 137 ? 4.805 26.094 5.684 1 86.88 137 GLU B CA 1
ATOM 6267 C C . GLU B 1 137 ? 6.016 25.188 5.84 1 86.88 137 GLU B C 1
ATOM 6269 O O . GLU B 1 137 ? 6.16 24.203 5.109 1 86.88 137 GLU B O 1
ATOM 6274 N N . TYR B 1 138 ? 6.828 25.453 6.832 1 91.88 138 TYR B N 1
ATOM 6275 C CA . TYR B 1 138 ? 8.102 24.75 6.973 1 91.88 138 TYR B CA 1
ATOM 6276 C C . TYR B 1 138 ? 8.133 23.938 8.258 1 91.88 138 TYR B C 1
ATOM 6278 O O . TYR B 1 138 ? 9.203 23.672 8.805 1 91.88 138 TYR B O 1
ATOM 6286 N N . ARG B 1 139 ? 6.953 23.641 8.734 1 92.38 139 ARG B N 1
ATOM 6287 C CA . ARG B 1 139 ? 6.875 22.844 9.953 1 92.38 139 ARG B CA 1
ATOM 6288 C C . ARG B 1 139 ? 7.715 21.578 9.828 1 92.38 139 ARG B C 1
ATOM 6290 O O . ARG B 1 139 ? 7.609 20.844 8.828 1 92.38 139 ARG B O 1
ATOM 6297 N N . PHE B 1 140 ? 8.617 21.328 10.797 1 95.38 140 PHE B N 1
ATOM 6298 C CA . PHE B 1 140 ? 9.484 20.156 10.867 1 95.38 140 PHE B CA 1
ATOM 6299 C C . PHE B 1 140 ? 9.773 19.781 12.32 1 95.38 140 PHE B C 1
ATOM 6301 O O . PHE B 1 140 ? 10.758 20.234 12.898 1 95.38 140 PHE B O 1
ATOM 6308 N N . GLU B 1 141 ? 8.859 18.922 12.844 1 95.12 141 GLU B N 1
ATOM 6309 C CA . GLU B 1 141 ? 8.938 18.5 14.234 1 95.12 141 GLU B CA 1
ATOM 6310 C C . GLU B 1 141 ? 8.828 16.984 14.359 1 95.12 141 GLU B C 1
ATOM 6312 O O . GLU B 1 141 ? 7.801 16.469 14.797 1 95.12 141 GLU B O 1
ATOM 6317 N N . PRO B 1 142 ? 9.984 16.328 14.133 1 95.44 142 PRO B N 1
ATOM 6318 C CA . PRO B 1 142 ? 9.961 14.867 14.156 1 95.44 142 PRO B CA 1
ATOM 6319 C C . PRO B 1 142 ? 9.5 14.297 15.5 1 95.44 142 PRO B C 1
ATOM 6321 O O . PRO B 1 142 ? 9.055 13.156 15.57 1 95.44 142 PRO B O 1
ATOM 6324 N N . ASP B 1 143 ? 9.586 15.047 16.562 1 94.12 143 ASP B N 1
ATOM 6325 C CA . ASP B 1 143 ? 9.195 14.555 17.875 1 94.12 143 ASP B CA 1
ATOM 6326 C C . ASP B 1 143 ? 7.688 14.688 18.078 1 94.12 143 ASP B C 1
ATOM 6328 O O . ASP B 1 143 ? 7.125 14.078 18.984 1 94.12 143 ASP B O 1
ATOM 6332 N N . LYS B 1 144 ? 7.027 15.398 17.219 1 92.12 144 LYS B N 1
ATOM 6333 C CA . LYS B 1 144 ? 5.602 15.664 17.422 1 92.12 144 LYS B CA 1
ATOM 6334 C C . LYS B 1 144 ? 4.781 15.156 16.234 1 92.12 144 LYS B C 1
ATOM 6336 O O . LYS B 1 144 ? 3.588 14.891 16.375 1 92.12 144 LYS B O 1
ATOM 6341 N N . GLN B 1 145 ? 5.398 15.062 15.148 1 92.25 145 GLN B N 1
ATOM 6342 C CA . GLN B 1 145 ? 4.699 14.672 13.93 1 92.25 145 GLN B CA 1
ATOM 6343 C C . GLN B 1 145 ? 4.781 13.164 13.703 1 92.25 145 GLN B C 1
ATOM 6345 O O . GLN B 1 145 ? 5.777 12.539 14.062 1 92.25 145 GLN B O 1
ATOM 6350 N N . GLU B 1 146 ? 3.721 12.648 13.07 1 91.19 146 GLU B N 1
ATOM 6351 C CA . GLU B 1 146 ? 3.693 11.234 12.719 1 91.19 146 GLU B CA 1
ATOM 6352 C C . GLU B 1 146 ? 4.461 10.977 11.43 1 91.19 146 GLU B C 1
ATOM 6354 O O . GLU B 1 146 ? 4.344 11.734 10.461 1 91.19 146 GLU B O 1
ATOM 6359 N N . PHE B 1 147 ? 5.27 9.891 11.445 1 95.12 147 PHE B N 1
ATOM 6360 C CA . PHE B 1 147 ? 5.887 9.445 10.203 1 95.12 147 PHE B CA 1
ATOM 6361 C C . PHE B 1 147 ? 4.855 8.773 9.305 1 95.12 147 PHE B C 1
ATOM 6363 O O . PHE B 1 147 ? 4.141 7.867 9.734 1 95.12 147 PHE B O 1
ATOM 6370 N N . LEU B 1 148 ? 4.812 9.211 8.062 1 95.19 148 LEU B N 1
ATOM 6371 C CA . LEU B 1 148 ? 3.84 8.711 7.102 1 95.19 148 LEU B CA 1
ATOM 6372 C C . LEU B 1 148 ? 4.512 7.793 6.082 1 95.19 148 LEU B C 1
ATOM 6374 O O . LEU B 1 148 ? 5.66 8.023 5.695 1 95.19 148 LEU B O 1
ATOM 6378 N N . PHE B 1 149 ? 3.787 6.836 5.672 1 96.19 149 PHE B N 1
ATOM 6379 C CA . PHE B 1 149 ? 4.277 5.836 4.73 1 96.19 149 PHE B CA 1
ATOM 6380 C C . PHE B 1 149 ? 4.645 6.484 3.398 1 96.19 149 PHE B C 1
ATOM 6382 O O . PHE B 1 149 ? 3.912 7.332 2.891 1 96.19 149 PHE B O 1
ATOM 6389 N N . VAL B 1 150 ? 5.777 6.031 2.824 1 96.44 150 VAL B N 1
ATOM 6390 C CA . VAL B 1 150 ? 6.234 6.551 1.54 1 96.44 150 VAL B CA 1
ATOM 6391 C C . VAL B 1 150 ? 6.152 5.457 0.479 1 96.44 150 VAL B C 1
ATOM 6393 O O . VAL B 1 150 ? 5.43 5.594 -0.51 1 96.44 150 VAL B O 1
ATOM 6396 N N . THR B 1 151 ? 6.836 4.387 0.683 1 96.19 151 THR B N 1
ATOM 6397 C CA . THR B 1 151 ? 6.91 3.295 -0.282 1 96.19 151 THR B CA 1
ATOM 6398 C C . THR B 1 151 ? 7.523 2.051 0.353 1 96.19 151 THR B C 1
ATOM 6400 O O . THR B 1 151 ? 8.008 2.102 1.485 1 96.19 151 THR B O 1
ATOM 6403 N N . GLU B 1 152 ? 7.422 0.95 -0.275 1 95.69 152 GLU B N 1
ATOM 6404 C CA . GLU B 1 152 ? 8.203 -0.246 0.027 1 95.69 152 GLU B CA 1
ATOM 6405 C C . GLU B 1 152 ? 9.383 -0.388 -0.924 1 95.69 152 GLU B C 1
ATOM 6407 O O . GLU B 1 152 ? 9.344 0.094 -2.059 1 95.69 152 GLU B O 1
ATOM 6412 N N . LEU B 1 153 ? 10.469 -0.941 -0.454 1 96.75 153 LEU B N 1
ATOM 6413 C CA . LEU B 1 153 ? 11.617 -1.261 -1.287 1 96.75 153 LEU B CA 1
ATOM 6414 C C . LEU B 1 153 ? 11.727 -2.766 -1.515 1 96.75 153 LEU B C 1
ATOM 6416 O O . LEU B 1 153 ? 11.602 -3.551 -0.572 1 96.75 153 LEU B O 1
ATOM 6420 N N . ALA B 1 154 ? 11.93 -3.137 -2.779 1 94.19 154 ALA B N 1
ATOM 6421 C CA . ALA B 1 154 ? 11.844 -4.543 -3.158 1 94.19 154 ALA B CA 1
ATOM 6422 C C . ALA B 1 154 ? 13.109 -4.992 -3.891 1 94.19 154 ALA B C 1
ATOM 6424 O O . ALA B 1 154 ? 13.047 -5.387 -5.059 1 94.19 154 ALA B O 1
ATOM 6425 N N . PRO B 1 155 ? 14.211 -5.055 -3.24 1 95.56 155 PRO B N 1
ATOM 6426 C CA . PRO B 1 155 ? 15.414 -5.613 -3.859 1 95.56 155 PRO B CA 1
ATOM 6427 C C . PRO B 1 155 ? 15.328 -7.125 -4.062 1 95.56 155 PRO B C 1
ATOM 6429 O O . PRO B 1 155 ? 14.422 -7.77 -3.529 1 95.56 155 PRO B O 1
ATOM 6432 N N . LEU B 1 156 ? 16.188 -7.676 -4.863 1 93.38 156 LEU B N 1
ATOM 6433 C CA . LEU B 1 156 ? 16.219 -9.117 -5.082 1 93.38 156 LEU B CA 1
ATOM 6434 C C . LEU B 1 156 ? 17.344 -9.766 -4.277 1 93.38 156 LEU B C 1
ATOM 6436 O O . LEU B 1 156 ? 18.125 -10.547 -4.82 1 93.38 156 LEU B O 1
ATOM 6440 N N . THR B 1 157 ? 17.469 -9.375 -3.014 1 92.69 157 THR B N 1
ATOM 6441 C CA . THR B 1 157 ? 18.422 -9.898 -2.035 1 92.69 157 THR B CA 1
ATOM 6442 C C . THR B 1 157 ? 17.719 -10.195 -0.712 1 92.69 157 THR B C 1
ATOM 6444 O O . THR B 1 157 ? 17.047 -9.336 -0.154 1 92.69 157 THR B O 1
ATOM 6447 N N . ASN B 1 158 ? 17.875 -11.414 -0.276 1 90.88 158 ASN B N 1
ATOM 6448 C CA . ASN B 1 158 ? 17.234 -11.805 0.97 1 90.88 158 ASN B CA 1
ATOM 6449 C C . ASN B 1 158 ? 18.078 -11.438 2.184 1 90.88 158 ASN B C 1
ATOM 6451 O O . ASN B 1 158 ? 18.781 -12.289 2.73 1 90.88 158 ASN B O 1
ATOM 6455 N N . ALA B 1 159 ? 18 -10.32 2.602 1 94.81 159 ALA B N 1
ATOM 6456 C CA . ALA B 1 159 ? 18.672 -9.805 3.795 1 94.81 159 ALA B CA 1
ATOM 6457 C C . ALA B 1 159 ? 17.984 -8.539 4.305 1 94.81 159 ALA B C 1
ATOM 6459 O O . ALA B 1 159 ? 17.219 -7.902 3.574 1 94.81 159 ALA B O 1
ATOM 6460 N N . VAL B 1 160 ? 18.172 -8.273 5.508 1 96.06 160 VAL B N 1
ATOM 6461 C CA . VAL B 1 160 ? 17.609 -7.078 6.121 1 96.06 160 VAL B CA 1
ATOM 6462 C C . VAL B 1 160 ? 18.266 -5.836 5.52 1 96.06 160 VAL B C 1
ATOM 6464 O O . VAL B 1 160 ? 19.469 -5.797 5.324 1 96.06 160 VAL B O 1
ATOM 6467 N N . MET B 1 161 ? 17.453 -4.863 5.199 1 96.69 161 MET B N 1
ATOM 6468 C CA . MET B 1 161 ? 17.969 -3.564 4.773 1 96.69 161 MET B CA 1
ATOM 6469 C C . MET B 1 161 ? 18.875 -2.969 5.836 1 96.69 161 MET B C 1
ATOM 6471 O O . MET B 1 161 ? 18.594 -3.055 7.031 1 96.69 161 MET B O 1
ATOM 6475 N N . GLN B 1 162 ? 19.984 -2.375 5.402 1 97.5 162 GLN B N 1
ATOM 6476 C CA . GLN B 1 162 ? 20.859 -1.693 6.34 1 97.5 162 GLN B CA 1
ATOM 6477 C C . GLN B 1 162 ? 20.766 -0.178 6.188 1 97.5 162 GLN B C 1
ATOM 6479 O O . GLN B 1 162 ? 20.812 0.555 7.176 1 97.5 162 GLN B O 1
ATOM 6484 N N . SER B 1 163 ? 20.703 0.279 4.965 1 97.88 163 SER B N 1
ATOM 6485 C CA . SER B 1 163 ? 20.531 1.703 4.699 1 97.88 163 SER B CA 1
ATOM 6486 C C . SER B 1 163 ? 19.812 1.936 3.373 1 97.88 163 SER B C 1
ATOM 6488 O O . SER B 1 163 ? 19.656 1.01 2.574 1 97.88 163 SER B O 1
ATOM 6490 N N . PHE B 1 164 ? 19.297 3.104 3.209 1 98.31 164 PHE B N 1
ATOM 6491 C CA . PHE B 1 164 ? 18.688 3.564 1.969 1 98.31 164 PHE B CA 1
ATOM 6492 C C . PHE B 1 164 ? 19.016 5.031 1.718 1 98.31 164 PHE B C 1
ATOM 6494 O O . PHE B 1 164 ? 19.406 5.754 2.639 1 98.31 164 PHE B O 1
ATOM 6501 N N . TRP B 1 165 ? 18.906 5.414 0.497 1 98.44 165 TRP B N 1
ATOM 6502 C CA . TRP B 1 165 ? 19.109 6.809 0.122 1 98.44 165 TRP B CA 1
ATOM 6503 C C . TRP B 1 165 ? 18.328 7.148 -1.141 1 98.44 165 TRP B C 1
ATOM 6505 O O . TRP B 1 165 ? 18.547 6.551 -2.197 1 98.44 165 TRP B O 1
ATOM 6515 N N . PHE B 1 166 ? 17.344 8.062 -0.958 1 98.12 166 PHE B N 1
ATOM 6516 C CA . PHE B 1 166 ? 16.594 8.586 -2.092 1 98.12 166 PHE B CA 1
ATOM 6517 C C . PHE B 1 166 ? 17.375 9.695 -2.791 1 98.12 166 PHE B C 1
ATOM 6519 O O . PHE B 1 166 ? 17.641 10.742 -2.201 1 98.12 166 PHE B O 1
ATOM 6526 N N . ASP B 1 167 ? 17.672 9.5 -4.027 1 97.62 167 ASP B N 1
ATOM 6527 C CA . ASP B 1 167 ? 18.344 10.516 -4.844 1 97.62 167 ASP B CA 1
ATOM 6528 C C . ASP B 1 167 ? 17.375 11.617 -5.254 1 97.62 167 ASP B C 1
ATOM 6530 O O . ASP B 1 167 ? 16.438 11.367 -6.027 1 97.62 167 ASP B O 1
ATOM 6534 N N . ASN B 1 168 ? 17.578 12.781 -4.746 1 95.81 168 ASN B N 1
ATOM 6535 C CA . ASN B 1 168 ? 16.641 13.875 -5 1 95.81 168 ASN B CA 1
ATOM 6536 C C . ASN B 1 168 ? 16.766 14.406 -6.422 1 95.81 168 ASN B C 1
ATOM 6538 O O . ASN B 1 168 ? 15.984 15.266 -6.84 1 95.81 168 ASN B O 1
ATOM 6542 N N . ARG B 1 169 ? 17.734 13.938 -7.254 1 93.88 169 ARG B N 1
ATOM 6543 C CA . ARG B 1 169 ? 17.891 14.359 -8.641 1 93.88 169 ARG B CA 1
ATOM 6544 C C . ARG B 1 169 ? 17.156 13.414 -9.594 1 93.88 169 ARG B C 1
ATOM 6546 O O . ARG B 1 169 ? 16.5 13.867 -10.531 1 93.88 169 ARG B O 1
ATOM 6553 N N . THR B 1 170 ? 17.266 12.125 -9.281 1 93.38 170 THR B N 1
ATOM 6554 C CA . THR B 1 170 ? 16.781 11.148 -10.25 1 93.38 170 THR B CA 1
ATOM 6555 C C . THR B 1 170 ? 15.57 10.406 -9.703 1 93.38 170 THR B C 1
ATOM 6557 O O . THR B 1 170 ? 14.828 9.773 -10.453 1 93.38 170 THR B O 1
ATOM 6560 N N . GLY B 1 171 ? 15.406 10.445 -8.391 1 94 171 GLY B N 1
ATOM 6561 C CA . GLY B 1 171 ? 14.352 9.672 -7.762 1 94 171 GLY B CA 1
ATOM 6562 C C . GLY B 1 171 ? 14.742 8.227 -7.492 1 94 171 GLY B C 1
ATOM 6563 O O . GLY B 1 171 ? 14.023 7.5 -6.805 1 94 171 GLY B O 1
ATOM 6564 N N . ILE B 1 172 ? 15.93 7.832 -7.945 1 96.88 172 ILE B N 1
ATOM 6565 C CA . ILE B 1 172 ? 16.422 6.477 -7.746 1 96.88 172 ILE B CA 1
ATOM 6566 C C . ILE B 1 172 ? 16.781 6.262 -6.273 1 96.88 172 ILE B C 1
ATOM 6568 O O . ILE B 1 172 ? 17.266 7.176 -5.609 1 96.88 172 ILE B O 1
ATOM 6572 N N . VAL B 1 173 ? 16.484 5.051 -5.789 1 98.12 173 VAL B N 1
ATOM 6573 C CA . VAL B 1 173 ? 16.797 4.711 -4.406 1 98.12 173 VAL B CA 1
ATOM 6574 C C . VAL B 1 173 ? 18 3.77 -4.367 1 98.12 173 VAL B C 1
ATOM 6576 O O . VAL B 1 173 ? 18.016 2.752 -5.062 1 98.12 173 VAL B O 1
ATOM 6579 N N . TYR B 1 174 ? 19.016 4.109 -3.641 1 98.5 174 TYR B N 1
ATOM 6580 C CA . TYR B 1 174 ? 20.125 3.223 -3.34 1 98.5 174 TYR B CA 1
ATOM 6581 C C . TYR B 1 174 ? 19.938 2.549 -1.987 1 98.5 174 TYR B C 1
ATOM 6583 O O . TYR B 1 174 ? 19.641 3.211 -0.992 1 98.5 174 TYR B O 1
ATOM 6591 N N . MET B 1 175 ? 20.062 1.262 -1.949 1 97.94 175 MET B N 1
ATOM 6592 C CA . MET B 1 175 ? 19.828 0.499 -0.726 1 97.94 175 MET B CA 1
ATOM 6593 C C . MET B 1 175 ? 20.938 -0.514 -0.496 1 97.94 175 MET B C 1
ATOM 6595 O O . MET B 1 175 ? 21.516 -1.041 -1.451 1 97.94 175 MET B O 1
ATOM 6599 N N . THR B 1 176 ? 21.234 -0.747 0.788 1 98.44 176 THR B N 1
ATOM 6600 C CA . THR B 1 176 ? 22.266 -1.724 1.113 1 98.44 176 THR B CA 1
ATOM 6601 C C . THR B 1 176 ? 21.688 -2.879 1.921 1 98.44 176 THR B C 1
ATOM 6603 O O . THR B 1 176 ? 20.766 -2.686 2.719 1 98.44 176 THR B O 1
ATOM 6606 N N . GLN B 1 177 ? 22.188 -4.066 1.716 1 97.75 177 GLN B N 1
ATOM 6607 C CA . GLN B 1 177 ? 21.906 -5.27 2.492 1 97.75 177 GLN B CA 1
ATOM 6608 C C . GLN B 1 177 ? 23.188 -6.039 2.793 1 97.75 177 GLN B C 1
ATOM 6610 O O . GLN B 1 177 ? 24.016 -6.25 1.903 1 97.75 177 GLN B O 1
ATOM 6615 N N . ALA B 1 178 ? 23.312 -6.48 4.012 1 97.06 178 ALA B N 1
ATOM 6616 C CA . ALA B 1 178 ? 24.531 -7.18 4.438 1 97.06 178 ALA B CA 1
ATOM 6617 C C . ALA B 1 178 ? 24.656 -8.531 3.74 1 97.06 178 ALA B C 1
ATOM 6619 O O . ALA B 1 178 ? 23.656 -9.234 3.557 1 97.06 178 ALA B O 1
ATOM 6620 N N . ARG B 1 179 ? 25.844 -8.852 3.334 1 95.88 179 ARG B N 1
ATOM 6621 C CA . ARG B 1 179 ? 26.234 -10.164 2.82 1 95.88 179 ARG B CA 1
ATOM 6622 C C . ARG B 1 179 ? 27.453 -10.703 3.555 1 95.88 179 ARG B C 1
ATOM 6624 O O . ARG B 1 179 ? 28.094 -9.977 4.324 1 95.88 179 ARG B O 1
ATOM 6631 N N . ASN B 1 180 ? 27.828 -11.938 3.371 1 91.75 180 ASN B N 1
ATOM 6632 C CA . ASN B 1 180 ? 28.922 -12.594 4.074 1 91.75 180 ASN B CA 1
ATOM 6633 C C . ASN B 1 180 ? 30.25 -11.883 3.826 1 91.75 180 ASN B C 1
ATOM 6635 O O . ASN B 1 180 ? 31.062 -11.727 4.742 1 91.75 180 ASN B O 1
ATOM 6639 N N . ASN B 1 181 ? 30.594 -11.453 2.658 1 93.5 181 ASN B N 1
ATOM 6640 C CA . ASN B 1 181 ? 31.875 -10.859 2.318 1 93.5 181 ASN B CA 1
ATOM 6641 C C . ASN B 1 181 ? 31.75 -9.359 2.053 1 93.5 181 ASN B C 1
ATOM 6643 O O . ASN B 1 181 ? 32.625 -8.758 1.416 1 93.5 181 ASN B O 1
ATOM 6647 N N . GLY B 1 182 ? 30.734 -8.734 2.506 1 97.44 182 GLY B N 1
ATOM 6648 C CA . GLY B 1 182 ? 30.453 -7.328 2.273 1 97.44 182 GLY B CA 1
ATOM 6649 C C . GLY B 1 182 ? 28.969 -7.008 2.299 1 97.44 182 GLY B C 1
ATOM 6650 O O . GLY B 1 182 ? 28.234 -7.48 3.172 1 97.44 182 GLY B O 1
ATOM 6651 N N . TYR B 1 183 ? 28.578 -6.117 1.375 1 98.19 183 TYR B N 1
ATOM 6652 C CA . TYR B 1 183 ? 27.156 -5.789 1.309 1 98.19 183 TYR B CA 1
ATOM 6653 C C . TYR B 1 183 ? 26.703 -5.625 -0.136 1 98.19 183 TYR B C 1
ATOM 6655 O O . TYR B 1 183 ? 27.516 -5.32 -1.017 1 98.19 183 TYR B O 1
ATOM 6663 N N . MET B 1 184 ? 25.469 -5.957 -0.406 1 98.06 184 MET B N 1
ATOM 6664 C CA . MET B 1 184 ? 24.828 -5.727 -1.703 1 98.06 184 MET B CA 1
ATOM 6665 C C . MET B 1 184 ? 24.328 -4.289 -1.815 1 98.06 184 MET B C 1
ATOM 6667 O O . MET B 1 184 ? 23.625 -3.803 -0.932 1 98.06 184 MET B O 1
ATOM 6671 N N . LEU B 1 185 ? 24.781 -3.57 -2.793 1 98.12 185 LEU B N 1
ATOM 6672 C CA . LEU B 1 185 ? 24.281 -2.244 -3.137 1 98.12 185 LEU B CA 1
ATOM 6673 C C . LEU B 1 185 ? 23.312 -2.32 -4.309 1 98.12 185 LEU B C 1
ATOM 6675 O O . LEU B 1 185 ? 23.688 -2.697 -5.418 1 98.12 185 LEU B O 1
ATOM 6679 N N . SER B 1 186 ? 22.047 -1.931 -4.055 1 97.88 186 SER B N 1
ATOM 6680 C CA . SER B 1 186 ? 21.016 -2.051 -5.082 1 97.88 186 SER B CA 1
ATOM 6681 C C . SER B 1 186 ? 20.484 -0.683 -5.496 1 97.88 186 SER B C 1
ATOM 6683 O O . SER B 1 186 ? 20.422 0.238 -4.68 1 97.88 186 SER B O 1
ATOM 6685 N N . ARG B 1 187 ? 20.172 -0.598 -6.789 1 97.38 187 ARG B N 1
ATOM 6686 C CA . ARG B 1 187 ? 19.375 0.517 -7.297 1 97.38 187 ARG B CA 1
ATOM 6687 C C . ARG B 1 187 ? 17.922 0.102 -7.512 1 97.38 187 ARG B C 1
ATOM 6689 O O . ARG B 1 187 ? 17.656 -0.934 -8.125 1 97.38 187 ARG B O 1
ATOM 6696 N N . LEU B 1 188 ? 17.016 0.955 -6.965 1 98.12 188 LEU B N 1
ATOM 6697 C CA . LEU B 1 188 ? 15.578 0.729 -7.062 1 98.12 188 LEU B CA 1
ATOM 6698 C C . LEU B 1 188 ? 14.875 1.951 -7.648 1 98.12 188 LEU B C 1
ATOM 6700 O O . LEU B 1 188 ? 15.336 3.082 -7.465 1 98.12 188 LEU B O 1
ATOM 6704 N N . ARG B 1 189 ? 13.766 1.71 -8.367 1 95.69 189 ARG B N 1
ATOM 6705 C CA . ARG B 1 189 ? 12.883 2.805 -8.773 1 95.69 189 ARG B CA 1
ATOM 6706 C C . ARG B 1 189 ? 12.25 3.469 -7.555 1 95.69 189 ARG B C 1
ATOM 6708 O O . ARG B 1 189 ? 12.289 2.922 -6.449 1 95.69 189 ARG B O 1
ATOM 6715 N N . PRO B 1 190 ? 11.656 4.605 -7.727 1 94.44 190 PRO B N 1
ATOM 6716 C CA . PRO B 1 190 ? 11.078 5.309 -6.582 1 94.44 190 PRO B CA 1
ATOM 6717 C C . PRO B 1 190 ? 9.969 4.508 -5.895 1 94.44 190 PRO B C 1
ATOM 6719 O O . PRO B 1 190 ? 9.68 4.73 -4.715 1 94.44 190 PRO B O 1
ATOM 6722 N N . ASN B 1 191 ? 9.328 3.637 -6.566 1 93.81 191 ASN B N 1
ATOM 6723 C CA . ASN B 1 191 ? 8.273 2.818 -5.973 1 93.81 191 ASN B CA 1
ATOM 6724 C C . ASN B 1 191 ? 8.844 1.55 -5.344 1 93.81 191 ASN B C 1
ATOM 6726 O O . ASN B 1 191 ? 8.086 0.683 -4.895 1 93.81 191 ASN B O 1
ATOM 6730 N N . GLY B 1 192 ? 10.219 1.397 -5.422 1 96.38 192 GLY B N 1
ATOM 6731 C CA . GLY B 1 192 ? 10.883 0.28 -4.773 1 96.38 192 GLY B CA 1
ATOM 6732 C C . GLY B 1 192 ? 11.195 -0.86 -5.723 1 96.38 192 GLY B C 1
ATOM 6733 O O . GLY B 1 192 ? 11.805 -1.856 -5.324 1 96.38 192 GLY B O 1
ATOM 6734 N N . GLN B 1 193 ? 10.797 -0.745 -6.961 1 94.81 193 GLN B N 1
ATOM 6735 C CA . GLN B 1 193 ? 11.023 -1.812 -7.93 1 94.81 193 GLN B CA 1
ATOM 6736 C C . GLN B 1 193 ? 12.508 -1.962 -8.242 1 94.81 193 GLN B C 1
ATOM 6738 O O . GLN B 1 193 ? 13.203 -0.969 -8.461 1 94.81 193 GLN B O 1
ATOM 6743 N N . PHE B 1 194 ? 12.992 -3.16 -8.336 1 95.62 194 PHE B N 1
ATOM 6744 C CA . PHE B 1 194 ? 14.398 -3.502 -8.523 1 95.62 194 PHE B CA 1
ATOM 6745 C C . PHE B 1 194 ? 14.875 -3.09 -9.906 1 95.62 194 PHE B C 1
ATOM 6747 O O . PHE B 1 194 ? 14.172 -3.299 -10.898 1 95.62 194 PHE B O 1
ATOM 6754 N N . ILE B 1 195 ? 16.047 -2.484 -10 1 94.81 195 ILE B N 1
ATOM 6755 C CA . ILE B 1 195 ? 16.719 -2.193 -11.258 1 94.81 195 ILE B CA 1
ATOM 6756 C C . ILE B 1 195 ? 17.906 -3.129 -11.438 1 94.81 195 ILE B C 1
ATOM 6758 O O . ILE B 1 195 ? 17.938 -3.936 -12.375 1 94.81 195 ILE B O 1
ATOM 6762 N N . ASP B 1 196 ? 18.859 -3.012 -10.57 1 95.56 196 ASP B N 1
ATOM 6763 C CA . ASP B 1 196 ? 20.078 -3.816 -10.578 1 95.56 196 ASP B CA 1
ATOM 6764 C C . ASP B 1 196 ? 20.797 -3.738 -9.234 1 95.56 196 ASP B C 1
ATOM 6766 O O . ASP B 1 196 ? 20.297 -3.111 -8.297 1 95.56 196 ASP B O 1
ATOM 6770 N N . SER B 1 197 ? 21.922 -4.512 -9.086 1 96.62 197 SER B N 1
ATOM 6771 C CA . SER B 1 197 ? 22.688 -4.492 -7.848 1 96.62 197 SER B CA 1
ATOM 6772 C C . SER B 1 197 ? 24.156 -4.855 -8.102 1 96.62 197 SER B C 1
ATOM 6774 O O . SER B 1 197 ? 24.5 -5.371 -9.164 1 96.62 197 SER B O 1
ATOM 6776 N N . SER B 1 198 ? 25.016 -4.48 -7.172 1 97.12 198 SER B N 1
ATOM 6777 C CA . SER B 1 198 ? 26.422 -4.855 -7.16 1 97.12 198 SER B CA 1
ATOM 6778 C C . SER B 1 198 ? 26.906 -5.188 -5.75 1 97.12 198 SER B C 1
ATOM 6780 O O . SER B 1 198 ? 26.438 -4.582 -4.777 1 97.12 198 SER B O 1
ATOM 6782 N N . LEU B 1 199 ? 27.75 -6.133 -5.68 1 97.5 199 LEU B N 1
ATOM 6783 C CA . LEU B 1 199 ? 28.312 -6.539 -4.395 1 97.5 199 LEU B CA 1
ATOM 6784 C C . LEU B 1 199 ? 29.562 -5.727 -4.059 1 97.5 199 LEU B C 1
ATOM 6786 O O . LEU B 1 199 ? 30.484 -5.652 -4.859 1 97.5 199 LEU B O 1
ATOM 6790 N N . ILE B 1 200 ? 29.562 -5.117 -2.982 1 98.12 200 ILE B N 1
ATOM 6791 C CA . ILE B 1 200 ? 30.734 -4.414 -2.475 1 98.12 200 ILE B CA 1
ATOM 6792 C C . ILE B 1 200 ? 31.5 -5.324 -1.521 1 98.12 200 ILE B C 1
ATOM 6794 O O . ILE B 1 200 ? 31.156 -5.434 -0.341 1 98.12 200 ILE B O 1
ATOM 6798 N N . VAL B 1 201 ? 32.562 -5.828 -2.008 1 97.69 201 VAL B N 1
ATOM 6799 C CA . VAL B 1 201 ? 33.375 -6.793 -1.257 1 97.69 201 VAL B CA 1
ATOM 6800 C C . VAL B 1 201 ? 34.219 -6.066 -0.226 1 97.69 201 VAL B C 1
ATOM 6802 O O . VAL B 1 201 ? 34.906 -5.086 -0.551 1 97.69 201 VAL B O 1
ATOM 6805 N N . GLY B 1 202 ? 34.188 -6.531 0.979 1 97.44 202 GLY B N 1
ATOM 6806 C CA . GLY B 1 202 ? 34.969 -5.91 2.045 1 97.44 202 GLY B CA 1
ATOM 6807 C C . GLY B 1 202 ? 34.281 -4.672 2.619 1 97.44 202 GLY B C 1
ATOM 6808 O O . GLY B 1 202 ? 34.906 -3.959 3.426 1 97.44 202 GLY B O 1
ATOM 6809 N N . GLY B 1 203 ? 33.062 -4.375 2.254 1 97 203 GLY B N 1
ATOM 6810 C CA . GLY B 1 203 ? 32.375 -3.146 2.639 1 97 203 GLY B CA 1
ATOM 6811 C C . GLY B 1 203 ? 31.672 -3.254 3.973 1 97 203 GLY B C 1
ATOM 6812 O O . GLY B 1 203 ? 30.969 -2.33 4.379 1 97 203 GLY B O 1
ATOM 6813 N N . GLY B 1 204 ? 31.891 -4.379 4.688 1 95 204 GLY B N 1
ATOM 6814 C CA . GLY B 1 204 ? 31.172 -4.566 5.941 1 95 204 GLY B CA 1
ATOM 6815 C C . GLY B 1 204 ? 29.688 -4.812 5.754 1 95 204 GLY B C 1
ATOM 6816 O O . GLY B 1 204 ? 29.281 -5.465 4.789 1 95 204 GLY B O 1
ATOM 6817 N N . HIS B 1 205 ? 28.859 -4.27 6.703 1 93.81 205 HIS B N 1
ATOM 6818 C CA . HIS B 1 205 ? 27.422 -4.508 6.699 1 93.81 205 HIS B CA 1
ATOM 6819 C C . HIS B 1 205 ? 26.703 -3.531 5.777 1 93.81 205 HIS B C 1
ATOM 6821 O O . HIS B 1 205 ? 25.531 -3.74 5.434 1 93.81 205 HIS B O 1
ATOM 6827 N N . GLY B 1 206 ? 27.359 -2.533 5.305 1 95.31 206 GLY B N 1
ATOM 6828 C CA . GLY B 1 206 ? 26.672 -1.491 4.566 1 95.31 206 GLY B CA 1
ATOM 6829 C C . GLY B 1 206 ? 25.75 -0.654 5.441 1 95.31 206 GLY B C 1
ATOM 6830 O O . GLY B 1 206 ? 24.656 -0.29 5.023 1 95.31 206 GLY B O 1
ATOM 6831 N N . THR B 1 207 ? 26.125 -0.335 6.629 1 91.5 207 THR B N 1
ATOM 6832 C CA . THR B 1 207 ? 25.328 0.344 7.637 1 91.5 207 THR B CA 1
ATOM 6833 C C . THR B 1 207 ? 24.875 1.715 7.141 1 91.5 207 THR B C 1
ATOM 6835 O O . THR B 1 207 ? 23.719 2.092 7.305 1 91.5 207 THR B O 1
ATOM 6838 N N . HIS B 1 208 ? 25.891 2.49 6.629 1 92.69 208 HIS B N 1
ATOM 6839 C CA . HIS B 1 208 ? 25.578 3.76 5.98 1 92.69 208 HIS B CA 1
ATOM 6840 C C . HIS B 1 208 ? 26.641 4.129 4.949 1 92.69 208 HIS B C 1
ATOM 6842 O O . HIS B 1 208 ? 27.812 3.74 5.086 1 92.69 208 HIS B O 1
ATOM 6848 N N . ASN B 1 209 ? 26.141 4.801 4.012 1 97.75 209 ASN B N 1
ATOM 6849 C CA . ASN B 1 209 ? 27 5.359 2.975 1 97.75 209 ASN B CA 1
ATOM 6850 C C . ASN B 1 209 ? 26.734 6.848 2.764 1 97.75 209 ASN B C 1
ATOM 6852 O O . ASN B 1 209 ? 25.672 7.344 3.125 1 97.75 209 ASN B O 1
ATOM 6856 N N . GLY B 1 210 ? 27.781 7.535 2.311 1 98.38 210 GLY B N 1
ATOM 6857 C CA . GLY B 1 210 ? 27.594 8.891 1.831 1 98.38 210 GLY B CA 1
ATOM 6858 C C . GLY B 1 210 ? 27.391 8.977 0.33 1 98.38 210 GLY B C 1
ATOM 6859 O O . GLY B 1 210 ? 28 8.219 -0.428 1 98.38 210 GLY B O 1
ATOM 6860 N N . TYR B 1 211 ? 26.547 9.812 -0.068 1 98.25 211 TYR B N 1
ATOM 6861 C CA . TYR B 1 211 ? 26.281 10.047 -1.48 1 98.25 211 TYR B CA 1
ATOM 6862 C C . TYR B 1 211 ? 26.484 11.508 -1.839 1 98.25 211 TYR B C 1
ATOM 6864 O O . TYR B 1 211 ? 25.953 12.398 -1.162 1 98.25 211 TYR B O 1
ATOM 6872 N N . ARG B 1 212 ? 27.266 11.711 -2.898 1 97.88 212 ARG B N 1
ATOM 6873 C CA . ARG B 1 212 ? 27.625 13.078 -3.262 1 97.88 212 ARG B CA 1
ATOM 6874 C C . ARG B 1 212 ? 27.781 13.219 -4.77 1 97.88 212 ARG B C 1
ATOM 6876 O O . ARG B 1 212 ? 28.453 12.391 -5.406 1 97.88 212 ARG B O 1
ATOM 6883 N N . TYR B 1 213 ? 27.141 14.266 -5.27 1 96.81 213 TYR B N 1
ATOM 6884 C CA . TYR B 1 213 ? 27.391 14.602 -6.672 1 96.81 213 TYR B CA 1
ATOM 6885 C C . TYR B 1 213 ? 28.594 15.508 -6.812 1 96.81 213 TYR B C 1
ATOM 6887 O O . TYR B 1 213 ? 28.688 16.531 -6.133 1 96.81 213 TYR B O 1
ATOM 6895 N N . ILE B 1 214 ? 29.516 15.148 -7.617 1 95.69 214 ILE B N 1
ATOM 6896 C CA . ILE B 1 214 ? 30.672 15.961 -8.023 1 95.69 214 ILE B CA 1
ATOM 6897 C C . ILE B 1 214 ? 30.703 16.078 -9.547 1 95.69 214 ILE B C 1
ATOM 6899 O O . ILE B 1 214 ? 30.812 15.062 -10.242 1 95.69 214 ILE B O 1
ATOM 6903 N N . ASP B 1 215 ? 30.594 17.281 -10.102 1 93.56 215 ASP B N 1
ATOM 6904 C CA . ASP B 1 215 ? 30.562 17.531 -11.539 1 93.56 215 ASP B CA 1
ATOM 6905 C C . ASP B 1 215 ? 29.516 16.656 -12.227 1 93.56 215 ASP B C 1
ATOM 6907 O O . ASP B 1 215 ? 29.812 15.953 -13.188 1 93.56 215 ASP B O 1
ATOM 6911 N N . ASP B 1 216 ? 28.328 16.531 -11.641 1 92.81 216 ASP B N 1
ATOM 6912 C CA . ASP B 1 216 ? 27.125 15.875 -12.172 1 92.81 216 ASP B CA 1
ATOM 6913 C C . ASP B 1 216 ? 27.297 14.352 -12.18 1 92.81 216 ASP B C 1
ATOM 6915 O O . ASP B 1 216 ? 26.562 13.648 -12.875 1 92.81 216 ASP B O 1
ATOM 6919 N N . GLU B 1 217 ? 28.281 13.914 -11.445 1 94.62 217 GLU B N 1
ATOM 6920 C CA . GLU B 1 217 ? 28.453 12.477 -11.25 1 94.62 217 GLU B CA 1
ATOM 6921 C C . GLU B 1 217 ? 28.234 12.094 -9.789 1 94.62 217 GLU B C 1
ATOM 6923 O O . GLU B 1 217 ? 28.75 12.75 -8.891 1 94.62 217 GLU B O 1
ATOM 6928 N N . LEU B 1 218 ? 27.5 11 -9.602 1 96.5 218 LEU B N 1
ATOM 6929 C CA . LEU B 1 218 ? 27.234 10.555 -8.234 1 96.5 218 LEU B CA 1
ATOM 6930 C C . LEU B 1 218 ? 28.375 9.711 -7.699 1 96.5 218 LEU B C 1
ATOM 6932 O O . LEU B 1 218 ? 28.75 8.703 -8.312 1 96.5 218 LEU B O 1
ATOM 6936 N N . TRP B 1 219 ? 28.969 10.133 -6.609 1 97.5 219 TRP B N 1
ATOM 6937 C CA . TRP B 1 219 ? 29.984 9.383 -5.875 1 97.5 219 TRP B CA 1
ATOM 6938 C C . TRP B 1 219 ? 29.406 8.789 -4.598 1 97.5 219 TRP B C 1
ATOM 6940 O O . TRP B 1 219 ? 28.656 9.453 -3.881 1 97.5 219 TRP B O 1
ATOM 6950 N N . ILE B 1 220 ? 29.75 7.531 -4.332 1 98.06 220 ILE B N 1
ATOM 6951 C CA . ILE B 1 220 ? 29.328 6.836 -3.127 1 98.06 220 ILE B CA 1
ATOM 6952 C C . ILE B 1 220 ? 30.5 6.672 -2.17 1 98.06 220 ILE B C 1
ATOM 6954 O O . ILE B 1 220 ? 31.531 6.117 -2.543 1 98.06 220 ILE B O 1
ATOM 6958 N N . TYR B 1 221 ? 30.406 7.219 -0.996 1 98.5 221 TYR B N 1
ATOM 6959 C CA . TYR B 1 221 ? 31.375 7.09 0.077 1 98.5 221 TYR B CA 1
ATOM 6960 C C . TYR B 1 221 ? 31.047 5.91 0.983 1 98.5 221 TYR B C 1
ATOM 6962 O O . TYR B 1 221 ? 29.906 5.777 1.444 1 98.5 221 TYR B O 1
ATOM 6970 N N . SER B 1 222 ? 31.984 5.082 1.226 1 98.25 222 SER B N 1
ATOM 6971 C CA . SER B 1 222 ? 31.703 3.863 1.973 1 98.25 222 SER B CA 1
ATOM 6972 C C . SER B 1 222 ? 32.938 3.369 2.723 1 98.25 222 SER B C 1
ATOM 6974 O O . SER B 1 222 ? 34.062 3.66 2.328 1 98.25 222 SER B O 1
ATOM 6976 N N . PHE B 1 223 ? 32.656 2.705 3.795 1 98.12 223 PHE B N 1
ATOM 6977 C CA . PHE B 1 223 ? 33.656 1.901 4.457 1 98.12 223 PHE B CA 1
ATOM 6978 C C . PHE B 1 223 ? 34.062 0.699 3.6 1 98.12 223 PHE B C 1
ATOM 6980 O O . PHE B 1 223 ? 33.188 0.086 2.965 1 98.12 223 PHE B O 1
ATOM 6987 N N . ILE B 1 224 ? 35.344 0.361 3.592 1 97.88 224 ILE B N 1
ATOM 6988 C CA . ILE B 1 224 ? 35.781 -0.868 2.953 1 97.88 224 ILE B CA 1
ATOM 6989 C C . ILE B 1 224 ? 37.094 -1.325 3.592 1 97.88 224 ILE B C 1
ATOM 6991 O O . ILE B 1 224 ? 37.844 -0.516 4.164 1 97.88 224 ILE B O 1
ATOM 6995 N N . LEU B 1 225 ? 37.344 -2.639 3.635 1 97.62 225 LEU B N 1
ATOM 6996 C CA . LEU B 1 225 ? 38.656 -3.158 3.969 1 97.62 225 LEU B CA 1
ATOM 6997 C C . LEU B 1 225 ? 39.594 -3.08 2.766 1 97.62 225 LEU B C 1
ATOM 6999 O O . LEU B 1 225 ? 39.25 -3.555 1.68 1 97.62 225 LEU B O 1
ATOM 7003 N N . ASN B 1 226 ? 40.75 -2.469 2.959 1 96.44 226 ASN B N 1
ATOM 7004 C CA . ASN B 1 226 ? 41.688 -2.359 1.841 1 96.44 226 ASN B CA 1
ATOM 7005 C C . ASN B 1 226 ? 42.469 -3.652 1.634 1 96.44 226 ASN B C 1
ATOM 7007 O O . ASN B 1 226 ? 42.125 -4.688 2.215 1 96.44 226 ASN B O 1
ATOM 7011 N N . GLY B 1 227 ? 43.438 -3.594 0.659 1 93.12 227 GLY B N 1
ATOM 7012 C CA . GLY B 1 227 ? 44.219 -4.777 0.306 1 93.12 227 GLY B CA 1
ATOM 7013 C C . GLY B 1 227 ? 44.969 -5.367 1.48 1 93.12 227 GLY B C 1
ATOM 7014 O O . GLY B 1 227 ? 45.25 -6.566 1.498 1 93.12 227 GLY B O 1
ATOM 7015 N N . ASN B 1 228 ? 45.219 -4.605 2.551 1 95.62 228 ASN B N 1
ATOM 7016 C CA . ASN B 1 228 ? 45.906 -5.039 3.756 1 95.62 228 ASN B CA 1
ATOM 7017 C C . ASN B 1 228 ? 44.938 -5.379 4.875 1 95.62 228 ASN B C 1
ATOM 7019 O O . ASN B 1 228 ? 45.344 -5.484 6.039 1 95.62 228 ASN B O 1
ATOM 7023 N N . ASN B 1 229 ? 43.688 -5.387 4.531 1 95.56 229 ASN B N 1
ATOM 7024 C CA . ASN B 1 229 ? 42.625 -5.68 5.48 1 95.56 229 ASN B CA 1
ATOM 7025 C C . ASN B 1 229 ? 42.5 -4.609 6.562 1 95.56 229 ASN B C 1
ATOM 7027 O O . ASN B 1 229 ? 42.25 -4.918 7.727 1 95.56 229 ASN B O 1
ATOM 7031 N N . GLU B 1 230 ? 42.844 -3.398 6.211 1 97 230 GLU B N 1
ATOM 7032 C CA . GLU B 1 230 ? 42.719 -2.26 7.113 1 97 230 GLU B CA 1
ATOM 7033 C C . GLU B 1 230 ? 41.438 -1.496 6.836 1 97 230 GLU B C 1
ATOM 7035 O O . GLU B 1 230 ? 41 -1.371 5.684 1 97 230 GLU B O 1
ATOM 7040 N N . ASN B 1 231 ? 40.844 -0.983 7.949 1 97.81 231 ASN B N 1
ATOM 7041 C CA . ASN B 1 231 ? 39.688 -0.133 7.785 1 97.81 231 ASN B CA 1
ATOM 7042 C C . ASN B 1 231 ? 40 1.105 6.953 1 97.81 231 ASN B C 1
ATOM 7044 O O . ASN B 1 231 ? 40.938 1.828 7.242 1 97.81 231 ASN B O 1
ATOM 7048 N N . THR B 1 232 ? 39.188 1.313 5.902 1 98.06 232 THR B N 1
ATOM 7049 C CA . THR B 1 232 ? 39.438 2.43 4.996 1 98.06 232 THR B CA 1
ATOM 7050 C C . THR B 1 232 ? 38.125 3.055 4.543 1 98.06 232 THR B C 1
ATOM 7052 O O . THR B 1 232 ? 37.125 2.357 4.383 1 98.06 232 THR B O 1
ATOM 7055 N N . LEU B 1 233 ? 38.125 4.359 4.461 1 98.25 233 LEU B N 1
ATOM 7056 C CA . LEU B 1 233 ? 37.031 5.082 3.836 1 98.25 233 LEU B CA 1
ATOM 7057 C C . LEU B 1 233 ? 37.344 5.426 2.387 1 98.25 233 LEU B C 1
ATOM 7059 O O . LEU B 1 233 ? 38.406 5.961 2.1 1 98.25 233 LEU B O 1
ATOM 7063 N N . VAL B 1 234 ? 36.438 5.094 1.531 1 98.31 234 VAL B N 1
ATOM 7064 C CA . VAL B 1 234 ? 36.688 5.305 0.111 1 98.31 234 VAL B CA 1
ATOM 7065 C C . VAL B 1 234 ? 35.5 5.984 -0.539 1 98.31 234 VAL B C 1
ATOM 7067 O O . VAL B 1 234 ? 34.438 6.125 0.088 1 98.31 234 VAL B O 1
ATOM 7070 N N . ARG B 1 235 ? 35.656 6.453 -1.763 1 98.06 235 ARG B N 1
ATOM 7071 C CA . ARG B 1 235 ? 34.562 6.82 -2.648 1 98.06 235 ARG B CA 1
ATOM 7072 C C . ARG B 1 235 ? 34.719 6.168 -4.016 1 98.06 235 ARG B C 1
ATOM 7074 O O . ARG B 1 235 ? 35.844 5.965 -4.488 1 98.06 235 ARG B O 1
ATOM 7081 N N . PHE B 1 236 ? 33.594 5.793 -4.566 1 97.5 236 PHE B N 1
ATOM 7082 C CA . PHE B 1 236 ? 33.594 5.133 -5.867 1 97.5 236 PHE B CA 1
ATOM 7083 C C . PHE B 1 236 ? 32.281 5.43 -6.605 1 97.5 236 PHE B C 1
ATOM 7085 O O . PHE B 1 236 ? 31.344 5.98 -6.027 1 97.5 236 PHE B O 1
ATOM 7092 N N . LYS B 1 237 ? 32.312 5.148 -7.953 1 94.5 237 LYS B N 1
ATOM 7093 C CA . LYS B 1 237 ? 31.109 5.277 -8.781 1 94.5 237 LYS B CA 1
ATOM 7094 C C . LYS B 1 237 ? 30.406 3.932 -8.953 1 94.5 237 LYS B C 1
ATOM 7096 O O . LYS B 1 237 ? 31.062 2.895 -9.07 1 94.5 237 LYS B O 1
ATOM 7101 N N . TYR B 1 238 ? 29.094 4.047 -8.93 1 94.31 238 TYR B N 1
ATOM 7102 C CA . TYR B 1 238 ? 28.312 2.82 -9.039 1 94.31 238 TYR B CA 1
ATOM 7103 C C . TYR B 1 238 ? 28.484 2.189 -10.422 1 94.31 238 TYR B C 1
ATOM 7105 O O . TYR B 1 238 ? 28.391 2.881 -11.438 1 94.31 238 TYR B O 1
ATOM 7113 N N . THR B 1 239 ? 28.75 0.959 -10.508 1 94.25 239 THR B N 1
ATOM 7114 C CA . THR B 1 239 ? 28.75 0.118 -11.703 1 94.25 239 THR B CA 1
ATOM 7115 C C . THR B 1 239 ? 27.844 -1.089 -11.516 1 94.25 239 THR B C 1
ATOM 7117 O O . THR B 1 239 ? 28.031 -1.886 -10.594 1 94.25 239 THR B O 1
ATOM 7120 N N . PRO B 1 240 ? 26.859 -1.243 -12.391 1 95 240 PRO B N 1
ATOM 7121 C CA . PRO B 1 240 ? 25.828 -2.264 -12.156 1 95 240 PRO B CA 1
ATOM 7122 C C . PRO B 1 240 ? 26.344 -3.68 -12.422 1 95 240 PRO B C 1
ATOM 7124 O O . PRO B 1 240 ? 27.156 -3.893 -13.328 1 95 240 PRO B O 1
ATOM 7127 N N . ASN B 1 241 ? 25.906 -4.637 -11.641 1 94.12 241 ASN B N 1
ATOM 7128 C CA . ASN B 1 241 ? 26 -6.078 -11.836 1 94.12 241 ASN B CA 1
ATOM 7129 C C . ASN B 1 241 ? 27.453 -6.551 -11.82 1 94.12 241 ASN B C 1
ATOM 7131 O O . ASN B 1 241 ? 27.844 -7.371 -12.656 1 94.12 241 ASN B O 1
ATOM 7135 N N . VAL B 1 242 ? 28.203 -5.941 -10.938 1 95.81 242 VAL B N 1
ATOM 7136 C CA . VAL B 1 242 ? 29.609 -6.34 -10.773 1 95.81 242 VAL B CA 1
ATOM 7137 C C . VAL B 1 242 ? 29.922 -6.48 -9.289 1 95.81 242 VAL B C 1
ATOM 7139 O O . VAL B 1 242 ? 29.078 -6.234 -8.43 1 95.81 242 VAL B O 1
ATOM 7142 N N . GLU B 1 243 ? 31.094 -7.004 -9.016 1 96.5 243 GLU B N 1
ATOM 7143 C CA . GLU B 1 243 ? 31.703 -6.961 -7.691 1 96.5 243 GLU B CA 1
ATOM 7144 C C . GLU B 1 243 ? 32.719 -5.828 -7.59 1 96.5 243 GLU B C 1
ATOM 7146 O O . GLU B 1 243 ? 33.656 -5.742 -8.406 1 96.5 243 GLU B O 1
ATOM 7151 N N . ILE B 1 244 ? 32.531 -5.016 -6.656 1 96.56 244 ILE B N 1
ATOM 7152 C CA . ILE B 1 244 ? 33.406 -3.875 -6.465 1 96.56 244 ILE B CA 1
ATOM 7153 C C . ILE B 1 244 ? 34.25 -4.074 -5.199 1 96.56 244 ILE B C 1
ATOM 7155 O O . ILE B 1 244 ? 33.719 -4.051 -4.086 1 96.56 244 ILE B O 1
ATOM 7159 N N . SER B 1 245 ? 35.469 -4.328 -5.336 1 96.62 245 SER B N 1
ATOM 7160 C CA . SER B 1 245 ? 36.438 -4.426 -4.23 1 96.62 245 SER B CA 1
ATOM 7161 C C . SER B 1 245 ? 37.375 -3.223 -4.199 1 96.62 245 SER B C 1
ATOM 7163 O O . SER B 1 245 ? 37.344 -2.398 -5.113 1 96.62 245 SER B O 1
ATOM 7165 N N . TYR B 1 246 ? 38.156 -3.15 -3.143 1 97.5 246 TYR B N 1
ATOM 7166 C CA . TYR B 1 246 ? 39.062 -2.014 -2.963 1 97.5 246 TYR B CA 1
ATOM 7167 C C . TYR B 1 246 ? 39.938 -1.815 -4.191 1 97.5 246 TYR B C 1
ATOM 7169 O O . TYR B 1 246 ? 40.5 -2.775 -4.715 1 97.5 246 TYR B O 1
ATOM 7177 N N . GLY B 1 247 ? 40 -0.562 -4.66 1 95.44 247 GLY B N 1
ATOM 7178 C CA . GLY B 1 247 ? 40.906 -0.198 -5.742 1 95.44 247 GLY B CA 1
ATOM 7179 C C . GLY B 1 247 ? 40.281 -0.373 -7.117 1 95.44 247 GLY B C 1
ATOM 7180 O O . GLY B 1 247 ? 40.844 0.043 -8.117 1 95.44 247 GLY B O 1
ATOM 7181 N N . LYS B 1 248 ? 39.156 -0.894 -7.176 1 92.56 248 LYS B N 1
ATOM 7182 C CA . LYS B 1 248 ? 38.531 -1.142 -8.469 1 92.56 248 LYS B CA 1
ATOM 7183 C C . LYS B 1 248 ? 37.594 0.008 -8.859 1 92.56 248 LYS B C 1
ATOM 7185 O O . LYS B 1 248 ? 37.188 0.799 -8.008 1 92.56 248 LYS B O 1
ATOM 7190 N N . TYR B 1 249 ? 37.406 0.163 -10.156 1 89.25 249 TYR B N 1
ATOM 7191 C CA . TYR B 1 249 ? 36.406 1.046 -10.75 1 89.25 249 TYR B CA 1
ATOM 7192 C C . TYR B 1 249 ? 36.625 2.492 -10.328 1 89.25 249 TYR B C 1
ATOM 7194 O O . TYR B 1 249 ? 35.688 3.188 -9.938 1 89.25 249 TYR B O 1
ATOM 7202 N N . GLY B 1 250 ? 37.875 2.873 -10.258 1 88.69 250 GLY B N 1
ATOM 7203 C CA . GLY B 1 250 ? 38.188 4.266 -10.008 1 88.69 250 GLY B CA 1
ATOM 7204 C C . GLY B 1 250 ? 38.031 4.668 -8.555 1 88.69 250 GLY B C 1
ATOM 7205 O O . GLY B 1 250 ? 37.938 5.855 -8.242 1 88.69 250 GLY B O 1
ATOM 7206 N N . MET B 1 251 ? 38.062 3.771 -7.715 1 96.62 251 MET B N 1
ATOM 7207 C CA . MET B 1 251 ? 37.906 4.008 -6.281 1 96.62 251 MET B CA 1
ATOM 7208 C C . MET B 1 251 ? 39.031 4.879 -5.758 1 96.62 251 MET B C 1
ATOM 7210 O O . MET B 1 251 ? 40.188 4.711 -6.164 1 96.62 251 MET B O 1
ATOM 7214 N N . GLN B 1 252 ? 38.688 5.809 -4.859 1 97.38 252 GLN B N 1
ATOM 7215 C CA . GLN B 1 252 ? 39.656 6.711 -4.246 1 97.38 252 GLN B CA 1
ATOM 7216 C C . GLN B 1 252 ? 39.531 6.691 -2.725 1 97.38 252 GLN B C 1
ATOM 7218 O O . GLN B 1 252 ? 38.438 6.613 -2.182 1 97.38 252 GLN B O 1
ATOM 7223 N N . ASP B 1 253 ? 40.656 6.727 -2.078 1 97.69 253 ASP B N 1
ATOM 7224 C CA . ASP B 1 253 ? 40.656 6.871 -0.625 1 97.69 253 ASP B CA 1
ATOM 7225 C C . ASP B 1 253 ? 40.125 8.25 -0.218 1 97.69 253 ASP B C 1
ATOM 7227 O O . ASP B 1 253 ? 40.375 9.242 -0.89 1 97.69 253 ASP B O 1
ATOM 7231 N N . VAL B 1 254 ? 39.438 8.289 0.869 1 98.44 254 VAL B N 1
ATOM 7232 C CA . VAL B 1 254 ? 38.906 9.531 1.416 1 98.44 254 VAL B CA 1
ATOM 7233 C C . VAL B 1 254 ? 39.594 9.867 2.727 1 98.44 254 VAL B C 1
ATOM 7235 O O . VAL B 1 254 ? 39.844 8.992 3.562 1 98.44 254 VAL B O 1
ATOM 7238 N N . PHE B 1 255 ? 39.938 11.086 2.916 1 98.44 255 PHE B N 1
ATOM 7239 C CA . PHE B 1 255 ? 40.625 11.555 4.117 1 98.44 255 PHE B CA 1
ATOM 7240 C C . PHE B 1 255 ? 39.719 11.461 5.332 1 98.44 255 PHE B C 1
ATOM 7242 O O . PHE B 1 255 ? 38.562 11.906 5.285 1 98.44 255 PHE B O 1
ATOM 7249 N N . THR B 1 256 ? 40.25 10.953 6.477 1 98.25 256 THR B N 1
ATOM 7250 C CA . THR B 1 256 ? 39.406 10.805 7.664 1 98.25 256 THR B CA 1
ATOM 7251 C C . THR B 1 256 ? 40 11.578 8.844 1 98.25 256 THR B C 1
ATOM 7253 O O . THR B 1 256 ? 39.312 11.812 9.836 1 98.25 256 THR B O 1
ATOM 7256 N N . GLY B 1 257 ? 41.281 11.891 8.781 1 97.56 257 GLY B N 1
ATOM 7257 C CA . GLY B 1 257 ? 41.969 12.484 9.914 1 97.56 257 GLY B CA 1
ATOM 7258 C C . GLY B 1 257 ? 42.344 11.469 10.977 1 97.56 257 GLY B C 1
ATOM 7259 O O . GLY B 1 257 ? 42.719 11.844 12.086 1 97.56 257 GLY B O 1
ATOM 7260 N N . HIS B 1 258 ? 42.219 10.266 10.68 1 97.88 258 HIS B N 1
ATOM 7261 C CA . HIS B 1 258 ? 42.5 9.203 11.633 1 97.88 258 HIS B CA 1
ATOM 7262 C C . HIS B 1 258 ? 43.5 8.211 11.078 1 97.88 258 HIS B C 1
ATOM 7264 O O . HIS B 1 258 ? 43.125 7.172 10.531 1 97.88 258 HIS B O 1
ATOM 7270 N N . PRO B 1 259 ? 44.781 8.469 11.312 1 95.25 259 PRO B N 1
ATOM 7271 C CA . PRO B 1 259 ? 45.812 7.586 10.773 1 95.25 259 PRO B CA 1
ATOM 7272 C C . PRO B 1 259 ? 45.781 6.191 11.398 1 95.25 259 PRO B C 1
ATOM 7274 O O . PRO B 1 259 ? 46.312 5.242 10.82 1 95.25 259 PRO B O 1
ATOM 7277 N N . GLU B 1 260 ? 45.219 6.023 12.625 1 94.56 260 GLU B N 1
ATOM 7278 C CA . GLU B 1 260 ? 45.094 4.734 13.297 1 94.56 260 GLU B CA 1
ATOM 7279 C C . GLU B 1 260 ? 44.031 3.869 12.641 1 94.56 260 GLU B C 1
ATOM 7281 O O . GLU B 1 260 ? 43.906 2.68 12.945 1 94.56 260 GLU B O 1
ATOM 7286 N N . LYS B 1 261 ? 43.188 4.379 11.789 1 96.31 261 LYS B N 1
ATOM 7287 C CA . LYS B 1 261 ? 42.25 3.709 10.898 1 96.31 261 LYS B CA 1
ATOM 7288 C C . LYS B 1 261 ? 41.188 2.955 11.695 1 96.31 261 LYS B C 1
ATOM 7290 O O . LYS B 1 261 ? 40.969 1.763 11.469 1 96.31 261 LYS B O 1
ATOM 7295 N N . PRO B 1 262 ? 40.5 3.652 12.562 1 97.12 262 PRO B N 1
ATOM 7296 C CA . PRO B 1 262 ? 39.344 3.018 13.203 1 97.12 262 PRO B CA 1
ATOM 7297 C C . PRO B 1 262 ? 38.219 2.713 12.227 1 97.12 262 PRO B C 1
ATOM 7299 O O . PRO B 1 262 ? 38.281 3.105 11.055 1 97.12 262 PRO B O 1
ATOM 7302 N N . TYR B 1 263 ? 37.25 1.916 12.664 1 96.81 263 TYR B N 1
ATOM 7303 C CA . TYR B 1 263 ? 36.062 1.671 11.859 1 96.81 263 TYR B CA 1
ATOM 7304 C C . TYR B 1 263 ? 35.219 2.938 11.719 1 96.81 263 TYR B C 1
ATOM 7306 O O . TYR B 1 263 ? 34.719 3.479 12.719 1 96.81 263 TYR B O 1
ATOM 7314 N N . ILE B 1 264 ? 35.125 3.459 10.469 1 97.75 264 ILE B N 1
ATOM 7315 C CA . ILE B 1 264 ? 34.406 4.703 10.188 1 97.75 264 ILE B CA 1
ATOM 7316 C C . ILE B 1 264 ? 33.375 4.469 9.094 1 97.75 264 ILE B C 1
ATOM 7318 O O . ILE B 1 264 ? 33.656 3.885 8.055 1 97.75 264 ILE B O 1
ATOM 7322 N N . THR B 1 265 ? 32.125 4.891 9.359 1 97.81 265 THR B N 1
ATOM 7323 C CA . THR B 1 265 ? 31.109 4.926 8.328 1 97.81 265 THR B CA 1
ATOM 7324 C C . THR B 1 265 ? 30.625 6.355 8.094 1 97.81 265 THR B C 1
ATOM 7326 O O . THR B 1 265 ? 30.5 7.137 9.039 1 97.81 265 THR B O 1
ATOM 7329 N N . PRO B 1 266 ? 30.391 6.711 6.855 1 98.31 266 PRO B N 1
ATOM 7330 C CA . PRO B 1 266 ? 30.125 8.109 6.516 1 98.31 266 PRO B CA 1
ATOM 7331 C C . PRO B 1 266 ? 28.641 8.359 6.23 1 98.31 266 PRO B C 1
ATOM 7333 O O . PRO B 1 266 ? 27.922 7.445 5.824 1 98.31 266 PRO B O 1
ATOM 7336 N N . VAL B 1 267 ? 28.172 9.523 6.465 1 98.44 267 VAL B N 1
ATOM 7337 C CA . VAL B 1 267 ? 26.922 10.102 5.961 1 98.44 267 VAL B CA 1
ATOM 7338 C C . VAL B 1 267 ? 27.188 11.5 5.418 1 98.44 267 VAL B C 1
ATOM 7340 O O . VAL B 1 267 ? 27.938 12.281 6.02 1 98.44 267 VAL B O 1
ATOM 7343 N N . ILE B 1 268 ? 26.609 11.789 4.246 1 98.56 268 ILE B N 1
ATOM 7344 C CA . ILE B 1 268 ? 26.891 13.094 3.652 1 98.56 268 ILE B CA 1
ATOM 7345 C C . ILE B 1 268 ? 25.609 13.914 3.564 1 98.56 268 ILE B C 1
ATOM 7347 O O . ILE B 1 268 ? 24.547 13.383 3.195 1 98.56 268 ILE B O 1
ATOM 7351 N N . ASN B 1 269 ? 25.625 15.109 3.971 1 97.88 269 ASN B N 1
ATOM 7352 C CA . ASN B 1 269 ? 24.641 16.156 3.711 1 97.88 269 ASN B CA 1
ATOM 7353 C C . ASN B 1 269 ? 25.156 17.172 2.701 1 97.88 269 ASN B C 1
ATOM 7355 O O . ASN B 1 269 ? 25.844 18.125 3.072 1 97.88 269 ASN B O 1
ATOM 7359 N N . GLU B 1 270 ? 24.766 16.984 1.551 1 95.19 270 GLU B N 1
ATOM 7360 C CA . GLU B 1 270 ? 25.266 17.812 0.463 1 95.19 270 GLU B CA 1
ATOM 7361 C C . GLU B 1 270 ? 24.781 19.266 0.585 1 95.19 270 GLU B C 1
ATOM 7363 O O . GLU B 1 270 ? 25.516 20.203 0.267 1 95.19 270 GLU B O 1
ATOM 7368 N N . LYS B 1 271 ? 23.594 19.375 0.99 1 94.06 271 LYS B N 1
ATOM 7369 C CA . LYS B 1 271 ? 23.016 20.703 1.124 1 94.06 271 LYS B CA 1
ATOM 7370 C C . LYS B 1 271 ? 23.844 21.578 2.07 1 94.06 271 LYS B C 1
ATOM 7372 O O . LYS B 1 271 ? 24.078 22.75 1.789 1 94.06 271 LYS B O 1
ATOM 7377 N N . GLU B 1 272 ? 24.281 21 3.129 1 94.06 272 GLU B N 1
ATOM 7378 C CA . GLU B 1 272 ? 25.062 21.719 4.125 1 94.06 272 GLU B CA 1
ATOM 7379 C C . GLU B 1 272 ? 26.547 21.625 3.83 1 94.06 272 GLU B C 1
ATOM 7381 O O . GLU B 1 272 ? 27.375 22.219 4.527 1 94.06 272 GLU B O 1
ATOM 7386 N N . ASN B 1 273 ? 26.969 20.906 2.891 1 97.56 273 ASN B N 1
ATOM 7387 C CA . ASN B 1 273 ? 28.359 20.672 2.516 1 97.56 273 ASN B CA 1
ATOM 7388 C C . ASN B 1 273 ? 29.156 20.078 3.674 1 97.56 273 ASN B C 1
ATOM 7390 O O . ASN B 1 273 ? 30.219 20.594 4.023 1 97.56 273 ASN B O 1
ATOM 7394 N N . LYS B 1 274 ? 28.609 19.031 4.262 1 98.62 274 LYS B N 1
ATOM 7395 C CA . LYS B 1 274 ? 29.219 18.422 5.434 1 98.62 274 LYS B CA 1
ATOM 7396 C C . LYS B 1 274 ? 29.203 16.891 5.332 1 98.62 274 LYS B C 1
ATOM 7398 O O . LYS B 1 274 ? 28.391 16.328 4.598 1 98.62 274 LYS B O 1
ATOM 7403 N N . ILE B 1 275 ? 30.078 16.266 6.035 1 98.69 275 ILE B N 1
ATOM 7404 C CA . ILE B 1 275 ? 30.172 14.82 6.125 1 98.69 275 ILE B CA 1
ATOM 7405 C C . ILE B 1 275 ? 30.266 14.391 7.59 1 98.69 275 ILE B C 1
ATOM 7407 O O . ILE B 1 275 ? 30.938 15.047 8.391 1 98.69 275 ILE B O 1
ATOM 7411 N N . LEU B 1 276 ? 29.516 13.406 7.934 1 98.69 276 LEU B N 1
ATOM 7412 C CA . LEU B 1 276 ? 29.531 12.789 9.258 1 98.69 276 LEU B CA 1
ATOM 7413 C C . LEU B 1 276 ? 30.312 11.484 9.242 1 98.69 276 LEU B C 1
ATOM 7415 O O . LEU B 1 276 ? 30.141 10.664 8.336 1 98.69 276 LEU B O 1
ATOM 7419 N N . TYR B 1 277 ? 31.266 11.305 10.18 1 98.69 277 TYR B N 1
ATOM 7420 C CA . TYR B 1 277 ? 31.953 10.055 10.461 1 98.69 277 TYR B CA 1
ATOM 7421 C C . TYR B 1 277 ? 31.438 9.422 11.742 1 98.69 277 TYR B C 1
ATOM 7423 O O . TYR B 1 277 ? 31.547 10 12.82 1 98.69 277 TYR B O 1
ATOM 7431 N N . ARG B 1 278 ? 30.781 8.32 11.656 1 98.38 278 ARG B N 1
ATOM 7432 C CA . ARG B 1 278 ? 30.578 7.484 12.836 1 98.38 278 ARG B CA 1
ATOM 7433 C C . ARG B 1 278 ? 31.828 6.652 13.141 1 98.38 278 ARG B C 1
ATOM 7435 O O . ARG B 1 278 ? 32.25 5.832 12.32 1 98.38 278 ARG B O 1
ATOM 7442 N N . ILE B 1 279 ? 32.375 6.801 14.273 1 98.06 279 ILE B N 1
ATOM 7443 C CA . ILE B 1 279 ? 33.656 6.188 14.602 1 98.06 279 ILE B CA 1
ATOM 7444 C C . ILE B 1 279 ? 33.5 5.258 15.805 1 98.06 279 ILE B C 1
ATOM 7446 O O . ILE B 1 279 ? 32.938 5.648 16.828 1 98.06 279 ILE B O 1
ATOM 7450 N N . GLU B 1 280 ? 34 4.094 15.672 1 96.5 280 GLU B N 1
ATOM 7451 C CA . GLU B 1 280 ? 33.969 3.141 16.781 1 96.5 280 GLU B CA 1
ATOM 7452 C C . GLU B 1 280 ? 35.219 3.277 17.641 1 96.5 280 GLU B C 1
ATOM 7454 O O . GLU B 1 280 ? 36.344 3.26 17.141 1 96.5 280 GLU B O 1
ATOM 7459 N N . ARG B 1 281 ? 34.938 3.346 18.922 1 95.94 281 ARG B N 1
ATOM 7460 C CA . ARG B 1 281 ? 36.062 3.387 19.859 1 95.94 281 ARG B CA 1
ATOM 7461 C C . ARG B 1 281 ? 36.688 2.006 20.031 1 95.94 281 ARG B C 1
ATOM 7463 O O . ARG B 1 281 ? 36 0.988 19.828 1 95.94 281 ARG B O 1
ATOM 7470 N N . PRO B 1 282 ? 37.969 2.086 20.391 1 95 282 PRO B N 1
ATOM 7471 C CA . PRO B 1 282 ? 38.5 0.792 20.812 1 95 282 PRO B CA 1
ATOM 7472 C C . PRO B 1 282 ? 37.75 0.209 22.016 1 95 282 PRO B C 1
ATOM 7474 O O . PRO B 1 282 ? 37.375 0.947 22.922 1 95 282 PRO B O 1
ATOM 7477 N N . ARG B 1 283 ? 37.625 -1.1 22.047 1 92.31 283 ARG B N 1
ATOM 7478 C CA . ARG B 1 283 ? 36.812 -1.786 23.062 1 92.31 283 ARG B CA 1
ATOM 7479 C C . ARG B 1 283 ? 37.25 -1.397 24.469 1 92.31 283 ARG B C 1
ATOM 7481 O O . ARG B 1 283 ? 36.406 -1.272 25.359 1 92.31 283 ARG B O 1
ATOM 7488 N N . SER B 1 284 ? 38.531 -1.197 24.688 1 93.31 284 SER B N 1
ATOM 7489 C CA . SER B 1 284 ? 39.094 -0.865 25.984 1 93.31 284 SER B CA 1
ATOM 7490 C C . SER B 1 284 ? 38.562 0.477 26.5 1 93.31 284 SER B C 1
ATOM 7492 O O . SER B 1 284 ? 38.594 0.745 27.703 1 93.31 284 SER B O 1
ATOM 7494 N N . GLN B 1 285 ? 38.062 1.239 25.641 1 93.81 285 GLN B N 1
ATOM 7495 C CA . GLN B 1 285 ? 37.656 2.588 26.016 1 93.81 285 GLN B CA 1
ATOM 7496 C C . GLN B 1 285 ? 36.125 2.658 26.234 1 93.81 285 GLN B C 1
ATOM 7498 O O . GLN B 1 285 ? 35.625 3.682 26.688 1 93.81 285 GLN B O 1
ATOM 7503 N N . TRP B 1 286 ? 35.375 1.682 25.953 1 94 286 TRP B N 1
ATOM 7504 C CA . TRP B 1 286 ? 33.906 1.702 25.969 1 94 286 TRP B CA 1
ATOM 7505 C C . TRP B 1 286 ? 33.375 2.045 27.359 1 94 286 TRP B C 1
ATOM 7507 O O . TRP B 1 286 ? 32.562 2.943 27.516 1 94 286 TRP B O 1
ATOM 7517 N N . GLU B 1 287 ? 33.875 1.359 28.359 1 93.12 287 GLU B N 1
ATOM 7518 C CA . GLU B 1 287 ? 33.406 1.56 29.719 1 93.12 287 GLU B CA 1
ATOM 7519 C C . GLU B 1 287 ? 33.875 2.908 30.281 1 93.12 287 GLU B C 1
ATOM 7521 O O . GLU B 1 287 ? 33.094 3.607 30.938 1 93.12 287 GLU B O 1
ATOM 7526 N N . LEU B 1 288 ? 35.125 3.229 29.984 1 93.5 288 LEU B N 1
ATOM 7527 C CA . LEU B 1 288 ? 35.688 4.469 30.484 1 93.5 288 LEU B CA 1
ATOM 7528 C C . LEU B 1 288 ? 34.938 5.68 29.953 1 93.5 288 LEU B C 1
ATOM 7530 O O . LEU B 1 288 ? 34.719 6.645 30.688 1 93.5 288 LEU B O 1
ATOM 7534 N N . GLU B 1 289 ? 34.531 5.57 28.734 1 93.69 289 GLU B N 1
ATOM 7535 C CA . GLU B 1 289 ? 33.875 6.695 28.078 1 93.69 289 GLU B CA 1
ATOM 7536 C C . GLU B 1 289 ? 32.344 6.551 28.141 1 93.69 289 GLU B C 1
ATOM 7538 O O . GLU B 1 289 ? 31.625 7.484 27.812 1 93.69 289 GLU B O 1
ATOM 7543 N N . ASN B 1 290 ? 31.875 5.406 28.578 1 95.25 290 ASN B N 1
ATOM 7544 C CA . ASN B 1 290 ? 30.453 5.07 28.516 1 95.25 290 ASN B CA 1
ATOM 7545 C C . ASN B 1 290 ? 29.875 5.324 27.125 1 95.25 290 ASN B C 1
ATOM 7547 O O . ASN B 1 290 ? 28.859 6 27 1 95.25 290 ASN B O 1
ATOM 7551 N N . SER B 1 291 ? 30.688 4.926 26.172 1 95.25 291 SER B N 1
ATOM 7552 C CA . SER B 1 291 ? 30.375 5.172 24.766 1 95.25 291 SER B CA 1
ATOM 7553 C C . SER B 1 291 ? 31.141 4.215 23.859 1 95.25 291 SER B C 1
ATOM 7555 O O . SER B 1 291 ? 32.344 4.023 24.031 1 95.25 291 SER B O 1
ATOM 7557 N N . MET B 1 292 ? 30.406 3.572 22.969 1 95.19 292 MET B N 1
ATOM 7558 C CA . MET B 1 292 ? 31.016 2.695 21.969 1 95.19 292 MET B CA 1
ATOM 7559 C C . MET B 1 292 ? 31.375 3.475 20.703 1 95.19 292 MET B C 1
ATOM 7561 O O . MET B 1 292 ? 32.406 3.221 20.094 1 95.19 292 MET B O 1
ATOM 7565 N N . ASN B 1 293 ? 30.5 4.402 20.312 1 95.25 293 ASN B N 1
ATOM 7566 C CA . ASN B 1 293 ? 30.672 5.191 19.094 1 95.25 293 ASN B CA 1
ATOM 7567 C C . ASN B 1 293 ? 30.641 6.688 19.391 1 95.25 293 ASN B C 1
ATOM 7569 O O . ASN B 1 293 ? 30 7.129 20.344 1 95.25 293 ASN B O 1
ATOM 7573 N N . TYR B 1 294 ? 31.375 7.414 18.656 1 96.88 294 TYR B N 1
ATOM 7574 C CA . TYR B 1 294 ? 31.219 8.859 18.625 1 96.88 294 TYR B CA 1
ATOM 7575 C C . TYR B 1 294 ? 31.172 9.375 17.188 1 96.88 294 TYR B C 1
ATOM 7577 O O . TYR B 1 294 ? 31.516 8.648 16.25 1 96.88 294 TYR B O 1
ATOM 7585 N N . ILE B 1 295 ? 30.688 10.609 17.062 1 97.81 295 ILE B N 1
ATOM 7586 C CA . ILE B 1 295 ? 30.453 11.211 15.758 1 97.81 295 ILE B CA 1
ATOM 7587 C C . ILE B 1 295 ? 31.359 12.43 15.586 1 97.81 295 ILE B C 1
ATOM 7589 O O . ILE B 1 295 ? 31.562 13.203 16.516 1 97.81 295 ILE B O 1
ATOM 7593 N N . GLU B 1 296 ? 31.906 12.516 14.375 1 98.56 296 GLU B N 1
ATOM 7594 C CA . GLU B 1 296 ? 32.562 13.742 13.93 1 98.56 296 GLU B CA 1
ATOM 7595 C C . GLU B 1 296 ? 31.922 14.273 12.656 1 98.56 296 GLU B C 1
ATOM 7597 O O . GLU B 1 296 ? 31.641 13.516 11.727 1 98.56 296 GLU B O 1
ATOM 7602 N N . ILE B 1 297 ? 31.625 15.531 12.672 1 98.69 297 ILE B N 1
ATOM 7603 C CA . ILE B 1 297 ? 31.156 16.188 11.461 1 98.69 297 ILE B CA 1
ATOM 7604 C C . ILE B 1 297 ? 32.219 17.141 10.945 1 98.69 297 ILE B C 1
ATOM 7606 O O . ILE B 1 297 ? 32.812 17.906 11.719 1 98.69 297 ILE B O 1
ATOM 7610 N N . ARG B 1 298 ? 32.469 17.047 9.656 1 98.56 298 ARG B N 1
ATOM 7611 C CA . ARG B 1 298 ? 33.5 17.844 8.977 1 98.56 298 ARG B CA 1
ATOM 7612 C C . ARG B 1 298 ? 32.938 18.5 7.723 1 98.56 298 ARG B C 1
ATOM 7614 O O . ARG B 1 298 ? 31.891 18.094 7.215 1 98.56 298 ARG B O 1
ATOM 7621 N N . SER B 1 299 ? 33.656 19.562 7.273 1 98.38 299 SER B N 1
ATOM 7622 C CA . SER B 1 299 ? 33.344 20.141 5.969 1 98.38 299 SER B CA 1
ATOM 7623 C C . SER B 1 299 ? 33.844 19.25 4.836 1 98.38 299 SER B C 1
ATOM 7625 O O . SER B 1 299 ? 34.938 18.719 4.895 1 98.38 299 SER B O 1
ATOM 7627 N N . LEU B 1 300 ? 32.969 19.109 3.848 1 98.56 300 LEU B N 1
ATOM 7628 C CA . LEU B 1 300 ? 33.375 18.328 2.693 1 98.56 300 LEU B CA 1
ATOM 7629 C C . LEU B 1 300 ? 34.594 18.953 2.012 1 98.56 300 LEU B C 1
ATOM 7631 O O . LEU B 1 300 ? 35.5 18.25 1.541 1 98.56 300 LEU B O 1
ATOM 7635 N N . ASP B 1 301 ? 34.656 20.266 2.014 1 98 301 ASP B N 1
ATOM 7636 C CA . ASP B 1 301 ? 35.781 20.969 1.446 1 98 301 ASP B CA 1
ATOM 7637 C C . ASP B 1 301 ? 37.094 20.625 2.189 1 98 301 ASP B C 1
ATOM 7639 O O . ASP B 1 301 ? 38.125 20.406 1.568 1 98 301 ASP B O 1
ATOM 7643 N N . ASP B 1 302 ? 37.031 20.625 3.492 1 98.38 302 ASP B N 1
ATOM 7644 C CA . ASP B 1 302 ? 38.188 20.297 4.289 1 98.38 302 ASP B CA 1
ATOM 7645 C C . ASP B 1 302 ? 38.656 18.859 4.035 1 98.38 302 ASP B C 1
ATOM 7647 O O . ASP B 1 302 ? 39.844 18.578 3.924 1 98.38 302 ASP B O 1
ATOM 7651 N N . VAL B 1 303 ? 37.719 17.969 3.932 1 98.44 303 VAL B N 1
ATOM 7652 C CA . VAL B 1 303 ? 38.031 16.578 3.666 1 98.44 303 VAL B CA 1
ATOM 7653 C C . VAL B 1 303 ? 38.688 16.453 2.307 1 98.44 303 VAL B C 1
ATOM 7655 O O . VAL B 1 303 ? 39.719 15.742 2.176 1 98.44 303 VAL B O 1
ATOM 7658 N N . ASP B 1 304 ? 38.188 17.125 1.337 1 97.94 304 ASP B N 1
ATOM 7659 C CA . ASP B 1 304 ? 38.75 17.078 -0.007 1 97.94 304 ASP B CA 1
ATOM 7660 C C . ASP B 1 304 ? 40.188 17.625 -0.023 1 97.94 304 ASP B C 1
ATOM 7662 O O . ASP B 1 304 ? 41 17.203 -0.838 1 97.94 304 ASP B O 1
ATOM 7666 N N . LYS B 1 305 ? 40.5 18.516 0.875 1 97.94 305 LYS B N 1
ATOM 7667 C CA . LYS B 1 305 ? 41.812 19.141 0.934 1 97.94 305 LYS B CA 1
ATOM 7668 C C . LYS B 1 305 ? 42.719 18.469 1.986 1 97.94 305 LYS B C 1
ATOM 7670 O O . LYS B 1 305 ? 43.781 18.969 2.301 1 97.94 305 LYS B O 1
ATOM 7675 N N . ASN B 1 306 ? 42.25 17.453 2.6 1 97.69 306 ASN B N 1
ATOM 7676 C CA . ASN B 1 306 ? 42.969 16.719 3.637 1 97.69 306 ASN B CA 1
ATOM 7677 C C . ASN B 1 306 ? 43.281 17.594 4.848 1 97.69 306 ASN B C 1
ATOM 7679 O O . ASN B 1 306 ? 44.375 17.547 5.383 1 97.69 306 ASN B O 1
ATOM 7683 N N . ILE B 1 307 ? 42.312 18.406 5.125 1 98 307 ILE B N 1
ATOM 7684 C CA . ILE B 1 307 ? 42.406 19.266 6.309 1 98 307 ILE B CA 1
ATOM 7685 C C . ILE B 1 307 ? 41.719 18.578 7.488 1 98 307 ILE B C 1
ATOM 7687 O O . ILE B 1 307 ? 40.531 18.25 7.406 1 98 307 ILE B O 1
ATOM 7691 N N . ASP B 1 308 ? 42.438 18.391 8.539 1 97.88 308 ASP B N 1
ATOM 7692 C CA . ASP B 1 308 ? 41.906 17.734 9.727 1 97.88 308 ASP B CA 1
ATOM 7693 C C . ASP B 1 308 ? 41.219 18.734 10.656 1 97.88 308 ASP B C 1
ATOM 7695 O O . ASP B 1 308 ? 41.812 19.141 11.664 1 97.88 308 ASP B O 1
ATOM 7699 N N . LYS B 1 309 ? 40.062 19.062 10.344 1 98.06 309 LYS B N 1
ATOM 7700 C CA . LYS B 1 309 ? 39.25 19.984 11.148 1 98.06 309 LYS B CA 1
ATOM 7701 C C . LYS B 1 309 ? 37.906 19.375 11.477 1 98.06 309 LYS B C 1
ATOM 7703 O O . LYS B 1 309 ? 37.125 19.016 10.578 1 98.06 309 LYS B O 1
ATOM 7708 N N . VAL B 1 310 ? 37.625 19.266 12.766 1 98.25 310 VAL B N 1
ATOM 7709 C CA . VAL B 1 310 ? 36.344 18.734 13.234 1 98.25 310 VAL B CA 1
ATOM 7710 C C . VAL B 1 310 ? 35.438 19.891 13.625 1 98.25 310 VAL B C 1
ATOM 7712 O O . VAL B 1 310 ? 35.781 20.734 14.453 1 98.25 310 VAL B O 1
ATOM 7715 N N . LEU B 1 311 ? 34.25 19.953 13.047 1 98 311 LEU B N 1
ATOM 7716 C CA . LEU B 1 311 ? 33.281 21.016 13.328 1 98 311 LEU B CA 1
ATOM 7717 C C . LEU B 1 311 ? 32.438 20.688 14.555 1 98 311 LEU B C 1
ATOM 7719 O O . LEU B 1 311 ? 32.156 21.562 15.375 1 98 311 LEU B O 1
ATOM 7723 N N . HIS B 1 312 ? 31.953 19.5 14.648 1 97.94 312 HIS B N 1
ATOM 7724 C CA . HIS B 1 312 ? 31.172 18.984 15.773 1 97.94 312 HIS B CA 1
ATOM 7725 C C . HIS B 1 312 ? 31.641 17.594 16.188 1 97.94 312 HIS B C 1
ATOM 7727 O O . HIS B 1 312 ? 32 16.781 15.328 1 97.94 312 HIS B O 1
ATOM 7733 N N . LYS B 1 313 ? 31.625 17.328 17.453 1 97.56 313 LYS B N 1
ATOM 7734 C CA . LYS B 1 313 ? 31.938 16.016 18.016 1 97.56 313 LYS B CA 1
ATOM 7735 C C . LYS B 1 313 ? 30.938 15.633 19.109 1 97.56 313 LYS B C 1
ATOM 7737 O O . LYS B 1 313 ? 30.719 16.406 20.047 1 97.56 313 LYS B O 1
ATOM 7742 N N . ILE B 1 314 ? 30.344 14.523 18.953 1 97.69 314 ILE B N 1
ATOM 7743 C CA . ILE B 1 314 ? 29.328 14.078 19.891 1 97.69 314 ILE B CA 1
ATOM 7744 C C . ILE B 1 314 ? 29.578 12.625 20.281 1 97.69 314 ILE B C 1
ATOM 7746 O O . ILE B 1 314 ? 29.703 11.758 19.422 1 97.69 314 ILE B O 1
ATOM 7750 N N . SER B 1 315 ? 29.656 12.352 21.562 1 97 315 SER B N 1
ATOM 7751 C CA . SER B 1 315 ? 29.734 10.984 22.062 1 97 315 SER B CA 1
ATOM 7752 C C . SER B 1 315 ? 28.359 10.359 22.234 1 97 315 SER B C 1
ATOM 7754 O O . SER B 1 315 ? 27.484 10.945 22.859 1 97 315 SER B O 1
ATOM 7756 N N . ILE B 1 316 ? 28.172 9.219 21.719 1 97.5 316 ILE B N 1
ATOM 7757 C CA . ILE B 1 316 ? 26.875 8.547 21.828 1 97.5 316 ILE B CA 1
ATOM 7758 C C . ILE B 1 316 ? 26.844 7.672 23.078 1 97.5 316 ILE B C 1
ATOM 7760 O O . ILE B 1 316 ? 27.672 6.773 23.234 1 97.5 316 ILE B O 1
ATOM 7764 N N . PRO B 1 317 ? 25.906 7.883 23.922 1 96.69 317 PRO B N 1
ATOM 7765 C CA . PRO B 1 317 ? 25.844 7.105 25.156 1 96.69 317 PRO B CA 1
ATOM 7766 C C . PRO B 1 317 ? 25.719 5.602 24.906 1 96.69 317 PRO B C 1
ATOM 7768 O O . PRO B 1 317 ? 25.016 5.184 23.984 1 96.69 317 PRO B O 1
ATOM 7771 N N . MET B 1 318 ? 26.234 4.848 25.812 1 95.31 318 MET B N 1
ATOM 7772 C CA . MET B 1 318 ? 26.25 3.391 25.703 1 95.31 318 MET B CA 1
ATOM 7773 C C . MET B 1 318 ? 24.844 2.822 25.641 1 95.31 318 MET B C 1
ATOM 7775 O O . MET B 1 318 ? 24.594 1.823 24.969 1 95.31 318 MET B O 1
ATOM 7779 N N . ARG B 1 319 ? 23.859 3.461 26.266 1 93.62 319 ARG B N 1
ATOM 7780 C CA . ARG B 1 319 ? 22.484 2.973 26.328 1 93.62 319 ARG B CA 1
ATOM 7781 C C . ARG B 1 319 ? 21.859 2.938 24.938 1 93.62 319 ARG B C 1
ATOM 7783 O O . ARG B 1 319 ? 20.891 2.223 24.703 1 93.62 319 ARG B O 1
ATOM 7790 N N . LEU B 1 320 ? 22.422 3.689 24.031 1 94.94 320 LEU B N 1
ATOM 7791 C CA . LEU B 1 320 ? 21.875 3.773 22.672 1 94.94 320 LEU B CA 1
ATOM 7792 C C . LEU B 1 320 ? 22.656 2.863 21.719 1 94.94 320 LEU B C 1
ATOM 7794 O O . LEU B 1 320 ? 22.578 3.023 20.5 1 94.94 320 LEU B O 1
ATOM 7798 N N . THR B 1 321 ? 23.438 1.949 22.219 1 90.69 321 THR B N 1
ATOM 7799 C CA . THR B 1 321 ? 24.219 1.021 21.406 1 90.69 321 THR B CA 1
ATOM 7800 C C . THR B 1 321 ? 24.203 -0.377 22.016 1 90.69 321 THR B C 1
ATOM 7802 O O . THR B 1 321 ? 24.984 -1.242 21.609 1 90.69 321 THR B O 1
ATOM 7805 N N . ASN B 1 322 ? 23.391 -0.683 22.891 1 87.19 322 ASN B N 1
ATOM 7806 C CA . ASN B 1 322 ? 23.391 -1.973 23.578 1 87.19 322 ASN B CA 1
ATOM 7807 C C . ASN B 1 322 ? 22.641 -3.029 22.766 1 87.19 322 ASN B C 1
ATOM 7809 O O . ASN B 1 322 ? 22.25 -2.785 21.625 1 87.19 322 ASN B O 1
ATOM 7813 N N . GLU B 1 323 ? 22.422 -4.18 23.391 1 87.62 323 GLU B N 1
ATOM 7814 C CA . GLU B 1 323 ? 21.922 -5.34 22.656 1 87.62 323 GLU B CA 1
ATOM 7815 C C . GLU B 1 323 ? 20.469 -5.137 22.234 1 87.62 323 GLU B C 1
ATOM 7817 O O . GLU B 1 323 ? 20.078 -5.574 21.141 1 87.62 323 GLU B O 1
ATOM 7822 N N . THR B 1 324 ? 19.688 -4.469 22.953 1 90.62 324 THR B N 1
ATOM 7823 C CA . THR B 1 324 ? 18.281 -4.266 22.625 1 90.62 324 THR B CA 1
ATOM 7824 C C . THR B 1 324 ? 18.078 -2.951 21.875 1 90.62 324 THR B C 1
ATOM 7826 O O . THR B 1 324 ? 17.031 -2.729 21.266 1 90.62 324 THR B O 1
ATOM 7829 N N . GLN B 1 325 ? 19.156 -2.164 21.953 1 94.5 325 GLN B N 1
ATOM 7830 C CA . GLN B 1 325 ? 19.078 -0.876 21.281 1 94.5 325 GLN B CA 1
ATOM 7831 C C . GLN B 1 325 ? 20.328 -0.625 20.422 1 94.5 325 GLN B C 1
ATOM 7833 O O . GLN B 1 325 ? 20.984 0.414 20.562 1 94.5 325 GLN B O 1
ATOM 7838 N N . PRO B 1 326 ? 20.609 -1.549 19.594 1 94.69 326 PRO B N 1
ATOM 7839 C CA . PRO B 1 326 ? 21.719 -1.272 18.672 1 94.69 326 PRO B CA 1
ATOM 7840 C C . PRO B 1 326 ? 21.438 -0.098 17.75 1 94.69 326 PRO B C 1
ATOM 7842 O O . PRO B 1 326 ? 20.266 0.227 17.484 1 94.69 326 PRO B O 1
ATOM 7845 N N . MET B 1 327 ? 22.516 0.549 17.281 1 95.44 327 MET B N 1
ATOM 7846 C CA . MET B 1 327 ? 22.375 1.611 16.297 1 95.44 327 MET B CA 1
ATOM 7847 C C . MET B 1 327 ? 21.922 1.048 14.953 1 95.44 327 MET B C 1
ATOM 7849 O O . MET B 1 327 ? 22.516 0.096 14.445 1 95.44 327 MET B O 1
ATOM 7853 N N . GLN B 1 328 ? 20.875 1.731 14.383 1 96 328 GLN B N 1
ATOM 7854 C CA . GLN B 1 328 ? 20.297 1.23 13.141 1 96 328 GLN B CA 1
ATOM 7855 C C . GLN B 1 328 ? 20.359 2.291 12.039 1 96 328 GLN B C 1
ATOM 7857 O O . GLN B 1 328 ? 20.172 1.985 10.859 1 96 328 GLN B O 1
ATOM 7862 N N . GLY B 1 329 ? 20.578 3.488 12.383 1 96.62 329 GLY B N 1
ATOM 7863 C CA . GLY B 1 329 ? 20.688 4.57 11.414 1 96.62 329 GLY B CA 1
ATOM 7864 C C . GLY B 1 329 ? 21.141 5.879 12.039 1 96.62 329 GLY B C 1
ATOM 7865 O O . GLY B 1 329 ? 20.891 6.125 13.227 1 96.62 329 GLY B O 1
ATOM 7866 N N . VAL B 1 330 ? 21.781 6.684 11.227 1 97.88 330 VAL B N 1
ATOM 7867 C CA . VAL B 1 330 ? 22.234 8 11.68 1 97.88 330 VAL B CA 1
ATOM 7868 C C . VAL B 1 330 ? 22.172 8.992 10.516 1 97.88 330 VAL B C 1
ATOM 7870 O O . VAL B 1 330 ? 22.375 8.617 9.359 1 97.88 330 VAL B O 1
ATOM 7873 N N . THR B 1 331 ? 21.766 10.125 10.805 1 98.38 331 THR B N 1
ATOM 7874 C CA . THR B 1 331 ? 21.797 11.25 9.867 1 98.38 331 THR B CA 1
ATOM 7875 C C . THR B 1 331 ? 21.812 12.578 10.625 1 98.38 331 THR B C 1
ATOM 7877 O O . THR B 1 331 ? 21.859 12.602 11.852 1 98.38 331 THR B O 1
ATOM 7880 N N . PHE B 1 332 ? 21.938 13.672 9.852 1 98.56 332 PHE B N 1
ATOM 7881 C CA . PHE B 1 332 ? 22 14.961 10.523 1 98.56 332 PHE B CA 1
ATOM 7882 C C . PHE B 1 332 ? 21.547 16.078 9.594 1 98.56 332 PHE B C 1
ATOM 7884 O O . PHE B 1 332 ? 21.594 15.938 8.367 1 98.56 332 PHE B O 1
ATOM 7891 N N . ASP B 1 333 ? 20.984 17.062 10.188 1 97.56 333 ASP B N 1
ATOM 7892 C CA . ASP B 1 333 ? 20.703 18.312 9.484 1 97.56 333 ASP B CA 1
ATOM 7893 C C . ASP B 1 333 ? 21.453 19.484 10.109 1 97.56 333 ASP B C 1
ATOM 7895 O O . ASP B 1 333 ? 22.516 19.297 10.703 1 97.56 333 ASP B O 1
ATOM 7899 N N . GLU B 1 334 ? 21 20.703 9.898 1 95.5 334 GLU B N 1
ATOM 7900 C CA . GLU B 1 334 ? 21.734 21.891 10.336 1 95.5 334 GLU B CA 1
ATOM 7901 C C . GLU B 1 334 ? 21.719 22.016 11.859 1 95.5 334 GLU B C 1
ATOM 7903 O O . GLU B 1 334 ? 22.609 22.656 12.438 1 95.5 334 GLU B O 1
ATOM 7908 N N . LYS B 1 335 ? 20.812 21.312 12.484 1 96.5 335 LYS B N 1
ATOM 7909 C CA . LYS B 1 335 ? 20.641 21.562 13.914 1 96.5 335 LYS B CA 1
ATOM 7910 C C . LYS B 1 335 ? 20.844 20.281 14.727 1 96.5 335 LYS B C 1
ATOM 7912 O O . LYS B 1 335 ? 21.406 20.328 15.828 1 96.5 335 LYS B O 1
ATOM 7917 N N . TYR B 1 336 ? 20.438 19.203 14.164 1 98.25 336 TYR B N 1
ATOM 7918 C CA . TYR B 1 336 ? 20.391 18 15 1 98.25 336 TYR B CA 1
ATOM 7919 C C . TYR B 1 336 ? 21.125 16.844 14.344 1 98.25 336 TYR B C 1
ATOM 7921 O O . TYR B 1 336 ? 21.188 16.766 13.109 1 98.25 336 TYR B O 1
ATOM 7929 N N . LEU B 1 337 ? 21.703 16.016 15.195 1 98.56 337 LEU B N 1
ATOM 7930 C CA . LEU B 1 337 ? 22.062 14.641 14.883 1 98.56 337 LEU B CA 1
ATOM 7931 C C . LEU B 1 337 ? 20.922 13.695 15.227 1 98.56 337 LEU B C 1
ATOM 7933 O O . LEU B 1 337 ? 20.391 13.719 16.344 1 98.56 337 LEU B O 1
ATOM 7937 N N . TYR B 1 338 ? 20.469 12.914 14.289 1 98.56 338 TYR B N 1
ATOM 7938 C CA . TYR B 1 338 ? 19.422 11.93 14.516 1 98.56 338 TYR B CA 1
ATOM 7939 C C . TYR B 1 338 ? 20 10.523 14.617 1 98.56 338 TYR B C 1
ATOM 7941 O O . TYR B 1 338 ? 20.797 10.109 13.758 1 98.56 338 TYR B O 1
ATOM 7949 N N . TRP B 1 339 ? 19.625 9.812 15.648 1 98.25 339 TRP B N 1
ATOM 7950 C CA . TRP B 1 339 ? 20.125 8.477 15.984 1 98.25 339 TRP B CA 1
ATOM 7951 C C . TRP B 1 339 ? 18.969 7.496 16.156 1 98.25 339 TRP B C 1
ATOM 7953 O O . TRP B 1 339 ? 18.094 7.699 17 1 98.25 339 TRP B O 1
ATOM 7963 N N . TYR B 1 340 ? 18.938 6.488 15.289 1 97.62 340 TYR B N 1
ATOM 7964 C CA . TYR B 1 340 ? 17.859 5.504 15.258 1 97.62 340 TYR B CA 1
ATOM 7965 C C . TYR B 1 340 ? 18.297 4.188 15.891 1 97.62 340 TYR B C 1
ATOM 7967 O O . TYR B 1 340 ? 19.359 3.646 15.531 1 97.62 340 TYR B O 1
ATOM 7975 N N . THR B 1 341 ? 17.531 3.674 16.891 1 97.62 341 THR B N 1
ATOM 7976 C CA . THR B 1 341 ? 17.906 2.445 17.578 1 97.62 341 THR B CA 1
ATOM 7977 C C . THR B 1 341 ? 16.734 1.479 17.656 1 97.62 341 THR B C 1
ATOM 7979 O O . THR B 1 341 ? 15.57 1.904 17.656 1 97.62 341 THR B O 1
ATOM 7982 N N . GLY B 1 342 ? 17.078 0.238 17.719 1 95.62 342 GLY B N 1
ATOM 7983 C CA . GLY B 1 342 ? 16.109 -0.837 17.859 1 95.62 342 GLY B CA 1
ATOM 7984 C C . GLY B 1 342 ? 16.625 -2.18 17.391 1 95.62 342 GLY B C 1
ATOM 7985 O O . GLY B 1 342 ? 17.688 -2.252 16.781 1 95.62 342 GLY B O 1
ATOM 7986 N N . ASP B 1 343 ? 15.906 -3.26 17.688 1 92.5 343 ASP B N 1
ATOM 7987 C CA . ASP B 1 343 ? 16.297 -4.594 17.234 1 92.5 343 ASP B CA 1
ATOM 7988 C C . ASP B 1 343 ? 15.172 -5.254 16.438 1 92.5 343 ASP B C 1
ATOM 7990 O O . ASP B 1 343 ? 14.305 -4.57 15.891 1 92.5 343 ASP B O 1
ATOM 7994 N N . SER B 1 344 ? 15.273 -6.535 16.25 1 90.81 344 SER B N 1
ATOM 7995 C CA . SER B 1 344 ? 14.336 -7.234 15.375 1 90.81 344 SER B CA 1
ATOM 7996 C C . SER B 1 344 ? 13.148 -7.789 16.156 1 90.81 344 SER B C 1
ATOM 7998 O O . SER B 1 344 ? 12.258 -8.422 15.586 1 90.81 344 SER B O 1
ATOM 8000 N N . ASN B 1 345 ? 13.102 -7.617 17.422 1 89.56 345 ASN B N 1
ATOM 8001 C CA . ASN B 1 345 ? 11.992 -8.062 18.266 1 89.56 345 ASN B CA 1
ATOM 8002 C C . ASN B 1 345 ? 10.898 -7.004 18.359 1 89.56 345 ASN B C 1
ATOM 8004 O O . ASN B 1 345 ? 11.086 -5.98 19.016 1 89.56 345 ASN B O 1
ATOM 8008 N N . PRO B 1 346 ? 9.75 -7.324 17.844 1 88 346 PRO B N 1
ATOM 8009 C CA . PRO B 1 346 ? 8.695 -6.312 17.844 1 88 346 PRO B CA 1
ATOM 8010 C C . PRO B 1 346 ? 8.25 -5.914 19.25 1 88 346 PRO B C 1
ATOM 8012 O O . PRO B 1 346 ? 7.59 -4.887 19.422 1 88 346 PRO B O 1
ATOM 8015 N N . ASN B 1 347 ? 8.594 -6.684 20.234 1 88.88 347 ASN B N 1
ATOM 8016 C CA . ASN B 1 347 ? 8.227 -6.363 21.609 1 88.88 347 ASN B CA 1
ATOM 8017 C C . ASN B 1 347 ? 9.133 -5.285 22.188 1 88.88 347 ASN B C 1
ATOM 8019 O O . ASN B 1 347 ? 8.805 -4.676 23.219 1 88.88 347 ASN B O 1
ATOM 8023 N N . ASN B 1 348 ? 10.289 -5.148 21.562 1 91.88 348 ASN B N 1
ATOM 8024 C CA . ASN B 1 348 ? 11.188 -4.07 21.969 1 91.88 348 ASN B CA 1
ATOM 8025 C C . ASN B 1 348 ? 10.93 -2.799 21.172 1 91.88 348 ASN B C 1
ATOM 8027 O O . ASN B 1 348 ? 10.875 -2.838 19.938 1 91.88 348 ASN B O 1
ATOM 8031 N N . ARG 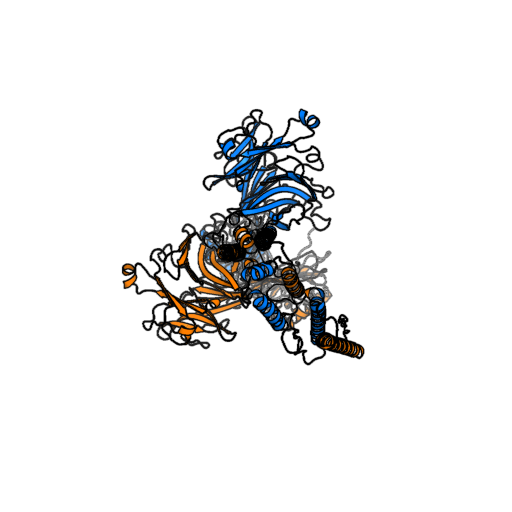B 1 349 ? 10.828 -1.764 21.781 1 91.44 349 ARG B N 1
ATOM 8032 C CA . ARG B 1 349 ? 10.531 -0.494 21.125 1 91.44 349 ARG B CA 1
ATOM 8033 C C . ARG B 1 349 ? 11.75 0.016 20.359 1 91.44 349 ARG B C 1
ATOM 8035 O O . ARG B 1 349 ? 12.891 -0.224 20.75 1 91.44 349 ARG B O 1
ATOM 8042 N N . ASN B 1 350 ? 11.461 0.699 19.266 1 95.19 350 ASN B N 1
ATOM 8043 C CA . ASN B 1 350 ? 12.469 1.478 18.547 1 95.19 350 ASN B CA 1
ATOM 8044 C C . ASN B 1 350 ? 12.406 2.953 18.922 1 95.19 350 ASN B C 1
ATOM 8046 O O . ASN B 1 350 ? 11.344 3.475 19.25 1 95.19 350 ASN B O 1
ATOM 8050 N N . TYR B 1 351 ? 13.617 3.607 18.875 1 97.38 351 TYR B N 1
ATOM 8051 C CA . TYR B 1 351 ? 13.641 5.012 19.266 1 97.38 351 TYR B CA 1
ATOM 8052 C C . TYR B 1 351 ? 14.391 5.855 18.25 1 97.38 351 TYR B C 1
ATOM 8054 O O . TYR B 1 351 ? 15.352 5.387 17.641 1 97.38 351 TYR B O 1
ATOM 8062 N N . LEU B 1 352 ? 13.906 7.012 18.062 1 97.94 352 LEU B N 1
ATOM 8063 C CA . LEU B 1 352 ? 14.625 8.094 17.406 1 97.94 352 LEU B CA 1
ATOM 8064 C C . LEU B 1 352 ? 15.109 9.125 18.422 1 97.94 352 LEU B C 1
ATOM 8066 O O . LEU B 1 352 ? 14.297 9.719 19.141 1 97.94 352 LEU B O 1
ATOM 8070 N N . THR B 1 353 ? 16.375 9.32 18.5 1 98.38 353 THR B N 1
ATOM 8071 C CA . THR B 1 353 ? 16.969 10.273 19.422 1 98.38 353 THR B CA 1
ATOM 8072 C C . THR B 1 353 ? 17.656 11.406 18.672 1 98.38 353 THR B C 1
ATOM 8074 O O . THR B 1 353 ? 18.391 11.164 17.703 1 98.38 353 THR B O 1
ATOM 8077 N N . ALA B 1 354 ? 17.391 12.602 19.125 1 98.56 354 ALA B N 1
ATOM 8078 C CA . ALA B 1 354 ? 18 13.773 18.5 1 98.56 354 ALA B CA 1
ATOM 8079 C C . ALA B 1 354 ? 18.984 14.438 19.453 1 98.56 354 ALA B C 1
ATOM 8081 O O . ALA B 1 354 ? 18.672 14.656 20.625 1 98.56 354 ALA B O 1
ATOM 8082 N N . PHE B 1 355 ? 20.172 14.719 18.953 1 98.5 355 PHE B N 1
ATOM 8083 C CA . PHE B 1 355 ? 21.203 15.469 19.672 1 98.5 355 PHE B CA 1
ATOM 8084 C C . PHE B 1 355 ? 21.406 16.844 19.062 1 98.5 355 PHE B C 1
ATOM 8086 O O . PHE B 1 355 ? 21.453 16.984 17.844 1 98.5 355 PHE B O 1
ATOM 8093 N N . ASP B 1 356 ? 21.516 17.844 19.891 1 98.06 356 ASP B N 1
ATOM 8094 C CA . ASP B 1 356 ? 21.844 19.188 19.406 1 98.06 356 ASP B CA 1
ATOM 8095 C C . ASP B 1 356 ? 23.297 19.281 18.969 1 98.06 356 ASP B C 1
ATOM 8097 O O . ASP B 1 356 ? 24.203 18.969 19.734 1 98.06 356 ASP B O 1
ATOM 8101 N N . LEU B 1 357 ? 23.531 19.703 17.766 1 97.44 357 LEU B N 1
ATOM 8102 C CA . LEU B 1 357 ? 24.875 19.688 17.203 1 97.44 357 LEU B CA 1
ATOM 8103 C C . LEU B 1 357 ? 25.781 20.703 17.938 1 97.44 357 LEU B C 1
ATOM 8105 O O . LEU B 1 357 ? 26.984 20.484 18.047 1 97.44 357 LEU B O 1
ATOM 8109 N N . GLU B 1 358 ? 25.266 21.734 18.406 1 95 358 GLU B N 1
ATOM 8110 C CA . GLU B 1 358 ? 26.031 22.781 19.047 1 95 358 GLU B CA 1
ATOM 8111 C C . GLU B 1 358 ? 26.438 22.375 20.469 1 95 358 GLU B C 1
ATOM 8113 O O . GLU B 1 358 ? 27.594 22.531 20.859 1 95 358 GLU B O 1
ATOM 8118 N N . THR B 1 359 ? 25.531 21.812 21.188 1 95.81 359 THR B N 1
ATOM 8119 C CA . THR B 1 359 ? 25.781 21.516 22.594 1 95.81 359 THR B CA 1
ATOM 8120 C C . THR B 1 359 ? 26.25 20.078 22.766 1 95.81 359 THR B C 1
ATOM 8122 O O . THR B 1 359 ? 26.875 19.734 23.766 1 95.81 359 THR B O 1
ATOM 8125 N N . GLY B 1 360 ? 25.844 19.266 21.812 1 95.81 360 GLY B N 1
ATOM 8126 C CA . GLY B 1 360 ? 26.141 17.844 21.906 1 95.81 360 GLY B CA 1
ATOM 8127 C C . GLY B 1 360 ? 25.188 17.094 22.828 1 95.81 360 GLY B C 1
ATOM 8128 O O . GLY B 1 360 ? 25.328 15.883 23.016 1 95.81 360 GLY B O 1
ATOM 8129 N N . GLU B 1 361 ? 24.203 17.797 23.344 1 96.69 361 GLU B N 1
ATOM 8130 C CA . GLU B 1 361 ? 23.281 17.203 24.312 1 96.69 361 GLU B CA 1
ATOM 8131 C C . GLU B 1 361 ? 22.062 16.625 23.609 1 96.69 361 GLU B C 1
ATOM 8133 O O . GLU B 1 361 ? 21.672 17.078 22.531 1 96.69 361 GLU B O 1
ATOM 8138 N N . GLU B 1 362 ? 21.453 15.594 24.266 1 97.5 362 GLU B N 1
ATOM 8139 C CA . GLU B 1 362 ? 20.188 15.031 23.781 1 97.5 362 GLU B CA 1
ATOM 8140 C C . GLU B 1 362 ? 19.062 16.047 23.859 1 97.5 362 GLU B C 1
ATOM 8142 O O . GLU B 1 362 ? 18.797 16.594 24.938 1 97.5 362 GLU B O 1
ATOM 8147 N N . ALA B 1 363 ? 18.422 16.297 22.766 1 97.75 363 ALA B N 1
ATOM 8148 C CA . ALA B 1 363 ? 17.297 17.219 22.719 1 97.75 363 ALA B CA 1
ATOM 8149 C C . ALA B 1 363 ? 15.984 16.516 23.016 1 97.75 363 ALA B C 1
ATOM 8151 O O . ALA B 1 363 ? 15.164 17 23.781 1 97.75 363 ALA B O 1
ATOM 8152 N N . TYR B 1 364 ? 15.703 15.383 22.359 1 97.38 364 TYR B N 1
ATOM 8153 C CA . TYR B 1 364 ? 14.508 14.586 22.594 1 97.38 364 TYR B CA 1
ATOM 8154 C C . TYR B 1 364 ? 14.703 13.148 22.125 1 97.38 364 TYR B C 1
ATOM 8156 O O . TYR B 1 364 ? 15.656 12.852 21.406 1 97.38 364 TYR B O 1
ATOM 8164 N N . GLN B 1 365 ? 13.891 12.25 22.609 1 97.38 365 GLN B N 1
ATOM 8165 C CA . GLN B 1 365 ? 13.734 10.875 22.156 1 97.38 365 GLN B CA 1
ATOM 8166 C C . GLN B 1 365 ? 12.266 10.516 21.984 1 97.38 365 GLN B C 1
ATOM 8168 O O . GLN B 1 365 ? 11.43 10.852 22.828 1 97.38 365 GLN B O 1
ATOM 8173 N N . VAL B 1 366 ? 11.992 9.938 20.859 1 96.62 366 VAL B N 1
ATOM 8174 C CA . VAL B 1 366 ? 10.602 9.562 20.609 1 96.62 366 VAL B CA 1
ATOM 8175 C C . VAL B 1 366 ? 10.539 8.102 20.156 1 96.62 366 VAL B C 1
ATOM 8177 O O . VAL B 1 366 ? 11.5 7.582 19.578 1 96.62 366 VAL B O 1
ATOM 8180 N N . ASN B 1 367 ? 9.375 7.492 20.484 1 94.25 367 ASN B N 1
ATOM 8181 C CA . ASN B 1 367 ? 9.102 6.156 19.969 1 94.25 367 ASN B CA 1
ATOM 8182 C C . ASN B 1 367 ? 8.969 6.164 18.453 1 94.25 367 ASN B C 1
ATOM 8184 O O . ASN B 1 367 ? 8.336 7.055 17.875 1 94.25 367 ASN B O 1
ATOM 8188 N N . ALA B 1 368 ? 9.625 5.191 17.797 1 94.88 368 ALA B N 1
ATOM 8189 C CA . ALA B 1 368 ? 9.594 5.094 16.344 1 94.88 368 ALA B CA 1
ATOM 8190 C C . ALA B 1 368 ? 9.266 3.676 15.891 1 94.88 368 ALA B C 1
ATOM 8192 O O . ALA B 1 368 ? 10 3.086 15.086 1 94.88 368 ALA B O 1
ATOM 8193 N N . ASP B 1 369 ? 8.125 3.123 16.344 1 92.5 369 ASP B N 1
ATOM 8194 C CA . ASP B 1 369 ? 7.668 1.79 15.953 1 92.5 369 ASP B CA 1
ATOM 8195 C C . ASP B 1 369 ? 6.781 1.852 14.711 1 92.5 369 ASP B C 1
ATOM 8197 O O . ASP B 1 369 ? 5.613 2.238 14.789 1 92.5 369 ASP B O 1
ATOM 8201 N N . TYR B 1 370 ? 7.293 1.486 13.57 1 92.44 370 TYR B N 1
ATOM 8202 C CA . TYR B 1 370 ? 6.559 1.547 12.312 1 92.44 370 TYR B CA 1
ATOM 8203 C C . TYR B 1 370 ? 6.641 0.219 11.57 1 92.44 370 TYR B C 1
ATOM 8205 O O . TYR B 1 370 ? 7.484 -0.624 11.883 1 92.44 370 TYR B O 1
ATOM 8213 N N . GLY B 1 371 ? 5.715 0.018 10.617 1 89.88 371 GLY B N 1
ATOM 8214 C CA . GLY B 1 371 ? 5.785 -1.145 9.75 1 89.88 371 GLY B CA 1
ATOM 8215 C C . GLY B 1 371 ? 4.684 -2.156 10.016 1 89.88 371 GLY B C 1
ATOM 8216 O O . GLY B 1 371 ? 4.531 -3.127 9.273 1 89.88 371 GLY B O 1
ATOM 8217 N N . GLY B 1 372 ? 3.963 -1.935 11.016 1 86.88 372 GLY B N 1
ATOM 8218 C CA . GLY B 1 372 ? 2.883 -2.848 11.352 1 86.88 372 GLY B CA 1
ATOM 8219 C C . GLY B 1 372 ? 1.533 -2.164 11.453 1 86.88 372 GLY B C 1
ATOM 8220 O O . GLY B 1 372 ? 1.396 -0.993 11.094 1 86.88 372 GLY B O 1
ATOM 8221 N N . THR B 1 373 ? 0.538 -2.971 11.68 1 80.06 373 THR B N 1
ATOM 8222 C CA . THR B 1 373 ? -0.814 -2.514 11.984 1 80.06 373 THR B CA 1
ATOM 8223 C C . THR B 1 373 ? -1.24 -2.959 13.375 1 80.06 373 THR B C 1
ATOM 8225 O O . THR B 1 373 ? -1.213 -4.152 13.688 1 80.06 373 THR B O 1
ATOM 8228 N N . LEU B 1 374 ? -1.601 -1.88 14.172 1 79.81 374 LEU B N 1
ATOM 8229 C CA . LEU B 1 374 ? -1.864 -2.162 15.586 1 79.81 374 LEU B CA 1
ATOM 8230 C C . LEU B 1 374 ? -0.66 -2.832 16.234 1 79.81 374 LEU B C 1
ATOM 8232 O O . LEU B 1 374 ? 0.453 -2.303 16.188 1 79.81 374 LEU B O 1
ATOM 8236 N N . ASP B 1 375 ? -0.626 -3.873 16.703 1 76.25 375 ASP B N 1
ATOM 8237 C CA . ASP B 1 375 ? 0.489 -4.539 17.359 1 76.25 375 ASP B CA 1
ATOM 8238 C C . ASP B 1 375 ? 0.9 -5.805 16.625 1 76.25 375 ASP B C 1
ATOM 8240 O O . ASP B 1 375 ? 1.506 -6.707 17.203 1 76.25 375 ASP B O 1
ATOM 8244 N N . SER B 1 376 ? 0.602 -5.684 15.344 1 85.69 376 SER B N 1
ATOM 8245 C CA . SER B 1 376 ? 0.936 -6.859 14.547 1 85.69 376 SER B CA 1
ATOM 8246 C C . SER B 1 376 ? 1.849 -6.496 13.383 1 85.69 376 SER B C 1
ATOM 8248 O O . SER B 1 376 ? 1.617 -5.5 12.695 1 85.69 376 SER B O 1
ATOM 8250 N N . PHE B 1 377 ? 2.963 -7.289 13.25 1 90.25 377 PHE B N 1
ATOM 8251 C CA . PHE B 1 377 ? 3.924 -7.133 12.164 1 90.25 377 PHE B CA 1
ATOM 8252 C C . PHE B 1 377 ? 3.977 -8.391 11.305 1 90.25 377 PHE B C 1
ATOM 8254 O O . PHE B 1 377 ? 3.898 -9.508 11.82 1 90.25 377 PHE B O 1
ATOM 8261 N N . PRO B 1 378 ? 4.09 -8.203 10 1 87.75 378 PRO B N 1
ATOM 8262 C CA . PRO B 1 378 ? 4.266 -9.391 9.164 1 87.75 378 PRO B CA 1
ATOM 8263 C C . PRO B 1 378 ? 5.391 -10.305 9.648 1 87.75 378 PRO B C 1
ATOM 8265 O O . PRO B 1 378 ? 6.488 -9.828 9.945 1 87.75 378 PRO B O 1
ATOM 8268 N N . GLY B 1 379 ? 5.02 -11.57 9.828 1 87.88 379 GLY B N 1
ATOM 8269 C CA . GLY B 1 379 ? 6.012 -12.547 10.25 1 87.88 379 GLY B CA 1
ATOM 8270 C C . GLY B 1 379 ? 6.512 -12.32 11.664 1 87.88 379 GLY B C 1
ATOM 8271 O O . GLY B 1 379 ? 7.52 -12.891 12.07 1 87.88 379 GLY B O 1
ATOM 8272 N N . GLU B 1 380 ? 5.871 -11.383 12.352 1 87.44 380 GLU B N 1
ATOM 8273 C CA . GLU B 1 380 ? 6.285 -11.016 13.703 1 87.44 380 GLU B CA 1
ATOM 8274 C C . GLU B 1 380 ? 7.742 -10.555 13.727 1 87.44 380 GLU B C 1
ATOM 8276 O O . GLU B 1 380 ? 8.508 -10.961 14.602 1 87.44 380 GLU B O 1
ATOM 8281 N N . PHE B 1 381 ? 8.109 -9.922 12.789 1 91.56 381 PHE B N 1
ATOM 8282 C CA . PHE B 1 381 ? 9.461 -9.414 12.617 1 91.56 381 PHE B CA 1
ATOM 8283 C C . PHE B 1 381 ? 9.438 -7.953 12.18 1 91.56 381 PHE B C 1
ATOM 8285 O O . PHE B 1 381 ? 8.75 -7.602 11.211 1 91.56 381 PHE B O 1
ATOM 8292 N N . ALA B 1 382 ? 10.094 -7.152 12.867 1 92.62 382 ALA B N 1
ATOM 8293 C CA . ALA B 1 382 ? 10.297 -5.75 12.523 1 92.62 382 ALA B CA 1
ATOM 8294 C C . ALA B 1 382 ? 11.664 -5.258 13 1 92.62 382 ALA B C 1
ATOM 8296 O O . ALA B 1 382 ? 11.977 -5.332 14.188 1 92.62 382 ALA B O 1
ATOM 8297 N N . GLU B 1 383 ? 12.422 -4.73 12.102 1 94.81 383 GLU B N 1
ATOM 8298 C CA . GLU B 1 383 ? 13.742 -4.227 12.461 1 94.81 383 GLU B CA 1
ATOM 8299 C C . GLU B 1 383 ? 13.984 -2.842 11.867 1 94.81 383 GLU B C 1
ATOM 8301 O O . GLU B 1 383 ? 13.906 -2.66 10.648 1 94.81 383 GLU B O 1
ATOM 8306 N N . ALA B 1 384 ? 14.305 -1.946 12.734 1 94.88 384 ALA B N 1
ATOM 8307 C CA . ALA B 1 384 ? 14.641 -0.587 12.32 1 94.88 384 ALA B CA 1
ATOM 8308 C C . ALA B 1 384 ? 15.938 -0.562 11.523 1 94.88 384 ALA B C 1
ATOM 8310 O O . ALA B 1 384 ? 16.906 -1.238 11.875 1 94.88 384 ALA B O 1
ATOM 8311 N N . GLU B 1 385 ? 15.883 0.243 10.32 1 95.19 385 GLU B N 1
ATOM 8312 C CA . GLU B 1 385 ? 17.094 0.33 9.508 1 95.19 385 GLU B CA 1
ATOM 8313 C C . GLU B 1 385 ? 17.109 1.611 8.68 1 95.19 385 GLU B C 1
ATOM 8315 O O . GLU B 1 385 ? 16.172 1.895 7.941 1 95.19 385 GLU B O 1
ATOM 8320 N N . GLY B 1 386 ? 18.188 2.348 8.828 1 96.38 386 GLY B N 1
ATOM 8321 C CA . GLY B 1 386 ? 18.422 3.434 7.891 1 96.38 386 GLY B CA 1
ATOM 8322 C C . GLY B 1 386 ? 17.734 4.727 8.289 1 96.38 386 GLY B C 1
ATOM 8323 O O . GLY B 1 386 ? 16.625 4.711 8.812 1 96.38 386 GLY B O 1
ATOM 8324 N N . LEU B 1 387 ? 18.422 5.844 8.023 1 98 387 LEU B N 1
ATOM 8325 C CA . LEU B 1 387 ? 17.938 7.207 8.172 1 98 387 LEU B CA 1
ATOM 8326 C C . LEU B 1 387 ? 18.453 8.094 7.051 1 98 387 LEU B C 1
ATOM 8328 O O . LEU B 1 387 ? 19.609 7.969 6.637 1 98 387 LEU B O 1
ATOM 8332 N N . GLN B 1 388 ? 17.562 8.977 6.637 1 98.19 388 GLN B N 1
ATOM 8333 C CA . GLN B 1 388 ? 18.016 9.984 5.68 1 98.19 388 GLN B CA 1
ATOM 8334 C C . GLN B 1 388 ? 17.344 11.32 5.926 1 98.19 388 GLN B C 1
ATOM 8336 O O . GLN B 1 388 ? 16.125 11.375 6.152 1 98.19 388 GLN B O 1
ATOM 8341 N N . ILE B 1 389 ? 18.125 12.344 5.961 1 98.38 389 ILE B N 1
ATOM 8342 C CA . ILE B 1 389 ? 17.562 13.68 5.738 1 98.38 389 ILE B CA 1
ATOM 8343 C C . ILE B 1 389 ? 17.516 13.977 4.242 1 98.38 389 ILE B C 1
ATOM 8345 O O . ILE B 1 389 ? 18.562 14.039 3.582 1 98.38 389 ILE B O 1
ATOM 8349 N N . TYR B 1 390 ? 16.344 14.102 3.744 1 97.88 390 TYR B N 1
ATOM 8350 C CA . TYR B 1 390 ? 16.078 14.352 2.332 1 97.88 390 TYR B CA 1
ATOM 8351 C C . TYR B 1 390 ? 15.781 15.82 2.082 1 97.88 390 TYR B C 1
ATOM 8353 O O . TYR B 1 390 ? 14.984 16.438 2.803 1 97.88 390 TYR B O 1
ATOM 8361 N N . TYR B 1 391 ? 16.438 16.391 1.088 1 97.25 391 TYR B N 1
ATOM 8362 C CA . TYR B 1 391 ? 16.141 17.75 0.63 1 97.25 391 TYR B CA 1
ATOM 8363 C C . TYR B 1 391 ? 15.609 17.734 -0.796 1 97.25 391 TYR B C 1
ATOM 8365 O O . TYR B 1 391 ? 16.266 17.219 -1.708 1 97.25 391 TYR B O 1
ATOM 8373 N N . ASP B 1 392 ? 14.438 18.297 -0.91 1 95.69 392 ASP B N 1
ATOM 8374 C CA . ASP B 1 392 ? 13.922 18.453 -2.266 1 95.69 392 ASP B CA 1
ATOM 8375 C C . ASP B 1 392 ? 14.812 19.391 -3.076 1 95.69 392 ASP B C 1
ATOM 8377 O O . ASP B 1 392 ? 15.133 20.5 -2.627 1 95.69 392 ASP B O 1
ATOM 8381 N N . LYS B 1 393 ? 15.102 19.062 -4.234 1 91.06 393 LYS B N 1
ATOM 8382 C CA . LYS B 1 393 ? 16.078 19.797 -5.035 1 91.06 393 LYS B CA 1
ATOM 8383 C C . LYS B 1 393 ? 15.531 21.156 -5.457 1 91.06 393 LYS B C 1
ATOM 8385 O O . LYS B 1 393 ? 16.266 22.156 -5.484 1 91.06 393 LYS B O 1
ATOM 8390 N N . ASP B 1 394 ? 14.266 21.281 -5.738 1 89.56 394 ASP B N 1
ATOM 8391 C CA . ASP B 1 394 ? 13.656 22.5 -6.277 1 89.56 394 ASP B CA 1
ATOM 8392 C C . ASP B 1 394 ? 13.352 23.5 -5.164 1 89.56 394 ASP B C 1
ATOM 8394 O O . ASP B 1 394 ? 13.734 24.672 -5.246 1 89.56 394 ASP B O 1
ATOM 8398 N N . SER B 1 395 ? 12.742 22.984 -4.07 1 90.81 395 SER B N 1
ATOM 8399 C CA . SER B 1 395 ? 12.234 23.891 -3.039 1 90.81 395 SER B CA 1
ATOM 8400 C C . SER B 1 395 ? 13.234 24.047 -1.9 1 90.81 395 SER B C 1
ATOM 8402 O O . SER B 1 395 ? 13.188 25.016 -1.146 1 90.81 395 SER B O 1
ATOM 8404 N N . GLY B 1 396 ? 14.102 23.062 -1.718 1 93.19 396 GLY B N 1
ATOM 8405 C CA . GLY B 1 396 ? 15.016 23.062 -0.585 1 93.19 396 GLY B CA 1
ATOM 8406 C C . GLY B 1 396 ? 14.367 22.562 0.697 1 93.19 396 GLY B C 1
ATOM 8407 O O . GLY B 1 396 ? 15.039 22.438 1.727 1 93.19 396 GLY B O 1
ATOM 8408 N N . LYS B 1 397 ? 13.125 22.281 0.667 1 95.12 397 LYS B N 1
ATOM 8409 C CA . LYS B 1 397 ? 12.422 21.75 1.835 1 95.12 397 LYS B CA 1
ATOM 8410 C C . LYS B 1 397 ? 12.984 20.391 2.244 1 95.12 397 LYS B C 1
ATOM 8412 O O . LYS B 1 397 ? 13.523 19.656 1.408 1 95.12 397 LYS B O 1
ATOM 8417 N N . LYS B 1 398 ? 12.844 20.078 3.518 1 96.38 398 LYS B N 1
ATOM 8418 C CA . LYS B 1 398 ? 13.508 18.859 3.961 1 96.38 398 LYS B CA 1
ATOM 8419 C C . LYS B 1 398 ? 12.508 17.891 4.59 1 96.38 398 LYS B C 1
ATOM 8421 O O . LYS B 1 398 ? 11.383 18.281 4.922 1 96.38 398 LYS B O 1
ATOM 8426 N N . ALA B 1 399 ? 12.922 16.656 4.645 1 97.94 399 ALA B N 1
ATOM 8427 C CA . ALA B 1 399 ? 12.203 15.547 5.281 1 97.94 399 ALA B CA 1
ATOM 8428 C C . ALA B 1 399 ? 13.172 14.609 5.996 1 97.94 399 ALA B C 1
ATOM 8430 O O . ALA B 1 399 ? 14.336 14.484 5.605 1 97.94 399 ALA B O 1
ATOM 8431 N N . LEU B 1 400 ? 12.766 14.062 7.105 1 98.56 400 LEU B N 1
ATOM 8432 C CA . LEU B 1 400 ? 13.445 12.953 7.766 1 98.56 400 LEU B CA 1
ATOM 8433 C C . LEU B 1 400 ? 12.781 11.625 7.434 1 98.56 400 LEU B C 1
ATOM 8435 O O . LEU B 1 400 ? 11.586 11.445 7.684 1 98.56 400 LEU B O 1
ATOM 8439 N N . MET B 1 401 ? 13.555 10.727 6.852 1 98.12 401 MET B N 1
ATOM 8440 C CA . MET B 1 401 ? 13.039 9.422 6.441 1 98.12 401 MET B CA 1
ATOM 8441 C C . MET B 1 401 ? 13.641 8.305 7.281 1 98.12 401 MET B C 1
ATOM 8443 O O . MET B 1 401 ? 14.836 8.344 7.605 1 98.12 401 MET B O 1
ATOM 8447 N N . LEU B 1 402 ? 12.812 7.328 7.641 1 97.75 402 LEU B N 1
ATOM 8448 C CA . LEU B 1 402 ? 13.312 6.156 8.359 1 97.75 402 LEU B CA 1
ATOM 8449 C C . LEU B 1 402 ? 12.797 4.871 7.719 1 97.75 402 LEU B C 1
ATOM 8451 O O . LEU B 1 402 ? 11.719 4.852 7.133 1 97.75 402 LEU B O 1
ATOM 8455 N N . GLY B 1 403 ? 13.602 3.822 7.812 1 97.5 403 GLY B N 1
ATOM 8456 C CA . GLY B 1 403 ? 13.273 2.535 7.223 1 97.5 403 GLY B CA 1
ATOM 8457 C C . GLY B 1 403 ? 13.031 1.449 8.25 1 97.5 403 GLY B C 1
ATOM 8458 O O . GLY B 1 403 ? 13.578 1.5 9.359 1 97.5 403 GLY B O 1
ATOM 8459 N N . VAL B 1 404 ? 12.188 0.476 7.887 1 97 404 VAL B N 1
ATOM 8460 C CA . VAL B 1 404 ? 11.938 -0.702 8.711 1 97 404 VAL B CA 1
ATOM 8461 C C . VAL B 1 404 ? 11.789 -1.933 7.816 1 97 404 VAL B C 1
ATOM 8463 O O . VAL B 1 404 ? 11.141 -1.877 6.77 1 97 404 VAL B O 1
ATOM 8466 N N . THR B 1 405 ? 12.484 -2.986 8.164 1 96.38 405 THR B N 1
ATOM 8467 C CA . THR B 1 405 ? 12.305 -4.273 7.5 1 96.38 405 THR B CA 1
ATOM 8468 C C . THR B 1 405 ? 11.312 -5.141 8.273 1 96.38 405 THR B C 1
ATOM 8470 O O . THR B 1 405 ? 11.422 -5.289 9.492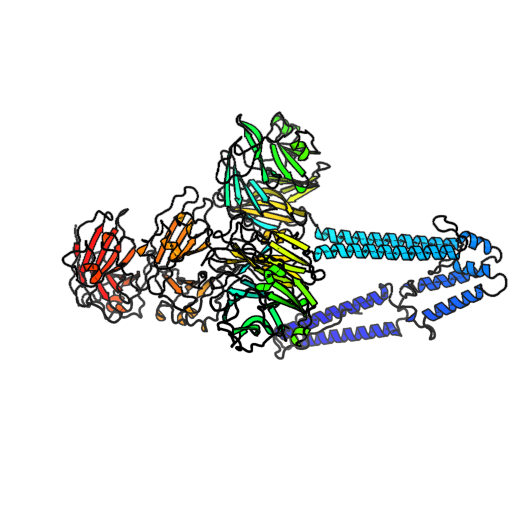 1 96.38 405 THR B O 1
ATOM 8473 N N . VAL B 1 406 ? 10.336 -5.617 7.539 1 93.69 406 VAL B N 1
ATOM 8474 C CA . VAL B 1 406 ? 9.375 -6.52 8.156 1 93.69 406 VAL B CA 1
ATOM 8475 C C . VAL B 1 406 ? 9.367 -7.855 7.422 1 93.69 406 VAL B C 1
ATOM 8477 O O . VAL B 1 406 ? 9.883 -7.961 6.312 1 93.69 406 VAL B O 1
ATOM 8480 N N . GLY B 1 407 ? 8.75 -8.867 8.062 1 91.19 407 GLY B N 1
ATOM 8481 C CA . GLY B 1 407 ? 8.695 -10.195 7.465 1 91.19 407 GLY B CA 1
ATOM 8482 C C . GLY B 1 407 ? 9.898 -11.055 7.809 1 91.19 407 GLY B C 1
ATOM 8483 O O . GLY B 1 407 ? 11.023 -10.555 7.898 1 91.19 407 GLY B O 1
ATOM 8484 N N . GLY B 1 408 ? 9.766 -12.289 7.879 1 85.06 408 GLY B N 1
ATOM 8485 C CA . GLY B 1 408 ? 10.828 -13.219 8.234 1 85.06 408 GLY B CA 1
ATOM 8486 C C . GLY B 1 408 ? 11.773 -13.5 7.082 1 85.06 408 GLY B C 1
ATOM 8487 O O . GLY B 1 408 ? 11.664 -12.898 6.016 1 85.06 408 GLY B O 1
ATOM 8488 N N . ASP B 1 409 ? 12.688 -14.453 7.332 1 84.06 409 ASP B N 1
ATOM 8489 C CA . ASP B 1 409 ? 13.711 -14.812 6.359 1 84.06 409 ASP B CA 1
ATOM 8490 C C . ASP B 1 409 ? 13.086 -15.305 5.059 1 84.06 409 ASP B C 1
ATOM 8492 O O . ASP B 1 409 ? 12.172 -16.141 5.082 1 84.06 409 ASP B O 1
ATOM 8496 N N . GLY B 1 410 ? 13.539 -14.758 3.988 1 83.5 410 GLY B N 1
ATOM 8497 C CA . GLY B 1 410 ? 13.055 -15.133 2.67 1 83.5 410 GLY B CA 1
ATOM 8498 C C . GLY B 1 410 ? 11.812 -14.375 2.252 1 83.5 410 GLY B C 1
ATOM 8499 O O . GLY B 1 410 ? 11.406 -14.43 1.089 1 83.5 410 GLY B O 1
ATOM 8500 N N . ASN B 1 411 ? 11.211 -13.703 3.227 1 85.75 411 ASN B N 1
ATOM 8501 C CA . ASN B 1 411 ? 9.961 -12.992 2.959 1 85.75 411 ASN B CA 1
ATOM 8502 C C . ASN B 1 411 ? 10.031 -11.547 3.434 1 85.75 411 ASN B C 1
ATOM 8504 O O . ASN B 1 411 ? 9.047 -11.008 3.939 1 85.75 411 ASN B O 1
ATOM 8508 N N . ARG B 1 412 ? 11.109 -10.984 3.221 1 91.69 412 ARG B N 1
ATOM 8509 C CA . ARG B 1 412 ? 11.305 -9.656 3.795 1 91.69 412 ARG B CA 1
ATOM 8510 C C . ARG B 1 412 ? 10.859 -8.57 2.822 1 91.69 412 ARG B C 1
ATOM 8512 O O . ARG B 1 412 ? 11.062 -8.688 1.613 1 91.69 412 ARG B O 1
ATOM 8519 N N . THR B 1 413 ? 10.227 -7.551 3.332 1 92.44 413 THR B N 1
ATOM 8520 C CA . THR B 1 413 ? 9.992 -6.293 2.633 1 92.44 413 THR B CA 1
ATOM 8521 C C . THR B 1 413 ? 10.461 -5.109 3.475 1 92.44 413 THR B C 1
ATOM 8523 O O . THR B 1 413 ? 10.547 -5.211 4.699 1 92.44 413 THR B O 1
ATOM 8526 N N . HIS B 1 414 ? 10.859 -4.074 2.848 1 97.25 414 HIS B N 1
ATOM 8527 C CA . HIS B 1 414 ? 11.438 -2.9 3.496 1 97.25 414 HIS B CA 1
ATOM 8528 C C . HIS B 1 414 ? 10.562 -1.669 3.287 1 97.25 414 HIS B C 1
ATOM 8530 O O . HIS B 1 414 ? 10.258 -1.309 2.15 1 97.25 414 HIS B O 1
ATOM 8536 N N . ARG B 1 415 ? 10.164 -1.072 4.32 1 96.75 415 ARG B N 1
ATOM 8537 C CA . ARG B 1 415 ? 9.211 0.028 4.254 1 96.75 415 ARG B CA 1
ATOM 8538 C C . ARG B 1 415 ? 9.859 1.347 4.652 1 96.75 415 ARG B C 1
ATOM 8540 O O . ARG B 1 415 ? 10.641 1.395 5.605 1 96.75 415 ARG B O 1
ATOM 8547 N N . ILE B 1 416 ? 9.523 2.379 3.936 1 98.19 416 ILE B N 1
ATOM 8548 C CA . ILE B 1 416 ? 10.07 3.707 4.199 1 98.19 416 ILE B CA 1
ATOM 8549 C C . ILE B 1 416 ? 8.953 4.637 4.672 1 98.19 416 ILE B C 1
ATOM 8551 O O . ILE B 1 416 ? 7.871 4.66 4.09 1 98.19 416 ILE B O 1
ATOM 8555 N N . PHE B 1 417 ? 9.211 5.387 5.738 1 97.75 417 PHE B N 1
ATOM 8556 C CA . PHE B 1 417 ? 8.312 6.395 6.293 1 97.75 417 PHE B CA 1
ATOM 8557 C C . PHE B 1 417 ? 9.008 7.746 6.379 1 97.75 417 PHE B C 1
ATOM 8559 O O . PHE B 1 417 ? 10.242 7.816 6.406 1 97.75 417 PHE B O 1
ATOM 8566 N N . MET B 1 418 ? 8.18 8.812 6.438 1 97.75 418 MET B N 1
ATOM 8567 C CA . MET B 1 418 ? 8.844 10.117 6.543 1 97.75 418 MET B CA 1
ATOM 8568 C C . MET B 1 418 ? 7.977 11.109 7.312 1 97.75 418 MET B C 1
ATOM 8570 O O . MET B 1 418 ? 6.766 10.906 7.449 1 97.75 418 MET B O 1
ATOM 8574 N N . ILE B 1 419 ? 8.648 12.07 7.84 1 96.62 419 ILE B N 1
ATOM 8575 C CA . ILE B 1 419 ? 8.078 13.359 8.188 1 96.62 419 ILE B CA 1
ATOM 8576 C C . ILE B 1 419 ? 8.742 14.461 7.363 1 96.62 419 ILE B C 1
ATOM 8578 O O . ILE B 1 419 ? 9.953 14.422 7.133 1 96.62 419 ILE B O 1
ATOM 8582 N N . GLY B 1 420 ? 7.914 15.344 6.848 1 94.69 420 GLY B N 1
ATOM 8583 C CA . GLY B 1 420 ? 8.523 16.375 6.016 1 94.69 420 GLY B CA 1
ATOM 8584 C C . GLY B 1 420 ? 7.723 17.656 5.984 1 94.69 420 GLY B C 1
ATOM 8585 O O . GLY B 1 420 ? 6.562 17.688 6.398 1 94.69 420 GLY B O 1
ATOM 8586 N N . GLN B 1 421 ? 8.445 18.594 5.555 1 94.94 421 GLN B N 1
ATOM 8587 C CA . GLN B 1 421 ? 7.789 19.875 5.301 1 94.94 421 GLN B CA 1
ATOM 8588 C C . GLN B 1 421 ? 6.766 19.766 4.176 1 94.94 421 GLN B C 1
ATOM 8590 O O . GLN B 1 421 ? 6.762 18.781 3.432 1 94.94 421 GLN B O 1
ATOM 8595 N N . ARG B 1 422 ? 5.949 20.688 4.105 1 91.69 422 ARG B N 1
ATOM 8596 C CA . ARG B 1 422 ? 4.77 20.641 3.25 1 91.69 422 ARG B CA 1
ATOM 8597 C C . ARG B 1 422 ? 5.16 20.375 1.798 1 91.69 422 ARG B C 1
ATOM 8599 O O . ARG B 1 422 ? 6.078 21 1.274 1 91.69 422 ARG B O 1
ATOM 8606 N N . GLY B 1 423 ? 4.477 19.422 1.201 1 91.5 423 GLY B N 1
ATOM 8607 C CA . GLY B 1 423 ? 4.602 19.188 -0.229 1 91.5 423 GLY B CA 1
ATOM 8608 C C . GLY B 1 423 ? 5.527 18.031 -0.568 1 91.5 423 GLY B C 1
ATOM 8609 O O . GLY B 1 423 ? 5.445 17.469 -1.658 1 91.5 423 GLY B O 1
ATOM 8610 N N . ILE B 1 424 ? 6.41 17.625 0.308 1 94.38 424 ILE B N 1
ATOM 8611 C CA . ILE B 1 424 ? 7.43 16.625 -0.006 1 94.38 424 ILE B CA 1
ATOM 8612 C C . ILE B 1 424 ? 6.781 15.258 -0.187 1 94.38 424 ILE B C 1
ATOM 8614 O O . ILE B 1 424 ? 7.137 14.516 -1.104 1 94.38 424 ILE B O 1
ATOM 8618 N N . LEU B 1 425 ? 5.891 14.938 0.708 1 94.5 425 LEU B N 1
ATOM 8619 C CA . LEU B 1 425 ? 5.234 13.641 0.625 1 94.5 425 LEU B CA 1
ATOM 8620 C C . LEU B 1 425 ? 4.523 13.469 -0.713 1 94.5 425 LEU B C 1
ATOM 8622 O O . LEU B 1 425 ? 4.602 12.414 -1.335 1 94.5 425 LEU B O 1
ATOM 8626 N N . GLU B 1 426 ? 3.85 14.477 -1.163 1 91.81 426 GLU B N 1
ATOM 8627 C CA . GLU B 1 426 ? 3.152 14.453 -2.445 1 91.81 426 GLU B CA 1
ATOM 8628 C C . GLU B 1 426 ? 4.125 14.219 -3.598 1 91.81 426 GLU B C 1
ATOM 8630 O O . GLU B 1 426 ? 3.812 13.477 -4.535 1 91.81 426 GLU B O 1
ATOM 8635 N N . ILE B 1 427 ? 5.227 14.828 -3.488 1 91.69 427 ILE B N 1
ATOM 8636 C CA . ILE B 1 427 ? 6.242 14.695 -4.527 1 91.69 427 ILE B CA 1
ATOM 8637 C C . ILE B 1 427 ? 6.746 13.25 -4.566 1 91.69 427 ILE B C 1
ATOM 8639 O O . ILE B 1 427 ? 6.844 12.648 -5.641 1 91.69 427 ILE B O 1
ATOM 8643 N N . LEU B 1 428 ? 7.035 12.688 -3.434 1 93.81 428 LEU B N 1
ATOM 8644 C CA . LEU B 1 428 ? 7.57 11.336 -3.363 1 93.81 428 LEU B CA 1
ATOM 8645 C C . LEU B 1 428 ? 6.535 10.312 -3.82 1 93.81 428 LEU B C 1
ATOM 8647 O O . LEU B 1 428 ? 6.875 9.344 -4.508 1 93.81 428 LEU B O 1
ATOM 8651 N N . HIS B 1 429 ? 5.262 10.508 -3.449 1 92.81 429 HIS B N 1
ATOM 8652 C CA . HIS B 1 429 ? 4.195 9.609 -3.885 1 92.81 429 HIS B CA 1
ATOM 8653 C C . HIS B 1 429 ? 3.986 9.695 -5.395 1 92.81 429 HIS B C 1
ATOM 8655 O O . HIS B 1 429 ? 3.689 8.688 -6.043 1 92.81 429 HIS B O 1
ATOM 8661 N N . SER B 1 430 ? 4.117 10.867 -5.941 1 88.81 430 SER B N 1
ATOM 8662 C CA . SER B 1 430 ? 3.951 11.047 -7.379 1 88.81 430 SER B CA 1
ATOM 8663 C C . SER B 1 430 ? 5.07 10.359 -8.156 1 88.81 430 SER B C 1
ATOM 8665 O O . SER B 1 430 ? 4.836 9.805 -9.234 1 88.81 430 SER B O 1
ATOM 8667 N N . ARG B 1 431 ? 6.246 10.312 -7.543 1 88.12 431 ARG B N 1
ATOM 8668 C CA . ARG B 1 431 ? 7.371 9.633 -8.18 1 88.12 431 ARG B CA 1
ATOM 8669 C C . ARG B 1 431 ? 7.25 8.117 -8.023 1 88.12 431 ARG B C 1
ATOM 8671 O O . ARG B 1 431 ? 7.727 7.363 -8.875 1 88.12 431 ARG B O 1
ATOM 8678 N N . GLY B 1 432 ? 6.672 7.758 -6.895 1 90.81 432 GLY B N 1
ATOM 8679 C CA . GLY B 1 432 ? 6.672 6.344 -6.543 1 90.81 432 GLY B CA 1
ATOM 8680 C C . GLY B 1 432 ? 5.293 5.719 -6.594 1 90.81 432 GLY B C 1
ATOM 8681 O O . GLY B 1 432 ? 4.824 5.156 -5.602 1 90.81 432 GLY B O 1
ATOM 8682 N N . VAL B 1 433 ? 4.637 5.715 -7.734 1 87.19 433 VAL B N 1
ATOM 8683 C CA . VAL B 1 433 ? 3.336 5.07 -7.875 1 87.19 433 VAL B CA 1
ATOM 8684 C C . VAL B 1 433 ? 3.492 3.557 -7.723 1 87.19 433 VAL B C 1
ATOM 8686 O O . VAL B 1 433 ? 4.34 2.945 -8.375 1 87.19 433 VAL B O 1
ATOM 8689 N N . PRO B 1 434 ? 2.693 2.971 -6.797 1 91.56 434 PRO B N 1
ATOM 8690 C CA . PRO B 1 434 ? 2.838 1.532 -6.566 1 91.56 434 PRO B CA 1
ATOM 8691 C C . PRO B 1 434 ? 2.666 0.709 -7.84 1 91.56 434 PRO B C 1
ATOM 8693 O O . PRO B 1 434 ? 1.842 1.05 -8.695 1 91.56 434 PRO B O 1
ATOM 8696 N N . PHE B 1 435 ? 3.361 -0.361 -7.891 1 92.38 435 PHE B N 1
ATOM 8697 C CA . PHE B 1 435 ? 3.359 -1.257 -9.039 1 92.38 435 PHE B CA 1
ATOM 8698 C C . PHE B 1 435 ? 1.971 -1.84 -9.273 1 92.38 435 PHE B C 1
ATOM 8700 O O . PHE B 1 435 ? 1.293 -2.236 -8.32 1 92.38 435 PHE B O 1
ATOM 8707 N N . ILE B 1 436 ? 1.546 -1.884 -10.461 1 92.44 436 ILE B N 1
ATOM 8708 C CA . ILE B 1 436 ? 0.342 -2.605 -10.859 1 92.44 436 ILE B CA 1
ATOM 8709 C C . ILE B 1 436 ? 0.616 -3.404 -12.133 1 92.44 436 ILE B C 1
ATOM 8711 O O . ILE B 1 436 ? 1.451 -3.014 -12.953 1 92.44 436 ILE B O 1
ATOM 8715 N N . MET B 1 437 ? -0.043 -4.477 -12.305 1 94.56 437 MET B N 1
ATOM 8716 C CA . MET B 1 437 ? 0.194 -5.406 -13.406 1 94.56 437 MET B CA 1
ATOM 8717 C C . MET B 1 437 ? -0.216 -4.785 -14.742 1 94.56 437 MET B C 1
ATOM 8719 O O . MET B 1 437 ? 0.351 -5.117 -15.781 1 94.56 437 MET B O 1
ATOM 8723 N N . SER B 1 438 ? -1.229 -3.9 -14.773 1 93.75 438 SER B N 1
ATOM 8724 C CA . SER B 1 438 ? -1.737 -3.209 -15.953 1 93.75 438 SER B CA 1
ATOM 8725 C C . SER B 1 438 ? -1.252 -1.764 -15.992 1 93.75 438 SER B C 1
ATOM 8727 O O . SER B 1 438 ? -0.486 -1.333 -15.133 1 93.75 438 SER B O 1
ATOM 8729 N N . ASP B 1 439 ? -1.553 -1.116 -17.062 1 85.5 439 ASP B N 1
ATOM 8730 C CA . ASP B 1 439 ? -1.404 0.334 -17 1 85.5 439 ASP B CA 1
ATOM 8731 C C . ASP B 1 439 ? -2.48 0.962 -16.125 1 85.5 439 ASP B C 1
ATOM 8733 O O . ASP B 1 439 ? -3.348 0.261 -15.602 1 85.5 439 ASP B O 1
ATOM 8737 N N . THR B 1 440 ? -2.496 2.18 -15.828 1 82.69 440 THR B N 1
ATOM 8738 C CA . THR B 1 440 ? -3.395 2.812 -14.867 1 82.69 440 THR B CA 1
ATOM 8739 C C . THR B 1 440 ? -4.82 2.85 -15.406 1 82.69 440 THR B C 1
ATOM 8741 O O . THR B 1 440 ? -5.777 2.986 -14.641 1 82.69 440 THR B O 1
ATOM 8744 N N . GLY B 1 441 ? -4.992 2.705 -16.734 1 83.5 441 GLY B N 1
ATOM 8745 C CA . GLY B 1 441 ? -6.305 2.684 -17.359 1 83.5 441 GLY B CA 1
ATOM 8746 C C . GLY B 1 441 ? -6.895 1.29 -17.453 1 83.5 441 GLY B C 1
ATOM 8747 O O . GLY B 1 441 ? -8.031 1.122 -17.891 1 83.5 441 GLY B O 1
ATOM 8748 N N . GLY B 1 442 ? -6.086 0.319 -17.062 1 87.88 442 GLY B N 1
ATOM 8749 C CA . GLY B 1 442 ? -6.605 -1.039 -17.016 1 87.88 442 GLY B CA 1
ATOM 8750 C C . GLY B 1 442 ? -6.309 -1.838 -18.266 1 87.88 442 GLY B C 1
ATOM 8751 O O . GLY B 1 442 ? -6.871 -2.916 -18.469 1 87.88 442 GLY B O 1
ATOM 8752 N N . ARG B 1 443 ? -5.398 -1.307 -19.219 1 88 443 ARG B N 1
ATOM 8753 C CA . ARG B 1 443 ? -4.957 -2.051 -20.391 1 88 443 ARG B CA 1
ATOM 8754 C C . ARG B 1 443 ? -3.605 -2.709 -20.156 1 88 443 ARG B C 1
ATOM 8756 O O . ARG B 1 443 ? -2.936 -2.416 -19.156 1 88 443 ARG B O 1
ATOM 8763 N N . VAL B 1 444 ? -3.215 -3.619 -20.969 1 91.94 444 VAL B N 1
ATOM 8764 C CA . VAL B 1 444 ? -1.895 -4.234 -20.891 1 91.94 444 VAL B CA 1
ATOM 8765 C C . VAL B 1 444 ? -0.816 -3.156 -20.969 1 91.94 444 VAL B C 1
ATOM 8767 O O . VAL B 1 444 ? -1.046 -2.076 -21.516 1 91.94 444 VAL B O 1
ATOM 8770 N N . LYS B 1 445 ? 0.402 -3.432 -20.438 1 91.75 445 LYS B N 1
ATOM 8771 C CA . LYS B 1 445 ? 1.56 -2.543 -20.5 1 91.75 445 LYS B CA 1
ATOM 8772 C C . LYS B 1 445 ? 2.27 -2.662 -21.844 1 91.75 445 LYS B C 1
ATOM 8774 O O . LYS B 1 445 ? 2.123 -3.666 -22.547 1 91.75 445 LYS B O 1
ATOM 8779 N N . PRO B 1 446 ? 2.996 -1.584 -22.172 1 89.75 446 PRO B N 1
ATOM 8780 C CA . PRO B 1 446 ? 3.891 -1.757 -23.312 1 89.75 446 PRO B CA 1
ATOM 8781 C C . PRO B 1 446 ? 5.051 -2.703 -23.016 1 89.75 446 PRO B C 1
ATOM 8783 O O . PRO B 1 446 ? 5.512 -2.785 -21.875 1 89.75 446 PRO B O 1
ATOM 8786 N N . LEU B 1 447 ? 5.492 -3.443 -24.016 1 91.56 447 LEU B N 1
ATOM 8787 C CA . LEU B 1 447 ? 6.691 -4.254 -23.828 1 91.56 447 LEU B CA 1
ATOM 8788 C C . LEU B 1 447 ? 7.859 -3.395 -23.344 1 91.56 447 LEU B C 1
ATOM 8790 O O . LEU B 1 447 ? 8.047 -2.273 -23.828 1 91.56 447 LEU B O 1
ATOM 8794 N N . PRO B 1 448 ? 8.672 -3.809 -22.406 1 90.44 448 PRO B N 1
ATOM 8795 C CA . PRO B 1 448 ? 9.781 -3.02 -21.859 1 90.44 448 PRO B CA 1
ATOM 8796 C C . PRO B 1 448 ? 10.938 -2.869 -22.844 1 90.44 448 PRO B C 1
ATOM 8798 O O . PRO B 1 448 ? 11.867 -2.096 -22.594 1 90.44 448 PRO B O 1
ATOM 8801 N N . MET B 1 449 ? 10.953 -3.586 -23.844 1 90.31 449 MET B N 1
ATOM 8802 C CA . MET B 1 449 ? 11.961 -3.473 -24.906 1 90.31 449 MET B CA 1
ATOM 8803 C C . MET B 1 449 ? 11.32 -3.52 -26.281 1 90.31 449 MET B C 1
ATOM 8805 O O . MET B 1 449 ? 10.156 -3.912 -26.422 1 90.31 449 MET B O 1
ATOM 8809 N N . ARG B 1 450 ? 12.148 -3.088 -27.344 1 88.44 450 ARG B N 1
ATOM 8810 C CA . ARG B 1 450 ? 11.672 -3.146 -28.734 1 88.44 450 ARG B CA 1
ATOM 8811 C C . ARG B 1 450 ? 11.422 -4.586 -29.156 1 88.44 450 ARG B C 1
ATOM 8813 O O . ARG B 1 450 ? 12.234 -5.473 -28.875 1 88.44 450 ARG B O 1
ATOM 8820 N N . PRO B 1 451 ? 10.336 -4.789 -29.75 1 87.94 451 PRO B N 1
ATOM 8821 C CA . PRO B 1 451 ? 9.992 -6.156 -30.172 1 87.94 451 PRO B CA 1
ATOM 8822 C C . PRO B 1 451 ? 11.102 -6.82 -30.984 1 87.94 451 PRO B C 1
ATOM 8824 O O . PRO B 1 451 ? 11.32 -8.031 -30.859 1 87.94 451 PRO B O 1
ATOM 8827 N N . ASP B 1 452 ? 11.812 -6.047 -31.844 1 90.06 452 ASP B N 1
ATOM 8828 C CA . ASP B 1 452 ? 12.859 -6.629 -32.688 1 90.06 452 ASP B CA 1
ATOM 8829 C C . ASP B 1 452 ? 14.062 -7.059 -31.859 1 90.06 452 ASP B C 1
ATOM 8831 O O . ASP B 1 452 ? 14.875 -7.867 -32.312 1 90.06 452 ASP B O 1
ATOM 8835 N N . LYS B 1 453 ? 14.18 -6.531 -30.672 1 91.38 453 LYS B N 1
ATOM 8836 C CA . LYS B 1 453 ? 15.281 -6.895 -29.781 1 91.38 453 LYS B CA 1
ATOM 8837 C C . LYS B 1 453 ? 14.883 -8.039 -28.859 1 91.38 453 LYS B C 1
ATOM 8839 O O . LYS B 1 453 ? 15.742 -8.672 -28.234 1 91.38 453 LYS B O 1
ATOM 8844 N N . LEU B 1 454 ? 13.641 -8.273 -28.734 1 93 454 LEU B N 1
ATOM 8845 C CA . LEU B 1 454 ? 13.156 -9.383 -27.922 1 93 454 LEU B CA 1
ATOM 8846 C C . LEU B 1 454 ? 13.281 -10.703 -28.672 1 93 454 LEU B C 1
ATOM 8848 O O . LEU B 1 454 ? 12.281 -11.273 -29.109 1 93 454 LEU B O 1
ATOM 8852 N N . LYS B 1 455 ? 14.438 -11.234 -28.734 1 93.12 455 LYS B N 1
ATOM 8853 C CA . LYS B 1 455 ? 14.719 -12.453 -29.5 1 93.12 455 LYS B CA 1
ATOM 8854 C C . LYS B 1 455 ? 14.312 -13.695 -28.719 1 93.12 455 LYS B C 1
ATOM 8856 O O . LYS B 1 455 ? 14.062 -14.75 -29.297 1 93.12 455 LYS B O 1
ATOM 8861 N N . ASN B 1 456 ? 14.391 -13.547 -27.406 1 95.5 456 ASN B N 1
ATOM 8862 C CA . ASN B 1 456 ? 13.969 -14.609 -26.5 1 95.5 456 ASN B CA 1
ATOM 8863 C C . ASN B 1 456 ? 13.016 -14.086 -25.422 1 95.5 456 ASN B C 1
ATOM 8865 O O . ASN B 1 456 ? 13.289 -13.055 -24.797 1 95.5 456 ASN B O 1
ATOM 8869 N N . LEU B 1 457 ? 11.945 -14.766 -25.172 1 95.88 457 LEU B N 1
ATOM 8870 C CA . LEU B 1 457 ? 11.008 -14.375 -24.125 1 95.88 457 LEU B CA 1
ATOM 8871 C C . LEU B 1 457 ? 11.664 -14.469 -22.75 1 95.88 457 LEU B C 1
ATOM 8873 O O . LEU B 1 457 ? 11.188 -13.859 -21.781 1 95.88 457 LEU B O 1
ATOM 8877 N N . GLY B 1 458 ? 12.711 -15.289 -22.672 1 94.62 458 GLY B N 1
ATOM 8878 C CA . GLY B 1 458 ? 13.445 -15.414 -21.438 1 94.62 458 GLY B CA 1
ATOM 8879 C C . GLY B 1 458 ? 14.055 -14.109 -20.953 1 94.62 458 GLY B C 1
ATOM 8880 O O . GLY B 1 458 ? 14.398 -13.961 -19.781 1 94.62 458 GLY B O 1
ATOM 8881 N N . MET B 1 459 ? 14.195 -13.18 -21.797 1 91.94 459 MET B N 1
ATOM 8882 C CA . MET B 1 459 ? 14.766 -11.867 -21.469 1 91.94 459 MET B CA 1
ATOM 8883 C C . MET B 1 459 ? 13.758 -11.008 -20.719 1 91.94 459 MET B C 1
ATOM 8885 O O . MET B 1 459 ? 14.125 -10.016 -20.094 1 91.94 459 MET B O 1
ATOM 8889 N N . LEU B 1 460 ? 12.516 -11.312 -20.859 1 93.25 460 LEU B N 1
ATOM 8890 C CA . LEU B 1 460 ? 11.461 -10.508 -20.266 1 93.25 460 LEU B CA 1
ATOM 8891 C C . LEU B 1 460 ? 11.109 -11.016 -18.875 1 93.25 460 LEU B C 1
ATOM 8893 O O . LEU B 1 460 ? 10.258 -11.891 -18.719 1 93.25 460 LEU B O 1
ATOM 8897 N N . THR B 1 461 ? 11.68 -10.359 -17.859 1 93.06 461 THR B N 1
ATOM 8898 C CA . THR B 1 461 ? 11.445 -10.781 -16.484 1 93.06 461 THR B CA 1
ATOM 8899 C C . THR B 1 461 ? 10.703 -9.703 -15.695 1 93.06 461 THR B C 1
ATOM 8901 O O . THR B 1 461 ? 10.312 -9.914 -14.547 1 93.06 461 THR B O 1
ATOM 8904 N N . GLU B 1 462 ? 10.492 -8.562 -16.297 1 92.44 462 GLU B N 1
ATOM 8905 C CA . GLU B 1 462 ? 9.727 -7.52 -15.625 1 92.44 462 GLU B CA 1
ATOM 8906 C C . GLU B 1 462 ? 8.258 -7.91 -15.492 1 92.44 462 GLU B C 1
ATOM 8908 O O . GLU B 1 462 ? 7.602 -8.203 -16.484 1 92.44 462 GLU B O 1
ATOM 8913 N N . PRO B 1 463 ? 7.738 -7.965 -14.258 1 94.94 463 PRO B N 1
ATOM 8914 C CA . PRO B 1 463 ? 6.34 -8.359 -14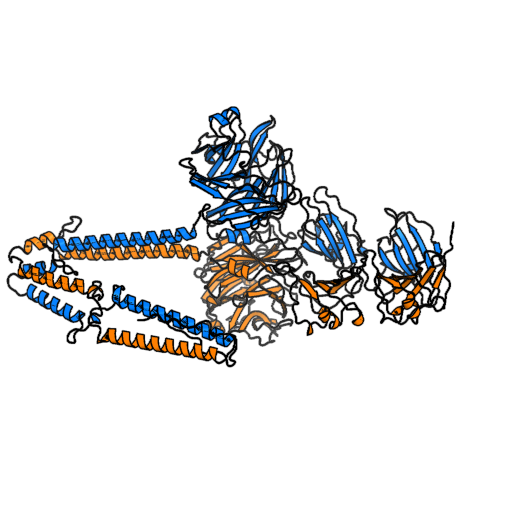.094 1 94.94 463 PRO B CA 1
ATOM 8915 C C . PRO B 1 463 ? 5.371 -7.426 -14.812 1 94.94 463 PRO B C 1
ATOM 8917 O O . PRO B 1 463 ? 5.621 -6.219 -14.906 1 94.94 463 PRO B O 1
ATOM 8920 N N . GLY B 1 464 ? 4.293 -7.949 -15.32 1 95.56 464 GLY B N 1
ATOM 8921 C CA . GLY B 1 464 ? 3.277 -7.184 -16.031 1 95.56 464 GLY B CA 1
ATOM 8922 C C . GLY B 1 464 ? 2.439 -8.031 -16.969 1 95.56 464 GLY B C 1
ATOM 8923 O O . GLY B 1 464 ? 2.715 -9.219 -17.156 1 95.56 464 GLY B O 1
ATOM 8924 N N . LEU B 1 465 ? 1.314 -7.445 -17.406 1 96.88 465 LEU B N 1
ATOM 8925 C CA . LEU B 1 465 ? 0.506 -7.984 -18.484 1 96.88 465 LEU B CA 1
ATOM 8926 C C . LEU B 1 465 ? 0.917 -7.367 -19.828 1 96.88 465 LEU B C 1
ATOM 8928 O O . LEU B 1 465 ? 0.932 -6.145 -19.969 1 96.88 465 LEU B O 1
ATOM 8932 N N . TYR B 1 466 ? 1.229 -8.195 -20.781 1 95.69 466 TYR B N 1
ATOM 8933 C CA . TYR B 1 466 ? 1.697 -7.754 -22.094 1 95.69 466 TYR B CA 1
ATOM 8934 C C . TYR B 1 466 ? 0.917 -8.438 -23.203 1 95.69 466 TYR B C 1
ATOM 8936 O O . TYR B 1 466 ? 0.109 -9.336 -22.938 1 95.69 466 TYR B O 1
ATOM 8944 N N . TYR B 1 467 ? 1.078 -7.934 -24.375 1 96.62 467 TYR B N 1
ATOM 8945 C CA . TYR B 1 467 ? 0.485 -8.531 -25.562 1 96.62 467 TYR B CA 1
ATOM 8946 C C . TYR B 1 467 ? 1.513 -8.648 -26.688 1 96.62 467 TYR B C 1
ATOM 8948 O O . TYR B 1 467 ? 2.293 -7.727 -26.922 1 96.62 467 TYR B O 1
ATOM 8956 N N . LEU B 1 468 ? 1.621 -9.789 -27.281 1 96.38 468 LEU B N 1
ATOM 8957 C CA . LEU B 1 468 ? 2.471 -10.055 -28.438 1 96.38 468 LEU B CA 1
ATOM 8958 C C . LEU B 1 468 ? 1.635 -10.211 -29.703 1 96.38 468 LEU B C 1
ATOM 8960 O O . LEU B 1 468 ? 0.784 -11.102 -29.797 1 96.38 468 LEU B O 1
ATOM 8964 N N . TYR B 1 469 ? 1.945 -9.398 -30.625 1 94.94 469 TYR B N 1
ATOM 8965 C CA . TYR B 1 469 ? 1.299 -9.555 -31.922 1 94.94 469 TYR B CA 1
ATOM 8966 C C . TYR B 1 469 ? 1.983 -10.633 -32.75 1 94.94 469 TYR B C 1
ATOM 8968 O O . TYR B 1 469 ? 3.088 -11.07 -32.406 1 94.94 469 TYR B O 1
ATOM 8976 N N . THR B 1 470 ? 1.326 -11.125 -33.812 1 94.38 470 THR B N 1
ATOM 8977 C CA . THR B 1 470 ? 1.832 -12.195 -34.656 1 94.38 470 THR B CA 1
ATOM 8978 C C . THR B 1 470 ? 3.227 -11.867 -35.188 1 94.38 470 THR B C 1
ATOM 8980 O O . THR B 1 470 ? 4.105 -12.727 -35.219 1 94.38 470 THR B O 1
ATOM 8983 N N . ASP B 1 471 ? 3.434 -10.664 -35.562 1 92.94 471 ASP B N 1
ATOM 8984 C CA . ASP B 1 471 ? 4.727 -10.258 -36.094 1 92.94 471 ASP B CA 1
ATOM 8985 C C . ASP B 1 471 ? 5.812 -10.297 -35.031 1 92.94 471 ASP B C 1
ATOM 8987 O O . ASP B 1 471 ? 7 -10.406 -35.344 1 92.94 471 ASP B O 1
ATOM 8991 N N . HIS B 1 472 ? 5.445 -10.195 -33.75 1 94.06 472 HIS B N 1
ATOM 8992 C CA . HIS B 1 472 ? 6.41 -10.328 -32.656 1 94.06 472 HIS B CA 1
ATOM 8993 C C . HIS B 1 472 ? 6.824 -11.789 -32.469 1 94.06 472 HIS B C 1
ATOM 8995 O O . HIS B 1 472 ? 8.016 -12.094 -32.406 1 94.06 472 HIS B O 1
ATOM 9001 N N . THR B 1 473 ? 5.84 -12.688 -32.469 1 95 473 THR B N 1
ATOM 9002 C CA . THR B 1 473 ? 6.062 -14.078 -32.094 1 95 473 THR B CA 1
ATOM 9003 C C . THR B 1 473 ? 6.922 -14.789 -33.125 1 95 473 THR B C 1
ATOM 9005 O O . THR B 1 473 ? 7.703 -15.68 -32.812 1 95 473 THR B O 1
ATOM 9008 N N . VAL B 1 474 ? 6.82 -14.398 -34.312 1 93.19 474 VAL B N 1
ATOM 9009 C CA . VAL B 1 474 ? 7.543 -15.078 -35.375 1 93.19 474 VAL B CA 1
ATOM 9010 C C . VAL B 1 474 ? 9.039 -14.828 -35.219 1 93.19 474 VAL B C 1
ATOM 9012 O O . VAL B 1 474 ? 9.859 -15.641 -35.688 1 93.19 474 VAL B O 1
ATOM 9015 N N . GLN B 1 475 ? 9.414 -13.766 -34.562 1 92.06 475 GLN B N 1
ATOM 9016 C CA . GLN B 1 475 ? 10.82 -13.398 -34.406 1 92.06 475 GLN B CA 1
ATOM 9017 C C . GLN B 1 475 ? 11.422 -13.961 -33.125 1 92.06 475 GLN B C 1
ATOM 9019 O O . GLN B 1 475 ? 12.641 -13.945 -32.938 1 92.06 475 GLN B O 1
ATOM 9024 N N . ILE B 1 476 ? 10.68 -14.469 -32.312 1 96.06 476 ILE B N 1
ATOM 9025 C CA . ILE B 1 476 ? 11.117 -14.922 -31.016 1 96.06 476 ILE B CA 1
ATOM 9026 C C . ILE B 1 476 ? 11.602 -16.375 -31.094 1 96.06 476 ILE B C 1
ATOM 9028 O O . ILE B 1 476 ? 10.852 -17.25 -31.531 1 96.06 476 ILE B O 1
ATOM 9032 N N . ASP B 1 477 ? 12.734 -16.688 -30.578 1 95.56 477 ASP B N 1
ATOM 9033 C CA . ASP B 1 477 ? 13.359 -18 -30.781 1 95.56 477 ASP B CA 1
ATOM 9034 C C . ASP B 1 477 ? 12.852 -19 -29.766 1 95.56 477 ASP B C 1
ATOM 9036 O O . ASP B 1 477 ? 12.703 -20.188 -30.078 1 95.56 477 ASP B O 1
ATOM 9040 N N . ASP B 1 478 ? 12.672 -18.609 -28.562 1 95.94 478 ASP B N 1
ATOM 9041 C CA . ASP B 1 478 ? 12.289 -19.562 -27.531 1 95.94 478 ASP B CA 1
ATOM 9042 C C . ASP B 1 478 ? 10.773 -19.594 -27.344 1 95.94 478 ASP B C 1
ATOM 9044 O O . ASP B 1 478 ? 10.281 -19.75 -26.219 1 95.94 478 ASP B O 1
ATOM 9048 N N . PHE B 1 479 ? 10 -19.297 -28.422 1 96.38 479 PHE B N 1
ATOM 9049 C CA . PHE B 1 479 ? 8.555 -19.438 -28.422 1 96.38 479 PHE B CA 1
ATOM 9050 C C . PHE B 1 479 ? 8.148 -20.906 -28.469 1 96.38 479 PHE B C 1
ATOM 9052 O O . PHE B 1 479 ? 8.828 -21.734 -29.078 1 96.38 479 PHE B O 1
ATOM 9059 N N . PRO B 1 480 ? 7.047 -21.297 -27.766 1 95.38 480 PRO B N 1
ATOM 9060 C CA . PRO B 1 480 ? 6.781 -22.719 -27.578 1 95.38 480 PRO B CA 1
ATOM 9061 C C . PRO B 1 480 ? 6.266 -23.406 -28.828 1 95.38 480 PRO B C 1
ATOM 9063 O O . PRO B 1 480 ? 6.25 -24.641 -28.906 1 95.38 480 PRO B O 1
ATOM 9066 N N . LEU B 1 481 ? 5.93 -22.734 -29.844 1 93.5 481 LEU B N 1
ATOM 9067 C CA . LEU B 1 481 ? 5.418 -23.297 -31.094 1 93.5 481 LEU B CA 1
ATOM 9068 C C . LEU B 1 481 ? 6.402 -23.078 -32.25 1 93.5 481 LEU B C 1
ATOM 9070 O O . LEU B 1 481 ? 7.113 -22.078 -32.281 1 93.5 481 LEU B O 1
ATOM 9074 N N . PRO B 1 482 ? 6.316 -24 -33.188 1 90.44 482 PRO B N 1
ATOM 9075 C CA . PRO B 1 482 ? 7.07 -23.719 -34.438 1 90.44 482 PRO B CA 1
ATOM 9076 C C . PRO B 1 482 ? 6.582 -22.469 -35.156 1 90.44 482 PRO B C 1
ATOM 9078 O O . PRO B 1 482 ? 5.406 -22.109 -35.031 1 90.44 482 PRO B O 1
ATOM 9081 N N . ARG B 1 483 ? 7.473 -21.828 -35.875 1 90.75 483 ARG B N 1
ATOM 9082 C CA . ARG B 1 483 ? 7.203 -20.531 -36.5 1 90.75 483 ARG B CA 1
ATOM 9083 C C . ARG B 1 483 ? 5.988 -20.609 -37.406 1 90.75 483 ARG B C 1
ATOM 9085 O O . ARG B 1 483 ? 5.172 -19.688 -37.438 1 90.75 483 ARG B O 1
ATOM 9092 N N . GLU B 1 484 ? 5.84 -21.688 -38.125 1 87.62 484 GLU B N 1
ATOM 9093 C CA . GLU B 1 484 ? 4.766 -21.859 -39.125 1 87.62 484 GLU B CA 1
ATOM 9094 C C . GLU B 1 484 ? 3.41 -21.984 -38.438 1 87.62 484 GLU B C 1
ATOM 9096 O O . GLU B 1 484 ? 2.367 -21.797 -39.062 1 87.62 484 GLU B O 1
ATOM 9101 N N . TRP B 1 485 ? 3.441 -22.328 -37.188 1 90.38 485 TRP B N 1
ATOM 9102 C CA . TRP B 1 485 ? 2.223 -22.531 -36.406 1 90.38 485 TRP B CA 1
ATOM 9103 C C . TRP B 1 485 ? 1.802 -21.25 -35.719 1 90.38 485 TRP B C 1
ATOM 9105 O O . TRP B 1 485 ? 0.786 -21.219 -35 1 90.38 485 TRP B O 1
ATOM 9115 N N . ARG B 1 486 ? 2.549 -20.156 -35.875 1 92.81 486 ARG B N 1
ATOM 9116 C CA . ARG B 1 486 ? 2.346 -18.906 -35.125 1 92.81 486 ARG B CA 1
ATOM 9117 C C . ARG B 1 486 ? 1.503 -17.938 -35.938 1 92.81 486 ARG B C 1
ATOM 9119 O O . ARG B 1 486 ? 2.033 -16.984 -36.531 1 92.81 486 ARG B O 1
ATOM 9126 N N . ASP B 1 487 ? 0.176 -18.047 -35.844 1 90.75 487 ASP B N 1
ATOM 9127 C CA . ASP B 1 487 ? -0.734 -17.312 -36.719 1 90.75 487 ASP B CA 1
ATOM 9128 C C . ASP B 1 487 ? -1.663 -16.422 -35.906 1 90.75 487 ASP B C 1
ATOM 9130 O O . ASP B 1 487 ? -2.719 -16 -36.375 1 90.75 487 ASP B O 1
ATOM 9134 N N . ALA B 1 488 ? -1.332 -16.266 -34.656 1 94.06 488 ALA B N 1
ATOM 9135 C CA . ALA B 1 488 ? -2.213 -15.461 -33.812 1 94.06 488 ALA B CA 1
ATOM 9136 C C . ALA B 1 488 ? -1.408 -14.641 -32.812 1 94.06 488 ALA B C 1
ATOM 9138 O O . ALA B 1 488 ? -0.207 -14.859 -32.625 1 94.06 488 ALA B O 1
ATOM 9139 N N . GLY B 1 489 ? -2.145 -13.617 -32.281 1 95.69 489 GLY B N 1
ATOM 9140 C CA . GLY B 1 489 ? -1.574 -12.906 -31.141 1 95.69 489 GLY B CA 1
ATOM 9141 C C . GLY B 1 489 ? -1.67 -13.672 -29.844 1 95.69 489 GLY B C 1
ATOM 9142 O O . GLY B 1 489 ? -2.414 -14.656 -29.75 1 95.69 489 GLY B O 1
ATOM 9143 N N . TRP B 1 490 ? -0.851 -13.219 -28.891 1 97.62 490 TRP B N 1
ATOM 9144 C CA . TRP B 1 490 ? -0.79 -13.914 -27.609 1 97.62 490 TRP B CA 1
ATOM 9145 C C . TRP B 1 490 ? -0.759 -12.93 -26.453 1 97.62 490 TRP B C 1
ATOM 9147 O O . TRP B 1 490 ? -0.052 -11.922 -26.5 1 97.62 490 TRP B O 1
ATOM 9157 N N . PHE B 1 491 ? -1.576 -13.172 -25.406 1 97.69 491 PHE B N 1
ATOM 9158 C CA . PHE B 1 491 ? -1.413 -12.5 -24.125 1 97.69 491 PHE B CA 1
ATOM 9159 C C . PHE B 1 491 ? -0.234 -13.086 -23.344 1 97.69 491 PHE B C 1
ATOM 9161 O O . PHE B 1 491 ? -0.051 -14.305 -23.312 1 97.69 491 PHE B O 1
ATOM 9168 N N . LEU B 1 492 ? 0.582 -12.234 -22.844 1 97.56 492 LEU B N 1
ATOM 9169 C CA . LEU B 1 492 ? 1.736 -12.641 -22.047 1 97.56 492 LEU B CA 1
ATOM 9170 C C . LEU B 1 492 ? 1.668 -12.047 -20.656 1 97.56 492 LEU B C 1
ATOM 9172 O O . LEU B 1 492 ? 1.595 -10.82 -20.484 1 97.56 492 LEU B O 1
ATOM 9176 N N . GLU B 1 493 ? 1.687 -12.891 -19.688 1 97.69 493 GLU B N 1
ATOM 9177 C CA . GLU B 1 493 ? 1.708 -12.492 -18.281 1 97.69 493 GLU B CA 1
ATOM 9178 C C . GLU B 1 493 ? 3.023 -12.891 -17.609 1 97.69 493 GLU B C 1
ATOM 9180 O O . GLU B 1 493 ? 3.459 -14.039 -17.719 1 97.69 493 GLU B O 1
ATOM 9185 N N . VAL B 1 494 ? 3.689 -11.961 -17.047 1 97 494 VAL B N 1
ATOM 9186 C CA . VAL B 1 494 ? 4.832 -12.227 -16.172 1 97 494 VAL B CA 1
ATOM 9187 C C . VAL B 1 494 ? 4.465 -11.891 -14.727 1 97 494 VAL B C 1
ATOM 9189 O O . VAL B 1 494 ? 4.215 -10.734 -14.391 1 97 494 VAL B O 1
ATOM 9192 N N . LYS B 1 495 ? 4.461 -12.875 -13.812 1 96.94 495 LYS B N 1
ATOM 9193 C CA . LYS B 1 495 ? 4.059 -12.688 -12.422 1 96.94 495 LYS B CA 1
ATOM 9194 C C . LYS B 1 495 ? 5.184 -12.062 -11.602 1 96.94 495 LYS B C 1
ATOM 9196 O O . LYS B 1 495 ? 6.359 -12.219 -11.93 1 96.94 495 LYS B O 1
ATOM 9201 N N . PRO B 1 496 ? 4.82 -11.359 -10.555 1 95.12 496 PRO B N 1
ATOM 9202 C CA . PRO B 1 496 ? 5.832 -10.789 -9.664 1 95.12 496 PRO B CA 1
ATOM 9203 C C . PRO B 1 496 ? 6.801 -11.828 -9.117 1 95.12 496 PRO B C 1
ATOM 9205 O O . PRO B 1 496 ? 6.387 -12.93 -8.75 1 95.12 496 PRO B O 1
ATOM 9208 N N . PRO B 1 497 ? 8.078 -11.492 -9.031 1 95.12 497 PRO B N 1
ATOM 9209 C CA . PRO B 1 497 ? 9.094 -12.43 -8.531 1 95.12 497 PRO B CA 1
ATOM 9210 C C . PRO B 1 497 ? 9.109 -12.523 -7.012 1 95.12 497 PRO B C 1
ATOM 9212 O O . PRO B 1 497 ? 8.609 -11.633 -6.324 1 95.12 497 PRO B O 1
ATOM 9215 N N . GLN B 1 498 ? 9.617 -13.594 -6.535 1 92.88 498 GLN B N 1
ATOM 9216 C CA . GLN B 1 498 ? 10.016 -13.641 -5.133 1 92.88 498 GLN B CA 1
ATOM 9217 C C . GLN B 1 498 ? 11.398 -13.016 -4.934 1 92.88 498 GLN B C 1
ATOM 9219 O O . GLN B 1 498 ? 11.945 -12.398 -5.852 1 92.88 498 GLN B O 1
ATOM 9224 N N . THR B 1 499 ? 11.969 -13.094 -3.754 1 90.69 499 THR B N 1
ATOM 9225 C CA . THR B 1 499 ? 13.164 -12.367 -3.344 1 90.69 499 THR B CA 1
ATOM 9226 C C . THR B 1 499 ? 14.359 -12.758 -4.203 1 90.69 499 THR B C 1
ATOM 9228 O O . THR B 1 499 ? 15.273 -11.953 -4.41 1 90.69 499 THR B O 1
ATOM 9231 N N . GLY B 1 500 ? 14.344 -13.969 -4.754 1 90.44 500 GLY B N 1
ATOM 9232 C CA . GLY B 1 500 ? 15.422 -14.438 -5.605 1 90.44 500 GLY B CA 1
ATOM 9233 C C . GLY B 1 500 ? 15.281 -13.992 -7.051 1 90.44 500 GLY B C 1
ATOM 9234 O O . GLY B 1 500 ? 16.188 -14.18 -7.859 1 90.44 500 GLY B O 1
ATOM 9235 N N . GLY B 1 501 ? 14.133 -13.492 -7.414 1 93.25 501 GLY B N 1
ATOM 9236 C CA . GLY B 1 50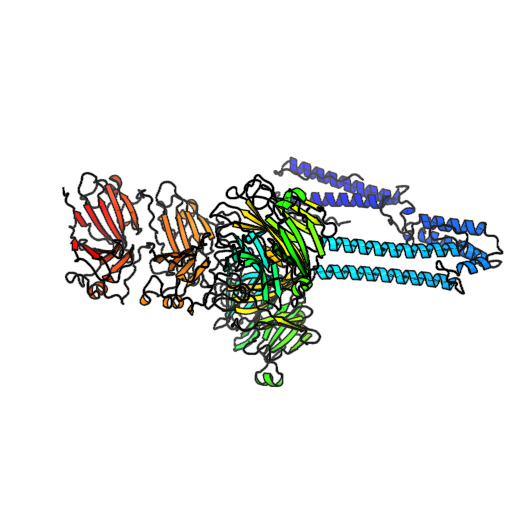1 ? 13.922 -12.945 -8.742 1 93.25 501 GLY B CA 1
ATOM 9237 C C . GLY B 1 501 ? 13.258 -13.914 -9.695 1 93.25 501 GLY B C 1
ATOM 9238 O O . GLY B 1 501 ? 13.133 -13.641 -10.891 1 93.25 501 GLY B O 1
ATOM 9239 N N . ASP B 1 502 ? 12.859 -15.07 -9.227 1 95.06 502 ASP B N 1
ATOM 9240 C CA . ASP B 1 502 ? 12.188 -16.031 -10.094 1 95.06 502 ASP B CA 1
ATOM 9241 C C . ASP B 1 502 ? 10.797 -15.547 -10.484 1 95.06 502 ASP B C 1
ATOM 9243 O O . ASP B 1 502 ? 10.07 -14.992 -9.656 1 95.06 502 ASP B O 1
ATOM 9247 N N . VAL B 1 503 ? 10.469 -15.742 -11.742 1 96.44 503 VAL B N 1
ATOM 9248 C CA . VAL B 1 503 ? 9.148 -15.32 -12.211 1 96.44 503 VAL B CA 1
ATOM 9249 C C . VAL B 1 503 ? 8.477 -16.469 -12.961 1 96.44 503 VAL B C 1
ATOM 9251 O O . VAL B 1 503 ? 9.141 -17.391 -13.422 1 96.44 503 VAL B O 1
ATOM 9254 N N . ILE B 1 504 ? 7.145 -16.406 -13.023 1 97.06 504 ILE B N 1
ATOM 9255 C CA . ILE B 1 504 ? 6.34 -17.281 -13.875 1 97.06 504 ILE B CA 1
ATOM 9256 C C . ILE B 1 504 ? 5.887 -16.516 -15.109 1 97.06 504 ILE B C 1
ATOM 9258 O O . ILE B 1 504 ? 5.457 -15.359 -15.008 1 97.06 504 ILE B O 1
ATOM 9262 N N . GLN B 1 505 ? 6.039 -17.094 -16.266 1 97.25 505 GLN B N 1
ATOM 9263 C CA . GLN B 1 505 ? 5.496 -16.578 -17.516 1 97.25 505 GLN B CA 1
ATOM 9264 C C . GLN B 1 505 ? 4.312 -17.406 -18 1 97.25 505 GLN B C 1
ATOM 9266 O O . GLN B 1 505 ? 4.348 -18.641 -17.938 1 97.25 505 GLN B O 1
ATOM 9271 N N . ILE B 1 506 ? 3.287 -16.75 -18.406 1 98 506 ILE B N 1
ATOM 9272 C CA . ILE B 1 506 ? 2.094 -17.391 -18.938 1 98 506 ILE B CA 1
ATOM 9273 C C . ILE B 1 506 ? 1.771 -16.812 -20.312 1 98 506 ILE B C 1
ATOM 9275 O O . ILE B 1 506 ? 1.609 -15.602 -20.469 1 98 506 ILE B O 1
ATOM 9279 N N . LEU B 1 507 ? 1.686 -17.656 -21.312 1 97.5 507 LEU B N 1
ATOM 9280 C CA . LEU B 1 507 ? 1.275 -17.312 -22.672 1 97.5 507 LEU B CA 1
ATOM 9281 C C . LEU B 1 507 ? -0.108 -17.875 -22.984 1 97.5 507 LEU B C 1
ATOM 9283 O O . LEU B 1 507 ? -0.353 -19.062 -22.797 1 97.5 507 LEU B O 1
ATOM 9287 N N . THR B 1 508 ? -0.979 -17.031 -23.406 1 97.62 508 THR B N 1
ATOM 9288 C CA . THR B 1 508 ? -2.311 -17.484 -23.812 1 97.62 508 THR B CA 1
ATOM 9289 C C . THR B 1 508 ? -2.66 -16.953 -25.203 1 97.62 508 THR B C 1
ATOM 9291 O O . THR B 1 508 ? -2.637 -15.734 -25.438 1 97.62 508 THR B O 1
ATOM 9294 N N . ARG B 1 509 ? -3.074 -17.828 -26.078 1 96.25 509 ARG B N 1
ATOM 9295 C CA . ARG B 1 509 ? -3.373 -17.469 -27.453 1 96.25 509 ARG B CA 1
ATOM 9296 C C . ARG B 1 509 ? -4.688 -16.703 -27.547 1 96.25 509 ARG B C 1
ATOM 9298 O O . ARG B 1 509 ? -5.668 -17.047 -26.891 1 96.25 509 ARG B O 1
ATOM 9305 N N . ASN B 1 510 ? -4.672 -15.633 -28.312 1 95.38 510 ASN B N 1
ATOM 9306 C CA . ASN B 1 510 ? -5.871 -14.852 -28.594 1 95.38 510 ASN B CA 1
ATOM 9307 C C . ASN B 1 510 ? -6.531 -15.297 -29.891 1 95.38 510 ASN B C 1
ATOM 9309 O O . ASN B 1 510 ? -6.156 -14.836 -30.969 1 95.38 510 ASN B O 1
ATOM 9313 N N . SER B 1 511 ? -7.469 -16.203 -29.75 1 91.12 511 SER B N 1
ATOM 9314 C CA . SER B 1 511 ? -8.227 -16.688 -30.891 1 91.12 511 SER B CA 1
ATOM 9315 C C . SER B 1 511 ? -9.68 -16.969 -30.516 1 91.12 511 SER B C 1
ATOM 9317 O O . SER B 1 511 ? -9.969 -17.406 -29.406 1 91.12 511 SER B O 1
ATOM 9319 N N . TYR B 1 512 ? -10.625 -16.781 -31.484 1 88.75 512 TYR B N 1
ATOM 9320 C CA . TYR B 1 512 ? -12.055 -16.859 -31.203 1 88.75 512 TYR B CA 1
ATOM 9321 C C . TYR B 1 512 ? -12.633 -18.172 -31.719 1 88.75 512 TYR B C 1
ATOM 9323 O O . TYR B 1 512 ? -13.742 -18.562 -31.344 1 88.75 512 TYR B O 1
ATOM 9331 N N . ALA B 1 513 ? -11.953 -18.859 -32.594 1 85.94 513 ALA B N 1
ATOM 9332 C CA . ALA B 1 513 ? -12.539 -19.969 -33.344 1 85.94 513 ALA B CA 1
ATOM 9333 C C . ALA B 1 513 ? -11.945 -21.312 -32.906 1 85.94 513 ALA B C 1
ATOM 9335 O O . ALA B 1 513 ? -12.32 -22.359 -33.406 1 85.94 513 ALA B O 1
ATOM 9336 N N . ARG B 1 514 ? -11.078 -21.375 -32.062 1 88.06 514 ARG B N 1
ATOM 9337 C CA . ARG B 1 514 ? -10.359 -22.562 -31.625 1 88.06 514 ARG B CA 1
ATOM 9338 C C . ARG B 1 514 ? -10.297 -22.641 -30.109 1 88.06 514 ARG B C 1
ATOM 9340 O O . ARG B 1 514 ? -10.68 -21.703 -29.422 1 88.06 514 ARG B O 1
ATOM 9347 N N . ASN B 1 515 ? -9.805 -23.906 -29.562 1 90.12 515 ASN B N 1
ATOM 9348 C CA . ASN B 1 515 ? -9.57 -24.016 -28.125 1 90.12 515 ASN B CA 1
ATOM 9349 C C . ASN B 1 515 ? -8.547 -23 -27.641 1 90.12 515 ASN B C 1
ATOM 9351 O O . ASN B 1 515 ? -7.637 -22.625 -28.375 1 90.12 515 ASN B O 1
ATOM 9355 N N . MET B 1 516 ? -8.773 -22.578 -26.406 1 92.44 516 MET B N 1
ATOM 9356 C CA . MET B 1 516 ? -7.734 -21.75 -25.812 1 92.44 516 MET B CA 1
ATOM 9357 C C . MET B 1 516 ? -6.441 -22.531 -25.641 1 92.44 516 MET B C 1
ATOM 9359 O O . MET B 1 516 ? -6.469 -23.734 -25.375 1 92.44 516 MET B O 1
ATOM 9363 N N . MET B 1 517 ? -5.402 -21.938 -25.938 1 93.62 517 MET B N 1
ATOM 9364 C CA . MET B 1 517 ? -4.078 -22.531 -25.781 1 93.62 517 MET B CA 1
ATOM 9365 C C . MET B 1 517 ? -3.225 -21.719 -24.812 1 93.62 517 MET B C 1
ATOM 9367 O O . MET B 1 517 ? -3.066 -20.516 -24.984 1 93.62 517 MET B O 1
ATOM 9371 N N . THR B 1 518 ? -2.732 -22.391 -23.781 1 96.81 518 THR B N 1
ATOM 9372 C CA . THR B 1 518 ? -1.933 -21.703 -22.766 1 96.81 518 THR B CA 1
ATOM 9373 C C . THR B 1 518 ? -0.655 -22.484 -22.469 1 96.81 518 THR B C 1
ATOM 9375 O O . THR B 1 518 ? -0.68 -23.719 -22.375 1 96.81 518 THR B O 1
ATOM 9378 N N . PHE B 1 519 ? 0.453 -21.797 -22.406 1 97.5 519 PHE B N 1
ATOM 9379 C CA . PHE B 1 519 ? 1.737 -22.328 -21.969 1 97.5 519 PHE B CA 1
ATOM 9380 C C . PHE B 1 519 ? 2.26 -21.547 -20.766 1 97.5 519 PHE B C 1
ATOM 9382 O O . PHE B 1 519 ? 2.074 -20.344 -20.672 1 97.5 519 PHE B O 1
ATOM 9389 N N . GLU B 1 520 ? 2.941 -22.234 -19.859 1 97.62 520 GLU B N 1
ATOM 9390 C CA . GLU B 1 520 ? 3.539 -21.594 -18.703 1 97.62 520 GLU B CA 1
ATOM 9391 C C . GLU B 1 520 ? 4.969 -22.078 -18.469 1 97.62 520 GLU B C 1
ATOM 9393 O O . GLU B 1 520 ? 5.316 -23.203 -18.859 1 97.62 520 GLU B O 1
ATOM 9398 N N . ARG B 1 521 ? 5.785 -21.266 -17.859 1 97.31 521 ARG B N 1
ATOM 9399 C CA . ARG B 1 521 ? 7.125 -21.688 -17.453 1 97.31 521 ARG B CA 1
ATOM 9400 C C . ARG B 1 521 ? 7.66 -20.812 -16.328 1 97.31 521 ARG B C 1
ATOM 9402 O O . ARG B 1 521 ? 7.039 -19.812 -15.969 1 97.31 521 ARG B O 1
ATOM 9409 N N . VAL B 1 522 ? 8.805 -21.234 -15.734 1 96.25 522 VAL B N 1
ATOM 9410 C CA . VAL B 1 522 ? 9.484 -20.484 -14.68 1 96.25 522 VAL B CA 1
ATOM 9411 C C . VAL B 1 522 ? 10.852 -20.031 -15.164 1 96.25 522 VAL B C 1
ATOM 9413 O O . VAL B 1 522 ? 11.547 -20.766 -15.867 1 96.25 522 VAL B O 1
ATOM 9416 N N . LEU B 1 523 ? 11.156 -18.844 -14.859 1 95.56 523 LEU B N 1
ATOM 9417 C CA . LEU B 1 523 ? 12.469 -18.281 -15.117 1 95.56 523 LEU B CA 1
ATOM 9418 C C . LEU B 1 523 ? 13.195 -17.953 -13.82 1 95.56 523 LEU B C 1
ATOM 9420 O O . LEU B 1 523 ? 12.609 -17.375 -12.906 1 95.56 523 LEU B O 1
ATOM 9424 N N . SER B 1 524 ? 14.438 -18.312 -13.758 1 93.19 524 SER B N 1
ATOM 9425 C CA . SER B 1 524 ? 15.242 -17.953 -12.594 1 93.19 524 SER B CA 1
ATOM 9426 C C . SER B 1 524 ? 15.758 -16.516 -12.695 1 93.19 524 SER B C 1
ATOM 9428 O O . SER B 1 524 ? 16.234 -16.109 -13.758 1 93.19 524 SER B O 1
ATOM 9430 N N . GLY B 1 525 ? 15.727 -15.82 -11.68 1 86.5 525 GLY B N 1
ATOM 9431 C CA . GLY B 1 525 ? 16.297 -14.484 -11.625 1 86.5 525 GLY B CA 1
ATOM 9432 C C . GLY B 1 525 ? 17.781 -14.484 -11.336 1 86.5 525 GLY B C 1
ATOM 9433 O O . GLY B 1 525 ? 18.469 -13.508 -11.641 1 86.5 525 GLY B O 1
ATOM 9434 N N . ARG B 1 526 ? 18.344 -15.453 -10.781 1 78.06 526 ARG B N 1
ATOM 9435 C CA . ARG B 1 526 ? 19.719 -15.477 -10.266 1 78.06 526 ARG B CA 1
ATOM 9436 C C . ARG B 1 526 ? 20.656 -16.172 -11.242 1 78.06 526 ARG B C 1
ATOM 9438 O O . ARG B 1 526 ? 21.734 -15.656 -11.547 1 78.06 526 ARG B O 1
ATOM 9445 N N . THR B 1 527 ? 20.125 -17.297 -11.742 1 79.94 527 THR B N 1
ATOM 9446 C CA . THR B 1 527 ? 21.031 -18.141 -12.5 1 79.94 527 THR B CA 1
ATOM 9447 C C . THR B 1 527 ? 20.781 -18 -14 1 79.94 527 THR B C 1
ATOM 9449 O O . THR B 1 527 ? 21.625 -18.406 -14.812 1 79.94 527 THR B O 1
ATOM 9452 N N . GLY B 1 528 ? 19.688 -17.484 -14.312 1 85.06 528 GLY B N 1
ATOM 9453 C CA . GLY B 1 528 ? 19.344 -17.422 -15.727 1 85.06 528 GLY B CA 1
ATOM 9454 C C . GLY B 1 528 ? 18.734 -18.703 -16.25 1 85.06 528 GLY B C 1
ATOM 9455 O O . GLY B 1 528 ? 18.375 -18.797 -17.422 1 85.06 528 GLY B O 1
ATOM 9456 N N . ASP B 1 529 ? 18.578 -19.672 -15.391 1 90.88 529 ASP B N 1
ATOM 9457 C CA . ASP B 1 529 ? 17.906 -20.906 -15.789 1 90.88 529 ASP B CA 1
ATOM 9458 C C . ASP B 1 529 ? 16.469 -20.641 -16.219 1 90.88 529 ASP B C 1
ATOM 9460 O O . ASP B 1 529 ? 15.789 -19.797 -15.633 1 90.88 529 ASP B O 1
ATOM 9464 N N . ILE B 1 530 ? 16.078 -21.391 -17.25 1 93.75 530 ILE B N 1
ATOM 9465 C CA . ILE B 1 530 ? 14.719 -21.266 -17.781 1 93.75 530 ILE B CA 1
ATOM 9466 C C . ILE B 1 530 ? 14.109 -22.656 -17.938 1 93.75 530 ILE B C 1
ATOM 9468 O O . ILE B 1 530 ? 14.703 -23.531 -18.562 1 93.75 530 ILE B O 1
ATOM 9472 N N . SER B 1 531 ? 12.969 -22.812 -17.344 1 93.62 531 SER B N 1
ATOM 9473 C CA . SER B 1 531 ? 12.273 -24.078 -17.5 1 93.62 531 SER B CA 1
ATOM 9474 C C . SER B 1 531 ? 11.664 -24.203 -18.906 1 93.62 531 SER B C 1
ATOM 9476 O O . SER B 1 531 ? 11.578 -23.219 -19.641 1 93.62 531 SER B O 1
ATOM 9478 N N . ASP B 1 532 ? 11.289 -25.484 -19.219 1 93.56 532 ASP B N 1
ATOM 9479 C CA . ASP B 1 532 ? 10.547 -25.703 -20.453 1 93.56 532 ASP B CA 1
ATOM 9480 C C . ASP B 1 532 ? 9.148 -25.109 -20.375 1 93.56 532 ASP B C 1
ATOM 9482 O O . ASP B 1 532 ? 8.625 -24.891 -19.281 1 93.56 532 ASP B O 1
ATOM 9486 N N . TRP B 1 533 ? 8.633 -24.812 -21.562 1 95.75 533 TRP B N 1
ATOM 9487 C CA . TRP B 1 533 ? 7.227 -24.422 -21.609 1 95.75 533 TRP B CA 1
ATOM 9488 C C . TRP B 1 533 ? 6.332 -25.609 -21.25 1 95.75 533 TRP B C 1
ATOM 9490 O O . TRP B 1 533 ? 6.5 -26.703 -21.797 1 95.75 533 TRP B O 1
ATOM 9500 N N . ASN B 1 534 ? 5.434 -25.422 -20.328 1 96.12 534 ASN B N 1
ATOM 9501 C CA . ASN B 1 534 ? 4.402 -26.391 -19.984 1 96.12 534 ASN B CA 1
ATOM 9502 C C . ASN B 1 534 ? 3.074 -26.062 -20.656 1 96.12 534 ASN B C 1
ATOM 9504 O O . ASN B 1 534 ? 2.555 -24.953 -20.5 1 96.12 534 ASN B O 1
ATOM 9508 N N . TYR B 1 535 ? 2.543 -27 -21.375 1 95.31 535 TYR B N 1
ATOM 9509 C CA . TYR B 1 535 ? 1.216 -26.828 -21.953 1 95.31 535 TYR B CA 1
ATOM 9510 C C . TYR B 1 535 ? 0.128 -27.094 -20.922 1 95.31 535 TYR B C 1
ATOM 9512 O O . TYR B 1 535 ? 0.211 -28.047 -20.156 1 95.31 535 TYR B O 1
ATOM 9520 N N . VAL B 1 536 ? -0.865 -26.188 -20.875 1 95 536 VAL B N 1
ATOM 9521 C CA . VAL B 1 536 ? -2.035 -26.328 -20.016 1 95 536 VAL B CA 1
ATOM 9522 C C . VAL B 1 536 ? -3.24 -26.766 -20.844 1 95 536 VAL B C 1
ATOM 9524 O O . VAL B 1 536 ? -3.801 -25.953 -21.594 1 95 536 VAL B O 1
ATOM 9527 N N . PRO B 1 537 ? -3.654 -27.984 -20.625 1 91.88 537 PRO B N 1
ATOM 9528 C CA . PRO B 1 537 ? -4.766 -28.453 -21.453 1 91.88 537 PRO B CA 1
ATOM 9529 C C . PRO B 1 537 ? -6.062 -27.688 -21.188 1 91.88 537 PRO B C 1
ATOM 9531 O O . PRO B 1 537 ? -6.449 -27.516 -20.031 1 91.88 537 PRO B O 1
ATOM 9534 N N . LYS B 1 538 ? -6.621 -27.172 -22.203 1 90.5 538 LYS B N 1
ATOM 9535 C CA . LYS B 1 538 ? -7.918 -26.516 -22.234 1 90.5 538 LYS B CA 1
ATOM 9536 C C . LYS B 1 538 ? -8.766 -26.984 -23.406 1 90.5 538 LYS B C 1
ATOM 9538 O O . LYS B 1 538 ? -8.234 -27.25 -24.484 1 90.5 538 LYS B O 1
ATOM 9543 N N . ASN B 1 539 ? -10.047 -27.219 -23.156 1 88.69 539 ASN B N 1
ATOM 9544 C CA . ASN B 1 539 ? -10.883 -27.734 -24.234 1 88.69 539 ASN B CA 1
ATOM 9545 C C . ASN B 1 539 ? -12.305 -27.172 -24.141 1 88.69 539 ASN B C 1
ATOM 9547 O O . ASN B 1 539 ? -12.938 -27.25 -23.094 1 88.69 539 ASN B O 1
ATOM 9551 N N . SER B 1 540 ? -12.859 -26.594 -25.172 1 89.31 540 SER B N 1
ATOM 9552 C CA . SER B 1 540 ? -14.219 -26.078 -25.266 1 89.31 540 SER B CA 1
ATOM 9553 C C . SER B 1 540 ? -15.094 -27 -26.125 1 89.31 540 SER B C 1
ATOM 9555 O O . SER B 1 540 ? -16.234 -26.656 -26.438 1 89.31 540 SER B O 1
ATOM 9557 N N . GLY B 1 541 ? -14.625 -28.047 -26.469 1 86.44 541 GLY B N 1
ATOM 9558 C CA . GLY B 1 541 ? -15.305 -28.953 -27.375 1 86.44 541 GLY B CA 1
ATOM 9559 C C . GLY B 1 541 ? -14.977 -28.703 -28.828 1 86.44 541 GLY B C 1
ATOM 9560 O O . GLY B 1 541 ? -15.477 -29.406 -29.719 1 86.44 541 GLY B O 1
ATOM 9561 N N . LYS B 1 542 ? -14.148 -27.781 -28.984 1 84 542 LYS B N 1
ATOM 9562 C CA . LYS B 1 542 ? -13.664 -27.516 -30.344 1 84 542 LYS B CA 1
ATOM 9563 C C . LYS B 1 542 ? -12.375 -28.281 -30.625 1 84 542 LYS B C 1
ATOM 9565 O O . LYS B 1 542 ? -11.859 -28.984 -29.75 1 84 542 LYS B O 1
ATOM 9570 N N . TRP B 1 543 ? -11.992 -28.375 -31.906 1 74.94 543 TRP B N 1
ATOM 9571 C CA . TRP B 1 543 ? -10.812 -29.172 -32.25 1 74.94 543 TRP B CA 1
ATOM 9572 C C . TRP B 1 543 ? -9.688 -28.266 -32.75 1 74.94 543 TRP B C 1
ATOM 9574 O O . TRP B 1 543 ? -9.938 -27.156 -33.25 1 74.94 543 TRP B O 1
ATOM 9584 N N . GLU B 1 544 ? -8.492 -28.734 -32.406 1 82.75 544 GLU B N 1
ATOM 9585 C CA . GLU B 1 544 ? -7.277 -28.203 -33.031 1 82.75 544 GLU B CA 1
ATOM 9586 C C . GLU B 1 544 ? -6.871 -29.031 -34.219 1 82.75 544 GLU B C 1
ATOM 9588 O O . GLU B 1 544 ? -6.906 -30.266 -34.188 1 82.75 544 GLU B O 1
ATOM 9593 N N . ARG B 1 545 ? -6.598 -28.328 -35.344 1 85.69 545 ARG B N 1
ATOM 9594 C CA . ARG B 1 545 ? -6.172 -29.016 -36.531 1 85.69 545 ARG B CA 1
ATOM 9595 C C . ARG B 1 545 ? -4.648 -29.078 -36.625 1 85.69 545 ARG B C 1
ATOM 9597 O O . ARG B 1 545 ? -3.967 -28.109 -36.281 1 85.69 545 ARG B O 1
ATOM 9604 N N . VAL B 1 546 ? -4.254 -30.25 -37.125 1 90 546 VAL B N 1
ATOM 9605 C CA . VAL B 1 546 ? -2.822 -30.328 -37.375 1 90 546 VAL B CA 1
ATOM 9606 C C . VAL B 1 546 ? -2.467 -29.469 -38.562 1 90 546 VAL B C 1
ATOM 9608 O O . VAL B 1 546 ? -3.072 -29.594 -39.656 1 90 546 VAL B O 1
ATOM 9611 N N . PRO B 1 547 ? -1.536 -28.625 -38.375 1 88.44 547 PRO B N 1
ATOM 9612 C CA . PRO B 1 547 ? -1.132 -27.812 -39.5 1 88.44 547 PRO B CA 1
ATOM 9613 C C . PRO B 1 547 ? -0.693 -28.641 -40.719 1 88.44 547 PRO B C 1
ATOM 9615 O O . PRO B 1 547 ? -0.048 -29.688 -40.531 1 88.44 547 PRO B O 1
ATOM 9618 N N . SER B 1 548 ? -0.873 -28.062 -41.938 1 89.44 548 SER B N 1
ATOM 9619 C CA . SER B 1 548 ? -0.659 -28.812 -43.156 1 89.44 548 SER B CA 1
ATOM 9620 C C . SER B 1 548 ? 0.828 -29.031 -43.438 1 89.44 548 SER B C 1
ATOM 9622 O O . SER B 1 548 ? 1.209 -29.953 -44.156 1 89.44 548 SER B O 1
ATOM 9624 N N . PHE B 1 549 ? 1.589 -28.203 -42.875 1 90.25 549 PHE B N 1
ATOM 9625 C CA . PHE B 1 549 ? 3.02 -28.312 -43.125 1 90.25 549 PHE B CA 1
ATOM 9626 C C . PHE B 1 549 ? 3.619 -29.516 -42.406 1 90.25 549 PHE B C 1
ATOM 9628 O O . PHE B 1 549 ? 4.734 -29.938 -42.719 1 90.25 549 PHE B O 1
ATOM 9635 N N . ILE B 1 550 ? 2.914 -30.047 -41.5 1 93.69 550 ILE B N 1
ATOM 9636 C CA . ILE B 1 550 ? 3.4 -31.219 -40.781 1 93.69 550 ILE B CA 1
ATOM 9637 C C . ILE B 1 550 ? 3.158 -32.469 -41.594 1 93.69 550 ILE B C 1
ATOM 9639 O O . ILE B 1 550 ? 2.014 -32.781 -41.938 1 93.69 550 ILE B O 1
ATOM 9643 N N . THR B 1 551 ? 4.242 -33.219 -41.844 1 94.62 551 THR B N 1
ATOM 9644 C CA . THR B 1 551 ? 4.113 -34.375 -42.719 1 94.62 551 THR B CA 1
ATOM 9645 C C . THR B 1 551 ? 4.484 -35.656 -41.969 1 94.62 551 THR B C 1
ATOM 9647 O O . THR B 1 551 ? 4.367 -36.75 -42.5 1 94.62 551 THR B O 1
ATOM 9650 N N . LYS B 1 552 ? 4.922 -35.5 -40.75 1 95.25 552 LYS B N 1
ATOM 9651 C CA . LYS B 1 552 ? 5.25 -36.656 -39.906 1 95.25 552 LYS B CA 1
ATOM 9652 C C . LYS B 1 552 ? 4.492 -36.594 -38.594 1 95.25 552 LYS B C 1
ATOM 9654 O O . LYS B 1 552 ? 4.449 -35.531 -37.938 1 95.25 552 LYS B O 1
ATOM 9659 N N . MET B 1 553 ? 3.961 -37.719 -38.156 1 94.75 553 MET B N 1
ATOM 9660 C CA . MET B 1 553 ? 3.271 -37.781 -36.875 1 94.75 553 MET B CA 1
ATOM 9661 C C . MET B 1 553 ? 4.215 -37.438 -35.719 1 94.75 553 MET B C 1
ATOM 9663 O O . MET B 1 553 ? 3.795 -36.844 -34.75 1 94.75 553 MET B O 1
ATOM 9667 N N . SER B 1 554 ? 5.48 -37.75 -35.906 1 94.06 554 SER B N 1
ATOM 9668 C CA . SER B 1 554 ? 6.465 -37.562 -34.844 1 94.06 554 SER B CA 1
ATOM 9669 C C . SER B 1 554 ? 6.668 -36.094 -34.562 1 94.06 554 SER B C 1
ATOM 9671 O O . SER B 1 554 ? 7.188 -35.719 -33.5 1 94.06 554 SER B O 1
ATOM 9673 N N . ASP B 1 555 ? 6.227 -35.219 -35.438 1 92.81 555 ASP B N 1
ATOM 9674 C CA . ASP B 1 555 ? 6.375 -33.781 -35.25 1 92.81 555 ASP B CA 1
ATOM 9675 C C . ASP B 1 555 ? 5.254 -33.219 -34.406 1 92.81 555 ASP B C 1
ATOM 9677 O O . ASP B 1 555 ? 5.312 -32.062 -33.969 1 92.81 555 ASP B O 1
ATOM 9681 N N . ILE B 1 556 ? 4.215 -34 -34.188 1 93.62 556 ILE B N 1
ATOM 9682 C CA . ILE B 1 556 ? 3.15 -33.625 -33.25 1 93.62 556 ILE B CA 1
ATOM 9683 C C . ILE B 1 556 ? 3.496 -34.125 -31.844 1 93.62 556 ILE B C 1
ATOM 9685 O O . ILE B 1 556 ? 3.092 -35.219 -31.453 1 93.62 556 ILE B O 1
ATOM 9689 N N . ASN B 1 557 ? 4.148 -33.281 -31.094 1 92.88 557 ASN B N 1
ATOM 9690 C CA . ASN B 1 557 ? 4.773 -33.844 -29.906 1 92.88 557 ASN B CA 1
ATOM 9691 C C . ASN B 1 557 ? 4.52 -32.938 -28.688 1 92.88 557 ASN B C 1
ATOM 9693 O O . ASN B 1 557 ? 5.211 -33.062 -27.672 1 92.88 557 ASN B O 1
ATOM 9697 N N . ILE B 1 558 ? 3.596 -31.984 -28.781 1 92.25 558 ILE B N 1
ATOM 9698 C CA . ILE B 1 558 ? 3.264 -31.203 -27.609 1 92.25 558 ILE B CA 1
ATOM 9699 C C . ILE B 1 558 ? 2.342 -32 -26.688 1 92.25 558 ILE B C 1
ATOM 9701 O O . ILE B 1 558 ? 1.151 -32.156 -26.969 1 92.25 558 ILE B O 1
ATOM 9705 N N . VAL B 1 559 ? 2.859 -32.438 -25.594 1 92.44 559 VAL B N 1
ATOM 9706 C CA . VAL B 1 559 ? 2.158 -33.312 -24.672 1 92.44 559 VAL B CA 1
ATOM 9707 C C . VAL B 1 559 ? 0.936 -32.594 -24.094 1 92.44 559 VAL B C 1
ATOM 9709 O O . VAL B 1 559 ? 1.029 -31.453 -23.656 1 92.44 559 VAL B O 1
ATOM 9712 N N . GLY B 1 560 ? -0.215 -33.281 -24.078 1 91.19 560 GLY B N 1
ATOM 9713 C CA . GLY B 1 560 ? -1.46 -32.75 -23.562 1 91.19 560 GLY B CA 1
ATOM 9714 C C . GLY B 1 560 ? -2.414 -32.281 -24.641 1 91.19 560 GLY B C 1
ATOM 9715 O O . GLY B 1 560 ? -3.611 -32.125 -24.391 1 91.19 560 GLY B O 1
ATOM 9716 N N . MET B 1 561 ? -1.929 -32.094 -25.797 1 92.19 561 MET B N 1
ATOM 9717 C CA . MET B 1 561 ? -2.779 -31.609 -26.891 1 92.19 561 MET B CA 1
ATOM 9718 C C . MET B 1 561 ? -3.525 -32.781 -27.531 1 92.19 561 MET B C 1
ATOM 9720 O O . MET B 1 561 ? -3.082 -33.938 -27.453 1 92.19 561 MET B O 1
ATOM 9724 N N . SER B 1 562 ? -4.621 -32.469 -28.094 1 92.94 562 SER B N 1
ATOM 9725 C CA . SER B 1 562 ? -5.41 -33.406 -28.891 1 92.94 562 SER B CA 1
ATOM 9726 C C . SER B 1 562 ? -5.777 -32.812 -30.25 1 92.94 562 SER B C 1
ATOM 9728 O O . SER B 1 562 ? -5.938 -31.578 -30.375 1 92.94 562 SER B O 1
ATOM 9730 N N . PHE B 1 563 ? -5.871 -33.719 -31.219 1 93 563 PHE B N 1
ATOM 9731 C CA . PHE B 1 563 ? -6.152 -33.281 -32.594 1 93 563 PHE B CA 1
ATOM 9732 C C . PHE B 1 563 ? -7.164 -34.219 -33.25 1 93 563 PHE B C 1
ATOM 9734 O O . PHE B 1 563 ? -7.285 -35.375 -32.844 1 93 563 PHE B O 1
ATOM 9741 N N . TYR B 1 564 ? -7.891 -33.656 -34.094 1 92.19 564 TYR B N 1
ATOM 9742 C CA . TYR B 1 564 ? -8.68 -34.469 -35.031 1 92.19 564 TYR B CA 1
ATOM 9743 C C . TYR B 1 564 ? -7.957 -34.656 -36.344 1 92.19 564 TYR B C 1
ATOM 9745 O O . TYR B 1 564 ? -7.57 -33.688 -37 1 92.19 564 TYR B O 1
ATOM 9753 N N . LEU B 1 565 ? -7.75 -35.938 -36.812 1 93.19 565 LEU B N 1
ATOM 9754 C CA . LEU B 1 565 ? -7.07 -36.25 -38.062 1 93.19 565 LEU B CA 1
ATOM 9755 C C . LEU B 1 565 ? -8.078 -36.594 -39.156 1 93.19 565 LEU B C 1
ATOM 9757 O O . LEU B 1 565 ? -8.836 -37.562 -39 1 93.19 565 LEU B O 1
ATOM 9761 N N . THR B 1 566 ? -8 -35.906 -40.188 1 91.75 566 THR B N 1
ATOM 9762 C CA . THR B 1 566 ? -8.852 -36.188 -41.344 1 91.75 566 THR B CA 1
ATOM 9763 C C . THR B 1 566 ? -8.195 -37.219 -42.25 1 91.75 566 THR B C 1
ATOM 9765 O O . THR B 1 566 ? -7.062 -37.625 -42.031 1 91.75 566 THR B O 1
ATOM 9768 N N . THR B 1 567 ? -9.023 -37.562 -43.344 1 92.75 567 THR B N 1
ATOM 9769 C CA . THR B 1 567 ? -8.492 -38.469 -44.375 1 92.75 567 THR B CA 1
ATOM 9770 C C . THR B 1 567 ? -7.254 -37.844 -45.031 1 92.75 567 THR B C 1
ATOM 9772 O O . THR B 1 567 ? -6.277 -38.562 -45.281 1 92.75 567 THR B O 1
ATOM 9775 N N . ASP B 1 568 ? -7.262 -36.594 -45.25 1 92.88 568 ASP B N 1
ATOM 9776 C CA . ASP B 1 568 ? -6.133 -35.906 -45.875 1 92.88 568 ASP B CA 1
ATOM 9777 C C . ASP B 1 568 ? -4.906 -35.969 -44.969 1 92.88 568 ASP B C 1
ATOM 9779 O O . ASP B 1 568 ? -3.777 -36.094 -45.438 1 92.88 568 ASP B O 1
ATOM 9783 N N . ASP B 1 569 ? -5.102 -35.875 -43.719 1 94.19 569 ASP B N 1
ATOM 9784 C CA . ASP B 1 569 ? -3.994 -35.906 -42.781 1 94.19 569 ASP B CA 1
ATOM 9785 C C . ASP B 1 569 ? -3.311 -37.281 -42.781 1 94.19 569 ASP B C 1
ATOM 9787 O O . ASP B 1 569 ? -2.084 -37.375 -42.875 1 94.19 569 ASP B O 1
ATOM 9791 N N . THR B 1 570 ? -4.148 -38.375 -42.656 1 93.94 570 THR B N 1
ATOM 9792 C CA . THR B 1 570 ? -3.576 -39.719 -42.594 1 93.94 570 THR B CA 1
ATOM 9793 C C . THR B 1 570 ? -2.824 -40.062 -43.875 1 93.94 570 THR B C 1
ATOM 9795 O O . THR B 1 570 ? -1.82 -40.75 -43.844 1 93.94 570 THR B O 1
ATOM 9798 N N . LYS B 1 571 ? -3.262 -39.5 -44.969 1 94.44 571 LYS B N 1
ATOM 9799 C CA . LYS B 1 571 ? -2.57 -39.719 -46.219 1 94.44 571 LYS B CA 1
ATOM 9800 C C . LYS B 1 571 ? -1.254 -38.938 -46.281 1 94.44 571 LYS B C 1
ATOM 9802 O O . LYS B 1 571 ? -0.257 -39.438 -46.812 1 94.44 571 LYS B O 1
ATOM 9807 N N . ARG B 1 572 ? -1.299 -37.844 -45.75 1 94.38 572 ARG B N 1
ATOM 9808 C CA . ARG B 1 572 ? -0.159 -36.906 -45.781 1 94.38 572 ARG B CA 1
ATOM 9809 C C . ARG B 1 572 ? 0.971 -37.406 -44.906 1 94.38 572 ARG B C 1
ATOM 9811 O O . ARG B 1 572 ? 2.148 -37.25 -45.219 1 94.38 572 ARG B O 1
ATOM 9818 N N . PHE B 1 573 ? 0.673 -38.031 -43.844 1 95.81 573 PHE B N 1
ATOM 9819 C CA . PHE B 1 573 ? 1.681 -38.438 -42.875 1 95.81 573 PHE B CA 1
ATOM 9820 C C . PHE B 1 573 ? 2.496 -39.625 -43.375 1 95.81 573 PHE B C 1
ATOM 9822 O O . PHE B 1 573 ? 1.953 -40.719 -43.625 1 95.81 573 PHE B O 1
ATOM 9829 N N . THR B 1 574 ? 3.781 -39.469 -43.469 1 94.69 574 THR B N 1
ATOM 9830 C CA . THR B 1 574 ? 4.668 -40.5 -44.031 1 94.69 574 THR B CA 1
ATOM 9831 C C . THR B 1 574 ? 4.84 -41.656 -43.062 1 94.69 574 THR B C 1
ATOM 9833 O O . THR B 1 574 ? 5.102 -42.781 -43.469 1 94.69 574 THR B O 1
ATOM 9836 N N . ASP B 1 575 ? 4.688 -41.344 -41.781 1 93.75 575 ASP B N 1
ATOM 9837 C CA . ASP B 1 575 ? 4.934 -42.375 -40.781 1 93.75 575 ASP B CA 1
ATOM 9838 C C . ASP B 1 575 ? 3.621 -42.875 -40.188 1 93.75 575 ASP B C 1
ATOM 9840 O O . ASP B 1 575 ? 3.609 -43.438 -39.062 1 93.75 575 ASP B O 1
ATOM 9844 N N . PHE B 1 576 ? 2.518 -42.562 -40.75 1 95.12 576 PHE B N 1
ATOM 9845 C CA . PHE B 1 576 ? 1.245 -43.156 -40.375 1 95.12 576 PHE B CA 1
ATOM 9846 C C . PHE B 1 576 ? 1.191 -44.625 -40.812 1 95.12 576 PHE B C 1
ATOM 9848 O O . PHE B 1 576 ? 1.769 -45 -41.844 1 95.12 576 PHE B O 1
ATOM 9855 N N . PRO B 1 577 ? 0.517 -45.5 -40.062 1 93.44 577 PRO B N 1
ATOM 9856 C CA . PRO B 1 577 ? 0.485 -46.906 -40.5 1 93.44 577 PRO B CA 1
ATOM 9857 C C . PRO B 1 577 ? -0.147 -47.062 -41.875 1 93.44 577 PRO B C 1
ATOM 9859 O O . PRO B 1 577 ? -1.275 -46.625 -42.094 1 93.44 577 PRO B O 1
ATOM 9862 N N . THR B 1 578 ? 0.541 -47.875 -42.688 1 92.88 578 THR B N 1
ATOM 9863 C CA . THR B 1 578 ? 0.128 -48.031 -44.062 1 92.88 578 THR B CA 1
ATOM 9864 C C . THR B 1 578 ? -1.239 -48.688 -44.156 1 92.88 578 THR B C 1
ATOM 9866 O O . THR B 1 578 ? -2.051 -48.344 -45.031 1 92.88 578 THR B O 1
ATOM 9869 N N . GLU B 1 579 ? -1.511 -49.594 -43.25 1 91.38 579 GLU B N 1
ATOM 9870 C CA . GLU B 1 579 ? -2.752 -50.344 -43.25 1 91.38 579 GLU B CA 1
ATOM 9871 C C . GLU B 1 579 ? -3.959 -49.438 -43.031 1 91.38 579 GLU B C 1
ATOM 9873 O O . GLU B 1 579 ? -5.09 -49.812 -43.344 1 91.38 579 GLU B O 1
ATOM 9878 N N . ARG B 1 580 ? -3.744 -48.375 -42.5 1 91.44 580 ARG B N 1
ATOM 9879 C CA . ARG B 1 580 ? -4.859 -47.5 -42.156 1 91.44 580 ARG B CA 1
ATOM 9880 C C . ARG B 1 580 ? -4.773 -46.188 -42.875 1 91.44 580 ARG B C 1
ATOM 9882 O O . ARG B 1 580 ? -5.5 -45.219 -42.562 1 91.44 580 ARG B O 1
ATOM 9889 N N . LYS B 1 581 ? -3.855 -46.062 -43.719 1 92.31 581 LYS B N 1
ATOM 9890 C CA . LYS B 1 581 ? -3.752 -44.844 -44.5 1 92.31 581 LYS B CA 1
ATOM 9891 C C . LYS B 1 581 ? -5.012 -44.594 -45.312 1 92.31 581 LYS B C 1
ATOM 9893 O O . LYS B 1 581 ? -5.523 -45.531 -45.938 1 92.31 581 LYS B O 1
ATOM 9898 N N . GLY B 1 582 ? -5.523 -43.375 -45.281 1 89.44 582 GLY B N 1
ATOM 9899 C CA . GLY B 1 582 ? -6.711 -43.031 -46.062 1 89.44 582 GLY B CA 1
ATOM 9900 C C . GLY B 1 582 ? -8 -43.312 -45.312 1 89.44 582 GLY B C 1
ATOM 9901 O O . GLY B 1 582 ? -9.094 -43 -45.812 1 89.44 582 GLY B O 1
ATOM 9902 N N . VAL B 1 583 ? -7.898 -44.031 -44.281 1 85.5 583 VAL B N 1
ATOM 9903 C CA . VAL B 1 583 ? -9.07 -44.25 -43.438 1 85.5 583 VAL B CA 1
ATOM 9904 C C . VAL B 1 583 ? -9.305 -43 -42.594 1 85.5 583 VAL B C 1
ATOM 9906 O O . VAL B 1 583 ? -8.398 -42.562 -41.875 1 85.5 583 VAL B O 1
ATOM 9909 N N . ALA B 1 584 ? -10.422 -42.5 -42.812 1 74.69 584 ALA B N 1
ATOM 9910 C CA . ALA B 1 584 ? -10.719 -41.219 -42.188 1 74.69 584 ALA B CA 1
ATOM 9911 C C . ALA B 1 584 ? -11.227 -41.406 -40.75 1 74.69 584 ALA B C 1
ATOM 9913 O O . ALA B 1 584 ? -11.742 -42.469 -40.406 1 74.69 584 ALA B O 1
ATOM 9914 N N . GLY B 1 585 ? -11.008 -40.312 -39.844 1 88.62 585 GLY B N 1
ATOM 9915 C CA . GLY B 1 585 ? -11.648 -40.125 -38.562 1 88.62 585 GLY B CA 1
ATOM 9916 C C . GLY B 1 585 ? -10.844 -40.688 -37.406 1 88.62 585 GLY B C 1
ATOM 9917 O O . GLY B 1 585 ? -11.055 -41.844 -37 1 88.62 585 GLY B O 1
ATOM 9918 N N . TRP B 1 586 ? -9.812 -40 -36.906 1 94 586 TRP B N 1
ATOM 9919 C CA . TRP B 1 586 ? -9.047 -40.406 -35.75 1 94 586 TRP B CA 1
ATOM 9920 C C . TRP B 1 586 ? -8.883 -39.25 -34.781 1 94 586 TRP B C 1
ATOM 9922 O O . TRP B 1 586 ? -8.594 -38.125 -35.188 1 94 586 TRP B O 1
ATOM 9932 N N . ASN B 1 587 ? -9.117 -39.5 -33.562 1 94.06 587 ASN B N 1
ATOM 9933 C CA . ASN B 1 587 ? -8.727 -38.562 -32.5 1 94.06 587 ASN B CA 1
ATOM 9934 C C . ASN B 1 587 ? -7.332 -38.875 -31.969 1 94.06 587 ASN B C 1
ATOM 9936 O O . ASN B 1 587 ? -7.086 -39.969 -31.469 1 94.06 587 ASN B O 1
ATOM 9940 N N . LEU B 1 588 ? -6.496 -37.938 -32.188 1 95.44 588 LEU B N 1
ATOM 9941 C CA . LEU B 1 588 ? -5.121 -38.094 -31.719 1 95.44 588 LEU B CA 1
ATOM 9942 C C . LEU B 1 588 ? -4.922 -37.406 -30.359 1 95.44 588 LEU B C 1
ATOM 9944 O O . LEU B 1 588 ? -5.227 -36.219 -30.203 1 95.44 588 LEU B O 1
ATOM 9948 N N . TYR B 1 589 ? -4.422 -38.188 -29.406 1 94.62 589 TYR B N 1
ATOM 9949 C CA . TYR B 1 589 ? -4.027 -37.688 -28.094 1 94.62 589 TYR B CA 1
ATOM 9950 C C . TYR B 1 589 ? -2.529 -37.844 -27.875 1 94.62 589 TYR B C 1
ATOM 9952 O O . TYR B 1 589 ? -1.995 -38.938 -28 1 94.62 589 TYR B O 1
ATOM 9960 N N . VAL B 1 590 ? -1.898 -36.719 -27.609 1 93.94 590 VAL B N 1
ATOM 9961 C CA . VAL B 1 590 ? -0.479 -36.781 -27.281 1 93.94 590 VAL B CA 1
ATOM 9962 C C . VAL B 1 590 ? -0.303 -36.938 -25.766 1 93.94 590 VAL B C 1
ATOM 9964 O O . VAL B 1 590 ? -0.604 -36 -25.016 1 93.94 590 VAL B O 1
ATOM 9967 N N . GLU B 1 591 ? 0.248 -38 -25.328 1 93.56 591 GLU B N 1
ATOM 9968 C CA . GLU B 1 591 ? 0.332 -38.281 -23.906 1 93.56 591 GLU B CA 1
ATOM 9969 C C . GLU B 1 591 ? 1.778 -38.281 -23.422 1 93.56 591 GLU B C 1
ATOM 9971 O O . GLU B 1 591 ? 2.707 -38.406 -24.219 1 93.56 591 GLU B O 1
ATOM 9976 N N . ALA B 1 592 ? 1.934 -38.125 -22.141 1 91 592 ALA B N 1
ATOM 9977 C CA . ALA B 1 592 ? 3.246 -37.969 -21.516 1 91 592 ALA B CA 1
ATOM 9978 C C . ALA B 1 592 ? 3.98 -39.312 -21.484 1 91 592 ALA B C 1
ATOM 9980 O O . ALA B 1 592 ? 3.355 -40.375 -21.375 1 91 592 ALA B O 1
ATOM 9981 N N . SER B 1 593 ? 5.242 -39.219 -21.641 1 89.75 593 SER B N 1
ATOM 9982 C CA . SER B 1 593 ? 6.145 -40.375 -21.531 1 89.75 593 SER B CA 1
ATOM 9983 C C . SER B 1 593 ? 7.43 -40 -20.797 1 89.75 593 SER B C 1
ATOM 9985 O O . SER B 1 593 ? 7.398 -39.219 -19.844 1 89.75 593 SER B O 1
ATOM 9987 N N . ASN B 1 594 ? 8.57 -40.656 -21.078 1 84.06 594 ASN B N 1
ATOM 9988 C CA . ASN B 1 594 ? 9.859 -40.281 -20.516 1 84.06 594 ASN B CA 1
ATOM 9989 C C . ASN B 1 594 ? 10.352 -38.969 -21.062 1 84.06 594 ASN B C 1
ATOM 9991 O O . ASN B 1 594 ? 9.695 -38.344 -21.906 1 84.06 594 ASN B O 1
ATOM 9995 N N . THR B 1 595 ? 11.414 -38.438 -20.406 1 83.19 595 THR B N 1
ATOM 9996 C CA . THR B 1 595 ? 11.93 -37.125 -20.797 1 83.19 595 THR B CA 1
ATOM 9997 C C . THR B 1 595 ? 12.258 -37.125 -22.281 1 83.19 595 THR B C 1
ATOM 9999 O O . THR B 1 595 ? 13.07 -37.906 -22.766 1 83.19 595 THR B O 1
ATOM 10002 N N . GLY B 1 596 ? 11.547 -36.188 -22.922 1 81.94 596 GLY B N 1
ATOM 10003 C CA . GLY B 1 596 ? 11.789 -36.031 -24.359 1 81.94 596 GLY B CA 1
ATOM 10004 C C . GLY B 1 596 ? 10.93 -36.938 -25.219 1 81.94 596 GLY B C 1
ATOM 10005 O O . GLY B 1 596 ? 10.852 -36.75 -26.422 1 81.94 596 GLY B O 1
ATOM 10006 N N . GLY B 1 597 ? 10.266 -37.844 -24.609 1 88.94 597 GLY B N 1
ATOM 10007 C CA . GLY B 1 597 ? 9.406 -38.781 -25.328 1 88.94 597 GLY B CA 1
ATOM 10008 C C . GLY B 1 597 ? 7.93 -38.438 -25.188 1 88.94 597 GLY B C 1
ATOM 10009 O O . GLY B 1 597 ? 7.559 -37.562 -24.422 1 88.94 597 GLY B O 1
ATOM 10010 N N . PHE B 1 598 ? 7.129 -39.156 -25.984 1 93.19 598 PHE B N 1
ATOM 10011 C CA . PHE B 1 598 ? 5.676 -39.031 -25.938 1 93.19 598 PHE B CA 1
ATOM 10012 C C . PHE B 1 598 ? 5 -40.25 -26.516 1 93.19 598 PHE B C 1
ATOM 10014 O O . PHE B 1 598 ? 5.672 -41.125 -27.062 1 93.19 598 PHE B O 1
ATOM 10021 N N . VAL B 1 599 ? 3.744 -40.375 -26.234 1 94.31 599 VAL B N 1
ATOM 10022 C CA . VAL B 1 599 ? 2.926 -41.469 -26.766 1 94.31 599 VAL B CA 1
ATOM 10023 C C . VAL B 1 599 ? 1.786 -40.906 -27.609 1 94.31 599 VAL B C 1
ATOM 10025 O O . VAL B 1 599 ? 1.129 -39.938 -27.203 1 94.31 599 VAL B O 1
ATOM 10028 N N . HIS B 1 600 ? 1.648 -41.469 -28.781 1 95.81 600 HIS B N 1
ATOM 10029 C CA . HIS B 1 600 ? 0.45 -41.156 -29.562 1 95.81 600 HIS B CA 1
ATOM 10030 C C . HIS B 1 600 ? -0.629 -42.219 -29.328 1 95.81 600 HIS B C 1
ATOM 10032 O O . HIS B 1 600 ? -0.393 -43.406 -29.516 1 95.81 600 HIS B O 1
ATOM 10038 N N . ARG B 1 601 ? -1.719 -41.781 -28.875 1 96.06 601 ARG B N 1
ATOM 10039 C CA . ARG B 1 601 ? -2.918 -42.594 -28.812 1 96.06 601 ARG B CA 1
ATOM 10040 C C . ARG B 1 601 ? -3.984 -42.094 -29.781 1 96.06 601 ARG B C 1
ATOM 10042 O O . ARG B 1 601 ? -4.492 -41 -29.625 1 96.06 601 ARG B O 1
ATOM 10049 N N . LEU B 1 602 ? -4.305 -42.906 -30.719 1 95.75 602 LEU B N 1
ATOM 10050 C CA . LEU B 1 602 ? -5.355 -42.594 -31.688 1 95.75 602 LEU B CA 1
ATOM 10051 C C . LEU B 1 602 ? -6.594 -43.438 -31.453 1 95.75 602 LEU B C 1
ATOM 10053 O O . LEU B 1 602 ? -6.48 -44.656 -31.219 1 95.75 602 LEU B O 1
ATOM 10057 N N . VAL B 1 603 ? -7.684 -42.812 -31.469 1 94.81 603 VAL B N 1
ATOM 10058 C CA . VAL B 1 603 ? -8.961 -43.5 -31.359 1 94.81 603 VAL B CA 1
ATOM 10059 C C . VAL B 1 603 ? -9.797 -43.25 -32.625 1 94.81 603 VAL B C 1
ATOM 10061 O O . VAL B 1 603 ? -10.047 -42.094 -32.969 1 94.81 603 VAL B O 1
ATOM 10064 N N . ARG B 1 604 ? -10.156 -44.312 -33.125 1 93.06 604 ARG B N 1
ATOM 10065 C CA . ARG B 1 604 ? -10.961 -44.156 -34.344 1 93.06 604 ARG B CA 1
ATOM 10066 C C . ARG B 1 604 ? -12.305 -43.5 -34.031 1 93.06 604 ARG B C 1
ATOM 10068 O O . ARG B 1 604 ? -12.961 -43.875 -33.062 1 93.06 604 ARG B O 1
ATOM 10075 N N . ASN B 1 605 ? -12.516 -42.5 -34.75 1 90.56 605 ASN B N 1
ATOM 10076 C CA . ASN B 1 605 ? -13.781 -41.781 -34.656 1 90.56 605 ASN B CA 1
ATOM 10077 C C . ASN B 1 605 ? -14.758 -42.188 -35.75 1 90.56 605 ASN B C 1
ATOM 10079 O O . ASN B 1 605 ? -14.742 -41.594 -36.844 1 90.56 605 ASN B O 1
ATOM 10083 N N . SER B 1 606 ? -15.609 -43.188 -35.469 1 86.88 606 SER B N 1
ATOM 10084 C CA . SER B 1 606 ? -16.594 -43.656 -36.438 1 86.88 606 SER B CA 1
ATOM 10085 C C . SER B 1 606 ? -17.906 -44 -35.719 1 86.88 606 SER B C 1
ATOM 10087 O O . SER B 1 606 ? -17.906 -44.5 -34.594 1 86.88 606 SER B O 1
ATOM 10089 N N . VAL B 1 607 ? -18.953 -43.781 -36.438 1 86.25 607 VAL B N 1
ATOM 10090 C CA . VAL B 1 607 ? -20.266 -44.094 -35.875 1 86.25 607 VAL B CA 1
ATOM 10091 C C . VAL B 1 607 ? -20.719 -45.469 -36.344 1 86.25 607 VAL B C 1
ATOM 10093 O O . VAL B 1 607 ? -21.75 -45.969 -35.875 1 86.25 607 VAL B O 1
ATOM 10096 N N . THR B 1 608 ? -20.016 -46.062 -37.219 1 85.06 608 THR B N 1
ATOM 10097 C CA . THR B 1 608 ? -20.469 -47.344 -37.781 1 85.06 608 THR B CA 1
ATOM 10098 C C . THR B 1 608 ? -19.469 -48.438 -37.5 1 85.06 608 THR B C 1
ATOM 10100 O O . THR B 1 608 ? -19.844 -49.625 -37.438 1 85.06 608 THR B O 1
ATOM 10103 N N . ALA B 1 609 ? -18.281 -48.125 -37.344 1 83.69 609 ALA B N 1
ATOM 10104 C CA . ALA B 1 609 ? -17.234 -49.156 -37.125 1 83.69 609 ALA B CA 1
ATOM 10105 C C . ALA B 1 609 ? -16.891 -49.281 -35.656 1 83.69 609 ALA B C 1
ATOM 10107 O O . ALA B 1 609 ? -17.203 -48.406 -34.844 1 83.69 609 ALA B O 1
ATOM 10108 N N . SER B 1 610 ? -16.266 -50.406 -35.375 1 86.62 610 SER B N 1
ATOM 10109 C CA . SER B 1 610 ? -15.773 -50.625 -34 1 86.62 610 SER B CA 1
ATOM 10110 C C . SER B 1 610 ? -14.68 -49.625 -33.656 1 86.62 610 SER B C 1
ATOM 10112 O O . SER B 1 610 ? -13.93 -49.188 -34.531 1 86.62 610 SER B O 1
ATOM 10114 N N . ALA B 1 611 ? -14.742 -49.344 -32.469 1 88.44 611 ALA B N 1
ATOM 10115 C CA . ALA B 1 611 ? -13.664 -48.469 -32 1 88.44 611 ALA B CA 1
ATOM 10116 C C . ALA B 1 611 ? -12.32 -49.156 -32.062 1 88.44 611 ALA B C 1
ATOM 10118 O O . ALA B 1 611 ? -12.211 -50.344 -31.703 1 88.44 611 ALA B O 1
ATOM 10119 N N . GLU B 1 612 ? -11.367 -48.562 -32.688 1 91.62 612 GLU B N 1
ATOM 10120 C CA . GLU B 1 612 ? -9.977 -49 -32.75 1 91.62 612 GLU B CA 1
ATOM 10121 C C . GLU B 1 612 ? -9.055 -48 -32.031 1 91.62 612 GLU B C 1
ATOM 10123 O O . GLU B 1 612 ? -9.289 -46.812 -32.062 1 91.62 612 GLU B O 1
ATOM 10128 N N . ILE B 1 613 ? -8.094 -48.594 -31.359 1 94.69 613 ILE B N 1
ATOM 10129 C CA . ILE B 1 613 ? -7.082 -47.75 -30.703 1 94.69 613 ILE B CA 1
ATOM 10130 C C . ILE B 1 613 ? -5.707 -48.062 -31.297 1 94.69 613 ILE B C 1
ATOM 10132 O O . ILE B 1 613 ? -5.293 -49.219 -31.344 1 94.69 613 ILE B O 1
ATOM 10136 N N . LEU B 1 614 ? -5.074 -47.062 -31.828 1 94.56 614 LEU B N 1
ATOM 10137 C CA . LEU B 1 614 ? -3.682 -47.156 -32.25 1 94.56 614 LEU B CA 1
ATOM 10138 C C . LEU B 1 614 ? -2.756 -46.5 -31.25 1 94.56 614 LEU B C 1
ATOM 10140 O O . LEU B 1 614 ? -3.035 -45.375 -30.797 1 94.56 614 LEU B O 1
ATOM 10144 N N . LEU B 1 615 ? -1.695 -47.188 -30.891 1 95.25 615 LEU B N 1
ATOM 10145 C CA . LEU B 1 615 ? -0.711 -46.656 -29.953 1 95.25 615 LEU B CA 1
ATOM 10146 C C . LEU B 1 615 ? 0.689 -46.719 -30.562 1 95.25 615 LEU B C 1
ATOM 10148 O O . LEU B 1 615 ? 1.05 -47.688 -31.234 1 95.25 615 LEU B O 1
ATOM 10152 N N . LYS B 1 616 ? 1.461 -45.688 -30.391 1 95 616 LYS B N 1
ATOM 10153 C CA . LYS B 1 616 ? 2.875 -45.625 -30.75 1 95 616 LYS B CA 1
ATOM 10154 C C . LYS B 1 616 ? 3.682 -44.844 -29.719 1 95 616 LYS B C 1
ATOM 10156 O O . LYS B 1 616 ? 3.311 -43.719 -29.344 1 95 616 LYS B O 1
ATOM 10161 N N . ASN B 1 617 ? 4.746 -45.5 -29.234 1 93.69 617 ASN B N 1
ATOM 10162 C CA . ASN B 1 617 ? 5.68 -44.875 -28.328 1 93.69 617 ASN B CA 1
ATOM 10163 C C . ASN B 1 617 ? 6.809 -44.156 -29.078 1 93.69 617 ASN B C 1
ATOM 10165 O O . ASN B 1 617 ? 7.348 -44.719 -30.047 1 93.69 617 ASN B O 1
ATOM 10169 N N . TYR B 1 618 ? 7.07 -42.969 -28.656 1 92.62 618 TYR B N 1
ATOM 10170 C CA . TYR B 1 618 ? 8.227 -42.219 -29.141 1 92.62 618 TYR B CA 1
ATOM 10171 C C . TYR B 1 618 ? 9.219 -41.969 -28.016 1 92.62 618 TYR B C 1
ATOM 10173 O O . TYR B 1 618 ? 8.883 -41.344 -27 1 92.62 618 TYR B O 1
ATOM 10181 N N . ASP B 1 619 ? 10.438 -42.438 -28.109 1 89.19 619 ASP B N 1
ATOM 10182 C CA . ASP B 1 619 ? 11.508 -42.062 -27.188 1 89.19 619 ASP B CA 1
ATOM 10183 C C . ASP B 1 619 ? 12.016 -40.656 -27.469 1 89.19 619 ASP B C 1
ATOM 10185 O O . ASP B 1 619 ? 12.602 -40 -26.594 1 89.19 619 ASP B O 1
ATOM 10189 N N . SER B 1 620 ? 11.945 -40.344 -28.672 1 86.81 620 SER B N 1
ATOM 10190 C CA . SER B 1 620 ? 12.234 -39.031 -29.203 1 86.81 620 SER B CA 1
ATOM 10191 C C . SER B 1 620 ? 11.578 -38.812 -30.562 1 86.81 620 SER B C 1
ATOM 10193 O O . SER B 1 620 ? 10.922 -39.719 -31.094 1 86.81 620 SER B O 1
ATOM 10195 N N . LYS B 1 621 ? 11.812 -37.625 -31.078 1 85.31 621 LYS B N 1
ATOM 10196 C CA . LYS B 1 621 ? 11.258 -37.312 -32.406 1 85.31 621 LYS B CA 1
ATOM 10197 C C . LYS B 1 621 ? 11.836 -38.25 -33.469 1 85.31 621 LYS B C 1
ATOM 10199 O O . LYS B 1 621 ? 11.203 -38.469 -34.5 1 85.31 621 LYS B O 1
ATOM 10204 N N . THR B 1 622 ? 13.023 -38.781 -33.156 1 87.69 622 THR B N 1
ATOM 10205 C CA . THR B 1 622 ? 13.711 -39.562 -34.188 1 87.69 622 THR B CA 1
ATOM 10206 C C . THR B 1 622 ? 13.742 -41.031 -33.844 1 87.69 622 THR B C 1
ATOM 10208 O O . THR B 1 622 ? 14.227 -41.875 -34.594 1 87.69 622 THR B O 1
ATOM 10211 N N . SER B 1 623 ? 13.289 -41.375 -32.719 1 90 623 SER B N 1
ATOM 10212 C CA . SER B 1 623 ? 13.266 -42.75 -32.25 1 90 623 SER B CA 1
ATOM 10213 C C . SER B 1 623 ? 11.875 -43.156 -31.766 1 90 623 SER B C 1
ATOM 10215 O O . SER B 1 623 ? 11.352 -42.562 -30.812 1 90 623 SER B O 1
ATOM 10217 N N . SER B 1 624 ? 11.266 -44.094 -32.5 1 91.88 624 SER B N 1
ATOM 10218 C CA . SER B 1 624 ? 9.906 -44.5 -32.156 1 91.88 624 SER B CA 1
ATOM 10219 C C . SER B 1 624 ? 9.719 -46 -32.281 1 91.88 624 SER B C 1
ATOM 10221 O O . SER B 1 624 ? 10.469 -46.656 -33 1 91.88 624 SER B O 1
ATOM 10223 N N . GLY B 1 625 ? 8.805 -46.594 -31.547 1 89.94 625 GLY B N 1
ATOM 10224 C CA . GLY B 1 625 ? 8.398 -47.969 -31.656 1 89.94 625 GLY B CA 1
ATOM 10225 C C . GLY B 1 625 ? 7.41 -48.219 -32.781 1 89.94 625 GLY B C 1
ATOM 10226 O O . GLY B 1 625 ? 7.129 -47.312 -33.562 1 89.94 625 GLY B O 1
ATOM 10227 N N . PRO B 1 626 ? 7.008 -49.469 -32.875 1 91.62 626 PRO B N 1
ATOM 10228 C CA . PRO B 1 626 ? 6.02 -49.781 -33.906 1 91.62 626 PRO B CA 1
ATOM 10229 C C . PRO B 1 626 ? 4.621 -49.25 -33.562 1 91.62 626 PRO B C 1
ATOM 10231 O O . PRO B 1 626 ? 4.336 -49 -32.406 1 91.62 626 PRO B O 1
ATOM 10234 N N . TRP B 1 627 ? 3.785 -49.094 -34.562 1 94.81 627 TRP B N 1
ATOM 10235 C CA . TRP B 1 627 ? 2.359 -48.906 -34.344 1 94.81 627 TRP B CA 1
ATOM 10236 C C . TRP B 1 627 ? 1.71 -50.188 -33.781 1 94.81 627 TRP B C 1
ATOM 10238 O O . TRP B 1 627 ? 1.946 -51.281 -34.312 1 94.81 627 TRP B O 1
ATOM 10248 N N . THR B 1 628 ? 1.002 -50.062 -32.75 1 94.62 628 THR B N 1
ATOM 10249 C CA . THR B 1 628 ? 0.267 -51.156 -32.188 1 94.62 628 THR B CA 1
ATOM 10250 C C . THR B 1 628 ? -1.238 -50.938 -32.25 1 94.62 628 THR B C 1
ATOM 10252 O O . THR B 1 628 ? -1.74 -49.906 -31.797 1 94.62 628 THR B O 1
ATOM 10255 N N . LEU B 1 629 ? -1.974 -51.875 -32.812 1 94.25 629 LEU B N 1
ATOM 10256 C CA . LEU B 1 629 ? -3.418 -51.75 -32.969 1 94.25 629 LEU B CA 1
ATOM 10257 C C . LEU B 1 629 ? -4.152 -52.562 -31.906 1 94.25 629 LEU B C 1
ATOM 10259 O O . LEU B 1 629 ? -3.854 -53.75 -31.703 1 94.25 629 LEU B O 1
ATOM 10263 N N . HIS B 1 630 ? -5.02 -51.969 -31.188 1 92.44 630 HIS B N 1
ATOM 10264 C CA . HIS B 1 630 ? -5.973 -52.594 -30.281 1 92.44 630 HIS B CA 1
ATOM 10265 C C . HIS B 1 630 ? -7.387 -52.531 -30.844 1 92.44 630 HIS B C 1
ATOM 10267 O O . HIS B 1 630 ? -7.965 -51.469 -31 1 92.44 630 HIS B O 1
ATOM 10273 N N . GLU B 1 631 ? -7.934 -53.719 -31.047 1 89.62 631 GLU B N 1
ATOM 10274 C CA . GLU B 1 631 ? -9.25 -53.781 -31.672 1 89.62 631 GLU B CA 1
ATOM 10275 C C . GLU B 1 631 ? -10.328 -54.125 -30.656 1 89.62 631 GLU B C 1
ATOM 10277 O O . GLU B 1 631 ? -10.094 -54.906 -29.734 1 89.62 631 GLU B O 1
ATOM 10282 N N . GLY B 1 632 ? -11.398 -53.375 -30.828 1 87 632 GLY B N 1
ATOM 10283 C CA . GLY B 1 632 ? -12.586 -53.688 -30.031 1 87 632 GLY B CA 1
ATOM 10284 C C . GLY B 1 632 ? -13.617 -54.469 -30.812 1 87 632 GLY B C 1
ATOM 10285 O O . GLY B 1 632 ? -13.539 -54.594 -32.031 1 87 632 GLY B O 1
ATOM 10286 N N . ARG B 1 633 ? -14.516 -55.156 -30.047 1 89.38 633 ARG B N 1
ATOM 10287 C CA . ARG B 1 633 ? -15.625 -55.844 -30.688 1 89.38 633 ARG B CA 1
ATOM 10288 C C . ARG B 1 633 ? -16.953 -55.188 -30.375 1 89.38 633 ARG B C 1
ATOM 10290 O O . ARG B 1 633 ? -17.172 -54.688 -29.266 1 89.38 633 ARG B O 1
ATOM 10297 N N . ILE B 1 634 ? -17.75 -55.125 -31.406 1 89.81 634 ILE B N 1
ATOM 10298 C CA . ILE B 1 634 ? -19.094 -54.594 -31.203 1 89.81 634 ILE B CA 1
ATOM 10299 C C . ILE B 1 634 ? -19.906 -55.594 -30.359 1 89.81 634 ILE B C 1
ATOM 10301 O O . ILE B 1 634 ? -19.906 -56.781 -30.609 1 89.81 634 ILE B O 1
ATOM 10305 N N . ILE B 1 635 ? -20.453 -55.062 -29.328 1 86.62 635 ILE B N 1
ATOM 10306 C CA . ILE B 1 635 ? -21.344 -55.875 -28.5 1 86.62 635 ILE B CA 1
ATOM 10307 C C . ILE B 1 635 ? -22.734 -55.281 -28.469 1 86.62 635 ILE B C 1
ATOM 10309 O O . ILE B 1 635 ? -22.891 -54.062 -28.625 1 86.62 635 ILE B O 1
ATOM 10313 N N . SER B 1 636 ? -23.859 -56.219 -28.594 1 77.38 636 SER B N 1
ATOM 10314 C CA . SER B 1 636 ? -25.25 -55.812 -28.484 1 77.38 636 SER B CA 1
ATOM 10315 C C . SER B 1 636 ? -25.859 -56.281 -27.156 1 77.38 636 SER B C 1
ATOM 10317 O O . SER B 1 636 ? -25.5 -57.312 -26.641 1 77.38 636 SER B O 1
#

Solvent-accessible surface area (backbone atoms only — not comparable to full-atom values): 65643 Å² total; per-residue (Å²): 126,75,80,82,80,71,78,83,82,50,67,92,60,90,46,72,65,26,48,51,46,47,37,47,33,48,49,47,48,30,50,40,46,42,48,48,52,48,48,51,50,31,49,52,71,62,41,56,72,59,42,45,28,70,74,38,69,52,97,89,33,30,41,42,51,51,52,49,50,53,48,46,52,52,48,49,67,20,60,50,74,84,75,22,73,25,35,46,46,36,39,55,7,24,42,72,51,14,52,63,38,95,37,37,28,57,36,53,36,51,51,52,52,48,49,53,51,49,46,55,50,49,48,51,50,49,51,50,51,51,50,52,52,49,46,63,53,58,40,79,49,78,83,76,52,74,69,40,83,66,41,47,44,47,62,66,58,81,49,62,58,19,22,53,44,73,36,64,87,78,42,39,26,42,34,20,22,47,46,94,63,8,15,37,40,30,39,20,42,49,36,12,48,62,73,51,39,22,38,29,41,38,27,47,51,30,55,44,54,16,57,42,74,56,95,91,36,66,34,39,28,32,30,30,32,38,97,83,67,38,50,37,41,29,34,32,54,90,60,78,72,41,76,45,42,70,75,43,74,76,37,40,81,48,63,78,76,52,92,85,36,54,56,47,36,32,35,47,35,67,91,76,43,31,34,36,36,43,33,47,52,60,76,87,45,23,76,82,64,44,23,50,39,33,37,37,32,28,44,44,69,36,36,75,67,64,44,81,58,76,76,34,68,35,74,40,52,38,80,56,53,35,88,63,22,24,70,22,24,55,37,56,64,97,54,35,36,40,41,31,25,16,35,52,50,67,88,50,71,22,37,41,34,32,26,32,53,88,78,46,43,79,73,52,72,33,83,54,82,70,83,52,60,92,92,44,37,53,71,64,20,32,27,52,18,15,34,36,66,43,51,42,72,76,80,62,46,45,29,48,33,43,28,27,30,29,28,40,92,76,54,62,44,32,38,34,28,31,38,52,18,71,65,50,65,60,53,52,41,41,66,18,57,75,89,58,53,40,36,32,25,40,24,40,33,42,47,73,50,35,65,88,71,43,41,37,64,84,73,64,71,71,54,27,30,32,70,40,46,36,79,40,56,58,58,24,70,70,49,94,60,61,60,91,71,50,83,48,31,30,41,35,38,28,43,77,51,56,42,60,39,35,30,42,41,38,39,33,51,58,56,52,91,46,44,55,45,37,36,34,34,45,37,41,50,77,78,64,51,66,56,70,75,41,66,50,59,44,28,45,27,43,38,42,71,72,62,84,85,60,42,43,60,58,74,66,66,61,52,63,42,57,33,38,38,44,36,68,46,37,58,54,21,74,74,46,62,76,93,52,46,56,53,60,34,31,23,38,36,28,36,82,55,59,91,74,23,32,28,44,42,32,35,43,48,41,58,78,49,58,45,35,34,40,36,31,48,25,65,30,75,88,39,63,60,69,81,43,80,45,76,39,46,71,53,86,131,78,81,54,81,66,79,71,81,48,70,94,56,89,45,74,63,22,53,50,43,49,49,47,32,50,49,45,51,49,50,39,51,51,47,48,52,49,49,51,47,31,52,74,71,58,46,86,77,47,63,54,46,62,23,25,27,46,94,89,34,31,42,44,25,41,53,35,10,54,51,26,20,53,52,36,50,71,68,54,76,67,83,62,34,68,61,41,48,61,54,30,7,35,47,84,84,67,50,77,41,96,40,46,66,55,36,54,50,52,49,54,49,48,49,51,50,45,51,50,52,49,50,49,51,49,51,50,52,52,49,54,55,49,47,64,55,58,40,78,50,79,83,69,50,73,68,40,58,61,40,32,43,37,61,66,58,80,50,62,58,19,21,52,44,73,35,65,86,77,44,39,26,41,36,20,22,47,47,96,62,7,15,38,41,30,40,21,42,48,14,11,23,59,74,51,38,24,38,29,41,37,26,46,52,30,54,44,54,16,58,44,73,58,94,91,36,66,34,40,28,33,32,30,33,39,98,82,67,40,51,37,42,30,34,32,54,89,59,80,71,40,76,44,42,70,73,42,78,76,38,39,83,48,61,80,74,50,92,86,35,56,57,47,37,32,36,46,37,66,90,76,43,30,32,34,36,42,34,48,53,60,76,87,43,22,74,82,64,44,22,47,38,33,37,38,31,27,43,46,66,35,35,77,67,65,44,81,58,77,76,36,69,34,74,39,52,39,79,56,52,35,88,66,22,25,70,23,24,55,36,55,64,100,54,35,37,40,40,30,26,16,37,54,47,68,88,51,70,22,37,39,33,32,25,32,53,88,78,45,43,77,72,50,74,36,84,56,80,68,83,53,57,92,92,43,35,33,18,64,20,33,27,52,18,17,34,35,66,43,50,42,71,87,80,60,47,47,28,48,32,42,29,26,29,29,20,39,92,75,24,63,41,31,38,35,29,30,38,52,16,73,66,48,66,61,52,52,42,68,65,17,58,61,50,63,54,42,39,97,87,70,45,65,35,77,72,94,58,60,63,90,71,45,43,37,65,84,75,65,71,72,54,26,30,33,71,39,48,37,80,43,53,60,59,25,70,71,50,94,60,59,61,93,73,52,84,48,33,31,40,35,37,30,41,54,19,47,40,61,38,35,28,42,40,38,39,34,51,59,65,90,87,47,46,59,45,36,35,36,33,37,36,41,50,76,79,64,49,63,25,59,56,17,33,39,69,54,77,78,83,56,65,43,72,72,60,82,87,59,44,43,60,57,75,68,66,64,27,61,45,56,33,54,40,44,34,68,48,35,56,52,21,75,72,46,52,62,81,50,45,55,55,56,36,30,38,37,36,27,36,73,25,46,67,61,12,32,28,44,41,32,35,46,54,59,94,83,55,60,53,35,36,39,38,32,33,25,64,29,76,88,38,57,24,54,42,12,44,35,81,55,77,85,80,136

Radius of gyration: 43.09 Å; Cα contacts (8 Å, |Δi|>4): 2959; chains: 2; bounding box: 94×154×85 Å

Sequence (1272 aa):
MENLYLIKDLGALAGRDYRAKEIQNLQRIEQFALGLTTEFKLHQKAKTIQHFAEQIYYNGRSQAAVNKSLQSQINALVVAPRNNSANEIVQARVNVNGETFDTLKEHLDDWETKTQINKEETIRELNKTKQEILDIEYRFEPDKQEFLFVTELAPLTNAVMQSFWFDNRTGIVYMTQARNNGYMLSRLRPNGQFIDSSLIVGGGHGTHNGYRYIDDELWIYSFILNGNNENTLVRFKYTPNVEISYGKYGMQDVFTGHPEKPYITPVINEKENKILYRIERPRSQWELENSMNYIEIRSLDDVDKNIDKVLHKISIPMRLTNETQPMQGVTFDEKYLYWYTGDSNPNNRNYLTAFDLETGEEAYQVNADYGGTLDSFPGEFAEAEGLQIYYDKDSGKKALMLGVTVGGDGNRTHRIFMIGQRGILEILHSRGVPFIMSDTGGRVKPLPMRPDKLKNLGMLTEPGLYYLYTDHTVQIDDFPLPREWRDAGWFLEVKPPQTGGDVIQILTRNSYARNMMTFERVLSGRTGDISDWNYVPKNSGKWERVPSFITKMSDINIVGMSFYLTTDDTKRFTDFPTERKGVAGWNLYVEASNTGGFVHRLVRNSVTASAEILLKNYDSKTSSGPWTLHEGRIISMENLYLIKDLGALAGRDYRAKEIQNLQRIEQFALGLTTEFKLHQKAKTIQHFAEQIYYNGRSQAAVNKSLQSQINALVVAPRNNSANEIVQARVNVNGETFDTLKEHLDDWETKTQINKEETIRELNKTKQEILDIEYRFEPDKQEFLFVTELAPLTNAVMQSFWFDNRTGIVYMTQARNNGYMLSRLRPNGQFIDSSLIVGGGHGTHNGYRYIDDELWIYSFILNGNNENTLVRFKYTPNVEISYGKYGMQDVFTGHPEKPYITPVINEKENKILYRIERPRSQWELENSMNYIEIRSLDDVDKNIDKVLHKISIPMRLTNETQPMQGVTFDEKYLYWYTGDSNPNNRNYLTAFDLETGEEAYQVNADYGGTLDSFPGEFAEAEGLQIYYDKDSGKKALMLGVTVGGDGNRTHRIFMIGQRGILEILHSRGVPFIMSDTGGRVKPLPMRPDKLKNLGMLTEPGLYYLYTDHTVQIDDFPLPREWRDAGWFLEVKPPQTGGDVIQILTRNSYARNMMTFERVLSGRTGDISDWNYVPKNSGKWERVPSFITKMSDINIVGMSFYLTTDDTKRFTDFPTERKGVAGWNLYVEASNTGGFVHRLVRNSVTASAEILLKNYDSKTSSGPWTLHEGRIIS

Foldseek 3Di:
DDDQDADDCLDDDPDDSSVVSVVVSVVSVVVVVVVVVVVVVCLPPPVPCNDDQCPPDDPRHRNVVVVVVVVVVQVVVLCDPDPRVVSVQQVCQADPVRDGHPGNVVVVVVVVVVVVVVVVVVVVVVVVVVVVVVCQQQPDDPQPDDWAFQAWAFALDFAWWQAWDQDLVQRWMWTWAADPQAIKIFIAFLRRHGDFIEGEGQQGGCNDWAWDDDPNAIKIWTWGQAPVRATFIKIAHDDGPYYHYHPPHPIGTWADLDPVRFHWGWYDDVVVQKIKIWGADDPVCCVVVQAGIKMFMDGNVCRVVNHPDTPFIAGDHNVCPDDAWRWAEWDDDPFWIWTWTGAFQLVRWIKIWIAGRVVNHTDDIHTDRDQDDDSDFAQNTKGWHYWDWDANPPPRWIKIKTKMWTYDGQAIMIIMIIDTRPPVSVVSCVSNPHDDQDPPVRHWDEDPDDLLPQQECLVDLDFHKDKAALVSQLRHDLRQDHSVPRDFMWIWGWHADGSQSKIKIKIWTDDDQAWIWMWMWIATNHPRDTDRIATDATHDPGFDADDPVDQAPLVVARARHKHWAALVNLQSHPQRDPVCRSPGIWIWHWHDDPVQWIKIWIWGDDPPDFIKIWIKIGPHSVRIDDIDIDGDDDDD/DDDQDADPCLDDDPDPSNVVRVVVSVVSVVVVVVVVVVVVVCLVPPDPPNDDQQRPDDPHGGNVVVVVVVVVVVVCVVPPDPPCVVVVQQVCQQDPVGDGHPGNVVVVVVVVVVVVVVVVVVVVVVVVVVVVVVCQQQPDDPQPDDWAFQAWAFALDFAWWQAWDQDLPQRWMWTWAADPQAIKIFIAFLNRHGDFIEGEGQQGGCNDWEWDDDPNAIKIWTWGQAPVRATFIKIAHDDGPYYHYPPPHPIGTWADLDPVRFHWGWYDDVVVQKIKIWGADDPVCCVVVQAGIKMFMDGNVCRVVNHPDTPFIAGDHNVCPDDQWRWAEWDDDPFWIWTWTGAFQLVRWIKIWIAGRVVNHTDDIHTDRDQDDDSDFAQNTKGWHYWDWDANPPPRWTKIKTKMWTYDGQAIMMIMIIDTRPPVSVVSCVRNPHDDQDPPVRHWDEQPDDLLPQQECLVRLDFHKYKAALVSQLRHDQRQDDNVPRDFIWIWGWHADGSQSKIKIKIWTDDDQAWIWMWMWIATPHPRDTDHIATDATDPPGFDADDPVDQAPLVVARARHKHWAALVNLQSHPQRDPVCRSPGAWIWHWHDDPVQKIKIWIWGDDPPDWIKIWIKIGPHSVRIDDIDIDTDDDDD

InterPro domains:
  IPR048799 P68 RBP/TagC-like, beta-propeller [PF21311] (160-417)

Secondary structure (DSSP, 8-state):
-----------SS-SHHHHHHHHHHHHHHHHHHHHHHHHHHIIIII-S--EETTT-EETTEEHHHHHHHHHHHHHHHHHSSSSHHHHHHHHHTB-TT--B-SSHHHHHHHHHHHHHHHHHHHHHHHHHHHHHHHHHHT---TTTSPPEEEEEE--SS-S-EEEEEE-TTT--EEEEEEETTEEEEEEE-TTS-EEEEEEEET-TT----EEEEETTEEEEEEEEE-TTS-EEEEEE---TTSEE-TT-TT-EE---S-TT---EEEEEETTTTEEEEEEEPPGGGHHHHT-SEEEEEEEHHHHHTT----SEEEEPPGGGSSSSS-EEEEEE-SSEEEEEE--S-TTSPPEEEEEETTT--EEEEEE---SSBTTB-GGG-EEEEEEEEEE-TTT--EEEEEEEEES-TTS-EEEEEEEESTTHHHHHHHHTPPP-SS-TTSSPPPPSS-TTT---GGG--S-EEEEE-HHHHTT-TT-SS-GGG--SEEEEEEPPP-TT--EEEEEEEE-SSS---EEEEEE-SSS--BPPPEEE--BSSPPPBPPTT---GGG---TT-EEEE-HHHHHH-TTS-GGGTT---EEEEEEE-STT-EEEEEEE--SSS---EEEEEESSSS-B---EEE--EEE-/-----------SS-SHHHHHHHHHHHHHHHHHHHHHHHHHHIIIII-S-SS-GGGEEETTEEHHHHHHHHHHHHHHHHH--STTHHHHHHHHTB-TTS-B-SSHHHHHHHHHHHHHHHHHHHHHHHHHHHHHHHHHHT---TTTSPPEEEEEEB-SS-S-EEEEEE-TTT--EEEEEEETTEEEEEEE-TTSBEEEEEEEET-TT----EEEEETTEEEEEEEEE-TTS-EEEEEE---TTSEE-TT-TT-EE---S-TT---EEEEEETTTTEEEEEEEPPGGGHHHHT-SEEEEEEEHHHHHTT----SEEEEPPGGGSSSSS-EEEEEE-SSEEEEEE--S-TTSPPEEEEEETTT--EEEEEE---SSBTTB-GGG-EEEEEEEEEE-TTT--EEEEEEEEES-TT--EEEEEEEESTTHHHHHHHH-PPP-SS-TTSSPPPPSS-TTT---GGG--S-EEEEE-HHHHTT-TT-SS-GGG--SEEEEEEPPP-TT--EEEEEEEE-SSS---EEEEEE-SSS--BPPPEEE---SS--EEPPTT---GGG---TT-EEEE-HHHHHH-TTS-GGGTT---EEEEEEE-STT-EEEEEEE--SSSPPEEEEEEESSSS-B--EEEEE-----